Protein AF-0000000087678726 (afdb_homodimer)

Organism: Physeter macrocephalus (NCBI:txid9755)

Secondary structure (DSSP, 8-state):
-----PPP--THHHHGGGGS-----PPPPPSEEE-TT-TTS--EEE--TT-----EEEE-TTSSEEEEE-BSEEEEEETTTTTSTT--EEEEE-PPPHHHHHHHHHTT--TTTTSS-BEEEEEE-SSSEEEEEE-TTTS-EEEEEETTTTEE-B-TTS-B-EEE-BTTB-SSTTS--EEEEETTEEEEEEE-STTS--EEEEEESSSS-EE--GGGTS-SS-EEEEEEEE-TTTT-TT----EEEEEEEEE-TT--SSTT-EEEEEEEEETT---BSSTTBTB-SS-EEEEE--B-TTT--B--EEEEEEEE-S-STTGGG-EEEEEEE-TT--STT--EEEEEEEHHHHHHHHTSPEEEEETTTTEEEE--SPPPSSPTT----HHHHHTT--SGGGS-HHHHHHHHH--EEEEEE--EEEEEETT--EEEEEEEEEE-SSSEEEEEEEEETTSEEEEEEEETTEEEEEEEEE-S-TT----EEEEETTTTEEEEE-SS-EEEEES--GGG--SHHHHHHHT-TTEEE-SSSEEEGGG--TTT-SS--B--TTT--HHHHHHHHHHHTTTT-------PEEEEE-TT-EEEE----S-TT-EEEEEETTEE--S-SSEEE-TTSPEEEE--SS----EEEEEEETTEEEEEEEEEEEE-----S--------------------/----------THHHHHGGGS-----PPPPPSEEE-TT-TTS--EEE--TT-----EEEE-TTSSEEEEE-BSEEEEEETTTTTSTT--EEEEE-PPPHHHHHHHHHTT--TTTTSS-BEEEEEE-SSSEEEEEE-TTTS-EEEEEETTTTEE-B-TTS-B-EEE-BTTB-SSTTS--EEEEETTEEEEEEE-SSSS--EEEEEESSSS-EE--GGGTS-SS-EEEEEEEE-TTTT-TT-PPPEEEEEEEEE-TT--SSTT-EEEEEEEEETT---BSSTTBTB-SS-EEEEE--B-TTT--B--EEEEEEEE-S-STTGGG-EEEEEEE-TT--STT--EEEEEEEHHHHHHHHTSPEEEEETTTTEEEE--SPPPSSPTT----HHHHHTT--SGGGS-HHHHHHHHH--EEEEEE--EEEEEETT--EEEEEEEEEE-SSSEEEEEEEEETTSEEEEEEEETTEEEEEEEEE-S-TT----EEEEETTTTEEEEE-SS-EEEEES--GGG--SHHHHHHHT-TTEEE-SSSEEEGGG--TTT-SS--B--TTT--HHHHHHHHHHHTTTT-------PEEEEE-TT-EEEE----S-TT-EEEEEETTEE--S-SSEEE-TTSPEEEE--SS----EEEEEEETTEEEEEEEEEEEE-----S--------------------

Solvent-accessible surface area (backbone atoms only — not comparable to full-atom values): 73856 Å² total; per-residue (Å²): 137,82,79,74,78,73,74,78,76,78,74,64,69,66,62,63,66,68,71,54,72,74,72,66,86,70,64,76,67,43,29,28,77,40,59,68,83,40,88,81,50,77,70,37,57,37,68,54,89,95,44,43,42,36,64,24,74,37,69,40,94,83,56,51,37,38,36,36,22,17,43,29,31,35,36,45,28,36,68,74,47,25,41,40,92,87,35,65,65,46,73,36,82,51,63,42,53,68,67,41,26,50,51,27,36,69,74,68,44,48,55,85,80,51,26,39,13,38,30,67,43,60,43,73,62,55,96,52,34,32,37,36,27,22,11,25,10,53,50,21,33,23,37,39,32,31,61,86,81,50,40,73,34,54,47,95,91,65,47,71,48,72,40,83,11,72,53,59,30,38,24,49,86,85,60,45,46,26,73,51,66,58,96,70,22,38,37,22,34,24,28,52,31,84,87,62,44,64,56,37,47,33,38,37,79,50,96,49,49,27,26,53,57,57,91,64,57,79,62,45,80,61,37,28,47,30,66,47,81,45,57,51,33,61,89,39,89,53,46,40,49,31,36,39,37,38,33,28,18,24,51,35,72,76,50,77,87,43,81,81,33,57,32,19,34,42,32,37,32,38,69,76,54,53,8,22,65,79,58,50,57,44,12,58,61,22,51,36,34,30,41,50,47,40,51,44,88,90,62,51,45,62,33,31,34,52,50,21,59,31,80,48,57,86,39,72,88,42,47,74,66,21,34,39,41,31,34,22,30,34,81,62,52,74,56,91,69,22,35,21,34,34,26,38,32,45,42,60,42,48,51,50,19,75,70,48,45,35,24,35,58,37,82,87,76,61,46,64,43,75,53,82,69,90,72,57,81,68,58,62,37,55,61,63,25,46,73,39,37,74,70,70,25,79,46,44,51,56,55,56,62,71,29,51,60,50,37,66,46,40,36,39,34,58,32,59,26,64,46,47,67,45,43,65,31,44,84,42,44,58,39,31,58,44,76,44,81,41,72,35,95,86,53,74,39,49,34,36,39,34,20,16,53,50,8,35,35,35,35,28,31,61,43,87,81,38,65,46,41,42,32,33,35,32,78,41,59,84,72,34,30,30,73,37,71,47,78,40,77,89,79,40,34,32,36,37,21,18,46,69,30,40,35,45,31,58,73,65,66,36,74,68,24,80,42,60,48,49,36,23,62,44,40,45,64,55,34,26,27,52,84,82,49,30,34,55,47,89,73,65,44,79,92,73,43,92,46,81,62,46,73,34,62,81,72,33,57,28,53,66,58,39,52,61,57,47,60,71,58,50,72,77,67,75,74,66,72,79,70,49,43,74,38,82,35,52,67,75,33,83,41,74,45,81,58,81,68,73,46,66,71,40,43,83,44,48,23,48,74,84,35,74,67,59,90,46,98,55,36,40,70,43,95,86,57,29,36,36,33,55,34,55,97,60,88,71,50,41,39,33,29,27,38,39,43,84,87,27,75,44,83,65,45,42,31,28,49,42,69,52,75,82,70,87,86,64,87,82,69,84,78,71,85,67,79,78,74,76,75,78,67,78,70,81,130,135,83,81,74,76,73,74,77,76,76,75,62,69,66,60,63,66,68,70,54,72,73,73,66,86,71,63,76,67,45,29,27,78,39,58,68,82,39,88,80,52,80,70,36,58,37,68,55,89,97,44,43,43,35,62,24,75,37,69,41,92,86,56,52,37,37,36,36,22,17,43,28,31,35,35,44,29,36,68,74,47,25,42,39,93,86,36,64,63,46,73,34,80,51,64,42,53,68,67,41,26,51,51,26,35,70,73,68,43,49,56,83,81,50,25,39,11,37,30,68,42,60,44,74,62,56,98,53,35,32,37,35,27,21,10,25,9,53,50,21,34,24,39,39,32,32,61,86,80,50,40,72,35,54,48,95,91,64,46,72,49,72,41,84,10,73,54,60,32,36,23,49,85,85,58,46,47,27,73,50,69,57,96,69,23,39,39,21,34,25,29,51,32,84,87,62,43,62,56,37,48,34,38,38,78,50,98,49,48,28,26,53,58,59,93,62,57,78,62,46,79,60,37,27,45,28,64,46,81,45,58,52,34,61,88,37,88,53,44,41,49,31,36,40,36,38,34,29,18,25,51,36,72,76,50,76,86,43,83,82,34,57,32,18,36,42,30,37,35,38,68,75,55,53,10,23,65,79,57,52,57,45,12,58,59,22,50,36,33,30,40,49,46,40,51,41,88,90,64,52,45,62,33,32,34,53,50,23,58,31,80,47,56,86,38,70,87,42,47,72,65,21,33,39,41,30,34,22,30,34,83,64,51,74,57,90,69,23,34,20,35,34,28,39,31,44,43,60,44,48,50,50,19,76,71,48,45,32,25,34,58,37,83,87,76,61,45,64,42,74,53,81,68,89,74,57,81,68,59,61,39,54,61,63,26,47,72,39,38,74,72,70,24,80,46,46,51,55,55,57,61,70,29,52,60,51,35,66,46,40,35,40,33,58,32,60,26,63,47,47,66,47,42,65,30,45,83,42,44,60,41,32,58,42,76,44,81,40,73,35,97,86,51,73,40,50,37,37,40,34,20,16,52,50,8,36,35,36,34,30,32,62,42,88,83,38,63,45,40,42,32,32,36,32,79,41,59,84,72,34,29,30,72,37,69,48,76,39,78,88,78,40,34,31,37,39,21,19,45,68,30,38,33,45,30,58,76,66,67,36,75,67,24,80,41,60,47,48,36,24,62,44,40,44,62,55,34,27,28,53,84,82,48,29,33,55,48,88,72,66,44,81,90,74,43,91,47,81,64,46,71,36,62,81,72,32,56,27,52,65,57,41,53,60,58,46,61,71,59,50,72,76,67,75,74,68,73,78,70,49,42,75,37,81,35,51,66,75,33,82,41,72,46,80,59,79,67,72,45,67,72,40,44,84,43,48,23,48,73,84,37,73,68,59,91,45,98,55,36,40,72,42,96,85,57,28,36,35,35,55,34,56,96,61,88,72,50,40,38,33,29,29,36,39,43,82,86,27,75,43,82,66,45,42,33,28,49,42,70,53,77,84,70,90,84,68,89,82,69,86,77,72,85,70,80,80,74,76,74,79,67,78,69,83,130

Sequence (1370 aa):
MGRGSRPPPPLLLLMLLLLLPPSPIRALAPRISLPLGSEKRSLLRFEVDHISNYTALLLSRDGRTLYVGAREALFALNSSVSFLPGGGYQELLWSADAERKQQCSFKGKDPQRDCQNYIKILLPLNSSHLFTCGTAAFSPVCTYVNMENFTLAQDVVGNILLEDGKGRCPFDPNFKSTALVVDGELYTGTVSSFQGNDPAISRSQSLHPTKTESSLNWLQDPAFVASAYIPESLGSLQGDDDKIYFFFSETGQEFEFFENTIVSRIARVCKGDEGGERVLQQRWTSFLKAQLLCLRPDDGFPFNVLQDVFTLSPSPQEWRDTLFYGVFTSQWHRGTTEGSAICVFTMRDVQRAFNGLYKEVNRETQQWYTVTHPVPSPRPGACITNSARERKISSSLQLPDRVLNFLKDHFLMDGQVRSRLLLLQPRARYQRVAVHRVPGLQRTYDVLFLGTSDGWLHKAVSVGPGVHIIEELQIFSSGQPVQNLLLDADRGVLYGASHSGVVQVPVANCSLYQSCGDCLLARDPYCAWSGSSCKHVSLYRPAVASRPWIQDIEGANARELCNTSSSKARTSVSRGKKHCEPVQFQPLTVNTLACPLLSNLATRLWLHNGVPINASASCRVLSTGDLLLVGSQQELGEFQCWSLEEGFRQLEASYCPKVVEDAVANRADRSGSMPVIINTSRLKMMGRGSRPPPPLLLLMLLLLLPPSPIRALAPRISLPLGSEKRSLLRFEVDHISNYTALLLSRDGRTLYVGAREALFALNSSVSFLPGGGYQELLWSADAERKQQCSFKGKDPQRDCQNYIKILLPLNSSHLFTCGTAAFSPVCTYVNMENFTLAQDVVGNILLEDGKGRCPFDPNFKSTALVVDGELYTGTVSSFQGNDPAISRSQSLHPTKTESSLNWLQDPAFVASAYIPESLGSLQGDDDKIYFFFSETGQEFEFFENTIVSRIARVCKGDEGGERVLQQRWTSFLKAQLLCLRPDDGFPFNVLQDVFTLSPSPQEWRDTLFYGVFTSQWHRGTTEGSAICVFTMRDVQRAFNGLYKEVNRETQQWYTVTHPVPSPRPGACITNSARERKISSSLQLPDRVLNFLKDHFLMDGQVRSRLLLLQPRARYQRVAVHRVPGLQRTYDVLFLGTSDGWLHKAVSVGPGVHIIEELQIFSSGQPVQNLLLDADRGVLYGASHSGVVQVPVANCSLYQSCGDCLLARDPYCAWSGSSCKHVSLYRPAVASRPWIQDIEGANARELCNTSSSKARTSVSRGKKHCEPVQFQPLTVNTLACPLLSNLATRLWLHNGVPINASASCRVLSTGDLLLVGSQQELGEFQCWSLEEGFRQLEASYCPKVVEDAVANRADRSGSMPVIINTSRLKM

pLDDT: mean 86.11, std 18.48, range [19.88, 98.81]

InterPro domains:
  IPR001627 Sema domain [PF01403] (306-488)
  IPR001627 Sema domain [PS51004] (31-507)
  IPR001627 Sema domain [SM00630] (54-491)
  IPR002165 Plexin repeat [PF01437] (509-554)
  IPR015943 WD40/YVTN repeat-like-containing domain superfamily [G3DSA:2.130.10.10] (27-509)
  IPR016201 PSI domain [SM00423] (509-563)
  IPR027231 Semaphorin [PTHR11036] (12-662)
  IPR036352 Sema domain superfamily [SSF101912] (32-508)
  IPR060660 Semaphorin-3/4/7A-like, immunoglobulin-like domain [PF28354] (578-669)

Radius of gyration: 38.11 Å; Cα contacts (8 Å, |Δi|>4): 3238; chains: 2; bounding box: 107×118×108 Å

Foldseek 3Di:
DDPPPPDPPDPVVVVVVVPDPPDPPDFFDAFFEAEPPRPLFDKFFAFDPPWFAFFDWDADPVRQWIWTWTWQKIKIAGPPFRRDVVGDIDIEGHWADPVLLVVLVVVPDDSVPWQIWGKHDWADQDDFKIKTWTLRGLFIKIFIAGPVNRYADADPVGHGDIDGCQLPDGNTPPAAKEWDDDPNKIWIWAARDSVRDDTWTWIPPDPATEIADRVLCLAASKRWAYKDKAQPCAPDPFNFATKMKTKIKHFDLQDDPDDRAIFIKIWMAGPQARAAQPFGRSYTFQIAMATAFDADPPPRHTQGGWQHKDWDDPDSNRSQAIKIWTKTWHPPPPDQQTKIWIWIFGSVLVVVQSPAWFWFADPVVRHIDTDDDDADPPATSGGCTPVNVVVVPPHNHPDDPSSSVVCSGGRYTPDHTYTQTADIHRRFAWRYKDWDFDQFPPGTWIWIWTWTQQQKIWIWTGAVSYIHTLYIYRNDHGRWTFNDWDDDRVVQWIWTDTGRTIMIGGNDSFQSQQALLSNAQSLDRQWWALLGGIDGRVPDDPVPRPDDIDYDNHQSPSVPPRVVSVVVVPPDPPPPPPDAAEDEDEAQDKDKADQDDRTPQWDKFKDFVRHTDDPDPAWDQDPVRIIIGGHDPDFSGKIWIWIADSNDIDTRHIHGYDYDDDDDDPDPDDPDDPPPPPPVPPPDD/DDPPPPPPPDPVVVVVVVPDPPPPPDFFDAFFEAEPPRPLFDKFFAFDPPWFAFFDWDADPVRQWIWTWTWQKIKIAGPPFRRDVVGDIDIEGHWADPVLLVVLVVVPDDSVPQQIWGKHDWADQDDFKIKTWTLSGLFIKIFIAGPVNRYADADPVGHGDIDGCQLPDGNTPPAAKEWDADPNKIWIWAARDSVRDDTWTWIPPDPATEIADRVLCLAASKRWAYKDKAQPCAPDPFNFATKMKTKIKHFDLQDDPDDRAIFIKIWMAGPQARAAQPFRRSYTFQIAMATAFDADPPPRHTQGGWQHKDWDDPDSNRSQAIKIWTKTWHPPPPDQQTKIWIWIFGSVLVVDQSPAWFWFADPVVRHIDTDDDDADPPATSGGQTPVNVVVVPPHNHPDDPSSSVVCSGGRYTPDHTYTQTADIHRRFAWRYKDWDFDQFPPGTWIWIWTWTQQQKIWIWTGAVSYIHTLYIYRNDHGRWTFNDWDDDRVVQWIWTDTGRTIMIGHNDSQQSQQALLSNQQSLDRQWWALLGGIDGRVPDDPVPRPDDIDYDNHQSPSVPPRVVSVVVVPPPPPPDPPDAAEDEDEAQDKDKADQDDRTPQWDKFKDFVNHTDDPDPAWDQDPVRIIIGGHDPDFSGKIWIWIADSNDIDTRHIHGYDYDDDDDPDDPDDPDDPPPPPPVPPPDD

Structure (mmCIF, N/CA/C/O backbone):
data_AF-0000000087678726-model_v1
#
loop_
_entity.id
_entity.type
_entity.pdbx_description
1 polymer Semaphorin-4B
#
loop_
_atom_site.group_PDB
_atom_site.id
_atom_site.type_symbol
_atom_site.label_atom_id
_atom_site.label_alt_id
_atom_site.label_comp_id
_atom_site.label_asym_id
_atom_site.label_entity_id
_atom_site.label_seq_id
_atom_site.pdbx_PDB_ins_code
_atom_site.Cartn_x
_atom_site.Cartn_y
_atom_site.Cartn_z
_atom_site.occupancy
_atom_site.B_iso_or_equiv
_atom_site.auth_seq_id
_atom_site.auth_comp_id
_atom_site.auth_asym_id
_atom_site.auth_atom_id
_atom_site.pdbx_PDB_model_num
ATOM 1 N N . MET A 1 1 ? -1.783 23.906 -57.344 1 27.56 1 MET A N 1
ATOM 2 C CA . MET A 1 1 ? -2.867 23.125 -56.75 1 27.56 1 MET A CA 1
ATOM 3 C C . MET A 1 1 ? -2.633 22.906 -55.25 1 27.56 1 MET A C 1
ATOM 5 O O . MET A 1 1 ? -1.606 22.344 -54.875 1 27.56 1 MET A O 1
ATOM 9 N N . GLY A 1 2 ? -3.172 23.797 -54.375 1 27.12 2 GLY A N 1
ATOM 10 C CA . GLY A 1 2 ? -2.811 24.391 -53.094 1 27.12 2 GLY A CA 1
ATOM 11 C C . GLY A 1 2 ? -3.191 23.516 -51.938 1 27.12 2 GLY A C 1
ATOM 12 O O . GLY A 1 2 ? -4.375 23.266 -51.688 1 27.12 2 GLY A O 1
ATOM 13 N N . ARG A 1 3 ? -2.322 22.438 -51.625 1 27.98 3 ARG A N 1
ATOM 14 C CA . ARG A 1 3 ? -2.523 21.344 -50.688 1 27.98 3 ARG A CA 1
ATOM 15 C C . ARG A 1 3 ? -2.844 21.859 -49.281 1 27.98 3 ARG A C 1
ATOM 17 O O . ARG A 1 3 ? -2.076 22.641 -48.719 1 27.98 3 ARG A O 1
ATOM 24 N N . GLY A 1 4 ? -4.125 22.078 -49 1 30.91 4 GLY A N 1
ATOM 25 C CA . GLY A 1 4 ? -4.773 22.625 -47.812 1 30.91 4 GLY A CA 1
ATOM 26 C C . GLY A 1 4 ? -4.395 21.906 -46.531 1 30.91 4 GLY A C 1
ATOM 27 O O . GLY A 1 4 ? -4.629 20.703 -46.406 1 30.91 4 GLY A O 1
ATOM 28 N N . SER A 1 5 ? -3.236 22.266 -45.969 1 31.22 5 SER A N 1
ATOM 29 C CA . SER A 1 5 ? -2.65 21.641 -44.781 1 31.22 5 SER A CA 1
ATOM 30 C C . SER A 1 5 ? -3.59 21.734 -43.594 1 31.22 5 SER A C 1
ATOM 32 O O . SER A 1 5 ? -3.951 22.828 -43.156 1 31.22 5 SER A O 1
ATOM 34 N N . ARG A 1 6 ? -4.652 20.781 -43.562 1 35.97 6 ARG A N 1
ATOM 35 C CA . ARG A 1 6 ? -5.625 20.812 -42.469 1 35.97 6 ARG A CA 1
ATOM 36 C C . ARG A 1 6 ? -4.93 20.844 -41.094 1 35.97 6 ARG A C 1
ATOM 38 O O . ARG A 1 6 ? -3.906 20.172 -40.906 1 35.97 6 ARG A O 1
ATOM 45 N N . PRO A 1 7 ? -5.227 21.938 -40.344 1 41.25 7 PRO A N 1
ATOM 46 C CA . PRO A 1 7 ? -4.594 22.203 -39.031 1 41.25 7 PRO A CA 1
ATOM 47 C C . PRO A 1 7 ? -4.754 21.047 -38.062 1 41.25 7 PRO A C 1
ATOM 49 O O . PRO A 1 7 ? -5.711 20.266 -38.156 1 41.25 7 PRO A O 1
ATOM 52 N N . PRO A 1 8 ? -3.631 20.516 -37.5 1 42.91 8 PRO A N 1
ATOM 53 C CA . PRO A 1 8 ? -3.648 19.344 -36.625 1 42.91 8 PRO A CA 1
ATOM 54 C C . PRO A 1 8 ? -4.688 19.469 -35.531 1 42.91 8 PRO A C 1
ATOM 56 O O . PRO A 1 8 ? -5.027 20.578 -35.094 1 42.91 8 PRO A O 1
ATOM 59 N N . PRO A 1 9 ? -5.664 18.531 -35.5 1 43.84 9 PRO A N 1
ATOM 60 C CA . PRO A 1 9 ? -6.742 18.547 -34.5 1 43.84 9 PRO A CA 1
ATOM 61 C C . PRO A 1 9 ? -6.25 18.875 -33.094 1 43.84 9 PRO A C 1
ATOM 63 O O . PRO A 1 9 ? -5.086 18.641 -32.781 1 43.84 9 PRO A O 1
ATOM 66 N N . PRO A 1 10 ? -6.953 19.844 -32.406 1 39.34 10 PRO A N 1
ATOM 67 C CA . PRO A 1 10 ? -6.562 20.406 -31.109 1 39.34 10 PRO A CA 1
ATOM 68 C C . PRO A 1 10 ? -6.301 19.344 -30.047 1 39.34 10 PRO A C 1
ATOM 70 O O . PRO A 1 10 ? -7.07 18.391 -29.922 1 39.34 10 PRO A O 1
ATOM 73 N N . LEU A 1 11 ? -4.992 19.188 -29.594 1 38.5 11 LEU A N 1
ATOM 74 C CA . LEU A 1 11 ? -4.391 18.438 -28.484 1 38.5 11 LEU A CA 1
ATOM 75 C C . LEU A 1 11 ? -5.152 18.672 -27.188 1 38.5 11 LEU A C 1
ATOM 77 O O . LEU A 1 11 ? -4.773 18.141 -26.141 1 38.5 11 LEU A O 1
ATOM 81 N N . LEU A 1 12 ? -6.23 19.547 -27.234 1 37.81 12 LEU A N 1
ATOM 82 C CA . LEU A 1 12 ? -6.859 19.969 -25.984 1 37.81 12 LEU A CA 1
ATOM 83 C C . LEU A 1 12 ? -7.605 18.812 -25.328 1 37.81 12 LEU A C 1
ATOM 85 O O . LEU A 1 12 ? -7.789 18.797 -24.109 1 37.81 12 LEU A O 1
ATOM 89 N N . LEU A 1 13 ? -8.156 17.906 -26.203 1 37.09 13 LEU A N 1
ATOM 90 C CA . LEU A 1 13 ? -9.039 16.922 -25.578 1 37.09 13 LEU A CA 1
ATOM 91 C C . LEU A 1 13 ? -8.242 15.953 -24.719 1 37.09 13 LEU A C 1
ATOM 93 O O . LEU A 1 13 ? -8.805 15.297 -23.828 1 37.09 13 LEU A O 1
ATOM 97 N N . LEU A 1 14 ? -6.953 15.789 -25.031 1 35.5 14 LEU A N 1
ATOM 98 C CA . LEU A 1 14 ? -6.219 14.758 -24.312 1 35.5 14 LEU A CA 1
ATOM 99 C C . LEU A 1 14 ? -5.938 15.203 -22.875 1 35.5 14 LEU A C 1
ATOM 101 O O . LEU A 1 14 ? -5.688 14.375 -22 1 35.5 14 LEU A O 1
ATOM 105 N N . MET A 1 15 ? -5.879 16.547 -22.625 1 34.34 15 MET A N 1
ATOM 106 C CA . MET A 1 15 ? -5.461 16.969 -21.297 1 34.34 15 MET A CA 1
ATOM 107 C C . MET A 1 15 ? -6.602 16.828 -20.281 1 34.34 15 MET A C 1
ATOM 109 O O . MET A 1 15 ? -6.387 16.938 -19.078 1 34.34 15 MET A O 1
ATOM 113 N N . LEU A 1 16 ? -7.883 16.922 -20.719 1 35.22 16 LEU A N 1
ATOM 114 C CA . LEU A 1 16 ? -8.969 16.859 -19.75 1 35.22 16 LEU A CA 1
ATOM 115 C C . LEU A 1 16 ? -9.062 15.461 -19.141 1 35.22 16 LEU A C 1
ATOM 117 O O . LEU A 1 16 ? -9.75 15.258 -18.141 1 35.22 16 LEU A O 1
ATOM 121 N N . LEU A 1 17 ? -8.609 14.453 -19.906 1 34.62 17 LEU A N 1
ATOM 122 C CA . LEU A 1 17 ? -8.766 13.102 -19.375 1 34.62 17 LEU A CA 1
ATOM 123 C C . LEU A 1 17 ? -7.852 12.883 -18.172 1 34.62 17 LEU A C 1
ATOM 125 O O . LEU A 1 17 ? -7.918 11.844 -17.531 1 34.62 17 LEU A O 1
ATOM 129 N N . LEU A 1 18 ? -6.875 13.773 -18 1 35.22 18 LEU A N 1
ATOM 130 C CA . LEU A 1 18 ? -5.922 13.516 -16.922 1 35.22 18 LEU A CA 1
ATOM 131 C C . LEU A 1 18 ? -6.535 13.844 -15.562 1 35.22 18 LEU A C 1
ATOM 133 O O . LEU A 1 18 ? -5.91 13.609 -14.523 1 35.22 18 LEU A O 1
ATOM 137 N N . LEU A 1 19 ? -7.535 14.695 -15.516 1 37.69 19 LEU A N 1
ATOM 138 C CA . LEU A 1 19 ? -8.008 15.102 -14.195 1 37.69 19 LEU A CA 1
ATOM 139 C C . LEU A 1 19 ? -9.047 14.125 -13.664 1 37.69 19 LEU A C 1
ATOM 141 O O . LEU A 1 19 ? -9.805 14.453 -12.742 1 37.69 19 LEU A O 1
ATOM 145 N N . LEU A 1 20 ? -9.43 13.133 -14.43 1 38.09 20 LEU A N 1
ATOM 146 C CA . LEU A 1 20 ? -10.414 12.281 -13.781 1 38.09 20 LEU A CA 1
ATOM 147 C C . LEU A 1 20 ? -9.789 11.516 -12.617 1 38.09 20 LEU A C 1
ATOM 149 O O . LEU A 1 20 ? -8.672 11.016 -12.727 1 38.09 20 LEU A O 1
ATOM 153 N N . PRO A 1 21 ? -10.219 11.719 -11.375 1 43.47 21 PRO A N 1
ATOM 154 C CA . PRO A 1 21 ? -9.703 10.898 -10.266 1 43.47 21 PRO A CA 1
ATOM 155 C C . PRO A 1 21 ? -9.594 9.422 -10.633 1 43.47 21 PRO A C 1
ATOM 157 O O . PRO A 1 21 ? -10.391 8.914 -11.43 1 43.47 21 PRO A O 1
ATOM 160 N N . PRO A 1 22 ? -8.391 8.961 -10.633 1 44.62 22 PRO A N 1
ATOM 161 C CA . PRO A 1 22 ? -8.32 7.543 -10.992 1 44.62 22 PRO A CA 1
ATOM 162 C C . PRO A 1 22 ? -9.406 6.703 -10.328 1 44.62 22 PRO A C 1
ATOM 164 O O . PRO A 1 22 ? -9.828 7.004 -9.211 1 44.62 22 PRO A O 1
ATOM 167 N N . SER A 1 23 ? -10.273 6.09 -10.992 1 50.22 23 SER A N 1
ATOM 168 C CA . SER A 1 23 ? -11.359 5.207 -10.594 1 50.22 23 SER A CA 1
ATOM 169 C C . SER A 1 23 ? -10.898 4.191 -9.547 1 50.22 23 SER A C 1
ATOM 171 O O . SER A 1 23 ? -9.812 3.623 -9.672 1 50.22 23 SER A O 1
ATOM 173 N N . PRO A 1 24 ? -11.492 4.223 -8.328 1 52.44 24 PRO A N 1
ATOM 174 C CA . PRO A 1 24 ? -11.18 3.18 -7.348 1 52.44 24 PRO A CA 1
ATOM 175 C C . PRO A 1 24 ? -11.023 1.8 -7.984 1 52.44 24 PRO A C 1
ATOM 177 O O . PRO A 1 24 ? -11.664 1.508 -9 1 52.44 24 PRO A O 1
ATOM 180 N N . ILE A 1 25 ? -9.945 1.211 -7.672 1 57.34 25 ILE A N 1
ATOM 181 C CA . ILE A 1 25 ? -9.734 -0.146 -8.164 1 57.34 25 ILE A CA 1
ATOM 182 C C . ILE A 1 25 ? -10.969 -0.999 -7.867 1 57.34 25 ILE A C 1
ATOM 184 O O . ILE A 1 25 ? -11.312 -1.221 -6.703 1 57.34 25 ILE A O 1
ATOM 188 N N . ARG A 1 26 ? -11.867 -1.207 -8.805 1 64.88 26 ARG A N 1
ATOM 189 C CA . ARG A 1 26 ? -13.07 -2.018 -8.641 1 64.88 26 ARG A CA 1
ATOM 190 C C . ARG A 1 26 ? -12.742 -3.506 -8.711 1 64.88 26 ARG A C 1
ATOM 192 O O . ARG A 1 26 ? -12.07 -3.957 -9.641 1 64.88 26 ARG A O 1
ATOM 199 N N . ALA A 1 27 ? -12.984 -4.219 -7.566 1 71.94 27 ALA A N 1
ATOM 200 C CA . ALA A 1 27 ? -12.844 -5.672 -7.531 1 71.94 27 ALA A CA 1
ATOM 201 C C . ALA A 1 27 ? -13.742 -6.34 -8.57 1 71.94 27 ALA A C 1
ATOM 203 O O . ALA A 1 27 ? -14.883 -5.914 -8.773 1 71.94 27 ALA A O 1
ATOM 204 N N . LEU A 1 28 ? -13.102 -7.258 -9.367 1 86.06 28 LEU A N 1
ATOM 205 C CA . LEU A 1 28 ? -13.914 -8.047 -10.289 1 86.06 28 LEU A CA 1
ATOM 206 C C . LEU A 1 28 ? -14.734 -9.086 -9.539 1 86.06 28 LEU A C 1
ATOM 208 O O . LEU A 1 28 ? -14.195 -9.844 -8.734 1 86.06 28 LEU A O 1
ATOM 212 N N . ALA A 1 29 ? -15.984 -9.047 -9.742 1 92.25 29 ALA A N 1
ATOM 213 C CA . ALA A 1 29 ? -16.875 -10 -9.078 1 92.25 29 ALA A CA 1
ATOM 214 C C . ALA A 1 29 ? -17.109 -11.227 -9.953 1 92.25 29 ALA A C 1
ATOM 216 O O . ALA A 1 29 ? -17.281 -11.109 -11.172 1 92.25 29 ALA A O 1
ATOM 217 N N . PRO A 1 30 ? -17.031 -12.414 -9.336 1 96.38 30 PRO A N 1
ATOM 218 C CA . PRO A 1 30 ? -17.406 -13.609 -10.102 1 96.38 30 PRO A CA 1
ATOM 219 C C . PRO A 1 30 ? -18.875 -13.594 -10.523 1 96.38 30 PRO A C 1
ATOM 221 O O . PRO A 1 30 ? -19.734 -13.133 -9.773 1 96.38 30 PRO A O 1
ATOM 224 N N . ARG A 1 31 ? -19.141 -14.086 -11.664 1 96.88 31 ARG A N 1
ATOM 225 C CA . ARG A 1 31 ? -20.531 -14.078 -12.133 1 96.88 31 ARG A CA 1
ATOM 226 C C . ARG A 1 31 ? -21.391 -15.023 -11.312 1 96.88 31 ARG A C 1
ATOM 228 O O . ARG A 1 31 ? -22.531 -14.688 -10.961 1 96.88 31 ARG A O 1
ATOM 235 N N . ILE A 1 32 ? -20.828 -16.234 -11.062 1 96.75 32 ILE A N 1
ATOM 236 C CA . ILE A 1 32 ? -21.547 -17.234 -10.305 1 96.75 32 ILE A CA 1
ATOM 237 C C . ILE A 1 32 ? -20.766 -17.609 -9.047 1 96.75 32 ILE A C 1
ATOM 239 O O . ILE A 1 32 ? -19.547 -17.734 -9.086 1 96.75 32 ILE A O 1
ATOM 243 N N . SER A 1 33 ? -21.453 -17.719 -7.93 1 96.25 33 SER A N 1
ATOM 244 C CA . SER A 1 33 ? -20.844 -18.156 -6.68 1 96.25 33 SER A CA 1
ATOM 245 C C . SER A 1 33 ? -21.516 -19.422 -6.152 1 96.25 33 SER A C 1
ATOM 247 O O . SER A 1 33 ? -22.734 -19.438 -5.957 1 96.25 33 SER A O 1
ATOM 249 N N . LEU A 1 34 ? -20.75 -20.422 -5.949 1 96.81 34 LEU A N 1
ATOM 250 C CA . LEU A 1 34 ? -21.281 -21.703 -5.469 1 96.81 34 LEU A CA 1
ATOM 251 C C . LEU A 1 34 ? -20.609 -22.094 -4.152 1 96.81 34 LEU A C 1
ATOM 253 O O . LEU A 1 34 ? -19.422 -22.406 -4.121 1 96.81 34 LEU A O 1
ATOM 257 N N . PRO A 1 35 ? -21.344 -22.141 -3.102 1 95.25 35 PRO A N 1
ATOM 258 C CA . PRO A 1 35 ? -20.75 -22.516 -1.812 1 95.25 35 PRO A CA 1
ATOM 259 C C . PRO A 1 35 ? -20.422 -24.016 -1.729 1 95.25 35 PRO A C 1
ATOM 261 O O . PRO A 1 35 ? -20.781 -24.781 -2.625 1 95.25 35 PRO A O 1
ATOM 264 N N . LEU A 1 36 ? -19.812 -24.312 -0.693 1 95.25 36 LEU A N 1
ATOM 265 C CA . LEU A 1 36 ? -19.391 -25.688 -0.488 1 95.25 36 LEU A CA 1
ATOM 266 C C . LEU A 1 36 ? -20.609 -26.609 -0.429 1 95.25 36 LEU A C 1
ATOM 268 O O . LEU A 1 36 ? -21.578 -26.328 0.267 1 95.25 36 LEU A O 1
ATOM 272 N N . GLY A 1 37 ? -20.609 -27.594 -1.162 1 92.06 37 GLY A N 1
ATOM 273 C CA . GLY A 1 37 ? -21.672 -28.578 -1.144 1 92.06 37 GLY A CA 1
ATOM 274 C C . GLY A 1 37 ? -22.844 -28.219 -2.047 1 92.06 37 GLY A C 1
ATOM 275 O O . GLY A 1 37 ? -23.891 -28.859 -2.02 1 92.06 37 GLY A O 1
ATOM 276 N N . SER A 1 38 ? -22.656 -27.266 -2.811 1 93 38 SER A N 1
ATOM 277 C CA . SER A 1 38 ? -23.719 -26.891 -3.723 1 93 38 SER A CA 1
ATOM 278 C C . SER A 1 38 ? -24.109 -28.047 -4.641 1 93 38 SER A C 1
ATOM 280 O O . SER A 1 38 ? -23.234 -28.75 -5.16 1 93 38 SER A O 1
ATOM 282 N N . GLU A 1 39 ? -25.406 -28.172 -4.941 1 92.12 39 GLU A N 1
ATOM 283 C CA . GLU A 1 39 ? -25.891 -29.25 -5.809 1 92.12 39 GLU A CA 1
ATOM 284 C C . GLU A 1 39 ? -25.734 -28.875 -7.281 1 92.12 39 GLU A C 1
ATOM 286 O O . GLU A 1 39 ? -25.797 -29.75 -8.156 1 92.12 39 GLU A O 1
ATOM 291 N N . LYS A 1 40 ? -25.453 -27.703 -7.449 1 91.62 40 LYS A N 1
ATOM 292 C CA . LYS A 1 40 ? -25.375 -27.203 -8.82 1 91.62 40 LYS A CA 1
ATOM 293 C C . LYS A 1 40 ? -24 -27.453 -9.422 1 91.62 40 LYS A C 1
ATOM 295 O O . LYS A 1 40 ? -23.766 -27.188 -10.602 1 91.62 40 LYS A O 1
ATOM 300 N N . ARG A 1 41 ? -23.109 -28 -8.625 1 92.62 41 ARG A N 1
ATOM 301 C CA . ARG A 1 41 ? -21.734 -28.203 -9.109 1 92.62 41 ARG A CA 1
ATOM 302 C C . ARG A 1 41 ? -21.156 -29.5 -8.57 1 92.62 41 ARG A C 1
ATOM 304 O O . ARG A 1 41 ? -21.078 -29.703 -7.359 1 92.62 41 ARG A O 1
ATOM 311 N N . SER A 1 42 ? -20.812 -30.312 -9.508 1 89.94 42 SER A N 1
ATOM 312 C CA . SER A 1 42 ? -20.266 -31.594 -9.117 1 89.94 42 SER A CA 1
ATOM 313 C C . SER A 1 42 ? -18.844 -31.453 -8.578 1 89.94 42 SER A C 1
ATOM 315 O O . SER A 1 42 ? -18.031 -30.734 -9.164 1 89.94 42 SER A O 1
ATOM 317 N N . LEU A 1 43 ? -18.578 -32.031 -7.449 1 93.31 43 LEU A N 1
ATOM 318 C CA . LEU A 1 43 ? -17.281 -32.031 -6.781 1 93.31 43 LEU A CA 1
ATOM 319 C C . LEU A 1 43 ? -17.078 -33.344 -6.016 1 93.31 43 LEU A C 1
ATOM 321 O O . LEU A 1 43 ? -17.953 -33.75 -5.242 1 93.31 43 LEU A O 1
ATOM 325 N N . LEU A 1 44 ? -16.047 -34.031 -6.34 1 95.31 44 LEU A N 1
ATOM 326 C CA . LEU A 1 44 ? -15.719 -35.25 -5.617 1 95.31 44 LEU A CA 1
ATOM 327 C C . LEU A 1 44 ? -14.539 -35.031 -4.676 1 95.31 44 LEU A C 1
ATOM 329 O O . LEU A 1 44 ? -13.641 -34.219 -4.977 1 95.31 44 LEU A O 1
ATOM 333 N N . ARG A 1 45 ? -14.547 -35.688 -3.561 1 94.69 45 ARG A N 1
ATOM 334 C CA . ARG A 1 45 ? -13.523 -35.469 -2.541 1 94.69 45 ARG A CA 1
ATOM 335 C C . ARG A 1 45 ? -12.914 -36.781 -2.059 1 94.69 45 ARG A C 1
ATOM 337 O O . ARG A 1 45 ? -13.609 -37.781 -1.947 1 94.69 45 ARG A O 1
ATOM 344 N N . PHE A 1 46 ? -11.688 -36.781 -1.838 1 96.56 46 PHE A N 1
ATOM 345 C CA . PHE A 1 46 ? -10.953 -37.875 -1.21 1 96.56 46 PHE A CA 1
ATOM 346 C C . PHE A 1 46 ? -10.32 -37.438 0.099 1 96.56 46 PHE A C 1
ATOM 348 O O . PHE A 1 46 ? -9.641 -36.406 0.142 1 96.56 46 PHE A O 1
ATOM 355 N N . GLU A 1 47 ? -10.555 -38.094 1.083 1 94.88 47 GLU A N 1
ATOM 356 C CA . GLU A 1 47 ? -9.961 -37.844 2.393 1 94.88 47 GLU A CA 1
ATOM 357 C C . GLU A 1 47 ? -9.852 -39.125 3.211 1 94.88 47 GLU A C 1
ATOM 359 O O . GLU A 1 47 ? -10.664 -40.031 3.062 1 94.88 47 GLU A O 1
ATOM 364 N N . VAL A 1 48 ? -8.867 -39.25 3.895 1 94.88 48 VAL A N 1
ATOM 365 C CA . VAL A 1 48 ? -8.664 -40.375 4.797 1 94.88 48 VAL A CA 1
ATOM 366 C C . VAL A 1 48 ? -8.609 -39.875 6.242 1 94.88 48 VAL A C 1
ATOM 368 O O . VAL A 1 48 ? -8.016 -38.844 6.523 1 94.88 48 VAL A O 1
ATOM 371 N N . ASP A 1 49 ? -9.156 -40.688 7.125 1 91.75 49 ASP A N 1
ATOM 372 C CA . ASP A 1 49 ? -9.203 -40.312 8.531 1 91.75 49 ASP A CA 1
ATOM 373 C C . ASP A 1 49 ? -7.797 -40.219 9.125 1 91.75 49 ASP A C 1
ATOM 375 O O . ASP A 1 49 ? -6.93 -41.031 8.82 1 91.75 49 ASP A O 1
ATOM 379 N N . HIS A 1 50 ? -7.551 -39.25 9.789 1 91.12 50 HIS A N 1
ATOM 380 C CA . HIS A 1 50 ? -6.348 -39.031 10.586 1 91.12 50 HIS A CA 1
ATOM 381 C C . HIS A 1 50 ? -5.164 -38.656 9.695 1 91.12 50 HIS A C 1
ATOM 383 O O . HIS A 1 50 ? -4.016 -38.688 10.133 1 91.12 50 HIS A O 1
ATOM 389 N N . ILE A 1 51 ? -5.398 -38.5 8.438 1 95.25 51 ILE A N 1
ATOM 390 C CA . ILE A 1 51 ? -4.348 -38.031 7.535 1 95.25 51 ILE A CA 1
ATOM 391 C C . ILE A 1 51 ? -4.633 -36.594 7.109 1 95.25 51 ILE A C 1
ATOM 393 O O . ILE A 1 51 ? -5.777 -36.25 6.809 1 95.25 51 ILE A O 1
ATOM 397 N N . SER A 1 52 ? -3.576 -35.781 7.242 1 95.06 52 SER A N 1
ATOM 398 C CA . SER A 1 52 ? -3.725 -34.375 6.867 1 95.06 52 SER A CA 1
ATOM 399 C C . SER A 1 52 ? -2.551 -33.906 6.016 1 95.06 52 SER A C 1
ATOM 401 O O . SER A 1 52 ? -1.612 -34.688 5.77 1 95.06 52 SER A O 1
ATOM 403 N N . ASN A 1 53 ? -2.654 -32.781 5.453 1 95.31 53 ASN A N 1
ATOM 404 C CA . ASN A 1 53 ? -1.597 -32.094 4.715 1 95.31 53 ASN A CA 1
ATOM 405 C C . ASN A 1 53 ? -1.265 -32.812 3.416 1 95.31 53 ASN A C 1
ATOM 407 O O . ASN A 1 53 ? -0.151 -33.312 3.244 1 95.31 53 ASN A O 1
ATOM 411 N N . TYR A 1 54 ? -2.242 -32.844 2.564 1 96.38 54 TYR A N 1
ATOM 412 C CA . TYR A 1 54 ? -2.029 -33.344 1.214 1 96.38 54 TYR A CA 1
ATOM 413 C C . TYR A 1 54 ? -1.266 -32.344 0.364 1 96.38 54 TYR A C 1
ATOM 415 O O . TYR A 1 54 ? -1.849 -31.375 -0.147 1 96.38 54 TYR A O 1
ATOM 423 N N . THR A 1 55 ? -0.011 -32.531 0.17 1 89.88 55 THR A N 1
ATOM 424 C CA . THR A 1 55 ? 0.85 -31.422 -0.277 1 89.88 55 THR A CA 1
ATOM 425 C C . THR A 1 55 ? 1.38 -31.703 -1.682 1 89.88 55 THR A C 1
ATOM 427 O O . THR A 1 55 ? 1.783 -30.766 -2.389 1 89.88 55 THR A O 1
ATOM 430 N N . ALA A 1 56 ? 1.481 -32.906 -2.076 1 95.56 56 ALA A N 1
ATOM 431 C CA . ALA A 1 56 ? 2.1 -33.219 -3.361 1 95.56 56 ALA A CA 1
ATOM 432 C C . ALA A 1 56 ? 1.13 -33.969 -4.266 1 95.56 56 ALA A C 1
ATOM 434 O O . ALA A 1 56 ? 0.452 -34.906 -3.818 1 95.56 56 ALA A O 1
ATOM 435 N N . LEU A 1 57 ? 1.072 -33.531 -5.473 1 97.31 57 LEU A N 1
ATOM 436 C CA . LEU A 1 57 ? 0.239 -34.188 -6.48 1 97.31 57 LEU A CA 1
ATOM 437 C C . LEU A 1 57 ? 1.059 -34.562 -7.719 1 97.31 57 LEU A C 1
ATOM 439 O O . LEU A 1 57 ? 1.911 -33.781 -8.148 1 97.31 57 LEU A O 1
ATOM 443 N N . LEU A 1 58 ? 0.833 -35.75 -8.188 1 97.12 58 LEU A N 1
ATOM 444 C CA . LEU A 1 58 ? 1.45 -36.188 -9.43 1 97.12 58 LEU A CA 1
ATOM 445 C C . LEU A 1 58 ? 0.49 -37.062 -10.234 1 97.12 58 LEU A C 1
ATOM 447 O O . LEU A 1 58 ? -0.053 -38.031 -9.711 1 97.12 58 LEU A O 1
ATOM 451 N N . LEU A 1 59 ? 0.271 -36.656 -11.406 1 96.12 59 LEU A N 1
ATOM 452 C CA . LEU A 1 59 ? -0.606 -37.406 -12.289 1 96.12 59 LEU A CA 1
ATOM 453 C C . LEU A 1 59 ? 0.203 -38.312 -13.227 1 96.12 59 LEU A C 1
ATOM 455 O O . LEU A 1 59 ? 1.223 -37.875 -13.773 1 96.12 59 LEU A O 1
ATOM 459 N N . SER A 1 60 ? -0.287 -39.5 -13.352 1 93.94 60 SER A N 1
ATOM 460 C CA . SER A 1 60 ? 0.369 -40.406 -14.289 1 93.94 60 SER A CA 1
ATOM 461 C C . SER A 1 60 ? 0.202 -39.938 -15.727 1 93.94 60 SER A C 1
ATOM 463 O O . SER A 1 60 ? -0.722 -39.188 -16.031 1 93.94 60 SER A O 1
ATOM 465 N N . ARG A 1 61 ? 0.988 -40.438 -16.594 1 88.25 61 ARG A N 1
ATOM 466 C CA . ARG A 1 61 ? 0.975 -40 -18 1 88.25 61 ARG A CA 1
ATOM 467 C C . ARG A 1 61 ? -0.358 -40.344 -18.656 1 88.25 61 ARG A C 1
ATOM 469 O O . ARG A 1 61 ? -0.878 -39.531 -19.453 1 88.25 61 ARG A O 1
ATOM 476 N N . ASP A 1 62 ? -0.882 -41.438 -18.281 1 89.31 62 ASP A N 1
ATOM 477 C CA . ASP A 1 62 ? -2.137 -41.844 -18.891 1 89.31 62 ASP A CA 1
ATOM 478 C C . ASP A 1 62 ? -3.334 -41.219 -18.188 1 89.31 62 ASP A C 1
ATOM 480 O O . ASP A 1 62 ? -4.48 -41.406 -18.609 1 89.31 62 ASP A O 1
ATOM 484 N N . GLY A 1 63 ? -3.074 -40.531 -17.141 1 91.69 63 GLY A N 1
ATOM 485 C CA . GLY A 1 63 ? -4.129 -39.844 -16.438 1 91.69 63 GLY A CA 1
ATOM 486 C C . GLY A 1 63 ? -4.988 -40.75 -15.578 1 91.69 63 GLY A C 1
ATOM 487 O O . GLY A 1 63 ? -5.957 -40.312 -14.961 1 91.69 63 GLY A O 1
ATOM 488 N N . ARG A 1 64 ? -4.652 -41.938 -15.414 1 93.38 64 ARG A N 1
ATOM 489 C CA . ARG A 1 64 ? -5.504 -42.906 -14.734 1 93.38 64 ARG A CA 1
ATOM 490 C C . ARG A 1 64 ? -5.238 -42.906 -13.234 1 93.38 64 ARG A C 1
ATOM 492 O O . ARG A 1 64 ? -6.121 -43.281 -12.445 1 93.38 64 ARG A O 1
ATOM 499 N N . THR A 1 65 ? -4.023 -42.594 -12.906 1 96 65 THR A N 1
ATOM 500 C CA . THR A 1 65 ? -3.66 -42.656 -11.5 1 96 65 THR A CA 1
ATOM 501 C C . THR A 1 65 ? -3.143 -41.312 -11.008 1 96 65 THR A C 1
ATOM 503 O O . THR A 1 65 ? -2.268 -40.719 -11.641 1 96 65 THR A O 1
ATOM 506 N N . LEU A 1 66 ? -3.691 -40.844 -9.938 1 97.12 66 LEU A N 1
ATOM 507 C CA . LEU A 1 66 ? -3.193 -39.656 -9.25 1 97.12 66 LEU A CA 1
ATOM 508 C C . LEU A 1 66 ? -2.424 -40.062 -7.992 1 97.12 66 LEU A C 1
ATOM 510 O O . LEU A 1 66 ? -2.988 -40.656 -7.074 1 97.12 66 LEU A O 1
ATOM 514 N N . TYR A 1 67 ? -1.18 -39.812 -7.973 1 97.75 67 TYR A N 1
ATOM 515 C CA . TYR A 1 67 ? -0.38 -40.031 -6.773 1 97.75 67 TYR A CA 1
ATOM 516 C C . TYR A 1 67 ? -0.437 -38.812 -5.852 1 97.75 67 TYR A C 1
ATOM 518 O O . TYR A 1 67 ? -0.374 -37.688 -6.316 1 97.75 67 TYR A O 1
ATOM 526 N N . VAL A 1 68 ? -0.615 -39.062 -4.555 1 98 68 VAL A N 1
ATOM 527 C CA . VAL A 1 68 ? -0.767 -38 -3.578 1 98 68 VAL A CA 1
ATOM 528 C C . VAL A 1 68 ? 0.208 -38.219 -2.422 1 98 68 VAL A C 1
ATOM 530 O O . VAL A 1 68 ? 0.323 -39.312 -1.894 1 98 68 VAL A O 1
ATOM 533 N N . GLY A 1 69 ? 0.971 -37.188 -2.158 1 98 69 GLY A N 1
ATOM 534 C CA . GLY A 1 69 ? 1.77 -37.156 -0.943 1 98 69 GLY A CA 1
ATOM 535 C C . GLY A 1 69 ? 1.126 -36.375 0.186 1 98 69 GLY A C 1
ATOM 536 O O . GLY A 1 69 ? 0.643 -35.281 -0.022 1 98 69 GLY A O 1
ATOM 537 N N . ALA A 1 70 ? 1.045 -36.969 1.369 1 97.88 70 ALA A N 1
ATOM 538 C CA . ALA A 1 70 ? 0.471 -36.344 2.557 1 97.88 70 ALA A CA 1
ATOM 539 C C . ALA A 1 70 ? 1.406 -36.469 3.754 1 97.88 70 ALA A C 1
ATOM 541 O O . ALA A 1 70 ? 2.602 -36.75 3.592 1 97.88 70 ALA A O 1
ATOM 542 N N . ARG A 1 71 ? 0.898 -36.125 4.867 1 97.19 71 ARG A N 1
ATOM 543 C CA . ARG A 1 71 ? 1.658 -36.312 6.102 1 97.19 71 ARG A CA 1
ATOM 544 C C . ARG A 1 71 ? 1.744 -37.812 6.473 1 97.19 71 ARG A C 1
ATOM 546 O O . ARG A 1 71 ? 0.722 -38.438 6.711 1 97.19 71 ARG A O 1
ATOM 553 N N . GLU A 1 72 ? 2.896 -38.406 6.469 1 96.81 72 GLU A N 1
ATOM 554 C CA . GLU A 1 72 ? 3.23 -39.75 6.926 1 96.81 72 GLU A CA 1
ATOM 555 C C . GLU A 1 72 ? 2.688 -40.812 5.969 1 96.81 72 GLU A C 1
ATOM 557 O O . GLU A 1 72 ? 2.676 -42 6.293 1 96.81 72 GLU A O 1
ATOM 562 N N . ALA A 1 73 ? 2.221 -40.312 4.766 1 97.44 73 ALA A N 1
ATOM 563 C CA . ALA A 1 73 ? 1.595 -41.312 3.898 1 97.44 73 ALA A CA 1
ATOM 564 C C . ALA A 1 73 ? 1.614 -40.844 2.441 1 97.44 73 ALA A C 1
ATOM 566 O O . ALA A 1 73 ? 1.72 -39.656 2.158 1 97.44 73 ALA A O 1
ATOM 567 N N . LEU A 1 74 ? 1.539 -41.844 1.569 1 97.94 74 LEU A N 1
ATOM 568 C CA . LEU A 1 74 ? 1.35 -41.656 0.133 1 97.94 74 LEU A CA 1
ATOM 569 C C . LEU A 1 74 ? 0.142 -42.438 -0.358 1 97.94 74 LEU A C 1
ATOM 571 O O . LEU A 1 74 ? -0.211 -43.469 0.227 1 97.94 74 LEU A O 1
ATOM 575 N N . PHE A 1 75 ? -0.474 -42 -1.399 1 98 75 PHE A N 1
ATOM 576 C CA . PHE A 1 75 ? -1.646 -42.656 -1.95 1 98 75 PHE A CA 1
ATOM 577 C C . PHE A 1 75 ? -1.55 -42.75 -3.469 1 98 75 PHE A C 1
ATOM 579 O O . PHE A 1 75 ? -0.951 -41.906 -4.113 1 98 75 PHE A O 1
ATOM 586 N N . ALA A 1 76 ? -2.039 -43.75 -3.998 1 97.75 76 ALA A N 1
ATOM 587 C CA . ALA A 1 76 ? -2.33 -43.906 -5.422 1 97.75 76 ALA A CA 1
ATOM 588 C C . ALA A 1 76 ? -3.834 -44 -5.668 1 97.75 76 ALA A C 1
ATOM 590 O O . ALA A 1 76 ? -4.461 -45 -5.34 1 97.75 76 ALA A O 1
ATOM 591 N N . LEU A 1 77 ? -4.348 -42.969 -6.262 1 97.5 77 LEU A N 1
ATOM 592 C CA . LEU A 1 77 ? -5.793 -42.875 -6.445 1 97.5 77 LEU A CA 1
ATOM 593 C C . LEU A 1 77 ? -6.172 -43.094 -7.906 1 97.5 77 LEU A C 1
ATOM 595 O O . LEU A 1 77 ? -5.57 -42.531 -8.812 1 97.5 77 LEU A O 1
ATOM 599 N N . ASN A 1 78 ? -7.09 -43.969 -8.023 1 95.94 78 ASN A N 1
ATOM 600 C CA . ASN A 1 78 ? -7.68 -44.062 -9.359 1 95.94 78 ASN A CA 1
ATOM 601 C C . ASN A 1 78 ? -8.562 -42.844 -9.672 1 95.94 78 ASN A C 1
ATOM 603 O O . ASN A 1 78 ? -9.453 -42.5 -8.891 1 95.94 78 ASN A O 1
ATOM 607 N N . SER A 1 79 ? -8.352 -42.312 -10.836 1 93.06 79 SER A N 1
ATOM 608 C CA . SER A 1 79 ? -9 -41.031 -11.18 1 93.06 79 SER A CA 1
ATOM 609 C C . SER A 1 79 ? -10.508 -41.188 -11.258 1 93.06 79 SER A C 1
ATOM 611 O O . SER A 1 79 ? -11.25 -40.219 -11.125 1 93.06 79 SER A O 1
ATOM 613 N N . SER A 1 80 ? -11.016 -42.344 -11.375 1 89.25 80 SER A N 1
ATOM 614 C CA . SER A 1 80 ? -12.453 -42.594 -11.531 1 89.25 80 SER A CA 1
ATOM 615 C C . SER A 1 80 ? -13.062 -43.156 -10.266 1 89.25 80 SER A C 1
ATOM 617 O O . SER A 1 80 ? -14.039 -42.656 -9.734 1 89.25 80 SER A O 1
ATOM 619 N N . VAL A 1 81 ? -12.414 -44.094 -9.633 1 92.19 81 VAL A N 1
ATOM 620 C CA . VAL A 1 81 ? -13.031 -44.906 -8.609 1 92.19 81 VAL A CA 1
ATOM 621 C C . VAL A 1 81 ? -12.711 -44.344 -7.223 1 92.19 81 VAL A C 1
ATOM 623 O O . VAL A 1 81 ? -13.57 -44.344 -6.336 1 92.19 81 VAL A O 1
ATOM 626 N N . SER A 1 82 ? -11.602 -43.875 -7.07 1 94.12 82 SER A N 1
ATOM 627 C CA . SER A 1 82 ? -11.109 -43.562 -5.73 1 94.12 82 SER A CA 1
ATOM 628 C C . SER A 1 82 ? -11.852 -42.344 -5.148 1 94.12 82 SER A C 1
ATOM 630 O O . SER A 1 82 ? -11.844 -42.156 -3.936 1 94.12 82 SER A O 1
ATOM 632 N N . PHE A 1 83 ? -12.414 -41.531 -5.938 1 94.44 83 PHE A N 1
ATOM 633 C CA . PHE A 1 83 ? -13.094 -40.344 -5.465 1 94.44 83 PHE A CA 1
ATOM 634 C C . PHE A 1 83 ? -14.555 -40.625 -5.168 1 94.44 83 PHE A C 1
ATOM 636 O O . PHE A 1 83 ? -15.258 -39.781 -4.598 1 94.44 83 PHE A O 1
ATOM 643 N N . LEU A 1 84 ? -15.016 -41.781 -5.477 1 92.25 84 LEU A N 1
ATOM 644 C CA . LEU A 1 84 ? -16.391 -42.188 -5.16 1 92.25 84 LEU A CA 1
ATOM 645 C C . LEU A 1 84 ? -16.469 -42.719 -3.729 1 92.25 84 LEU A C 1
ATOM 647 O O . LEU A 1 84 ? -15.484 -43.188 -3.172 1 92.25 84 LEU A O 1
ATOM 651 N N . PRO A 1 85 ? -17.656 -42.5 -3.191 1 88.31 85 PRO A N 1
ATOM 652 C CA . PRO A 1 85 ? -17.797 -43.062 -1.841 1 88.31 85 PRO A CA 1
ATOM 653 C C . PRO A 1 85 ? -17.453 -44.531 -1.761 1 88.31 85 PRO A C 1
ATOM 655 O O . PRO A 1 85 ? -18 -45.344 -2.508 1 88.31 85 PRO A O 1
ATOM 658 N N . GLY A 1 86 ? -16.531 -44.875 -0.982 1 87.44 86 GLY A N 1
ATOM 659 C CA . GLY A 1 86 ? -16.109 -46.25 -0.777 1 87.44 86 GLY A CA 1
ATOM 660 C C . GLY A 1 86 ? -15.164 -46.75 -1.85 1 87.44 86 GLY A C 1
ATOM 661 O O . GLY A 1 86 ? -14.875 -47.969 -1.915 1 87.44 86 GLY A O 1
ATOM 662 N N . GLY A 1 87 ? -14.789 -45.906 -2.682 1 91.06 87 GLY A N 1
ATOM 663 C CA . GLY A 1 87 ? -13.883 -46.312 -3.74 1 91.06 87 GLY A CA 1
ATOM 664 C C . GLY A 1 87 ? -12.531 -46.781 -3.223 1 91.06 87 GLY A C 1
ATOM 665 O O . GLY A 1 87 ? -12.023 -46.219 -2.246 1 91.06 87 GLY A O 1
ATOM 666 N N . GLY A 1 88 ? -11.938 -47.75 -3.891 1 93.44 88 GLY A N 1
ATOM 667 C CA . GLY A 1 88 ? -10.664 -48.312 -3.471 1 93.44 88 GLY A CA 1
ATOM 668 C C . GLY A 1 88 ? -9.477 -47.438 -3.844 1 93.44 88 GLY A C 1
ATOM 669 O O . GLY A 1 88 ? -9.547 -46.656 -4.801 1 93.44 88 GLY A O 1
ATOM 670 N N . TYR A 1 89 ? -8.469 -47.406 -3.102 1 95.44 89 TYR A N 1
ATOM 671 C CA . TYR A 1 89 ? -7.203 -46.719 -3.336 1 95.44 89 TYR A CA 1
ATOM 672 C C . TYR A 1 89 ? -6.043 -47.5 -2.713 1 95.44 89 TYR A C 1
ATOM 674 O O . TYR A 1 89 ? -6.254 -48.438 -1.945 1 95.44 89 TYR A O 1
ATOM 682 N N . GLN A 1 90 ? -4.867 -47.188 -3.143 1 96.81 90 GLN A N 1
ATOM 683 C CA . GLN A 1 90 ? -3.682 -47.781 -2.52 1 96.81 90 GLN A CA 1
ATOM 684 C C . GLN A 1 90 ? -3.043 -46.781 -1.541 1 96.81 90 GLN A C 1
ATOM 686 O O . GLN A 1 90 ? -3.033 -45.594 -1.785 1 96.81 90 GLN A O 1
ATOM 691 N N . GLU A 1 91 ? -2.611 -47.375 -0.459 1 96.25 91 GLU A N 1
ATOM 692 C CA . GLU A 1 91 ? -2 -46.562 0.589 1 96.25 91 GLU A CA 1
ATOM 693 C C . GLU A 1 91 ? -0.612 -47.062 0.951 1 96.25 91 GLU A C 1
ATOM 695 O O .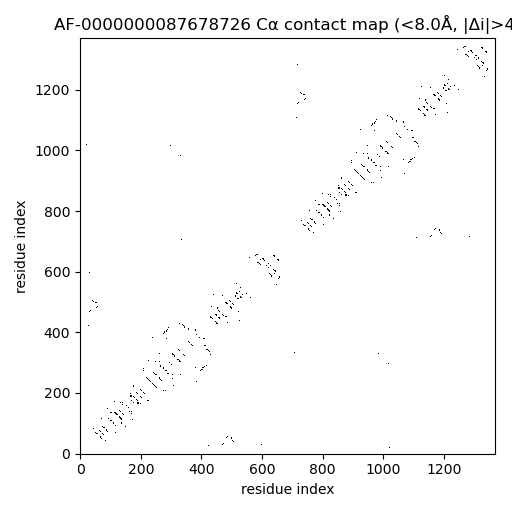 GLU A 1 91 ? -0.396 -48.281 1.017 1 96.25 91 GLU A O 1
ATOM 700 N N . LEU A 1 92 ? 0.303 -46.219 1.019 1 97.12 92 LEU A N 1
ATOM 701 C CA . LEU A 1 92 ? 1.657 -46.469 1.482 1 97.12 92 LEU A CA 1
ATOM 702 C C . LEU A 1 92 ? 2.014 -45.594 2.678 1 97.12 92 LEU A C 1
ATOM 704 O O . LEU A 1 92 ? 2.246 -44.406 2.525 1 97.12 92 LEU A O 1
ATOM 708 N N . LEU A 1 93 ? 2.096 -46.219 3.865 1 95.62 93 LEU A N 1
ATOM 709 C CA . LEU A 1 93 ? 2.467 -45.469 5.059 1 95.62 93 LEU A CA 1
ATOM 710 C C . LEU A 1 93 ? 3.977 -45.25 5.121 1 95.62 93 LEU A C 1
ATOM 712 O O . LEU A 1 93 ? 4.746 -46.219 4.93 1 95.62 93 LEU A O 1
ATOM 716 N N . TRP A 1 94 ? 4.391 -44.094 5.223 1 96.06 94 TRP A N 1
ATOM 717 C CA . TRP A 1 94 ? 5.797 -43.719 5.332 1 96.06 94 TRP A CA 1
ATOM 718 C C . TRP A 1 94 ? 6.016 -42.719 6.457 1 96.06 94 TRP A C 1
ATOM 720 O O . TRP A 1 94 ? 6.254 -41.531 6.203 1 96.06 94 TRP A O 1
ATOM 730 N N . SER A 1 95 ? 6.016 -43.188 7.695 1 94.94 95 SER A N 1
ATOM 731 C CA . SER A 1 95 ? 6.191 -42.375 8.891 1 94.94 95 SER A CA 1
ATOM 732 C C . SER A 1 95 ? 7.668 -42.125 9.188 1 94.94 95 SER A C 1
ATOM 734 O O . SER A 1 95 ? 8.516 -42.969 8.844 1 94.94 95 SER A O 1
ATOM 736 N N . ALA A 1 96 ? 7.914 -41.062 9.781 1 95.56 96 ALA A N 1
ATOM 737 C CA . ALA A 1 96 ? 9.281 -40.812 10.227 1 95.56 96 ALA A CA 1
ATOM 738 C C . ALA A 1 96 ? 9.688 -41.781 11.32 1 95.56 96 ALA A C 1
ATOM 740 O O . ALA A 1 96 ? 8.859 -42.188 12.141 1 95.56 96 ALA A O 1
ATOM 741 N N . ASP A 1 97 ? 10.945 -42.094 11.336 1 92.94 97 ASP A N 1
ATOM 742 C CA . ASP A 1 97 ? 11.484 -43 12.344 1 92.94 97 ASP A CA 1
ATOM 743 C C . ASP A 1 97 ? 11.344 -42.438 13.742 1 92.94 97 ASP A C 1
ATOM 745 O O . ASP A 1 97 ? 11.469 -41.219 13.938 1 92.94 97 ASP A O 1
ATOM 749 N N . ALA A 1 98 ? 11.188 -43.344 14.672 1 93.94 98 ALA A N 1
ATOM 750 C CA . ALA A 1 98 ? 10.977 -42.938 16.062 1 93.94 98 ALA A CA 1
ATOM 751 C C . ALA A 1 98 ? 12.188 -42.188 16.594 1 93.94 98 ALA A C 1
ATOM 753 O O . ALA A 1 98 ? 12.039 -41.219 17.344 1 93.94 98 ALA A O 1
ATOM 754 N N . GLU A 1 99 ? 13.266 -42.625 16.234 1 94.94 99 GLU A N 1
ATOM 755 C CA . GLU A 1 99 ? 14.484 -41.969 16.688 1 94.94 99 GLU A CA 1
ATOM 756 C C . GLU A 1 99 ? 14.578 -40.531 16.156 1 94.94 99 GLU A C 1
ATOM 758 O O . GLU A 1 99 ? 14.969 -39.625 16.875 1 94.94 99 GLU A O 1
ATOM 763 N N . ARG A 1 100 ? 14.234 -40.375 14.898 1 95.06 100 ARG A N 1
ATOM 764 C CA . ARG A 1 100 ? 14.266 -39.062 14.289 1 95.06 100 ARG A CA 1
ATOM 765 C C . ARG A 1 100 ? 13.242 -38.125 14.945 1 95.06 100 ARG A C 1
ATOM 767 O O . ARG A 1 100 ? 13.516 -36.938 15.156 1 95.06 100 ARG A O 1
ATOM 774 N N . LYS A 1 101 ? 12.109 -38.656 15.234 1 96.31 101 LYS A N 1
ATOM 775 C CA . LYS A 1 101 ? 11.07 -37.875 15.883 1 96.31 101 LYS A CA 1
ATOM 776 C C . LYS A 1 101 ? 11.508 -37.406 17.266 1 96.31 101 LYS A C 1
ATOM 778 O O . LYS A 1 101 ? 11.234 -36.281 17.672 1 96.31 101 LYS A O 1
ATOM 783 N N . GLN A 1 102 ? 12.195 -38.312 17.953 1 95.62 102 GLN A N 1
ATOM 784 C CA . GLN A 1 102 ? 12.688 -37.969 19.281 1 95.62 102 GLN A CA 1
ATOM 785 C C . GLN A 1 102 ? 13.75 -36.875 19.219 1 95.62 102 GLN A C 1
ATOM 787 O O . GLN A 1 102 ? 13.734 -35.938 20.016 1 95.62 102 GLN A O 1
ATOM 792 N N . GLN A 1 103 ? 14.609 -37.031 18.297 1 95.06 103 GLN A N 1
ATOM 793 C CA . GLN A 1 103 ? 15.648 -36 18.125 1 95.06 103 GLN A CA 1
ATOM 794 C C . GLN A 1 103 ? 15.039 -34.656 17.75 1 95.06 103 GLN A C 1
ATOM 796 O O . GLN A 1 103 ? 15.5 -33.625 18.219 1 95.06 103 GLN A O 1
ATOM 801 N N . CYS A 1 104 ? 14.062 -34.688 16.859 1 95.62 104 CYS A N 1
ATOM 802 C CA . CYS A 1 104 ? 13.352 -33.469 16.406 1 95.62 104 CYS A CA 1
ATOM 803 C C . CYS A 1 104 ? 12.703 -32.75 17.594 1 95.62 104 CYS A C 1
ATOM 805 O O . CYS A 1 104 ? 12.812 -31.547 17.719 1 95.62 104 CYS A O 1
ATOM 807 N N . SER A 1 105 ? 12.156 -33.531 18.484 1 94.75 105 SER A N 1
ATOM 808 C CA . SER A 1 105 ? 11.516 -32.969 19.672 1 94.75 105 SER A CA 1
ATOM 809 C C . SER A 1 105 ? 12.539 -32.406 20.641 1 94.75 105 SER A C 1
ATOM 811 O O . SER A 1 105 ? 12.289 -31.391 21.297 1 94.75 105 SER A O 1
ATOM 813 N N . PHE A 1 106 ? 13.586 -33.094 20.672 1 94.19 106 PHE A N 1
ATOM 814 C CA . PHE A 1 106 ? 14.656 -32.656 21.562 1 94.19 106 PHE A CA 1
ATOM 815 C C . PHE A 1 106 ? 15.242 -31.328 21.125 1 94.19 106 PHE A C 1
ATOM 817 O O . PHE A 1 106 ? 15.672 -30.516 21.953 1 94.19 106 PHE A O 1
ATOM 824 N N . LYS A 1 107 ? 15.258 -31.125 19.859 1 93.56 107 LYS A N 1
ATOM 825 C CA . LYS A 1 107 ? 15.789 -29.891 19.312 1 93.56 107 LYS A CA 1
ATOM 826 C C . LYS A 1 107 ? 14.781 -28.75 19.422 1 93.56 107 LYS A C 1
ATOM 828 O O . LYS A 1 107 ? 14.992 -27.672 18.875 1 93.56 107 LYS A O 1
ATOM 833 N N . GLY A 1 108 ? 13.594 -29 19.953 1 92.88 108 GLY A N 1
ATOM 834 C CA . GLY A 1 108 ? 12.664 -27.953 20.312 1 92.88 108 GLY A CA 1
ATOM 835 C C . GLY A 1 108 ? 11.508 -27.812 19.344 1 92.88 108 GLY A C 1
ATOM 836 O O . GLY A 1 108 ? 10.758 -26.828 19.391 1 92.88 108 GLY A O 1
ATOM 837 N N . LYS A 1 109 ? 11.383 -28.703 18.406 1 93.81 109 LYS A N 1
ATOM 838 C CA . LYS A 1 109 ? 10.281 -28.625 17.453 1 93.81 109 LYS A CA 1
ATOM 839 C C . LYS A 1 109 ? 9.039 -29.312 17.984 1 93.81 109 LYS A C 1
ATOM 841 O O . LYS A 1 109 ? 9.133 -30.203 18.844 1 93.81 109 LYS A O 1
ATOM 846 N N . ASP A 1 110 ? 7.883 -28.891 17.531 1 93.75 110 ASP A N 1
ATOM 847 C CA . ASP A 1 110 ? 6.625 -29.469 18 1 93.75 110 ASP A CA 1
ATOM 848 C C . ASP A 1 110 ? 6.488 -30.922 17.547 1 93.75 110 ASP A C 1
ATOM 850 O O . ASP A 1 110 ? 6.516 -31.203 16.344 1 93.75 110 ASP A O 1
ATOM 854 N N . PRO A 1 111 ? 6.32 -31.812 18.484 1 93 111 PRO A N 1
ATOM 855 C CA . PRO A 1 111 ? 6.293 -33.25 18.141 1 93 111 PRO A CA 1
ATOM 856 C C . PRO A 1 111 ? 5.121 -33.594 17.234 1 93 111 PRO A C 1
ATOM 858 O O . PRO A 1 111 ? 5.254 -34.469 16.375 1 93 111 PRO A O 1
ATOM 861 N N . GLN A 1 112 ? 4.02 -32.969 17.391 1 90.5 112 GLN A N 1
ATOM 862 C CA . GLN A 1 112 ? 2.83 -33.344 16.625 1 90.5 112 GLN A CA 1
ATOM 863 C C . GLN A 1 112 ? 2.775 -32.594 15.297 1 90.5 112 GLN A C 1
ATOM 865 O O . GLN A 1 112 ? 2.42 -33.156 14.266 1 90.5 112 GLN A O 1
ATOM 870 N N . ARG A 1 113 ? 3.246 -31.422 15.266 1 91.31 113 ARG A N 1
ATOM 871 C CA . ARG A 1 113 ? 3.082 -30.578 14.078 1 91.31 113 ARG A CA 1
ATOM 872 C C . ARG A 1 113 ? 4.32 -30.641 13.195 1 91.31 113 ARG A C 1
ATOM 874 O O . ARG A 1 113 ? 4.211 -30.719 11.969 1 91.31 113 ARG A O 1
ATOM 881 N N . ASP A 1 114 ? 5.441 -30.672 13.82 1 93.31 114 ASP A N 1
ATOM 882 C CA . ASP A 1 114 ? 6.672 -30.5 13.055 1 93.31 114 ASP A CA 1
ATOM 883 C C . ASP A 1 114 ? 7.398 -31.828 12.859 1 93.31 114 ASP A C 1
ATOM 885 O O . ASP A 1 114 ? 7.949 -32.094 11.789 1 93.31 114 ASP A O 1
ATOM 889 N N . CYS A 1 115 ? 7.359 -32.656 13.914 1 96.25 115 CYS A N 1
ATOM 890 C CA . CYS A 1 115 ? 8.211 -33.844 13.922 1 96.25 115 CYS A CA 1
ATOM 891 C C . CYS A 1 115 ? 7.512 -35.031 13.266 1 96.25 115 CYS A C 1
ATOM 893 O O . CYS A 1 115 ? 7.441 -36.125 13.852 1 96.25 115 CYS A O 1
ATOM 895 N N . GLN A 1 116 ? 6.984 -34.812 12.055 1 96.69 116 GLN A N 1
ATOM 896 C CA . GLN A 1 116 ? 6.344 -35.812 11.188 1 96.69 116 GLN A CA 1
ATOM 897 C C . GLN A 1 116 ? 6.988 -35.812 9.805 1 96.69 116 GLN A C 1
ATOM 899 O O . GLN A 1 116 ? 7.816 -34.969 9.484 1 96.69 116 GLN A O 1
ATOM 904 N N . ASN A 1 117 ? 6.676 -36.781 9.062 1 97.31 117 ASN A N 1
ATOM 905 C CA . ASN A 1 117 ? 7.16 -36.812 7.688 1 97.31 117 ASN A CA 1
ATOM 906 C C . ASN A 1 117 ? 6.148 -36.219 6.715 1 97.31 117 ASN A C 1
ATOM 908 O O . ASN A 1 117 ? 5.09 -36.812 6.477 1 97.31 117 ASN A O 1
ATOM 912 N N . TYR A 1 118 ? 6.461 -35.094 6.258 1 97.19 118 TYR A N 1
ATOM 913 C CA . TYR A 1 118 ? 5.641 -34.469 5.23 1 97.19 118 TYR A CA 1
ATOM 914 C C . TYR A 1 118 ? 6.215 -34.719 3.84 1 97.19 118 TYR A C 1
ATOM 916 O O . TYR A 1 118 ? 7.344 -34.312 3.547 1 97.19 118 TYR A O 1
ATOM 924 N N . ILE A 1 119 ? 5.469 -35.344 2.984 1 97 119 ILE A N 1
ATOM 925 C CA . ILE A 1 119 ? 5.934 -35.594 1.629 1 97 119 ILE A CA 1
ATOM 926 C C . ILE A 1 119 ? 5.957 -34.312 0.827 1 97 119 ILE A C 1
ATOM 928 O O . ILE A 1 119 ? 4.938 -33.625 0.702 1 97 119 ILE A O 1
ATOM 932 N N . LYS A 1 120 ? 7.102 -34 0.316 1 95.44 120 LYS A N 1
ATOM 933 C CA . LYS A 1 120 ? 7.25 -32.719 -0.386 1 95.44 120 LYS A CA 1
ATOM 934 C C . LYS A 1 120 ? 7.535 -32.969 -1.868 1 95.44 120 LYS A C 1
ATOM 936 O O . LYS A 1 120 ? 7.207 -32.094 -2.703 1 95.44 120 LYS A O 1
ATOM 941 N N . ILE A 1 121 ? 8.211 -34.031 -2.189 1 96.06 121 ILE A N 1
ATOM 942 C CA . ILE A 1 121 ? 8.602 -34.312 -3.568 1 96.06 121 ILE A CA 1
ATOM 943 C C . ILE A 1 121 ? 7.973 -35.625 -4.031 1 96.06 121 ILE A C 1
ATOM 945 O O . ILE A 1 121 ? 8.062 -36.625 -3.342 1 96.06 121 ILE A O 1
ATOM 949 N N . LEU A 1 122 ? 7.367 -35.562 -5.02 1 96.31 122 LEU A N 1
ATOM 950 C CA . LEU A 1 122 ? 6.781 -36.719 -5.723 1 96.31 122 LEU A CA 1
ATOM 951 C C . LEU A 1 122 ? 6.941 -36.562 -7.23 1 96.31 122 LEU A C 1
ATOM 953 O O . LEU A 1 122 ? 6.172 -35.844 -7.871 1 96.31 122 LEU A O 1
ATOM 957 N N . LEU A 1 123 ? 7.938 -37.312 -7.777 1 95.94 123 LEU A N 1
ATOM 958 C CA . LEU A 1 123 ? 8.289 -37.125 -9.18 1 95.94 123 LEU A CA 1
ATOM 959 C C . LEU A 1 123 ? 8.445 -38.469 -9.883 1 95.94 123 LEU A C 1
ATOM 961 O O . LEU A 1 123 ? 8.82 -39.469 -9.258 1 95.94 123 LEU A O 1
ATOM 965 N N . PRO A 1 124 ? 8.172 -38.438 -11.133 1 93.38 124 PRO A N 1
ATOM 966 C CA . PRO A 1 124 ? 8.422 -39.688 -11.898 1 93.38 124 PRO A CA 1
ATOM 967 C C . PRO A 1 124 ? 9.898 -39.906 -12.211 1 93.38 124 PRO A C 1
ATOM 969 O O . PRO A 1 124 ? 10.562 -39 -12.719 1 93.38 124 PRO A O 1
ATOM 972 N N . LEU A 1 125 ? 10.406 -40.969 -11.812 1 89.38 125 LEU A N 1
ATOM 973 C CA . LEU A 1 125 ? 11.789 -41.281 -12.133 1 89.38 125 LEU A CA 1
ATOM 974 C C . LEU A 1 125 ? 11.891 -42 -13.469 1 89.38 125 LEU A C 1
ATOM 976 O O . LEU A 1 125 ? 12.703 -41.625 -14.32 1 89.38 125 LEU A O 1
ATOM 980 N N . ASN A 1 126 ? 11.117 -42.969 -13.617 1 88.06 126 ASN A N 1
ATOM 981 C CA . ASN A 1 126 ? 10.984 -43.719 -14.844 1 88.06 126 ASN A CA 1
ATOM 982 C C . ASN A 1 126 ? 9.594 -44.344 -14.977 1 88.06 126 ASN A C 1
ATOM 984 O O . ASN A 1 126 ? 8.641 -43.875 -14.367 1 88.06 126 ASN A O 1
ATOM 988 N N . SER A 1 127 ? 9.453 -45.344 -15.797 1 87.62 127 SER A N 1
ATOM 989 C CA . SER A 1 127 ? 8.133 -45.875 -16.078 1 87.62 127 SER A CA 1
ATOM 990 C C . SER A 1 127 ? 7.621 -46.719 -14.914 1 87.62 127 SER A C 1
ATOM 992 O O . SER A 1 127 ? 6.414 -46.938 -14.773 1 87.62 127 SER A O 1
ATOM 994 N N . SER A 1 128 ? 8.469 -47.125 -14.008 1 90.62 128 SER A N 1
ATOM 995 C CA . SER A 1 128 ? 8.047 -48.094 -12.992 1 90.62 128 SER A CA 1
ATOM 996 C C . SER A 1 128 ? 8.188 -47.5 -11.586 1 90.62 128 SER A C 1
ATOM 998 O O . SER A 1 128 ? 7.59 -48 -10.633 1 90.62 128 SER A O 1
ATOM 1000 N N . HIS A 1 129 ? 9.031 -46.531 -11.492 1 93.12 129 HIS A N 1
ATOM 1001 C CA . HIS A 1 129 ? 9.305 -46.062 -10.148 1 93.12 129 HIS A CA 1
ATOM 1002 C C . HIS A 1 129 ? 9.07 -44.562 -10.039 1 93.12 129 HIS A C 1
ATOM 1004 O O . HIS A 1 129 ? 9.266 -43.812 -11.008 1 93.12 129 HIS A O 1
ATOM 1010 N N . LEU A 1 130 ? 8.641 -44.156 -8.828 1 95.81 130 LEU A N 1
ATOM 1011 C CA . LEU A 1 130 ? 8.562 -42.75 -8.453 1 95.81 130 LEU A CA 1
ATOM 1012 C C . LEU A 1 130 ? 9.695 -42.375 -7.504 1 95.81 130 LEU A C 1
ATOM 1014 O O . LEU A 1 130 ? 10.203 -43.219 -6.773 1 95.81 130 LEU A O 1
ATOM 1018 N N . PHE A 1 131 ? 10.219 -41.281 -7.633 1 95.25 131 PHE A N 1
ATOM 1019 C CA . PHE A 1 131 ? 11.156 -40.688 -6.688 1 95.25 131 PHE A CA 1
ATOM 1020 C C . PHE A 1 131 ? 10.445 -39.781 -5.695 1 95.25 131 PHE A C 1
ATOM 1022 O O . PHE A 1 131 ? 9.688 -38.906 -6.098 1 95.25 131 PHE A O 1
ATOM 1029 N N . THR A 1 132 ? 10.539 -40 -4.434 1 96.88 132 THR A N 1
ATOM 1030 C CA . THR A 1 132 ? 9.82 -39.188 -3.441 1 96.88 132 THR A CA 1
ATOM 1031 C C . THR A 1 132 ? 10.75 -38.844 -2.283 1 96.88 132 THR A C 1
ATOM 1033 O O . THR A 1 132 ? 11.695 -39.562 -1.985 1 96.88 132 THR A O 1
ATOM 1036 N N . CYS A 1 133 ? 10.562 -37.656 -1.747 1 96.88 133 CYS A N 1
ATOM 1037 C CA . CYS A 1 133 ? 11.297 -37.156 -0.579 1 96.88 133 CYS A CA 1
ATOM 1038 C C . CYS A 1 133 ? 10.352 -36.562 0.443 1 96.88 133 CYS A C 1
ATOM 1040 O O . CYS A 1 133 ? 9.336 -35.969 0.076 1 96.88 133 CYS A O 1
ATOM 1042 N N . GLY A 1 134 ? 10.648 -36.656 1.718 1 97.19 134 GLY A N 1
ATOM 1043 C CA . GLY A 1 134 ? 9.898 -36.062 2.811 1 97.19 134 GLY A CA 1
ATOM 1044 C C . GLY A 1 134 ? 10.789 -35.406 3.854 1 97.19 134 GLY A C 1
ATOM 1045 O O . GLY A 1 134 ? 12.008 -35.594 3.848 1 97.19 134 GLY A O 1
ATOM 1046 N N . THR A 1 135 ? 10.203 -34.625 4.695 1 96.5 135 THR A N 1
ATOM 1047 C CA . THR A 1 135 ? 10.945 -33.906 5.719 1 96.5 135 THR A CA 1
ATOM 1048 C C . THR A 1 135 ? 11.453 -34.844 6.801 1 96.5 135 THR A C 1
ATOM 1050 O O . THR A 1 135 ? 12.414 -34.531 7.504 1 96.5 135 THR A O 1
ATOM 1053 N N . ALA A 1 136 ? 10.766 -36 7.078 1 97 136 ALA A N 1
ATOM 1054 C CA . ALA A 1 136 ? 11.148 -37.031 8.016 1 97 136 ALA A CA 1
ATOM 1055 C C . ALA A 1 136 ? 11.539 -36.469 9.367 1 97 136 ALA A C 1
ATOM 1057 O O . ALA A 1 136 ? 12.617 -36.75 9.883 1 97 136 ALA A O 1
ATOM 1058 N N . ALA A 1 137 ? 10.688 -35.656 9.898 1 97 137 ALA A N 1
ATOM 1059 C CA . ALA A 1 137 ? 10.906 -35.062 11.211 1 97 137 ALA A CA 1
ATOM 1060 C C . ALA A 1 137 ? 12.164 -34.188 11.211 1 97 137 ALA A C 1
ATOM 1062 O O . ALA A 1 137 ? 13.031 -34.344 12.07 1 97 137 ALA A O 1
ATOM 1063 N N . PHE A 1 138 ? 12.289 -33.344 10.273 1 95.62 138 PHE A N 1
ATOM 1064 C CA . PHE A 1 138 ? 13.367 -32.375 10.148 1 95.62 138 PHE A CA 1
ATOM 1065 C C . PHE A 1 138 ? 14.695 -33.062 9.852 1 95.62 138 PHE A C 1
ATOM 1067 O O . PHE A 1 138 ? 15.75 -32.625 10.312 1 95.62 138 PHE A O 1
ATOM 1074 N N . SER A 1 139 ? 14.656 -34.156 9.289 1 95.25 139 SER A N 1
ATOM 1075 C CA . SER A 1 139 ? 15.773 -34.906 8.742 1 95.25 139 SER A CA 1
ATOM 1076 C C . SER A 1 139 ? 15.406 -35.531 7.398 1 95.25 139 SER A C 1
ATOM 1078 O O . SER A 1 139 ? 15.203 -36.75 7.309 1 95.25 139 SER A O 1
ATOM 1080 N N . PRO A 1 140 ? 15.461 -34.75 6.402 1 96.31 140 PRO A N 1
ATOM 1081 C CA . PRO A 1 140 ? 14.883 -35.125 5.113 1 96.31 140 PRO A CA 1
ATOM 1082 C C . PRO A 1 140 ? 15.477 -36.438 4.57 1 96.31 140 PRO A C 1
ATOM 1084 O O . PRO A 1 140 ? 16.688 -36.688 4.699 1 96.31 140 PRO A O 1
ATOM 1087 N N . VAL A 1 141 ? 14.617 -37.219 3.992 1 96.62 141 VAL A N 1
ATOM 1088 C CA . VAL A 1 141 ? 14.977 -38.5 3.424 1 96.62 141 VAL A CA 1
ATOM 1089 C C . VAL A 1 141 ? 14.266 -38.719 2.086 1 96.62 141 VAL A C 1
ATOM 1091 O O . VAL A 1 141 ? 13.148 -38.25 1.898 1 96.62 141 VAL A O 1
ATOM 1094 N N . CYS A 1 142 ? 14.945 -39.344 1.162 1 96.75 142 CYS A N 1
ATOM 1095 C CA . CYS A 1 142 ? 14.352 -39.688 -0.131 1 96.75 142 CYS A CA 1
ATOM 1096 C C . CYS A 1 142 ? 14.312 -41.188 -0.345 1 96.75 142 CYS A C 1
ATOM 1098 O O . CYS A 1 142 ? 15.047 -41.938 0.308 1 96.75 142 CYS A O 1
ATOM 1100 N N . THR A 1 143 ? 13.414 -41.562 -1.121 1 96.19 143 THR A N 1
ATOM 1101 C CA . THR A 1 143 ? 13.281 -43 -1.438 1 96.19 143 THR A CA 1
ATOM 1102 C C . THR A 1 143 ? 12.586 -43.188 -2.781 1 96.19 143 THR A C 1
ATOM 1104 O O . THR A 1 143 ? 12.367 -42.219 -3.518 1 96.19 143 THR A O 1
ATOM 1107 N N . TYR A 1 144 ? 12.422 -44.438 -3.15 1 95.94 144 TYR A N 1
ATOM 1108 C CA . TYR A 1 144 ? 11.789 -44.812 -4.406 1 95.94 144 TYR A CA 1
ATOM 1109 C C . TYR A 1 144 ? 10.539 -45.688 -4.156 1 95.94 144 TYR A C 1
ATOM 1111 O O . TYR A 1 144 ? 10.523 -46.5 -3.244 1 95.94 144 TYR A O 1
ATOM 1119 N N . VAL A 1 145 ? 9.523 -45.406 -4.906 1 97.06 145 VAL A N 1
ATOM 1120 C CA . VAL A 1 145 ? 8.266 -46.156 -4.789 1 97.06 145 VAL A CA 1
ATOM 1121 C C . VAL A 1 145 ? 8.023 -46.969 -6.059 1 97.06 145 VAL A C 1
ATOM 1123 O O . VAL A 1 145 ? 8.062 -46.406 -7.168 1 97.06 145 VAL A O 1
ATOM 1126 N N . ASN A 1 146 ? 7.801 -48.156 -5.883 1 95 146 ASN A N 1
ATOM 1127 C CA . ASN A 1 146 ? 7.398 -49 -6.992 1 95 146 ASN A CA 1
ATOM 1128 C C . ASN A 1 146 ? 5.934 -48.781 -7.363 1 95 146 ASN A C 1
ATOM 1130 O O . ASN A 1 146 ? 5.043 -49 -6.539 1 95 146 ASN A O 1
ATOM 1134 N N . MET A 1 147 ? 5.66 -48.5 -8.578 1 93.94 147 MET A N 1
ATOM 1135 C CA . MET A 1 147 ? 4.316 -48.125 -8.992 1 93.94 147 MET A CA 1
ATOM 1136 C C . MET A 1 147 ? 3.42 -49.344 -9.156 1 93.94 147 MET A C 1
ATOM 1138 O O . MET A 1 147 ? 2.197 -49.25 -9.039 1 93.94 147 MET A O 1
ATOM 1142 N N . GLU A 1 148 ? 3.979 -50.438 -9.438 1 90.25 148 GLU A N 1
ATOM 1143 C CA . GLU A 1 148 ? 3.195 -51.656 -9.68 1 90.25 148 GLU A CA 1
ATOM 1144 C C . GLU A 1 148 ? 2.494 -52.125 -8.406 1 90.25 148 GLU A C 1
ATOM 1146 O O . GLU A 1 148 ? 1.29 -52.375 -8.414 1 90.25 148 GLU A O 1
ATOM 1151 N N . ASN A 1 149 ? 3.229 -52.281 -7.316 1 91.69 149 ASN A N 1
ATOM 1152 C CA . ASN A 1 149 ? 2.648 -52.719 -6.062 1 91.69 149 ASN A CA 1
ATOM 1153 C C . ASN A 1 149 ? 2.518 -51.594 -5.055 1 91.69 149 ASN A C 1
ATOM 1155 O O . ASN A 1 149 ? 1.943 -51.781 -3.979 1 91.69 149 ASN A O 1
ATOM 1159 N N . PHE A 1 150 ? 2.934 -50.406 -5.43 1 95.88 150 PHE A N 1
ATOM 1160 C CA . PHE A 1 150 ? 2.871 -49.188 -4.621 1 95.88 150 PHE A CA 1
ATOM 1161 C C . PHE A 1 15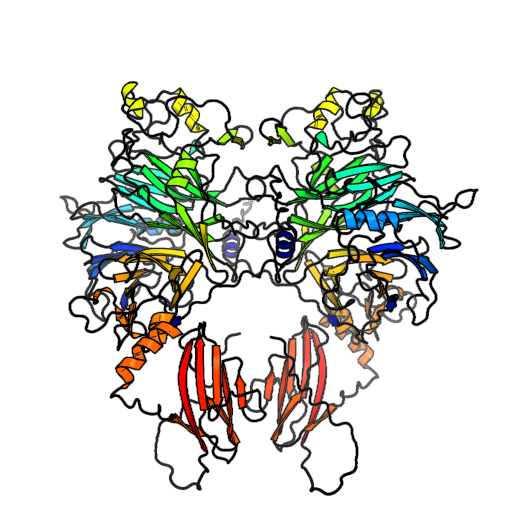0 ? 3.51 -49.406 -3.256 1 95.88 150 PHE A C 1
ATOM 1163 O O . PHE A 1 150 ? 2.875 -49.188 -2.225 1 95.88 150 PHE A O 1
ATOM 1170 N N . THR A 1 151 ? 4.703 -49.844 -3.227 1 95.12 151 THR A N 1
ATOM 1171 C CA . THR A 1 151 ? 5.512 -50.094 -2.035 1 95.12 151 THR A CA 1
ATOM 1172 C C . THR A 1 151 ? 6.867 -49.406 -2.152 1 95.12 151 THR A C 1
ATOM 1174 O O . THR A 1 151 ? 7.289 -49.031 -3.25 1 95.12 151 THR A O 1
ATOM 1177 N N . LEU A 1 152 ? 7.449 -49.281 -1.054 1 95 152 LEU A N 1
ATOM 1178 C CA . LEU A 1 152 ? 8.789 -48.719 -1.067 1 95 152 LEU A CA 1
ATOM 1179 C C . LEU A 1 152 ? 9.789 -49.656 -1.703 1 95 152 LEU A C 1
ATOM 1181 O O . LEU A 1 152 ? 9.711 -50.875 -1.483 1 95 152 LEU A O 1
ATOM 1185 N N . ALA A 1 153 ? 10.617 -49.094 -2.494 1 92.69 153 ALA A N 1
ATOM 1186 C CA . ALA A 1 153 ? 11.633 -49.906 -3.137 1 92.69 153 ALA A CA 1
ATOM 1187 C C . ALA A 1 153 ? 12.594 -50.5 -2.105 1 92.69 153 ALA A C 1
ATOM 1189 O O . ALA A 1 153 ? 12.953 -49.812 -1.136 1 92.69 153 ALA A O 1
ATOM 1190 N N . GLN A 1 154 ? 12.953 -51.75 -2.357 1 91.62 154 GLN A N 1
ATOM 1191 C CA . GLN A 1 154 ? 13.852 -52.469 -1.456 1 91.62 154 GLN A CA 1
ATOM 1192 C C . GLN A 1 154 ? 15.078 -52.969 -2.201 1 91.62 154 GLN A C 1
ATOM 1194 O O . GLN A 1 154 ? 15.023 -53.219 -3.412 1 91.62 154 GLN A O 1
ATOM 1199 N N . ASP A 1 155 ? 16.125 -53.062 -1.466 1 88.31 155 ASP A N 1
ATOM 1200 C CA . ASP A 1 155 ? 17.312 -53.656 -2.059 1 88.31 155 ASP A CA 1
ATOM 1201 C C . ASP A 1 155 ? 17.172 -55.188 -2.115 1 88.31 155 ASP A C 1
ATOM 1203 O O . ASP A 1 155 ? 16.094 -55.719 -1.831 1 88.31 155 ASP A O 1
ATOM 1207 N N . VAL A 1 156 ? 18.281 -55.844 -2.477 1 88.38 156 VAL A N 1
ATOM 1208 C CA . VAL A 1 156 ? 18.266 -57.281 -2.719 1 88.38 156 VAL A CA 1
ATOM 1209 C C . VAL A 1 156 ? 18.031 -58.031 -1.406 1 88.38 156 VAL A C 1
ATOM 1211 O O . VAL A 1 156 ? 17.422 -59.094 -1.393 1 88.38 156 VAL A O 1
ATOM 1214 N N . VAL A 1 157 ? 18.5 -57.438 -0.27 1 90.5 157 VAL A N 1
ATOM 1215 C CA . VAL A 1 157 ? 18.391 -58.125 1.021 1 90.5 157 VAL A CA 1
ATOM 1216 C C . VAL A 1 157 ? 17.078 -57.75 1.694 1 90.5 157 VAL A C 1
ATOM 1218 O O . VAL A 1 157 ? 16.75 -58.281 2.762 1 90.5 157 VAL A O 1
ATOM 1221 N N . GLY A 1 158 ? 16.25 -56.875 1.092 1 86.75 158 GLY A N 1
ATOM 1222 C CA . GLY A 1 158 ? 14.922 -56.562 1.586 1 86.75 158 GLY A CA 1
ATOM 1223 C C . GLY A 1 158 ? 14.859 -55.25 2.365 1 86.75 158 GLY A C 1
ATOM 1224 O O . GLY A 1 158 ? 13.828 -54.938 2.963 1 86.75 158 GLY A O 1
ATOM 1225 N N . ASN A 1 159 ? 15.906 -54.562 2.412 1 89.44 159 ASN A N 1
ATOM 1226 C CA . ASN A 1 159 ? 15.906 -53.281 3.111 1 89.44 159 ASN A CA 1
ATOM 1227 C C . ASN A 1 159 ? 15.383 -52.156 2.219 1 89.44 159 ASN A C 1
ATOM 1229 O O . ASN A 1 159 ? 15.664 -52.125 1.018 1 89.44 159 ASN A O 1
ATOM 1233 N N . ILE A 1 160 ? 14.672 -51.281 2.896 1 90.81 160 ILE A N 1
ATOM 1234 C CA . ILE A 1 160 ? 14.133 -50.156 2.166 1 90.81 160 ILE A CA 1
ATOM 1235 C C . ILE A 1 160 ? 15.273 -49.25 1.703 1 90.81 160 ILE A C 1
ATOM 1237 O O . ILE A 1 160 ? 16.188 -48.938 2.473 1 90.81 160 ILE A O 1
ATOM 1241 N N . LEU A 1 161 ? 15.242 -48.812 0.467 1 92.88 161 LEU A N 1
ATOM 1242 C CA . LEU A 1 161 ? 16.25 -47.938 -0.095 1 92.88 161 LEU A CA 1
ATOM 1243 C C . LEU A 1 161 ? 15.984 -46.5 0.341 1 92.88 161 LEU A C 1
ATOM 1245 O O . LEU A 1 161 ? 15.008 -45.875 -0.08 1 92.88 161 LEU A O 1
ATOM 1249 N N . LEU A 1 162 ? 16.812 -46 1.212 1 93.06 162 LEU A N 1
ATOM 1250 C CA . LEU A 1 162 ? 16.703 -44.625 1.681 1 93.06 162 LEU A CA 1
ATOM 1251 C C . LEU A 1 162 ? 17.938 -43.844 1.271 1 93.06 162 LEU A C 1
ATOM 1253 O O . LEU A 1 162 ? 19.047 -44.344 1.245 1 93.06 162 LEU A O 1
ATOM 1257 N N . GLU A 1 163 ? 17.703 -42.656 0.812 1 93.69 163 GLU A N 1
ATOM 1258 C CA . GLU A 1 163 ? 18.781 -41.719 0.482 1 93.69 163 GLU A CA 1
ATOM 1259 C C . GLU A 1 163 ? 18.688 -40.438 1.315 1 93.69 163 GLU A C 1
ATOM 1261 O O . GLU A 1 163 ? 17.594 -40.031 1.729 1 93.69 163 GLU A O 1
ATOM 1266 N N . ASP A 1 164 ? 19.859 -39.875 1.506 1 93.31 164 ASP A N 1
ATOM 1267 C CA . ASP A 1 164 ? 19.875 -38.594 2.207 1 93.31 164 ASP A CA 1
ATOM 1268 C C . ASP A 1 164 ? 19.141 -37.5 1.413 1 93.31 164 ASP A C 1
ATOM 1270 O O . ASP A 1 164 ? 19.391 -37.344 0.217 1 93.31 164 ASP A O 1
ATOM 1274 N N . GLY A 1 165 ? 18.219 -36.844 2.082 1 94.56 165 GLY A N 1
ATOM 1275 C CA . GLY A 1 165 ? 17.406 -35.812 1.411 1 94.56 165 GLY A CA 1
ATOM 1276 C C . GLY A 1 165 ? 17.922 -34.406 1.622 1 94.56 165 GLY A C 1
ATOM 1277 O O . GLY A 1 165 ? 17.312 -33.438 1.17 1 94.56 165 GLY A O 1
ATOM 1278 N N . LYS A 1 166 ? 19.094 -34.281 2.309 1 90.88 166 LYS A N 1
ATOM 1279 C CA . LYS A 1 166 ? 19.656 -32.969 2.545 1 90.88 166 LYS A CA 1
ATOM 1280 C C . LYS A 1 166 ? 19.984 -32.25 1.229 1 90.88 166 LYS A C 1
ATOM 1282 O O . LYS A 1 166 ? 20.641 -32.844 0.355 1 90.88 166 LYS A O 1
ATOM 1287 N N . GLY A 1 167 ? 19.469 -31.062 1.041 1 90.19 167 GLY A N 1
ATOM 1288 C CA . GLY A 1 167 ? 19.703 -30.297 -0.172 1 90.19 167 GLY A CA 1
ATOM 1289 C C . GLY A 1 167 ? 18.703 -30.609 -1.272 1 90.19 167 GLY A C 1
ATOM 1290 O O . GLY A 1 167 ? 18.703 -29.969 -2.32 1 90.19 167 GLY A O 1
ATOM 1291 N N . ARG A 1 168 ? 17.906 -31.594 -1.048 1 93.06 168 ARG A N 1
ATOM 1292 C CA . ARG A 1 168 ? 16.891 -31.969 -2.01 1 93.06 168 ARG A CA 1
ATOM 1293 C C . ARG A 1 168 ? 15.492 -31.609 -1.508 1 93.06 168 ARG A C 1
ATOM 1295 O O . ARG A 1 168 ? 14.688 -31.047 -2.254 1 93.06 168 ARG A O 1
ATOM 1302 N N . CYS A 1 169 ? 15.336 -31.906 -0.316 1 93.62 169 CYS A N 1
ATOM 1303 C CA . CYS A 1 169 ? 14.078 -31.641 0.361 1 93.62 169 CYS A CA 1
ATOM 1304 C C . CYS A 1 169 ? 14.297 -30.75 1.582 1 93.62 169 CYS A C 1
ATOM 1306 O O . CYS A 1 169 ? 15.32 -30.859 2.254 1 93.62 169 CYS A O 1
ATOM 1308 N N . PRO A 1 170 ? 13.375 -29.875 1.861 1 94.06 170 PRO A N 1
ATOM 1309 C CA . PRO A 1 170 ? 13.547 -29 3.018 1 94.06 170 PRO A CA 1
ATOM 1310 C C . PRO A 1 170 ? 13.383 -29.734 4.348 1 94.06 170 PRO A C 1
ATOM 1312 O O . PRO A 1 170 ? 12.695 -30.75 4.414 1 94.06 170 PRO A O 1
ATOM 1315 N N . PHE A 1 171 ? 13.977 -29.219 5.383 1 94.69 171 PHE A N 1
ATOM 1316 C CA . PHE A 1 171 ? 13.852 -29.75 6.734 1 94.69 171 PHE A CA 1
ATOM 1317 C C . PHE A 1 171 ? 12.492 -29.391 7.332 1 94.69 171 PHE A C 1
ATOM 1319 O O . PHE A 1 171 ? 11.836 -30.25 7.938 1 94.69 171 PHE A O 1
ATOM 1326 N N . ASP A 1 172 ? 12.156 -28.156 7.062 1 94 172 ASP A N 1
ATOM 1327 C CA . ASP A 1 172 ? 10.914 -27.609 7.578 1 94 172 ASP A CA 1
ATOM 1328 C C . ASP A 1 172 ? 9.789 -27.734 6.555 1 94 172 ASP A C 1
ATOM 1330 O O . ASP A 1 172 ? 9.914 -27.266 5.418 1 94 172 ASP A O 1
ATOM 1334 N N . PRO A 1 173 ? 8.664 -28.328 6.996 1 92.88 173 PRO A N 1
ATOM 1335 C CA . PRO A 1 173 ? 7.551 -28.484 6.059 1 92.88 173 PRO A CA 1
ATOM 1336 C C . PRO A 1 173 ? 6.973 -27.156 5.598 1 92.88 173 PRO A C 1
ATOM 1338 O O . PRO A 1 173 ? 6.277 -27.094 4.582 1 92.88 173 PRO A O 1
ATOM 1341 N N . ASN A 1 174 ? 7.227 -26.078 6.242 1 91 174 ASN A N 1
ATOM 1342 C CA . ASN A 1 174 ? 6.68 -24.766 5.887 1 91 174 ASN A CA 1
ATOM 1343 C C . ASN A 1 174 ? 7.57 -24.047 4.879 1 91 174 ASN A C 1
ATOM 1345 O O . ASN A 1 174 ? 7.172 -23.016 4.324 1 91 174 ASN A O 1
ATOM 1349 N N . PHE A 1 175 ? 8.695 -24.578 4.617 1 90.81 175 PHE A N 1
ATOM 1350 C CA . PHE A 1 175 ? 9.594 -23.922 3.672 1 90.81 175 PHE A CA 1
ATOM 1351 C C . PHE A 1 175 ? 9.164 -24.203 2.236 1 90.81 175 PHE A C 1
ATOM 1353 O O . PHE A 1 175 ? 8.766 -25.328 1.91 1 90.81 175 PHE A O 1
ATOM 1360 N N . LYS A 1 176 ? 9.266 -23.156 1.461 1 91.94 176 LYS A N 1
ATOM 1361 C CA . LYS A 1 176 ? 8.922 -23.266 0.047 1 91.94 176 LYS A CA 1
ATOM 1362 C C . LYS A 1 176 ? 10.094 -23.797 -0.766 1 91.94 176 LYS A C 1
ATOM 1364 O O . LYS A 1 176 ? 11.219 -23.328 -0.626 1 91.94 176 LYS A O 1
ATOM 1369 N N . SER A 1 177 ? 9.797 -24.797 -1.52 1 95.12 177 SER A N 1
ATOM 1370 C CA . SER A 1 177 ? 10.812 -25.438 -2.35 1 95.12 177 SER A CA 1
ATOM 1371 C C . SER A 1 177 ? 10.227 -25.906 -3.678 1 95.12 177 SER A C 1
ATOM 1373 O O . SER A 1 177 ? 9.008 -25.922 -3.852 1 95.12 177 SER A O 1
ATOM 1375 N N . THR A 1 178 ? 11.07 -26.172 -4.609 1 96.88 178 THR A N 1
ATOM 1376 C CA . THR A 1 178 ? 10.672 -26.672 -5.914 1 96.88 178 THR A CA 1
ATOM 1377 C C . THR A 1 178 ? 11.625 -27.766 -6.391 1 96.88 178 THR A C 1
ATOM 1379 O O . THR A 1 178 ? 12.781 -27.812 -5.953 1 96.88 178 THR A O 1
ATOM 1382 N N . ALA A 1 179 ? 11.094 -28.703 -7.129 1 96.5 179 ALA A N 1
ATOM 1383 C CA . ALA A 1 179 ? 11.891 -29.797 -7.668 1 96.5 179 ALA A CA 1
ATOM 1384 C C . ALA A 1 179 ? 11.367 -30.234 -9.031 1 96.5 179 ALA A C 1
ATOM 1386 O O . ALA A 1 179 ? 10.156 -30.203 -9.273 1 96.5 179 ALA A O 1
ATOM 1387 N N . LEU A 1 180 ? 12.273 -30.625 -9.906 1 95 180 LEU A N 1
ATOM 1388 C CA . LEU A 1 180 ? 11.906 -31.188 -11.203 1 95 180 LEU A CA 1
ATOM 1389 C C . LEU A 1 180 ? 12.961 -32.156 -11.703 1 95 180 LEU A C 1
ATOM 1391 O O . LEU A 1 180 ? 14.133 -32.031 -11.336 1 95 180 LEU A O 1
ATOM 1395 N N . VAL A 1 181 ? 12.578 -33.125 -12.391 1 94 181 VAL A N 1
ATOM 1396 C CA . VAL A 1 181 ? 13.492 -34.094 -12.977 1 94 181 VAL A CA 1
ATOM 1397 C C . VAL A 1 181 ? 13.539 -33.906 -14.492 1 94 181 VAL A C 1
ATOM 1399 O O . VAL A 1 181 ? 12.492 -33.844 -15.148 1 94 181 VAL A O 1
ATOM 1402 N N . VAL A 1 182 ? 14.672 -33.75 -15.023 1 93.94 182 VAL A N 1
ATOM 1403 C CA . VAL A 1 182 ? 14.891 -33.656 -16.453 1 93.94 182 VAL A CA 1
ATOM 1404 C C . VAL A 1 182 ? 15.953 -34.656 -16.891 1 93.94 182 VAL A C 1
ATOM 1406 O O . VAL A 1 182 ? 17.094 -34.594 -16.422 1 93.94 182 VAL A O 1
ATOM 1409 N N . ASP A 1 183 ? 15.625 -35.562 -17.781 1 90.81 183 ASP A N 1
ATOM 1410 C CA . ASP A 1 183 ? 16.531 -36.594 -18.281 1 90.81 183 ASP A CA 1
ATOM 1411 C C . ASP A 1 183 ? 17.156 -37.375 -17.141 1 90.81 183 ASP A C 1
ATOM 1413 O O . ASP A 1 183 ? 18.375 -37.594 -17.141 1 90.81 183 ASP A O 1
ATOM 1417 N N . GLY A 1 184 ? 16.438 -37.594 -16.109 1 88.81 184 GLY A N 1
ATOM 1418 C CA . GLY A 1 184 ? 16.875 -38.438 -15 1 88.81 184 GLY A CA 1
ATOM 1419 C C . GLY A 1 184 ? 17.641 -37.656 -13.945 1 88.81 184 GLY A C 1
ATOM 1420 O O . GLY A 1 184 ? 18.016 -38.219 -12.906 1 88.81 184 GLY A O 1
ATOM 1421 N N . GLU A 1 185 ? 17.906 -36.406 -14.18 1 93.75 185 GLU A N 1
ATOM 1422 C CA . GLU A 1 185 ? 18.625 -35.562 -13.211 1 93.75 185 GLU A CA 1
ATOM 1423 C C . GLU A 1 185 ? 17.656 -34.719 -12.391 1 93.75 185 GLU A C 1
ATOM 1425 O O . GLU A 1 185 ? 16.656 -34.219 -12.914 1 93.75 185 GLU A O 1
ATOM 1430 N N . LEU A 1 186 ? 17.953 -34.625 -11.117 1 95.31 186 LEU A N 1
ATOM 1431 C CA . LEU A 1 186 ? 17.062 -33.906 -10.211 1 95.31 186 LEU A CA 1
ATOM 1432 C C . LEU A 1 186 ? 17.531 -32.469 -9.992 1 95.31 186 LEU A C 1
ATOM 1434 O O . LEU A 1 186 ? 18.672 -32.25 -9.578 1 95.31 186 LEU A O 1
ATOM 1438 N N . TYR A 1 187 ? 16.734 -31.5 -10.398 1 97 187 TYR A N 1
ATOM 1439 C CA . TYR A 1 187 ? 16.969 -30.094 -10.117 1 97 187 TYR A CA 1
ATOM 1440 C C . TYR A 1 187 ? 16.109 -29.625 -8.945 1 97 187 TYR A C 1
ATOM 1442 O O . TYR A 1 187 ? 14.898 -29.828 -8.922 1 97 187 TYR A O 1
ATOM 1450 N N . THR A 1 188 ? 16.734 -28.953 -7.961 1 97 188 THR A N 1
ATOM 1451 C CA . THR A 1 188 ? 15.992 -28.531 -6.777 1 97 188 THR A CA 1
ATOM 1452 C C . THR A 1 188 ? 16.375 -27.125 -6.359 1 97 188 THR A C 1
ATOM 1454 O O . THR A 1 188 ? 17.5 -26.672 -6.629 1 97 188 THR A O 1
ATOM 1457 N N . GLY A 1 189 ? 15.461 -26.328 -5.934 1 97 189 GLY A N 1
ATOM 1458 C CA . GLY A 1 189 ? 15.648 -25.109 -5.16 1 97 189 GLY A CA 1
ATOM 1459 C C . GLY A 1 189 ? 15.109 -25.203 -3.746 1 97 189 GLY A C 1
ATOM 1460 O O . GLY A 1 189 ? 13.898 -25.297 -3.545 1 97 189 GLY A O 1
ATOM 1461 N N . THR A 1 190 ? 15.977 -25.281 -2.768 1 95.19 190 THR A N 1
ATOM 1462 C CA . THR A 1 190 ? 15.555 -25.484 -1.385 1 95.19 190 THR A CA 1
ATOM 1463 C C . THR A 1 190 ? 16.609 -24.938 -0.419 1 95.19 190 THR A C 1
ATOM 1465 O O . THR A 1 190 ? 17.625 -24.391 -0.844 1 95.19 190 THR A O 1
ATOM 1468 N N . VAL A 1 191 ? 16.25 -25.062 0.877 1 91.69 191 VAL A N 1
ATOM 1469 C CA . VAL A 1 191 ? 17.188 -24.719 1.938 1 91.69 191 VAL A CA 1
ATOM 1470 C C . VAL A 1 191 ? 17.781 -25.984 2.543 1 91.69 191 VAL A C 1
ATOM 1472 O O . VAL A 1 191 ? 17.062 -26.953 2.812 1 91.69 191 VAL A O 1
ATOM 1475 N N . SER A 1 192 ? 19.125 -26.031 2.801 1 87 192 SER A N 1
ATOM 1476 C CA . SER A 1 192 ? 19.797 -27.281 3.113 1 87 192 SER A CA 1
ATOM 1477 C C . SER A 1 192 ? 20.141 -27.375 4.598 1 87 192 SER A C 1
ATOM 1479 O O . SER A 1 192 ? 21.047 -28.109 4.988 1 87 192 SER A O 1
ATOM 1481 N N . SER A 1 193 ? 19.453 -26.609 5.383 1 86.19 193 SER A N 1
ATOM 1482 C CA . SER A 1 193 ? 19.812 -26.672 6.797 1 86.19 193 SER A CA 1
ATOM 1483 C C . SER A 1 193 ? 18.578 -26.703 7.684 1 86.19 193 SER A C 1
ATOM 1485 O O . SER A 1 193 ? 17.484 -26.359 7.242 1 86.19 193 SER A O 1
ATOM 1487 N N . PHE A 1 194 ? 18.844 -27.125 8.891 1 86.75 194 PHE A N 1
ATOM 1488 C CA . PHE A 1 194 ? 17.797 -27.234 9.914 1 86.75 194 PHE A CA 1
ATOM 1489 C C . PHE A 1 194 ? 17.25 -25.859 10.266 1 86.75 194 PHE A C 1
ATOM 1491 O O . PHE A 1 194 ? 16.047 -25.703 10.492 1 86.75 194 PHE A O 1
ATOM 1498 N N . GLN A 1 195 ? 18.094 -24.797 10.234 1 83.75 195 GLN A N 1
ATOM 1499 C CA . GLN A 1 195 ? 17.719 -23.453 10.633 1 83.75 195 GLN A CA 1
ATOM 1500 C C . GLN A 1 195 ? 17.156 -22.656 9.453 1 83.75 195 GLN A C 1
ATOM 1502 O O . GLN A 1 195 ? 16.688 -21.531 9.625 1 83.75 195 GLN A O 1
ATOM 1507 N N . GLY A 1 196 ? 17.188 -23.344 8.43 1 82.38 196 GLY A N 1
ATOM 1508 C CA . GLY A 1 196 ? 16.672 -22.641 7.262 1 82.38 196 GLY A CA 1
ATOM 1509 C C . GLY A 1 196 ? 17.703 -21.75 6.59 1 82.38 196 GLY A C 1
ATOM 1510 O O . GLY A 1 196 ? 17.344 -20.797 5.902 1 82.38 196 GLY A O 1
ATOM 1511 N N . ASN A 1 197 ? 18.875 -22.062 6.828 1 84.38 197 ASN A N 1
ATOM 1512 C CA . ASN A 1 197 ? 19.969 -21.312 6.207 1 84.38 197 ASN A CA 1
ATOM 1513 C C . ASN A 1 197 ? 20.562 -22.078 5.02 1 84.38 197 ASN A C 1
ATOM 1515 O O . ASN A 1 197 ? 20.156 -23.188 4.723 1 84.38 197 ASN A O 1
ATOM 1519 N N . ASP A 1 198 ? 21.234 -21.484 4.176 1 87.81 198 ASP A N 1
ATOM 1520 C CA . ASP A 1 198 ? 22.016 -22.031 3.07 1 87.81 198 ASP A CA 1
ATOM 1521 C C . ASP A 1 198 ? 21.109 -22.422 1.902 1 87.81 198 ASP A C 1
ATOM 1523 O O . ASP A 1 198 ? 21.078 -23.578 1.488 1 87.81 198 ASP A O 1
ATOM 1527 N N . PRO A 1 199 ? 20.469 -21.516 1.445 1 94.38 199 PRO A N 1
ATOM 1528 C CA . PRO A 1 199 ? 19.672 -21.797 0.251 1 94.38 199 PRO A CA 1
ATOM 1529 C C . PRO A 1 199 ? 20.531 -22.172 -0.953 1 94.38 199 PRO A C 1
ATOM 1531 O O . PRO A 1 199 ? 21.656 -21.703 -1.091 1 94.38 199 PRO A O 1
ATOM 1534 N N . ALA A 1 200 ? 20 -23.109 -1.819 1 95.38 200 ALA A N 1
ATOM 1535 C CA . ALA A 1 200 ? 20.766 -23.516 -2.992 1 95.38 200 ALA A CA 1
ATOM 1536 C C . ALA A 1 200 ? 19.844 -23.984 -4.117 1 95.38 200 ALA A C 1
ATOM 1538 O O . ALA A 1 200 ? 18.766 -24.547 -3.861 1 95.38 200 ALA A O 1
ATOM 1539 N N . ILE A 1 201 ? 20.203 -23.703 -5.277 1 97.25 201 ILE A N 1
ATOM 1540 C CA . ILE A 1 201 ? 19.719 -24.375 -6.484 1 97.25 201 ILE A CA 1
ATOM 1541 C C . ILE A 1 201 ? 20.734 -25.438 -6.914 1 97.25 201 ILE A C 1
ATOM 1543 O O . ILE A 1 201 ? 21.906 -25.141 -7.133 1 97.25 201 ILE A O 1
ATOM 1547 N N . SER A 1 202 ? 20.234 -26.688 -7.043 1 96.25 202 SER A N 1
ATOM 1548 C CA . SER A 1 202 ? 21.203 -27.766 -7.234 1 96.25 202 SER A CA 1
ATOM 1549 C C . SER A 1 202 ? 20.703 -28.766 -8.258 1 96.25 202 SER A C 1
ATOM 1551 O O . SER A 1 202 ? 19.5 -28.844 -8.531 1 96.25 202 SER A O 1
ATOM 1553 N N . ARG A 1 203 ? 21.609 -29.391 -8.836 1 96.69 203 ARG A N 1
ATOM 1554 C CA . ARG A 1 203 ? 21.406 -30.578 -9.664 1 96.69 203 ARG A CA 1
ATOM 1555 C C . ARG A 1 203 ? 22.078 -31.797 -9.039 1 96.69 203 ARG A C 1
ATOM 1557 O O . ARG A 1 203 ? 23.281 -31.766 -8.734 1 96.69 203 ARG A O 1
ATOM 1564 N N . SER A 1 204 ? 21.25 -32.781 -8.812 1 92.88 204 SER A N 1
ATOM 1565 C CA . SER A 1 204 ? 21.766 -34 -8.25 1 92.88 204 SER A CA 1
ATOM 1566 C C . SER A 1 204 ? 21.438 -35.188 -9.141 1 92.88 204 SER A C 1
ATOM 1568 O O . SER A 1 204 ? 20.797 -35.031 -10.18 1 92.88 204 SER A O 1
ATOM 1570 N N . GLN A 1 205 ? 21.922 -36.375 -8.75 1 85.94 205 GLN A N 1
ATOM 1571 C CA . GLN A 1 205 ? 21.734 -37.594 -9.539 1 85.94 205 GLN A CA 1
ATOM 1572 C C . GLN A 1 205 ? 22.344 -37.438 -10.93 1 85.94 205 GLN A C 1
ATOM 1574 O O . GLN A 1 205 ? 21.688 -37.75 -11.938 1 85.94 205 GLN A O 1
ATOM 1579 N N . SER A 1 206 ? 23.406 -36.75 -10.945 1 86.06 206 SER A N 1
ATOM 1580 C CA . SER A 1 206 ? 24.141 -36.469 -12.172 1 86.06 206 SER A CA 1
ATOM 1581 C C . SER A 1 206 ? 25.609 -36.844 -12.039 1 86.06 206 SER A C 1
ATOM 1583 O O . SER A 1 206 ? 26.109 -37.031 -10.93 1 86.06 206 SER A O 1
ATOM 1585 N N . LEU A 1 207 ? 26.188 -37 -13.156 1 87 207 LEU A N 1
ATOM 1586 C CA . LEU A 1 207 ? 27.625 -37.219 -13.18 1 87 207 LEU A CA 1
ATOM 1587 C C . LEU A 1 207 ? 28.391 -35.969 -12.727 1 87 207 LEU A C 1
ATOM 1589 O O . LEU A 1 207 ? 29.531 -36.062 -12.266 1 87 207 LEU A O 1
ATOM 1593 N N . HIS A 1 208 ? 27.688 -34.906 -12.836 1 89.44 208 HIS A N 1
ATOM 1594 C CA . HIS A 1 208 ? 28.281 -33.625 -12.469 1 89.44 208 HIS A CA 1
ATOM 1595 C C . HIS A 1 208 ? 27.375 -32.844 -11.523 1 89.44 208 HIS A C 1
ATOM 1597 O O . HIS A 1 208 ? 26.781 -31.844 -11.914 1 89.44 208 HIS A O 1
ATOM 1603 N N . PRO A 1 209 ? 27.375 -33.281 -10.297 1 93.31 209 PRO A N 1
ATOM 1604 C CA . PRO A 1 209 ? 26.562 -32.531 -9.352 1 93.31 209 PRO A CA 1
ATOM 1605 C C . PRO A 1 209 ? 26.984 -31.062 -9.258 1 93.31 209 PRO A C 1
ATOM 1607 O O . PRO A 1 209 ? 28.188 -30.766 -9.219 1 93.31 209 PRO A O 1
ATOM 1610 N N . THR A 1 210 ? 26.031 -30.156 -9.414 1 95.88 210 THR A N 1
ATOM 1611 C CA . THR A 1 210 ? 26.281 -28.719 -9.445 1 95.88 210 THR A CA 1
ATOM 1612 C C . THR A 1 210 ? 25.312 -27.969 -8.539 1 95.88 210 THR A C 1
ATOM 1614 O O . THR A 1 210 ? 24.156 -28.344 -8.414 1 95.88 210 THR A O 1
ATOM 1617 N N . LYS A 1 211 ? 25.781 -26.953 -7.82 1 95.44 211 LYS A N 1
ATOM 1618 C CA . LYS A 1 211 ? 24.922 -26.156 -6.957 1 95.44 211 LYS A CA 1
ATOM 1619 C C . LYS A 1 211 ? 25.359 -24.688 -6.957 1 95.44 211 LYS A C 1
ATOM 1621 O O . LYS A 1 211 ? 26.438 -24.359 -7.457 1 95.44 211 LYS A O 1
ATOM 1626 N N . THR A 1 212 ? 24.562 -23.812 -6.441 1 94.94 212 THR A N 1
ATOM 1627 C CA . THR A 1 212 ? 24.922 -22.406 -6.332 1 94.94 212 THR A CA 1
ATOM 1628 C C . THR A 1 212 ? 26 -22.203 -5.27 1 94.94 212 THR A C 1
ATOM 1630 O O . THR A 1 212 ? 26.109 -22.984 -4.328 1 94.94 212 THR A O 1
ATOM 1633 N N . GLU A 1 213 ? 26.719 -21.172 -5.402 1 84.69 213 GLU A N 1
ATOM 1634 C CA . GLU A 1 213 ? 27.766 -20.828 -4.438 1 84.69 213 GLU A CA 1
ATOM 1635 C C . GLU A 1 213 ? 27.188 -20.047 -3.264 1 84.69 213 GLU A C 1
ATOM 1637 O O . GLU A 1 213 ? 26.891 -18.859 -3.396 1 84.69 213 GLU A O 1
ATOM 1642 N N . SER A 1 214 ? 27.141 -20.609 -2.115 1 82.12 214 SER A N 1
ATOM 1643 C CA . SER A 1 214 ? 26.516 -20 -0.952 1 82.12 214 SER A CA 1
ATOM 1644 C C . SER A 1 214 ? 27.359 -18.859 -0.407 1 82.12 214 SER A C 1
ATOM 1646 O O . SER A 1 214 ? 26.828 -17.859 0.077 1 82.12 214 SER A O 1
ATOM 1648 N N . SER A 1 215 ? 28.656 -19.031 -0.458 1 79.81 215 SER A N 1
ATOM 1649 C CA . SER A 1 215 ? 29.562 -18.047 0.126 1 79.81 215 SER A CA 1
ATOM 1650 C C . SER A 1 215 ? 29.469 -16.719 -0.609 1 79.81 215 SER A C 1
ATOM 1652 O O . SER A 1 215 ? 29.844 -15.672 -0.061 1 79.81 215 SER A O 1
ATOM 1654 N N . LEU A 1 216 ? 28.922 -16.781 -1.763 1 81.62 216 LEU A N 1
ATOM 1655 C CA . LEU A 1 216 ? 28.859 -15.578 -2.586 1 81.62 216 LEU A CA 1
ATOM 1656 C C . LEU A 1 216 ? 27.484 -14.906 -2.447 1 81.62 216 LEU A C 1
ATOM 1658 O O . LEU A 1 216 ? 27.234 -13.867 -3.066 1 81.62 216 LEU A O 1
ATOM 1662 N N . ASN A 1 217 ? 26.547 -15.391 -1.694 1 86.75 217 ASN A N 1
ATOM 1663 C CA . ASN A 1 217 ? 25.234 -14.828 -1.436 1 86.75 217 ASN A CA 1
ATOM 1664 C C . ASN A 1 217 ? 24.453 -14.602 -2.73 1 86.75 217 ASN A C 1
ATOM 1666 O O . ASN A 1 217 ? 23.906 -13.523 -2.949 1 86.75 217 ASN A O 1
ATOM 1670 N N . TRP A 1 218 ? 24.578 -15.641 -3.566 1 93.38 218 TRP A N 1
ATOM 1671 C CA . TRP A 1 218 ? 23.812 -15.578 -4.805 1 93.38 218 TRP A CA 1
ATOM 1672 C C . TRP A 1 218 ? 22.312 -15.586 -4.52 1 93.38 218 TRP A C 1
ATOM 1674 O O . TRP A 1 218 ? 21.516 -15.078 -5.312 1 93.38 218 TRP A O 1
ATOM 1684 N N . LEU A 1 219 ? 21.984 -16.188 -3.422 1 95.06 219 LEU A N 1
ATOM 1685 C CA . LEU A 1 219 ? 20.609 -16.266 -2.945 1 95.06 219 LEU A CA 1
ATOM 1686 C C . LEU A 1 219 ? 20.484 -15.695 -1.537 1 95.06 219 LEU A C 1
ATOM 1688 O O . LEU A 1 219 ? 21.359 -15.922 -0.693 1 95.06 219 LEU A O 1
ATOM 1692 N N . GLN A 1 220 ? 19.422 -14.906 -1.361 1 92.44 220 GLN A N 1
ATOM 1693 C CA . GLN A 1 220 ? 19.219 -14.305 -0.047 1 92.44 220 GLN A CA 1
ATOM 1694 C C . GLN A 1 220 ? 17.844 -14.656 0.518 1 92.44 220 GLN A C 1
ATOM 1696 O O . GLN A 1 220 ? 16.875 -13.93 0.289 1 92.44 220 GLN A O 1
ATOM 1701 N N . ASP A 1 221 ? 17.75 -15.664 1.348 1 91.06 221 ASP A N 1
ATOM 1702 C CA . ASP A 1 221 ? 16.531 -16.156 1.985 1 91.06 221 ASP A CA 1
ATOM 1703 C C . ASP A 1 221 ? 15.422 -16.359 0.958 1 91.06 221 ASP A C 1
ATOM 1705 O O . ASP A 1 221 ? 14.328 -15.812 1.098 1 91.06 221 ASP A O 1
ATOM 1709 N N . PRO A 1 222 ? 15.664 -17.188 0.025 1 95.31 222 PRO A N 1
ATOM 1710 C CA . PRO A 1 222 ? 14.703 -17.375 -1.066 1 95.31 222 PRO A CA 1
ATOM 1711 C C . PRO A 1 222 ? 13.516 -18.234 -0.656 1 95.31 222 PRO A C 1
ATOM 1713 O O . PRO A 1 222 ? 13.648 -19.125 0.19 1 95.31 222 PRO A O 1
ATOM 1716 N N . ALA A 1 223 ? 12.383 -17.922 -1.121 1 96.38 223 ALA A N 1
ATOM 1717 C CA . ALA A 1 223 ? 11.188 -18.766 -1.098 1 96.38 223 ALA A CA 1
ATOM 1718 C C . ALA A 1 223 ? 10.844 -19.266 -2.498 1 96.38 223 ALA A C 1
ATOM 1720 O O . ALA A 1 223 ? 10.188 -18.547 -3.27 1 96.38 223 ALA A O 1
ATOM 1721 N N . PHE A 1 224 ? 11.242 -20.5 -2.773 1 97.56 224 PHE A N 1
ATOM 1722 C CA . PHE A 1 224 ? 11.062 -21.047 -4.113 1 97.56 224 PHE A CA 1
ATOM 1723 C C . PHE A 1 224 ? 9.609 -21.438 -4.355 1 97.56 224 PHE A C 1
ATOM 1725 O O . PHE A 1 224 ? 8.953 -22 -3.475 1 97.56 224 PHE A O 1
ATOM 1732 N N . VAL A 1 225 ? 9.133 -21.156 -5.562 1 96.81 225 VAL A N 1
ATOM 1733 C CA . VAL A 1 225 ? 7.707 -21.391 -5.781 1 96.81 225 VAL A CA 1
ATOM 1734 C C . VAL A 1 225 ? 7.516 -22.344 -6.953 1 96.81 225 VAL A C 1
ATOM 1736 O O . VAL A 1 225 ? 6.547 -23.109 -6.992 1 96.81 225 VAL A O 1
ATOM 1739 N N . ALA A 1 226 ? 8.43 -22.25 -7.969 1 97.56 226 ALA A N 1
ATOM 1740 C CA . ALA A 1 226 ? 8.242 -23.094 -9.148 1 97.56 226 ALA A CA 1
ATOM 1741 C C . ALA A 1 226 ? 9.547 -23.234 -9.922 1 97.56 226 ALA A C 1
ATOM 1743 O O . ALA A 1 226 ? 10.484 -22.438 -9.734 1 97.56 226 ALA A O 1
ATOM 1744 N N . SER A 1 227 ? 9.602 -24.266 -10.672 1 98.12 227 SER A N 1
ATOM 1745 C CA . SER A 1 227 ? 10.68 -24.484 -11.641 1 98.12 227 SER A CA 1
ATOM 1746 C C . SER A 1 227 ? 10.125 -24.969 -12.977 1 98.12 227 SER A C 1
ATOM 1748 O O . SER A 1 227 ? 9.023 -25.516 -13.039 1 98.12 227 SER A O 1
ATOM 1750 N N . ALA A 1 228 ? 10.859 -24.688 -14.047 1 98 228 ALA A N 1
ATOM 1751 C CA . ALA A 1 228 ? 10.391 -25.047 -15.383 1 98 228 ALA A CA 1
ATOM 1752 C C . ALA A 1 228 ? 11.547 -25.422 -16.297 1 98 228 ALA A C 1
ATOM 1754 O O . ALA A 1 228 ? 12.617 -24.812 -16.234 1 98 228 ALA A O 1
ATOM 1755 N N . TYR A 1 229 ? 11.328 -26.5 -17.078 1 97.56 229 TYR A N 1
ATOM 1756 C CA . TYR A 1 229 ? 12.25 -26.891 -18.141 1 97.56 229 TYR A CA 1
ATOM 1757 C C . TYR A 1 229 ? 11.797 -26.344 -19.484 1 97.56 229 TYR A C 1
ATOM 1759 O O . TYR A 1 229 ? 10.656 -26.547 -19.906 1 97.56 229 TYR A O 1
ATOM 1767 N N . ILE A 1 230 ? 12.656 -25.625 -20.156 1 98.12 230 ILE A N 1
ATOM 1768 C CA . ILE A 1 230 ? 12.367 -25.094 -21.5 1 98.12 230 ILE A CA 1
ATOM 1769 C C . ILE A 1 230 ? 13.391 -25.641 -22.484 1 98.12 230 ILE A C 1
ATOM 1771 O O . ILE A 1 230 ? 14.586 -25.406 -22.344 1 98.12 230 ILE A O 1
ATOM 1775 N N . PRO A 1 231 ? 12.953 -26.359 -23.531 1 97.38 231 PRO A N 1
ATOM 1776 C CA . PRO A 1 231 ? 13.867 -26.953 -24.516 1 97.38 231 PRO A CA 1
ATOM 1777 C C . PRO A 1 231 ? 14.32 -25.938 -25.562 1 97.38 231 PRO A C 1
ATOM 1779 O O . PRO A 1 231 ? 14.031 -26.109 -26.75 1 97.38 231 PRO A O 1
ATOM 1782 N N . GLU A 1 232 ? 15.18 -25.062 -25.172 1 96.88 232 GLU A N 1
ATOM 1783 C CA . GLU A 1 232 ? 15.602 -23.969 -26.047 1 96.88 232 GLU A CA 1
ATOM 1784 C C . GLU A 1 232 ? 16.578 -24.438 -27.109 1 96.88 232 GLU A C 1
ATOM 1786 O O . GLU A 1 232 ? 16.875 -23.719 -28.062 1 96.88 232 GLU A O 1
ATOM 1791 N N . SER A 1 233 ? 17.094 -25.641 -26.984 1 96.06 233 SER A N 1
ATOM 1792 C CA . SER A 1 233 ? 18.016 -26.203 -27.969 1 96.06 233 SER A CA 1
ATOM 1793 C C . SER A 1 233 ? 17.281 -26.562 -29.266 1 96.06 233 SER A C 1
ATOM 1795 O O . SER A 1 233 ? 17.891 -26.594 -30.344 1 96.06 233 SER A O 1
ATOM 1797 N N . LEU A 1 234 ? 16.062 -26.844 -29.078 1 95.19 234 LEU A N 1
ATOM 1798 C CA . LEU A 1 234 ? 15.273 -27.25 -30.234 1 95.19 234 LEU A CA 1
ATOM 1799 C C . LEU A 1 234 ? 15.125 -26.109 -31.234 1 95.19 234 LEU A C 1
ATOM 1801 O O . LEU A 1 234 ? 14.633 -25.031 -30.875 1 95.19 234 LEU A O 1
ATOM 1805 N N . GLY A 1 235 ? 15.594 -26.297 -32.406 1 90.81 235 GLY A N 1
ATOM 1806 C CA . GLY A 1 235 ? 15.477 -25.312 -33.469 1 90.81 235 GLY A CA 1
ATOM 1807 C C . GLY A 1 235 ? 16.469 -24.188 -33.344 1 90.81 235 GLY A C 1
ATOM 1808 O O . GLY A 1 235 ? 16.359 -23.172 -34.031 1 90.81 235 GLY A O 1
ATOM 1809 N N . SER A 1 236 ? 17.422 -24.312 -32.438 1 92.12 236 SER A N 1
ATOM 1810 C CA . SER A 1 236 ? 18.375 -23.234 -32.219 1 92.12 236 SER A CA 1
ATOM 1811 C C . SER A 1 236 ? 19.438 -23.234 -33.312 1 92.12 236 SER A C 1
ATOM 1813 O O . SER A 1 236 ? 20.156 -24.219 -33.5 1 92.12 236 SER A O 1
ATOM 1815 N N . LEU A 1 237 ? 19.609 -22.141 -34 1 91.81 237 LEU A N 1
ATOM 1816 C CA . LEU A 1 237 ? 20.609 -21.984 -35.062 1 91.81 237 LEU A CA 1
ATOM 1817 C C . LEU A 1 237 ? 22 -21.766 -34.469 1 91.81 237 LEU A C 1
ATOM 1819 O O . LEU A 1 237 ? 23.016 -22.047 -35.094 1 91.81 237 LEU A O 1
ATOM 1823 N N . GLN A 1 238 ? 22.016 -21.359 -33.25 1 93.31 238 GLN A N 1
ATOM 1824 C CA . GLN A 1 238 ? 23.281 -21.047 -32.594 1 93.31 238 GLN A CA 1
ATOM 1825 C C . GLN A 1 238 ? 23.781 -22.203 -31.75 1 93.31 238 GLN A C 1
ATOM 1827 O O . GLN A 1 238 ? 24.844 -22.109 -31.109 1 93.31 238 GLN A O 1
ATOM 1832 N N . GLY A 1 239 ? 23.031 -23.312 -31.75 1 93.5 239 GLY A N 1
ATOM 1833 C CA . GLY A 1 239 ? 23.422 -24.469 -30.969 1 93.5 239 GLY A CA 1
ATOM 1834 C C . GLY A 1 239 ? 23.328 -24.234 -29.469 1 93.5 239 GLY A C 1
ATOM 1835 O O . GLY A 1 239 ? 24.219 -24.609 -28.703 1 93.5 239 GLY A O 1
ATOM 1836 N N . ASP A 1 240 ? 22.359 -23.516 -29.156 1 93.31 240 ASP A N 1
ATOM 1837 C CA . ASP A 1 240 ? 22.156 -23.188 -27.75 1 93.31 240 ASP A CA 1
ATOM 1838 C C . ASP A 1 240 ? 21.703 -24.422 -26.953 1 93.31 240 ASP A C 1
ATOM 1840 O O . ASP A 1 240 ? 21.438 -25.469 -27.531 1 93.31 240 ASP A O 1
ATOM 1844 N N . ASP A 1 241 ? 21.672 -24.344 -25.625 1 96.19 241 ASP A N 1
ATOM 1845 C CA . ASP A 1 241 ? 21.328 -25.422 -24.703 1 96.19 241 ASP A CA 1
ATOM 1846 C C . ASP A 1 241 ? 19.938 -25.234 -24.125 1 96.19 241 ASP A C 1
ATOM 1848 O O . ASP A 1 241 ? 19.359 -24.156 -24.234 1 96.19 241 ASP A O 1
ATOM 1852 N N . ASP A 1 242 ? 19.375 -26.375 -23.609 1 97.62 242 ASP A N 1
ATOM 1853 C CA . ASP A 1 242 ? 18.141 -26.281 -22.844 1 97.62 242 ASP A CA 1
ATOM 1854 C C . ASP A 1 242 ? 18.375 -25.547 -21.516 1 97.62 242 ASP A C 1
ATOM 1856 O O . ASP A 1 242 ? 19.5 -25.469 -21.047 1 97.62 242 ASP A O 1
ATOM 1860 N N . LYS A 1 243 ? 17.359 -25.016 -21.016 1 98 243 LYS A N 1
ATOM 1861 C CA . LYS A 1 243 ? 17.5 -24.219 -19.797 1 98 243 LYS A CA 1
ATOM 1862 C C . LYS A 1 243 ? 16.5 -24.688 -18.734 1 98 243 LYS A C 1
ATOM 1864 O O . LYS A 1 243 ? 15.422 -25.188 -19.047 1 98 243 LYS A O 1
ATOM 1869 N N . ILE A 1 244 ? 16.859 -24.562 -17.469 1 98.44 244 ILE A N 1
ATOM 1870 C CA . ILE A 1 244 ? 16 -24.75 -16.312 1 98.44 244 ILE A CA 1
ATOM 1871 C C . ILE A 1 244 ? 15.797 -23.422 -15.602 1 98.44 244 ILE A C 1
ATOM 1873 O O . ILE A 1 244 ? 16.766 -22.734 -15.258 1 98.44 244 ILE A O 1
ATOM 1877 N N . TYR A 1 245 ? 14.594 -23.062 -15.461 1 98.75 245 TYR A N 1
ATOM 1878 C CA . TYR A 1 245 ? 14.242 -21.812 -14.805 1 98.75 245 TYR A CA 1
ATOM 1879 C C . TYR A 1 245 ? 13.727 -22.047 -13.391 1 98.75 245 TYR A C 1
ATOM 1881 O O . TYR A 1 245 ? 13.094 -23.078 -13.125 1 98.75 245 TYR A O 1
ATOM 1889 N N . PHE A 1 246 ? 14.039 -21.156 -12.484 1 98.69 246 PHE A N 1
ATOM 1890 C CA . PHE A 1 246 ? 13.555 -21.156 -11.109 1 98.69 246 PHE A CA 1
ATOM 1891 C C . PHE A 1 246 ? 12.867 -19.844 -10.773 1 98.69 246 PHE A C 1
ATOM 1893 O O . PHE A 1 246 ? 13.336 -18.781 -11.156 1 98.69 246 PHE A O 1
ATOM 1900 N N . PHE A 1 247 ? 11.758 -19.906 -10.148 1 98.81 247 PHE A N 1
ATOM 1901 C CA . PHE A 1 247 ? 10.992 -18.75 -9.719 1 98.81 247 PHE A CA 1
ATOM 1902 C C . PHE A 1 247 ? 10.93 -18.672 -8.195 1 98.81 247 PHE A C 1
ATOM 1904 O O . PHE A 1 247 ? 10.625 -19.672 -7.531 1 98.81 247 PHE A O 1
ATOM 1911 N N . PHE A 1 248 ? 11.25 -17.5 -7.637 1 98.56 248 PHE A N 1
ATOM 1912 C CA . PHE A 1 248 ? 11.273 -17.375 -6.184 1 98.56 248 PHE A CA 1
ATOM 1913 C C . PHE A 1 248 ? 11.219 -15.906 -5.77 1 98.56 248 PHE A C 1
ATOM 1915 O O . PHE A 1 248 ? 11.328 -15.008 -6.613 1 98.56 248 PHE A O 1
ATOM 1922 N N . SER A 1 249 ? 10.875 -15.727 -4.582 1 97.44 249 SER A N 1
ATOM 1923 C CA . SER A 1 249 ? 11.023 -14.422 -3.947 1 97.44 249 SER A CA 1
ATOM 1924 C C . SER A 1 249 ? 12.211 -14.414 -2.982 1 97.44 249 SER A C 1
ATOM 1926 O O . SER A 1 249 ? 12.531 -15.438 -2.377 1 97.44 249 SER A O 1
ATOM 1928 N N . GLU A 1 250 ? 12.883 -13.281 -2.904 1 96.06 250 GLU A N 1
ATOM 1929 C CA . GLU A 1 250 ? 14.008 -13.156 -1.983 1 96.06 250 GLU A CA 1
ATOM 1930 C C . GLU A 1 250 ? 14.156 -11.727 -1.481 1 96.06 250 GLU A C 1
ATOM 1932 O O . GLU A 1 250 ? 13.414 -10.836 -1.9 1 96.06 250 GLU A O 1
ATOM 1937 N N . THR A 1 251 ? 15.031 -11.555 -0.569 1 91.75 251 THR A N 1
ATOM 1938 C CA . THR A 1 251 ? 15.32 -10.203 -0.094 1 91.75 251 THR A CA 1
ATOM 1939 C C . THR A 1 251 ? 16.156 -9.438 -1.111 1 91.75 251 THR A C 1
ATOM 1941 O O . THR A 1 251 ? 17.219 -9.914 -1.535 1 91.75 251 THR A O 1
ATOM 1944 N N . GLY A 1 252 ? 15.648 -8.297 -1.503 1 89.56 252 GLY A N 1
ATOM 1945 C CA . GLY A 1 252 ? 16.375 -7.469 -2.451 1 89.56 252 GLY A CA 1
ATOM 1946 C C . GLY A 1 252 ? 17.438 -6.609 -1.799 1 89.56 252 GLY A C 1
ATOM 1947 O O . GLY A 1 252 ? 17.172 -5.469 -1.412 1 89.56 252 GLY A O 1
ATOM 1948 N N . GLN A 1 253 ? 18.609 -7.012 -1.832 1 83.19 253 GLN A N 1
ATOM 1949 C CA . GLN A 1 253 ? 19.703 -6.297 -1.182 1 83.19 253 GLN A CA 1
ATOM 1950 C C . GLN A 1 253 ? 20.109 -5.062 -1.984 1 83.19 253 GLN A C 1
ATOM 1952 O O . GLN A 1 253 ? 20.75 -4.152 -1.454 1 83.19 253 GLN A O 1
ATOM 1957 N N . GLU A 1 254 ? 19.766 -5.074 -3.188 1 83.19 254 GLU A N 1
ATOM 1958 C CA . GLU A 1 254 ? 20.125 -3.953 -4.051 1 83.19 254 GLU A CA 1
ATOM 1959 C C . GLU A 1 254 ? 19.234 -2.742 -3.791 1 83.19 254 GLU A C 1
ATOM 1961 O O . GLU A 1 254 ? 19.531 -1.637 -4.246 1 83.19 254 GLU A O 1
ATOM 1966 N N . PHE A 1 255 ? 18.188 -3 -3.035 1 74.19 255 PHE A N 1
ATOM 1967 C CA . PHE A 1 255 ? 17.25 -1.91 -2.775 1 74.19 255 PHE A CA 1
ATOM 1968 C C . PHE A 1 255 ? 17.406 -1.398 -1.348 1 74.19 255 PHE A C 1
ATOM 1970 O O . PHE A 1 255 ? 17.469 -2.189 -0.404 1 74.19 255 PHE A O 1
ATOM 1977 N N . GLU A 1 256 ? 17.453 -0.041 -1.262 1 70.38 256 GLU A N 1
ATOM 1978 C CA . GLU A 1 256 ? 17.719 0.566 0.042 1 70.38 256 GLU A CA 1
ATOM 1979 C C . GLU A 1 256 ? 16.484 1.325 0.543 1 70.38 256 GLU A C 1
ATOM 1981 O O . GLU A 1 256 ? 16.422 1.72 1.709 1 70.38 256 GLU A O 1
ATOM 1986 N N . PHE A 1 257 ? 15.539 1.512 -0.201 1 64.75 257 PHE A N 1
ATOM 1987 C CA . PHE A 1 257 ? 14.438 2.375 0.223 1 64.75 257 PHE A CA 1
ATOM 1988 C C . PHE A 1 257 ? 13.633 1.715 1.333 1 64.75 257 PHE A C 1
ATOM 1990 O O . PHE A 1 257 ? 13.297 2.357 2.33 1 64.75 257 PHE A O 1
ATOM 1997 N N . PHE A 1 258 ? 13.305 0.436 1.137 1 67.81 258 PHE A N 1
ATOM 1998 C CA . PHE A 1 258 ? 12.539 -0.281 2.152 1 67.81 258 PHE A CA 1
ATOM 1999 C C . PHE A 1 258 ? 13.43 -1.279 2.891 1 67.81 258 PHE A C 1
ATOM 2001 O O . PHE A 1 258 ? 14.336 -1.866 2.299 1 67.81 258 PHE A O 1
ATOM 2008 N N . GLU A 1 259 ? 13.156 -1.25 4.152 1 68.81 259 GLU A N 1
ATOM 2009 C CA . GLU A 1 259 ? 13.859 -2.289 4.902 1 68.81 259 GLU A CA 1
ATOM 2010 C C . GLU A 1 259 ? 13.359 -3.678 4.52 1 68.81 259 GLU A C 1
ATOM 2012 O O . GLU A 1 259 ? 12.148 -3.904 4.43 1 68.81 259 GLU A O 1
ATOM 2017 N N . ASN A 1 260 ? 14.25 -4.539 4.191 1 78.75 260 ASN A N 1
ATOM 2018 C CA . ASN A 1 260 ? 13.953 -5.938 3.896 1 78.75 260 ASN A CA 1
ATOM 2019 C C . ASN A 1 260 ? 12.938 -6.07 2.768 1 78.75 260 ASN A C 1
ATOM 2021 O O . ASN A 1 260 ? 11.938 -6.77 2.91 1 78.75 260 ASN A O 1
ATOM 2025 N N . THR A 1 261 ? 13.211 -5.344 1.765 1 85.19 261 THR A N 1
ATOM 2026 C CA . THR A 1 261 ? 12.328 -5.391 0.605 1 85.19 261 THR A CA 1
ATOM 2027 C C . THR A 1 261 ? 12.383 -6.762 -0.064 1 85.19 261 THR A C 1
ATOM 2029 O O . THR A 1 261 ? 13.469 -7.27 -0.35 1 85.19 261 THR A O 1
ATOM 2032 N N . ILE A 1 262 ? 11.273 -7.379 -0.208 1 92.12 262 ILE A N 1
ATOM 2033 C CA . ILE A 1 262 ? 11.18 -8.648 -0.919 1 92.12 262 ILE A CA 1
ATOM 2034 C C . ILE A 1 262 ? 11.062 -8.398 -2.42 1 92.12 262 ILE A C 1
ATOM 2036 O O . ILE A 1 262 ? 10.383 -7.461 -2.846 1 92.12 262 ILE A O 1
ATOM 2040 N N . VAL A 1 263 ? 11.766 -9.211 -3.174 1 94.38 263 VAL A N 1
ATOM 2041 C CA . VAL A 1 263 ? 11.719 -9.078 -4.625 1 94.38 263 VAL A CA 1
ATOM 2042 C C . VAL A 1 263 ? 11.461 -10.445 -5.258 1 94.38 263 VAL A C 1
ATOM 2044 O O . VAL A 1 263 ? 11.898 -11.477 -4.738 1 94.38 263 VAL A O 1
ATOM 2047 N N . SER A 1 264 ? 10.711 -10.461 -6.328 1 97.44 264 SER A N 1
ATOM 2048 C CA . SER A 1 264 ? 10.484 -11.68 -7.094 1 97.44 264 SER A CA 1
ATOM 2049 C C . SER A 1 264 ? 11.555 -11.867 -8.164 1 97.44 264 SER A C 1
ATOM 2051 O O . SER A 1 264 ? 11.953 -10.914 -8.828 1 97.44 264 SER A O 1
ATOM 2053 N N . ARG A 1 265 ? 11.945 -13.172 -8.297 1 98.44 265 ARG A N 1
ATOM 2054 C CA . ARG A 1 265 ? 13.07 -13.453 -9.18 1 98.44 265 ARG A CA 1
ATOM 2055 C C . ARG A 1 265 ? 12.758 -14.602 -10.133 1 98.44 265 ARG A C 1
ATOM 2057 O O . ARG A 1 265 ? 11.938 -15.469 -9.812 1 98.44 265 ARG A O 1
ATOM 2064 N N . ILE A 1 266 ? 13.383 -14.531 -11.273 1 98.81 266 ILE A N 1
ATOM 2065 C CA . ILE A 1 266 ? 13.539 -15.672 -12.172 1 98.81 266 ILE A CA 1
ATOM 2066 C C . ILE A 1 266 ? 15.023 -15.969 -12.367 1 98.81 266 ILE A C 1
ATOM 2068 O O . ILE A 1 266 ? 15.812 -15.07 -12.664 1 98.81 266 ILE A O 1
ATOM 2072 N N . ALA A 1 267 ? 15.406 -17.188 -12.086 1 98.62 267 ALA A N 1
ATOM 2073 C CA . ALA A 1 267 ? 16.781 -17.625 -12.312 1 98.62 267 ALA A CA 1
ATOM 2074 C C . ALA A 1 267 ? 16.859 -18.672 -13.414 1 98.62 267 ALA A C 1
ATOM 2076 O O . ALA A 1 267 ? 15.859 -19.312 -13.734 1 98.62 267 ALA A O 1
ATOM 2077 N N . ARG A 1 268 ? 18.031 -18.797 -13.977 1 98.19 268 ARG A N 1
ATOM 2078 C CA . ARG A 1 268 ? 18.172 -19.766 -15.055 1 98.19 268 ARG A CA 1
ATOM 2079 C C . ARG A 1 268 ? 19.547 -20.453 -14.992 1 98.19 268 ARG A C 1
ATOM 2081 O O . ARG A 1 268 ? 20.531 -19.828 -14.609 1 98.19 268 ARG A O 1
ATOM 2088 N N . VAL A 1 269 ? 19.625 -21.688 -15.352 1 98.25 269 VAL A N 1
ATOM 2089 C CA . VAL A 1 269 ? 20.859 -22.453 -15.539 1 98.25 269 VAL A CA 1
ATOM 2090 C C . VAL A 1 269 ? 20.766 -23.281 -16.828 1 98.25 269 VAL A C 1
ATOM 2092 O O . VAL A 1 269 ? 19.656 -23.625 -17.266 1 98.25 269 VAL A O 1
ATOM 2095 N N . CYS A 1 270 ? 21.875 -23.5 -17.422 1 98.25 270 CYS A N 1
ATOM 2096 C CA . CYS A 1 270 ? 21.922 -24.344 -18.609 1 98.25 270 CYS A CA 1
ATOM 2097 C C . CYS A 1 270 ? 21.906 -25.828 -18.234 1 98.25 270 CYS A C 1
ATOM 2099 O O . CYS A 1 270 ? 22.594 -26.234 -17.297 1 98.25 270 CYS A O 1
ATOM 2101 N N . LYS A 1 271 ? 21.156 -26.594 -18.922 1 97.25 271 LYS A N 1
ATOM 2102 C CA . LYS A 1 271 ? 21.062 -28.016 -18.656 1 97.25 271 LYS A CA 1
ATOM 2103 C C . LYS A 1 271 ? 22.438 -28.688 -18.781 1 97.25 271 LYS A C 1
ATOM 2105 O O . LYS A 1 271 ? 22.766 -29.562 -17.984 1 97.25 271 LYS A O 1
ATOM 2110 N N . GLY A 1 272 ? 23.266 -28.203 -19.688 1 95.56 272 GLY A N 1
ATOM 2111 C CA . GLY A 1 272 ? 24.547 -28.828 -19.969 1 95.56 272 GLY A CA 1
ATOM 2112 C C . GLY A 1 272 ? 25.688 -28.25 -19.141 1 95.56 272 GLY A C 1
ATOM 2113 O O . GLY A 1 272 ? 26.859 -28.547 -19.391 1 95.56 272 GLY A O 1
ATOM 2114 N N . ASP A 1 273 ? 25.406 -27.422 -18.188 1 97.38 273 ASP A N 1
ATOM 2115 C CA . ASP A 1 273 ? 26.438 -26.812 -17.344 1 97.38 273 ASP A CA 1
ATOM 2116 C C . ASP A 1 273 ? 27.125 -27.875 -16.469 1 97.38 273 ASP A C 1
ATOM 2118 O O . ASP A 1 273 ? 26.484 -28.516 -15.648 1 97.38 273 ASP A O 1
ATOM 2122 N N . GLU A 1 274 ? 28.406 -28 -16.562 1 96.31 274 GLU A N 1
ATOM 2123 C CA . GLU A 1 274 ? 29.141 -29.031 -15.836 1 96.31 274 GLU A CA 1
ATOM 2124 C C . GLU A 1 274 ? 30 -28.391 -14.734 1 96.31 274 GLU A C 1
ATOM 2126 O O . GLU A 1 274 ? 30.828 -29.078 -14.125 1 96.31 274 GLU A O 1
ATOM 2131 N N . GLY A 1 275 ? 29.719 -27.156 -14.461 1 96 275 GLY A N 1
ATOM 2132 C CA . GLY A 1 275 ? 30.562 -26.469 -13.5 1 96 275 GLY A CA 1
ATOM 2133 C C . GLY A 1 275 ? 31.891 -26.016 -14.078 1 96 275 GLY A C 1
ATOM 2134 O O . GLY A 1 275 ? 32.156 -26.188 -15.273 1 96 275 GLY A O 1
ATOM 2135 N N . GLY A 1 276 ? 32.688 -25.422 -13.227 1 95.44 276 GLY A N 1
ATOM 2136 C CA . GLY A 1 276 ? 34 -25 -13.625 1 95.44 276 GLY A CA 1
ATOM 2137 C C . GLY A 1 276 ? 35.094 -26.016 -13.273 1 95.44 276 GLY A C 1
ATOM 2138 O O . GLY A 1 276 ? 34.875 -26.891 -12.445 1 95.44 276 GLY A O 1
ATOM 2139 N N . GLU A 1 277 ? 36.188 -25.875 -13.93 1 94.38 277 GLU A N 1
ATOM 2140 C CA . GLU A 1 277 ? 37.281 -26.781 -13.664 1 94.38 277 GLU A CA 1
ATOM 2141 C C . GLU A 1 277 ? 38.094 -26.344 -12.438 1 94.38 277 GLU A C 1
ATOM 2143 O O . GLU A 1 277 ? 38.312 -27.125 -11.516 1 94.38 277 GLU A O 1
ATOM 2148 N N . ARG A 1 278 ? 38.531 -25.094 -12.398 1 94.44 278 ARG A N 1
ATOM 2149 C CA . ARG A 1 278 ? 39.312 -24.547 -11.297 1 94.44 278 ARG A CA 1
ATOM 2150 C C . ARG A 1 278 ? 38.469 -23.547 -10.492 1 94.44 278 ARG A C 1
ATOM 2152 O O . ARG A 1 278 ? 38.406 -23.656 -9.266 1 94.44 278 ARG A O 1
ATOM 2159 N N . VAL A 1 279 ? 37.938 -22.578 -11.227 1 95.06 279 VAL A N 1
ATOM 2160 C CA . VAL A 1 279 ? 37.031 -21.594 -10.641 1 95.06 279 VAL A CA 1
ATOM 2161 C C . VAL A 1 279 ? 35.594 -22.094 -10.719 1 95.06 279 VAL A C 1
ATOM 2163 O O . VAL A 1 279 ? 35.156 -22.609 -11.75 1 95.06 279 VAL A O 1
ATOM 2166 N N . LEU A 1 280 ? 34.844 -22 -9.578 1 95.81 280 LEU A N 1
ATOM 2167 C CA . LEU A 1 280 ? 33.469 -22.438 -9.5 1 95.81 280 LEU A CA 1
ATOM 2168 C C . LEU A 1 280 ? 33.375 -23.953 -9.734 1 95.81 280 LEU A C 1
ATOM 2170 O O . LEU A 1 280 ? 32.594 -24.391 -10.57 1 95.81 280 LEU A O 1
ATOM 2174 N N . GLN A 1 281 ? 34.188 -24.688 -9.023 1 95.06 281 GLN A N 1
ATOM 2175 C CA . GLN A 1 281 ? 34.156 -26.141 -9.094 1 95.06 281 GLN A CA 1
ATOM 2176 C C . GLN A 1 281 ? 32.875 -26.688 -8.508 1 95.06 281 GLN A C 1
ATOM 2178 O O . GLN A 1 281 ? 32.531 -26.375 -7.371 1 95.06 281 GLN A O 1
ATOM 2183 N N . GLN A 1 282 ? 32.156 -27.469 -9.328 1 94.88 282 GLN A N 1
ATOM 2184 C CA . GLN A 1 282 ? 30.875 -28.062 -8.961 1 94.88 282 GLN A CA 1
ATOM 2185 C C . GLN A 1 282 ? 29.859 -26.984 -8.602 1 94.88 282 GLN A C 1
ATOM 2187 O O . GLN A 1 282 ? 29 -27.188 -7.746 1 94.88 282 GLN A O 1
ATOM 2192 N N . ARG A 1 283 ? 30.141 -25.828 -9.133 1 96.88 283 ARG A N 1
ATOM 2193 C CA . ARG A 1 283 ? 29.219 -24.703 -9.008 1 96.88 283 ARG A CA 1
ATOM 2194 C C . ARG A 1 283 ? 28.703 -24.25 -10.367 1 96.88 283 ARG A C 1
ATOM 2196 O O . ARG A 1 283 ? 29.391 -24.422 -11.383 1 96.88 283 ARG A O 1
ATOM 2203 N N . TRP A 1 284 ? 27.516 -23.719 -10.344 1 97.75 284 TRP A N 1
ATOM 2204 C CA . TRP A 1 284 ? 26.938 -23.281 -11.609 1 97.75 284 TRP A CA 1
ATOM 2205 C C . TRP A 1 284 ? 27.812 -22.219 -12.266 1 97.75 284 TRP A C 1
ATOM 2207 O O . TRP A 1 284 ? 28.234 -21.25 -11.617 1 97.75 284 TRP A O 1
ATOM 2217 N N . THR A 1 285 ? 28.078 -22.328 -13.523 1 97.62 285 THR A N 1
ATOM 2218 C CA . THR A 1 285 ? 28.766 -21.312 -14.305 1 97.62 285 THR A CA 1
ATOM 2219 C C . THR A 1 285 ? 27.781 -20.516 -15.164 1 97.62 285 THR A C 1
ATOM 2221 O O . THR A 1 285 ? 28.141 -19.516 -15.773 1 97.62 285 THR A O 1
ATOM 2224 N N . SER A 1 286 ? 26.562 -20.953 -15.211 1 97.94 286 SER A N 1
ATOM 2225 C CA . SER A 1 286 ? 25.562 -20.328 -16.078 1 97.94 286 SER A CA 1
ATOM 2226 C C . SER A 1 286 ? 24.438 -19.703 -15.258 1 97.94 286 SER A C 1
ATOM 2228 O O . SER A 1 286 ? 23.438 -19.25 -15.812 1 97.94 286 SER A O 1
ATOM 2230 N N . PHE A 1 287 ? 24.609 -19.656 -13.945 1 98 287 PHE A N 1
ATOM 2231 C CA . PHE A 1 287 ? 23.562 -19.125 -13.094 1 98 287 PHE A CA 1
ATOM 2232 C C . PHE A 1 287 ? 23.422 -17.625 -13.273 1 98 287 PHE A C 1
ATOM 2234 O O . PHE A 1 287 ? 24.391 -16.875 -13.102 1 98 287 PHE A O 1
ATOM 2241 N N . LEU A 1 288 ? 22.219 -17.188 -13.57 1 98.12 288 LEU A N 1
ATOM 2242 C CA . LEU A 1 288 ? 21.828 -15.781 -13.617 1 98.12 288 LEU A CA 1
ATOM 2243 C C . LEU A 1 288 ? 20.422 -15.594 -13.062 1 98.12 288 LEU A C 1
ATOM 2245 O O . LEU A 1 288 ? 19.594 -16.5 -13.148 1 98.12 288 LEU A O 1
ATOM 2249 N N . LYS A 1 289 ? 20.188 -14.5 -12.469 1 97.88 289 LYS A N 1
ATOM 2250 C CA . LYS A 1 289 ? 18.828 -14.203 -12.016 1 97.88 289 LYS A CA 1
ATOM 2251 C C . LYS A 1 289 ? 18.422 -12.773 -12.383 1 97.88 289 LYS A C 1
ATOM 2253 O O . LYS A 1 289 ? 19.297 -11.914 -12.562 1 97.88 289 LYS A O 1
ATOM 2258 N N . ALA A 1 290 ? 17.188 -12.562 -12.547 1 98.12 290 ALA A N 1
ATOM 2259 C CA . ALA A 1 290 ? 16.594 -11.273 -12.898 1 98.12 290 ALA A CA 1
ATOM 2260 C C . ALA A 1 290 ? 15.32 -11.023 -12.102 1 98.12 290 ALA A C 1
ATOM 2262 O O . ALA A 1 290 ? 14.695 -11.961 -11.602 1 98.12 290 ALA A O 1
ATOM 2263 N N . GLN A 1 291 ? 15.008 -9.773 -11.969 1 96.31 291 GLN A N 1
ATOM 2264 C CA . GLN A 1 291 ? 13.828 -9.383 -11.195 1 96.31 291 GLN A CA 1
ATOM 2265 C C . GLN A 1 291 ? 12.562 -9.484 -12.047 1 96.31 291 GLN A C 1
ATOM 2267 O O . GLN A 1 291 ? 12.57 -9.125 -13.227 1 96.31 291 GLN A O 1
ATOM 2272 N N . LEU A 1 292 ? 11.523 -10.047 -11.445 1 98 292 LEU A N 1
ATOM 2273 C CA . LEU A 1 292 ? 10.188 -10.039 -12.031 1 98 292 LEU A CA 1
ATOM 2274 C C . LEU A 1 292 ? 9.375 -8.859 -11.508 1 98 292 LEU A C 1
ATOM 2276 O O . LEU A 1 292 ? 9.289 -8.648 -10.297 1 98 292 LEU A O 1
ATOM 2280 N N . LEU A 1 293 ? 8.781 -8.133 -12.461 1 95.38 293 LEU A N 1
ATOM 2281 C CA . LEU A 1 293 ? 8.023 -6.957 -12.031 1 95.38 293 LEU A CA 1
ATOM 2282 C C . LEU A 1 293 ? 6.535 -7.152 -12.289 1 95.38 293 LEU A C 1
ATOM 2284 O O . LEU A 1 293 ? 6.129 -7.477 -13.406 1 95.38 293 LEU A O 1
ATOM 2288 N N . CYS A 1 294 ? 5.754 -7.074 -11.281 1 95.69 294 CYS A N 1
ATOM 2289 C CA . CYS A 1 294 ? 4.301 -6.984 -11.344 1 95.69 294 CYS A CA 1
ATOM 2290 C C . CYS A 1 294 ? 3.807 -5.711 -10.664 1 95.69 294 CYS A C 1
ATOM 2292 O O . CYS A 1 294 ? 3.795 -5.621 -9.438 1 95.69 294 CYS A O 1
ATOM 2294 N N . LEU A 1 295 ? 3.43 -4.727 -11.508 1 91.25 295 LEU A N 1
ATOM 2295 C CA . LEU A 1 295 ? 3.086 -3.398 -11.008 1 91.25 295 LEU A CA 1
ATOM 2296 C C . LEU A 1 295 ? 1.644 -3.045 -11.344 1 91.25 295 LEU A C 1
ATOM 2298 O O . LEU A 1 295 ? 1.148 -3.402 -12.414 1 91.25 295 LEU A O 1
ATOM 2302 N N . ARG A 1 296 ? 1.053 -2.352 -10.5 1 86.69 296 ARG A N 1
ATOM 2303 C CA . ARG A 1 296 ? -0.263 -1.796 -10.805 1 86.69 296 ARG A CA 1
ATOM 2304 C C . ARG A 1 296 ? -0.158 -0.667 -11.82 1 86.69 296 ARG A C 1
ATOM 2306 O O . ARG A 1 296 ? 0.661 0.241 -11.664 1 86.69 296 ARG A O 1
ATOM 2313 N N . PRO A 1 297 ? -0.865 -0.622 -12.875 1 79.31 297 PRO A N 1
ATOM 2314 C CA . PRO A 1 297 ? -0.688 0.324 -13.977 1 79.31 297 PRO A CA 1
ATOM 2315 C C . PRO A 1 297 ? -0.893 1.775 -13.547 1 79.31 297 PRO A C 1
ATOM 2317 O O . PRO A 1 297 ? -0.224 2.676 -14.062 1 79.31 297 PRO A O 1
ATOM 2320 N N . ASP A 1 298 ? -1.733 2.197 -12.602 1 73.81 298 ASP A N 1
ATOM 2321 C CA . ASP A 1 298 ? -2.09 3.58 -12.297 1 73.81 298 ASP A CA 1
ATOM 2322 C C . ASP A 1 298 ? -1.027 4.242 -11.43 1 73.81 298 ASP A C 1
ATOM 2324 O O . ASP A 1 298 ? -0.607 5.371 -11.695 1 73.81 298 ASP A O 1
ATOM 2328 N N . ASP A 1 299 ? -0.471 3.51 -10.508 1 76.75 299 ASP A N 1
ATOM 2329 C CA . ASP A 1 299 ? 0.407 4.168 -9.547 1 76.75 299 ASP A CA 1
ATOM 2330 C C . ASP A 1 299 ? 1.716 3.398 -9.383 1 76.75 299 ASP A C 1
ATOM 2332 O O . ASP A 1 299 ? 2.604 3.822 -8.641 1 76.75 299 ASP A O 1
ATOM 2336 N N . GLY A 1 300 ? 1.829 2.309 -10.078 1 80.75 300 GLY A N 1
ATOM 2337 C CA . GLY A 1 300 ? 3.074 1.56 -10.023 1 80.75 300 GLY A CA 1
ATOM 2338 C C . GLY A 1 300 ? 3.26 0.804 -8.727 1 80.75 300 GLY A C 1
ATOM 2339 O O . GLY A 1 300 ? 4.383 0.441 -8.367 1 80.75 300 GLY A O 1
ATOM 2340 N N . PHE A 1 301 ? 2.234 0.634 -7.996 1 83.81 301 PHE A N 1
ATOM 2341 C CA . PHE A 1 301 ? 2.338 -0.133 -6.762 1 83.81 301 PHE A CA 1
ATOM 2342 C C . PHE A 1 301 ? 2.846 -1.543 -7.039 1 83.81 301 PHE A C 1
ATOM 2344 O O . PHE A 1 301 ? 2.32 -2.236 -7.914 1 83.81 301 PHE A O 1
ATOM 2351 N N . PRO A 1 302 ? 3.744 -1.967 -6.27 1 87.5 302 PRO A N 1
ATOM 2352 C CA . PRO A 1 302 ? 4.363 -3.258 -6.582 1 87.5 302 PRO A CA 1
ATOM 2353 C C . PRO A 1 302 ? 3.672 -4.426 -5.883 1 87.5 302 PRO A C 1
ATOM 2355 O O . PRO A 1 302 ? 3.348 -4.34 -4.699 1 87.5 302 PRO A O 1
ATOM 2358 N N . PHE A 1 303 ? 3.375 -5.445 -6.605 1 92.75 303 PHE A N 1
ATOM 2359 C CA . PHE A 1 303 ? 3.115 -6.785 -6.086 1 92.75 303 PHE A CA 1
ATOM 2360 C C . PHE A 1 303 ? 4.379 -7.637 -6.129 1 92.75 303 PHE A C 1
ATOM 2362 O O . PHE A 1 303 ? 4.652 -8.297 -7.129 1 92.75 303 PHE A O 1
ATOM 2369 N N . ASN A 1 304 ? 5.09 -7.648 -5.004 1 92.56 304 ASN A N 1
ATOM 2370 C CA . ASN A 1 304 ? 6.492 -8.055 -5.039 1 92.56 304 ASN A CA 1
ATOM 2371 C C . ASN A 1 304 ? 6.695 -9.438 -4.426 1 92.56 304 ASN A C 1
ATOM 2373 O O . ASN A 1 304 ? 7.828 -9.906 -4.316 1 92.56 304 ASN A O 1
ATOM 2377 N N . VAL A 1 305 ? 5.742 -10.086 -4.008 1 95.12 305 VAL A N 1
ATOM 2378 C CA . VAL A 1 305 ? 5.883 -11.422 -3.441 1 95.12 305 VAL A CA 1
ATOM 2379 C C . VAL A 1 305 ? 5.266 -12.453 -4.391 1 95.12 305 VAL A C 1
ATOM 2381 O O . VAL A 1 305 ? 4.059 -12.422 -4.645 1 95.12 305 VAL A O 1
ATOM 2384 N N . LEU A 1 306 ? 6.051 -13.312 -4.859 1 97.62 306 LEU A N 1
ATOM 2385 C CA . LEU A 1 306 ? 5.617 -14.352 -5.789 1 97.62 306 LEU A CA 1
ATOM 2386 C C . LEU A 1 306 ? 5.047 -15.555 -5.039 1 97.62 306 LEU A C 1
ATOM 2388 O O . LEU A 1 306 ? 5.715 -16.125 -4.18 1 97.62 306 LEU A O 1
ATOM 2392 N N . GLN A 1 307 ? 3.812 -15.922 -5.391 1 96.56 307 GLN A N 1
ATOM 2393 C CA . GLN A 1 307 ? 3.158 -17.016 -4.676 1 96.56 307 GLN A CA 1
ATOM 2394 C C . GLN A 1 307 ? 3.166 -18.297 -5.5 1 96.56 307 GLN A C 1
ATOM 2396 O O . GLN A 1 307 ? 3.172 -19.406 -4.949 1 96.56 307 GLN A O 1
ATOM 2401 N N . ASP A 1 308 ? 3.041 -18.141 -6.746 1 97.94 308 ASP A N 1
ATOM 2402 C CA . ASP A 1 308 ? 2.994 -19.281 -7.637 1 97.94 308 ASP A CA 1
ATOM 2403 C C . ASP A 1 308 ? 3.244 -18.875 -9.086 1 97.94 308 ASP A C 1
ATOM 2405 O O . ASP A 1 308 ? 3.072 -17.703 -9.438 1 97.94 308 ASP A O 1
ATOM 2409 N N . VAL A 1 309 ? 3.711 -19.844 -9.859 1 98.5 309 VAL A N 1
ATOM 2410 C CA . VAL A 1 309 ? 3.912 -19.594 -11.281 1 98.5 309 VAL A CA 1
ATOM 2411 C C . VAL A 1 309 ? 3.443 -20.797 -12.086 1 98.5 309 VAL A C 1
ATOM 2413 O O . VAL A 1 309 ? 3.695 -21.938 -11.703 1 98.5 309 VAL A O 1
ATOM 2416 N N . PHE A 1 310 ? 2.709 -20.578 -13.148 1 98.25 310 PHE A N 1
ATOM 2417 C CA . PHE A 1 310 ? 2.326 -21.609 -14.109 1 98.25 310 PHE A CA 1
ATOM 2418 C C . PHE A 1 310 ? 2.98 -21.359 -15.461 1 98.25 310 PHE A C 1
ATOM 2420 O O . PHE A 1 310 ? 2.889 -20.25 -16 1 98.25 310 PHE A O 1
ATOM 2427 N N . THR A 1 311 ? 3.623 -22.359 -15.938 1 98 311 THR A N 1
ATOM 2428 C CA . THR A 1 311 ? 4.277 -22.281 -17.234 1 98 311 THR A CA 1
ATOM 2429 C C . THR A 1 311 ? 3.379 -22.844 -18.344 1 98 311 THR A C 1
ATOM 2431 O O . THR A 1 311 ? 3.049 -24.031 -18.328 1 98 311 THR A O 1
ATOM 2434 N N . LEU A 1 312 ? 2.949 -21.969 -19.234 1 97 312 LEU A N 1
ATOM 2435 C CA . LEU A 1 312 ? 2.127 -22.391 -20.359 1 97 312 LEU A CA 1
ATOM 2436 C C . LEU A 1 312 ? 2.941 -22.391 -21.656 1 97 312 LEU A C 1
ATOM 2438 O O . LEU A 1 312 ? 3.27 -21.328 -22.188 1 97 312 LEU A O 1
ATOM 2442 N N . SER A 1 313 ? 3.273 -23.562 -22.062 1 93.56 313 SER A N 1
ATOM 2443 C CA . SER A 1 313 ? 3.988 -23.719 -23.328 1 93.56 313 SER A CA 1
ATOM 2444 C C . SER A 1 313 ? 3.148 -24.484 -24.344 1 93.56 313 SER A C 1
ATOM 2446 O O . SER A 1 313 ? 2.734 -25.625 -24.078 1 93.56 313 SER A O 1
ATOM 2448 N N . PRO A 1 314 ? 2.875 -23.922 -25.531 1 88.81 314 PRO A N 1
ATOM 2449 C CA . PRO A 1 314 ? 2.039 -24.609 -26.531 1 88.81 314 PRO A CA 1
ATOM 2450 C C . PRO A 1 314 ? 2.627 -25.938 -26.969 1 88.81 314 PRO A C 1
ATOM 2452 O O . PRO A 1 314 ? 1.899 -26.922 -27.094 1 88.81 314 PRO A O 1
ATOM 2455 N N . SER A 1 315 ? 3.889 -25.984 -27.359 1 90.62 315 SER A N 1
ATOM 2456 C CA . SER A 1 315 ? 4.625 -27.188 -27.734 1 90.62 315 SER A CA 1
ATOM 2457 C C . SER A 1 315 ? 6.125 -27 -27.531 1 90.62 315 SER A C 1
ATOM 2459 O O . SER A 1 315 ? 6.605 -25.875 -27.391 1 90.62 315 SER A O 1
ATOM 2461 N N . PRO A 1 316 ? 6.793 -28.172 -27.438 1 91.19 316 PRO A N 1
ATOM 2462 C CA . PRO A 1 316 ? 8.242 -28.047 -27.297 1 91.19 316 PRO A CA 1
ATOM 2463 C C . PRO A 1 316 ? 8.883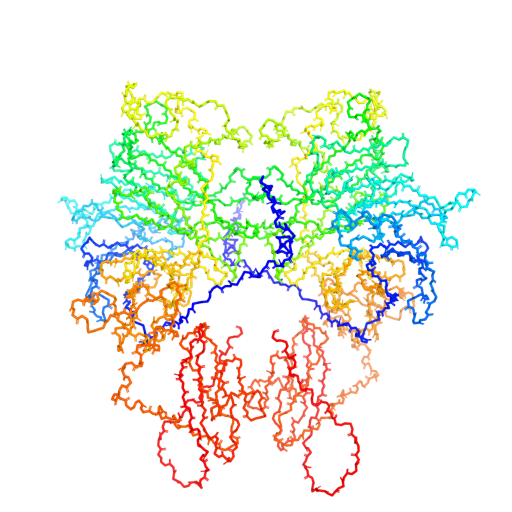 -27.266 -28.438 1 91.19 316 PRO A C 1
ATOM 2465 O O . PRO A 1 316 ? 9.844 -26.516 -28.234 1 91.19 316 PRO A O 1
ATOM 2468 N N . GLN A 1 317 ? 8.281 -27.359 -29.641 1 92.62 317 GLN A N 1
ATOM 2469 C CA . GLN A 1 317 ? 8.82 -26.688 -30.812 1 92.62 317 GLN A CA 1
ATOM 2470 C C . GLN A 1 317 ? 8.547 -25.188 -30.766 1 92.62 317 GLN A C 1
ATOM 2472 O O . GLN A 1 317 ? 9.289 -24.391 -31.344 1 92.62 317 GLN A O 1
ATOM 2477 N N . GLU A 1 318 ? 7.523 -24.844 -30.031 1 95.25 318 GLU A N 1
ATOM 2478 C CA . GLU A 1 318 ? 7.125 -23.438 -29.953 1 95.25 318 GLU A CA 1
ATOM 2479 C C . GLU A 1 318 ? 7.441 -22.844 -28.594 1 95.25 318 GLU A C 1
ATOM 2481 O O . GLU A 1 318 ? 6.652 -22.078 -28.047 1 95.25 318 GLU A O 1
ATOM 2486 N N . TRP A 1 319 ? 8.578 -23.25 -28.078 1 96.06 319 TRP A N 1
ATOM 2487 C CA . TRP A 1 319 ? 8.938 -22.812 -26.734 1 96.06 319 TRP A CA 1
ATOM 2488 C C . TRP A 1 319 ? 9.062 -21.297 -26.672 1 96.06 319 TRP A C 1
ATOM 2490 O O . TRP A 1 319 ? 8.906 -20.688 -25.609 1 96.06 319 TRP A O 1
ATOM 2500 N N . ARG A 1 320 ? 9.297 -20.547 -27.734 1 96.06 320 ARG A N 1
ATOM 2501 C CA . ARG A 1 320 ? 9.445 -19.094 -27.766 1 96.06 320 ARG A CA 1
ATOM 2502 C C . ARG A 1 320 ? 8.133 -18.406 -27.391 1 96.06 320 ARG A C 1
ATOM 2504 O O . ARG A 1 320 ? 8.141 -17.25 -26.953 1 96.06 320 ARG A O 1
ATOM 2511 N N . ASP A 1 321 ? 7.066 -19.156 -27.5 1 96.19 321 ASP A N 1
ATOM 2512 C CA . ASP A 1 321 ? 5.754 -18.594 -27.188 1 96.19 321 ASP A CA 1
ATOM 2513 C C . ASP A 1 321 ? 5.32 -18.969 -25.781 1 96.19 321 ASP A C 1
ATOM 2515 O O . ASP A 1 321 ? 4.152 -18.812 -25.422 1 96.19 321 ASP A O 1
ATOM 2519 N N . THR A 1 322 ? 6.25 -19.438 -25 1 97.38 322 THR A N 1
ATOM 2520 C CA . THR A 1 322 ? 5.953 -19.812 -23.625 1 97.38 322 THR A CA 1
ATOM 2521 C C . THR A 1 322 ? 5.547 -18.578 -22.812 1 97.38 322 THR A C 1
ATOM 2523 O O . THR A 1 322 ? 6.141 -17.5 -22.969 1 97.38 322 THR A O 1
ATOM 2526 N N . LEU A 1 323 ? 4.508 -18.719 -22.047 1 97.69 323 LEU A N 1
ATOM 2527 C CA . LEU A 1 323 ? 4.039 -17.688 -21.109 1 97.69 323 LEU A CA 1
ATOM 2528 C C . LEU A 1 323 ? 4.168 -18.156 -19.672 1 97.69 323 LEU A C 1
ATOM 2530 O O . LEU A 1 323 ? 3.938 -19.328 -19.375 1 97.69 323 LEU A O 1
ATOM 2534 N N . PHE A 1 324 ? 4.582 -17.281 -18.812 1 98.62 324 PHE A N 1
ATOM 2535 C CA . PHE A 1 324 ? 4.625 -17.562 -17.375 1 98.62 324 PHE A CA 1
ATOM 2536 C C . PHE A 1 324 ? 3.568 -16.75 -16.641 1 98.62 324 PHE A C 1
ATOM 2538 O O . PHE A 1 324 ? 3.615 -15.516 -16.625 1 98.62 324 PHE A O 1
ATOM 2545 N N . TYR A 1 325 ? 2.57 -17.422 -16.094 1 98.38 325 TYR A N 1
ATOM 2546 C CA . TYR A 1 325 ? 1.543 -16.781 -15.266 1 98.38 325 TYR A CA 1
ATOM 2547 C C . TYR A 1 325 ? 1.947 -16.781 -13.797 1 98.38 325 TYR A C 1
ATOM 2549 O O . TYR A 1 325 ? 2.16 -17.828 -13.203 1 98.38 325 TYR A O 1
ATOM 2557 N N . GLY A 1 326 ? 2.09 -15.586 -13.234 1 98.56 326 GLY A N 1
ATOM 2558 C CA . GLY A 1 326 ? 2.496 -15.469 -11.844 1 98.56 326 GLY A CA 1
ATOM 2559 C C . GLY A 1 326 ? 1.399 -14.93 -10.945 1 98.56 326 GLY A C 1
ATOM 2560 O O . GLY A 1 326 ? 0.652 -14.031 -11.336 1 98.56 326 GLY A O 1
ATOM 2561 N N . VAL A 1 327 ? 1.269 -15.578 -9.781 1 98.19 327 VAL A N 1
ATOM 2562 C CA . VAL A 1 327 ? 0.42 -15.055 -8.719 1 98.19 327 VAL A CA 1
ATOM 2563 C C . VAL A 1 327 ? 1.254 -14.195 -7.77 1 98.19 327 VAL A C 1
ATOM 2565 O O . VAL A 1 327 ? 2.244 -14.664 -7.203 1 98.19 327 VAL A O 1
ATOM 2568 N N . PHE A 1 328 ? 0.811 -12.938 -7.574 1 97.12 328 PHE A N 1
ATOM 2569 C CA . PHE A 1 328 ? 1.6 -12.016 -6.766 1 97.12 328 PHE A CA 1
ATOM 2570 C C . PHE A 1 328 ? 0.754 -11.414 -5.652 1 97.12 328 PHE A C 1
ATOM 2572 O O . PHE A 1 328 ? -0.44 -11.172 -5.832 1 97.12 328 PHE A O 1
ATOM 2579 N N . THR A 1 329 ? 1.398 -11.211 -4.547 1 94.06 329 THR A N 1
ATOM 2580 C CA . THR A 1 329 ? 0.873 -10.398 -3.453 1 94.06 329 THR A CA 1
ATOM 2581 C C . THR A 1 329 ? 1.873 -9.32 -3.047 1 94.06 329 THR A C 1
ATOM 2583 O O . THR A 1 329 ? 2.984 -9.266 -3.576 1 94.06 329 THR A O 1
ATOM 2586 N N . SER A 1 330 ? 1.476 -8.398 -2.271 1 89.62 330 SER A N 1
ATOM 2587 C CA . SER A 1 330 ? 2.377 -7.355 -1.788 1 89.62 330 SER A CA 1
ATOM 2588 C C . SER A 1 330 ? 2.801 -7.617 -0.347 1 89.62 330 SER A C 1
ATOM 2590 O O . SER A 1 330 ? 1.993 -8.062 0.472 1 89.62 330 SER A O 1
ATOM 2592 N N . GLN A 1 331 ? 4.047 -7.309 -0.002 1 88.19 331 GLN A N 1
ATOM 2593 C CA . GLN A 1 331 ? 4.547 -7.512 1.353 1 88.19 331 GLN A CA 1
ATOM 2594 C C . GLN A 1 331 ? 3.879 -6.555 2.336 1 88.19 331 GLN A C 1
ATOM 2596 O O . GLN A 1 331 ? 3.924 -6.773 3.549 1 88.19 331 GLN A O 1
ATOM 2601 N N . TRP A 1 332 ? 3.26 -5.547 1.839 1 79.31 332 TRP A N 1
ATOM 2602 C CA . TRP A 1 332 ? 2.699 -4.508 2.697 1 79.31 332 TRP A CA 1
ATOM 2603 C C . TRP A 1 332 ? 1.204 -4.723 2.906 1 79.31 332 TRP A C 1
ATOM 2605 O O . TRP A 1 332 ? 0.571 -4.004 3.684 1 79.31 332 TRP A O 1
ATOM 2615 N N . HIS A 1 333 ? 0.595 -5.434 2.146 1 67.81 333 HIS A N 1
ATOM 2616 C CA . HIS A 1 333 ? -0.825 -5.703 2.338 1 67.81 333 HIS A CA 1
ATOM 2617 C C . HIS A 1 333 ? -1.04 -6.836 3.338 1 67.81 333 HIS A C 1
ATOM 2619 O O . HIS A 1 333 ? -1.031 -8.008 2.965 1 67.81 333 HIS A O 1
ATOM 2625 N N . ARG A 1 334 ? -0.73 -6.371 4.605 1 55.69 334 ARG A N 1
ATOM 2626 C CA . ARG A 1 334 ? -0.941 -7.43 5.586 1 55.69 334 ARG A CA 1
ATOM 2627 C C . ARG A 1 334 ? -2.354 -7.375 6.156 1 55.69 334 ARG A C 1
ATOM 2629 O O . ARG A 1 334 ? -2.965 -6.305 6.211 1 55.69 334 ARG A O 1
ATOM 2636 N N . GLY A 1 335 ? -3.232 -8.453 6.156 1 49.28 335 GLY A N 1
ATOM 2637 C CA . GLY A 1 335 ? -4.543 -8.586 6.777 1 49.28 335 GLY A CA 1
ATOM 2638 C C . GLY A 1 335 ? -5.633 -8.953 5.793 1 49.28 335 GLY A C 1
ATOM 2639 O O . GLY A 1 335 ? -5.359 -9.555 4.754 1 49.28 335 GLY A O 1
ATOM 2640 N N . THR A 1 336 ? -6.84 -8.523 6.121 1 45.41 336 THR A N 1
ATOM 2641 C CA . THR A 1 336 ? -8.07 -9.008 5.508 1 45.41 336 THR A CA 1
ATOM 2642 C C . THR A 1 336 ? -8.227 -8.453 4.094 1 45.41 336 THR A C 1
ATOM 2644 O O . THR A 1 336 ? -9.055 -8.945 3.32 1 45.41 336 THR A O 1
ATOM 2647 N N . THR A 1 337 ? -7.582 -7.273 3.824 1 52.19 337 THR A N 1
ATOM 2648 C CA . THR A 1 337 ? -7.852 -6.695 2.512 1 52.19 337 THR A CA 1
ATOM 2649 C C . THR A 1 337 ? -6.695 -6.969 1.554 1 52.19 337 THR A C 1
ATOM 2651 O O . THR A 1 337 ? -6.363 -6.125 0.716 1 52.19 337 THR A O 1
ATOM 2654 N N . GLU A 1 338 ? -6.129 -8.094 1.705 1 61.03 338 GLU A N 1
ATOM 2655 C CA . GLU A 1 338 ? -4.938 -8.43 0.93 1 61.03 338 GLU A CA 1
ATOM 2656 C C . GLU A 1 338 ? -5.305 -8.805 -0.503 1 61.03 338 GLU A C 1
ATOM 2658 O O . GLU A 1 338 ? -6.066 -9.75 -0.728 1 61.03 338 GLU A O 1
ATOM 2663 N N . GLY A 1 339 ? -5.113 -7.934 -1.409 1 82.31 339 GLY A N 1
ATOM 2664 C CA . GLY A 1 339 ? -5.398 -8.219 -2.807 1 82.31 339 GLY A CA 1
ATOM 2665 C C . GLY A 1 339 ? -4.25 -8.906 -3.518 1 82.31 339 GLY A C 1
ATOM 2666 O O . GLY A 1 339 ? -3.188 -9.125 -2.932 1 82.31 339 GLY A O 1
ATOM 2667 N N . SER A 1 340 ? -4.535 -9.703 -4.5 1 93.31 340 SER A N 1
ATOM 2668 C CA . SER A 1 340 ? -3.59 -10.414 -5.352 1 93.31 340 SER A CA 1
ATOM 2669 C C . SER A 1 340 ? -3.629 -9.875 -6.781 1 93.31 340 SER A C 1
ATOM 2671 O O . SER A 1 340 ? -4.574 -9.188 -7.168 1 93.31 340 SER A O 1
ATOM 2673 N N . ALA A 1 341 ? -2.557 -10.133 -7.426 1 94.75 341 ALA A N 1
ATOM 2674 C CA . ALA A 1 341 ? -2.475 -9.789 -8.844 1 94.75 341 ALA A CA 1
ATOM 2675 C C . ALA A 1 341 ? -1.941 -10.961 -9.656 1 94.75 341 ALA A C 1
ATOM 2677 O O . ALA A 1 341 ? -1.095 -11.719 -9.188 1 94.75 341 ALA A O 1
ATOM 2678 N N . ILE A 1 342 ? -2.518 -11.156 -10.781 1 97.06 342 ILE A N 1
ATOM 2679 C CA . ILE A 1 342 ? -2.012 -12.125 -11.75 1 97.06 342 ILE A CA 1
ATOM 2680 C C . ILE A 1 342 ? -1.285 -11.391 -12.875 1 97.06 342 ILE A C 1
ATOM 2682 O O . ILE A 1 342 ? -1.877 -10.562 -13.562 1 97.06 342 ILE A O 1
ATOM 2686 N N . CYS A 1 343 ? 0.012 -11.742 -13.016 1 97.56 343 CYS A N 1
ATOM 2687 C CA . CYS A 1 343 ? 0.809 -11.109 -14.062 1 97.56 343 CYS A CA 1
ATOM 2688 C C . CYS A 1 343 ? 1.383 -12.156 -15.008 1 97.56 343 CYS A C 1
ATOM 2690 O O . CYS A 1 343 ? 1.689 -13.273 -14.594 1 97.56 343 CYS A O 1
ATOM 2692 N N . VAL A 1 344 ? 1.479 -11.773 -16.266 1 97.44 344 VAL A N 1
ATOM 2693 C CA . VAL A 1 344 ? 1.942 -12.703 -17.297 1 97.44 344 VAL A CA 1
ATOM 2694 C C . VAL A 1 344 ? 3.27 -12.219 -17.875 1 97.44 344 VAL A C 1
ATOM 2696 O O . VAL A 1 344 ? 3.41 -11.039 -18.219 1 97.44 344 VAL A O 1
ATOM 2699 N N . PHE A 1 345 ? 4.223 -13.07 -17.953 1 98.5 345 PHE A N 1
ATOM 2700 C CA . PHE A 1 345 ? 5.543 -12.797 -18.516 1 98.5 345 PHE A CA 1
ATOM 2701 C C . PHE A 1 345 ? 5.75 -13.578 -19.812 1 98.5 345 PHE A C 1
ATOM 2703 O O . PHE A 1 345 ? 5.301 -14.719 -19.938 1 98.5 345 PHE A O 1
ATOM 2710 N N . THR A 1 346 ? 6.457 -13.031 -20.734 1 98.19 346 THR A N 1
ATOM 2711 C CA . THR A 1 346 ? 6.75 -13.695 -22 1 98.19 346 THR A CA 1
ATOM 2712 C C . THR A 1 346 ? 8.195 -14.172 -22.031 1 98.19 346 THR A C 1
ATOM 2714 O O . THR A 1 346 ? 9.062 -13.602 -21.375 1 98.19 346 THR A O 1
ATOM 2717 N N . MET A 1 347 ? 8.398 -15.25 -22.812 1 97.81 347 MET A N 1
ATOM 2718 C CA . MET A 1 347 ? 9.75 -15.758 -23 1 97.81 347 MET A CA 1
ATOM 2719 C C . MET A 1 347 ? 10.656 -14.703 -23.625 1 97.81 347 MET A C 1
ATOM 2721 O O . MET A 1 347 ? 11.844 -14.625 -23.297 1 97.81 347 MET A O 1
ATOM 2725 N N . ARG A 1 348 ? 10.125 -13.875 -24.406 1 96.88 348 ARG A N 1
ATOM 2726 C CA . ARG A 1 348 ? 10.875 -12.812 -25.062 1 96.88 348 ARG A CA 1
ATOM 2727 C C . ARG A 1 348 ? 11.414 -11.812 -24.047 1 96.88 348 ARG A C 1
ATOM 2729 O O . ARG A 1 348 ? 12.586 -11.43 -24.094 1 96.88 348 ARG A O 1
ATOM 2736 N N . ASP A 1 349 ? 10.578 -11.422 -23.188 1 97.75 349 ASP A N 1
ATOM 2737 C CA . ASP A 1 349 ? 10.992 -10.477 -22.156 1 97.75 349 ASP A CA 1
ATOM 2738 C C . ASP A 1 349 ? 12.016 -11.109 -21.219 1 97.75 349 ASP A C 1
ATOM 2740 O O . ASP A 1 349 ? 12.93 -10.43 -20.75 1 97.75 349 ASP A O 1
ATOM 2744 N N . VAL A 1 350 ? 11.867 -12.352 -20.953 1 98.25 350 VAL A N 1
ATOM 2745 C CA . VAL A 1 350 ? 12.812 -13.062 -20.094 1 98.25 350 VAL A CA 1
ATOM 2746 C C . VAL A 1 350 ? 14.18 -13.109 -20.766 1 98.25 350 VAL A C 1
ATOM 2748 O O . VAL A 1 350 ? 15.195 -12.781 -20.141 1 98.25 350 VAL A O 1
ATOM 2751 N N . GLN A 1 351 ? 14.203 -13.453 -22 1 97 351 GLN A N 1
ATOM 2752 C CA . GLN A 1 351 ? 15.461 -13.531 -22.734 1 97 351 GLN A CA 1
ATOM 2753 C C . GLN A 1 351 ? 16.125 -12.164 -22.828 1 97 351 GLN A C 1
ATOM 2755 O O . GLN A 1 351 ? 17.344 -12.047 -22.719 1 97 351 GLN A O 1
ATOM 2760 N N . ARG A 1 352 ? 15.352 -11.172 -23.047 1 97.31 352 ARG A N 1
ATOM 2761 C CA . ARG A 1 352 ? 15.883 -9.812 -23.109 1 97.31 352 ARG A CA 1
ATOM 2762 C C . ARG A 1 352 ? 16.594 -9.43 -21.828 1 97.31 352 ARG A C 1
ATOM 2764 O O . ARG A 1 352 ? 17.672 -8.828 -21.859 1 97.31 352 ARG A O 1
ATOM 2771 N N . ALA A 1 353 ? 15.984 -9.734 -20.703 1 97.5 353 ALA A N 1
ATOM 2772 C CA . ALA A 1 353 ? 16.594 -9.414 -19.422 1 97.5 353 ALA A CA 1
ATOM 2773 C C . ALA A 1 353 ? 17.922 -10.141 -19.234 1 97.5 353 ALA A C 1
ATOM 2775 O O . ALA A 1 353 ? 18.906 -9.547 -18.797 1 97.5 353 ALA A O 1
ATOM 2776 N N . PHE A 1 354 ? 18 -11.422 -19.625 1 97.69 354 PHE A N 1
ATOM 2777 C CA . PHE A 1 354 ? 19.188 -12.227 -19.391 1 97.69 354 PHE A CA 1
ATOM 2778 C C . PHE A 1 354 ? 20.281 -11.883 -20.391 1 97.69 354 PHE A C 1
ATOM 2780 O O . PHE A 1 354 ? 21.453 -12.203 -20.188 1 97.69 354 PHE A O 1
ATOM 2787 N N . ASN A 1 355 ? 19.922 -11.242 -21.5 1 95.56 355 ASN A N 1
ATOM 2788 C CA . ASN A 1 355 ? 20.906 -10.82 -22.484 1 95.56 355 ASN A CA 1
ATOM 2789 C C . ASN A 1 355 ? 21.328 -9.367 -22.281 1 95.56 355 ASN A C 1
ATOM 2791 O O . ASN A 1 355 ? 22.078 -8.812 -23.078 1 95.56 355 ASN A O 1
ATOM 2795 N N . GLY A 1 356 ? 20.812 -8.797 -21.203 1 95.44 356 GLY A N 1
ATOM 2796 C CA . GLY A 1 356 ? 21.094 -7.395 -20.953 1 95.44 356 GLY A CA 1
ATOM 2797 C C . GLY A 1 356 ? 22.297 -7.168 -20.062 1 95.44 356 GLY A C 1
ATOM 2798 O O . GLY A 1 356 ? 23.203 -7.992 -20.031 1 95.44 356 GLY A O 1
ATOM 2799 N N . LEU A 1 357 ? 22.344 -6.008 -19.344 1 94.44 357 LEU A N 1
ATOM 2800 C CA . LEU A 1 357 ? 23.469 -5.598 -18.516 1 94.44 357 LEU A CA 1
ATOM 2801 C C . LEU A 1 357 ? 23.453 -6.328 -17.172 1 94.44 357 LEU A C 1
ATOM 2803 O O . LEU A 1 357 ? 22.406 -6.828 -16.75 1 94.44 357 LEU A O 1
ATOM 2807 N N . TYR A 1 358 ? 24.672 -6.387 -16.578 1 95.5 358 TYR A N 1
ATOM 2808 C CA . TYR A 1 358 ? 24.812 -7.016 -15.273 1 95.5 358 TYR A CA 1
ATOM 2809 C C . TYR A 1 358 ? 24.781 -5.977 -14.156 1 95.5 358 TYR A C 1
ATOM 2811 O O . TYR A 1 358 ? 25.031 -4.793 -14.398 1 95.5 358 TYR A O 1
ATOM 2819 N N . LYS A 1 359 ? 24.359 -6.414 -12.984 1 92 359 LYS A N 1
ATOM 2820 C CA . LYS A 1 359 ? 24.641 -5.672 -11.758 1 92 359 LYS A CA 1
ATOM 2821 C C . LYS A 1 359 ? 25.891 -6.199 -11.07 1 92 359 LYS A C 1
ATOM 2823 O O . LYS A 1 359 ? 26.219 -7.383 -11.188 1 92 359 LYS A O 1
ATOM 2828 N N . GLU A 1 360 ? 26.562 -5.309 -10.422 1 89.56 360 GLU A N 1
ATOM 2829 C CA . GLU A 1 360 ? 27.766 -5.684 -9.68 1 89.56 360 GLU A CA 1
ATOM 2830 C C . 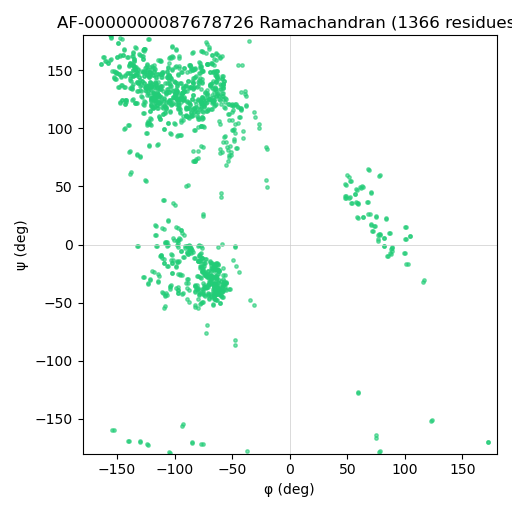GLU A 1 360 ? 27.641 -5.285 -8.211 1 89.56 360 GLU A C 1
ATOM 2832 O O . GLU A 1 360 ? 27.125 -4.215 -7.891 1 89.56 360 GLU A O 1
ATOM 2837 N N . VAL A 1 361 ? 28.062 -6.188 -7.43 1 85.69 361 VAL A N 1
ATOM 2838 C CA . VAL A 1 361 ? 28.062 -5.891 -6.004 1 85.69 361 VAL A CA 1
ATOM 2839 C C . VAL A 1 361 ? 29.484 -5.531 -5.551 1 85.69 361 VAL A C 1
ATOM 2841 O O . VAL A 1 361 ? 30.453 -6.223 -5.898 1 85.69 361 VAL A O 1
ATOM 2844 N N . ASN A 1 362 ? 29.531 -4.34 -4.902 1 79 362 ASN A N 1
ATOM 2845 C CA . ASN A 1 362 ? 30.766 -4.027 -4.199 1 79 362 ASN A CA 1
ATOM 2846 C C . ASN A 1 362 ? 30.844 -4.73 -2.846 1 79 362 ASN A C 1
ATOM 2848 O O . ASN A 1 362 ? 30.109 -4.371 -1.915 1 79 362 ASN A O 1
ATOM 2852 N N . ARG A 1 363 ? 31.688 -5.668 -2.756 1 80.38 363 ARG A N 1
ATOM 2853 C CA . ARG A 1 363 ? 31.734 -6.523 -1.573 1 80.38 363 ARG A CA 1
ATOM 2854 C C . ARG A 1 363 ? 32.156 -5.734 -0.342 1 80.38 363 ARG A C 1
ATOM 2856 O O . ARG A 1 363 ? 31.812 -6.09 0.785 1 80.38 363 ARG A O 1
ATOM 2863 N N . GLU A 1 364 ? 32.812 -4.68 -0.558 1 74.44 364 GLU A N 1
ATOM 2864 C CA . GLU A 1 364 ? 33.25 -3.854 0.561 1 74.44 364 GLU A CA 1
ATOM 2865 C C . GLU A 1 364 ? 32.125 -2.996 1.099 1 74.44 364 GLU A C 1
ATOM 2867 O O . GLU A 1 364 ? 31.906 -2.926 2.311 1 74.44 364 GLU A O 1
ATOM 2872 N N . THR A 1 365 ? 31.406 -2.441 0.178 1 71.94 365 THR A N 1
ATOM 2873 C CA . THR A 1 365 ? 30.359 -1.511 0.592 1 71.94 365 THR A CA 1
ATOM 2874 C C . THR A 1 365 ? 29 -2.178 0.541 1 71.94 365 THR A C 1
ATOM 2876 O O . THR A 1 365 ? 28.016 -1.653 1.089 1 71.94 365 THR A O 1
ATOM 2879 N N . GLN A 1 366 ? 28.891 -3.307 -0.084 1 76.75 366 GLN A N 1
ATOM 2880 C CA . GLN A 1 366 ? 27.641 -4.055 -0.268 1 76.75 366 GLN A CA 1
ATOM 2881 C C . GLN A 1 366 ? 26.641 -3.264 -1.114 1 76.75 366 GLN A C 1
ATOM 2883 O O . GLN A 1 366 ? 25.438 -3.463 -1.001 1 76.75 366 GLN A O 1
ATOM 2888 N N . GLN A 1 367 ? 27.172 -2.352 -1.908 1 77.69 367 GLN A N 1
ATOM 2889 C CA . GLN A 1 367 ? 26.328 -1.557 -2.793 1 77.69 367 GLN A CA 1
ATOM 2890 C C . GLN A 1 367 ? 26.297 -2.146 -4.199 1 77.69 367 GLN A C 1
ATOM 2892 O O . GLN A 1 367 ? 27.266 -2.758 -4.645 1 77.69 367 GLN A O 1
ATOM 2897 N N . TRP A 1 368 ? 25.219 -2.049 -4.848 1 83.5 368 TRP A N 1
ATOM 2898 C CA . TRP A 1 368 ? 25.016 -2.625 -6.176 1 83.5 368 TRP A CA 1
ATOM 2899 C C . TRP A 1 368 ? 25.062 -1.543 -7.25 1 83.5 368 TRP A C 1
ATOM 2901 O O . TRP A 1 368 ? 24.547 -0.438 -7.051 1 83.5 368 TRP A O 1
ATOM 2911 N N . TYR A 1 369 ? 25.766 -1.9 -8.422 1 80.5 369 TYR A N 1
ATOM 2912 C CA . TYR A 1 369 ? 25.906 -0.975 -9.547 1 80.5 369 TYR A CA 1
ATOM 2913 C C . TYR A 1 369 ? 25.641 -1.681 -10.867 1 80.5 369 TYR A C 1
ATOM 2915 O O . TYR A 1 369 ? 25.703 -2.91 -10.945 1 80.5 369 TYR A O 1
ATOM 2923 N N . THR A 1 370 ? 25.297 -0.879 -11.883 1 85.38 370 THR A N 1
ATOM 2924 C CA . THR A 1 370 ? 25.172 -1.425 -13.227 1 85.38 370 THR A CA 1
ATOM 2925 C C . THR A 1 370 ? 26.516 -1.481 -13.922 1 85.38 370 THR A C 1
ATOM 2927 O O . THR A 1 370 ? 27.281 -0.513 -13.891 1 85.38 370 THR A O 1
ATOM 2930 N N . VAL A 1 371 ? 26.766 -2.555 -14.523 1 88.19 371 VAL A N 1
ATOM 2931 C CA . VAL A 1 371 ? 28.016 -2.719 -15.25 1 88.19 371 VAL A CA 1
ATOM 2932 C C . VAL A 1 371 ? 27.891 -2.109 -16.641 1 88.19 371 VAL A C 1
ATOM 2934 O O . VAL A 1 371 ? 27.094 -2.572 -17.453 1 88.19 371 VAL A O 1
ATOM 2937 N N . THR A 1 372 ? 28.703 -1.14 -16.844 1 84.69 372 THR A N 1
ATOM 2938 C CA . THR A 1 372 ? 28.641 -0.477 -18.141 1 84.69 372 THR A CA 1
ATOM 2939 C C . THR A 1 372 ? 29.906 -0.746 -18.953 1 84.69 372 THR A C 1
ATOM 2941 O O . THR A 1 372 ? 29.953 -0.447 -20.141 1 84.69 372 THR A O 1
ATOM 2944 N N . HIS A 1 373 ? 30.938 -1.328 -18.391 1 86.19 373 HIS A N 1
ATOM 2945 C CA . HIS A 1 373 ? 32.156 -1.638 -19.109 1 86.19 373 HIS A CA 1
ATOM 2946 C C . HIS A 1 373 ? 32.062 -2.961 -19.859 1 86.19 373 HIS A C 1
ATOM 2948 O O . HIS A 1 373 ? 31.125 -3.746 -19.609 1 86.19 373 HIS A O 1
ATOM 2954 N N . PRO A 1 374 ? 32.938 -3.217 -20.75 1 91.62 374 PRO A N 1
ATOM 2955 C CA . PRO A 1 374 ? 32.875 -4.445 -21.531 1 91.62 374 PRO A CA 1
ATOM 2956 C C . PRO A 1 374 ? 33 -5.707 -20.688 1 91.62 374 PRO A C 1
ATOM 2958 O O . PRO A 1 374 ? 33.781 -5.734 -19.734 1 91.62 374 PRO A O 1
ATOM 2961 N N . VAL A 1 375 ? 32.25 -6.656 -21.094 1 94.75 375 VAL A N 1
ATOM 2962 C CA . VAL A 1 375 ? 32.25 -7.922 -20.375 1 94.75 375 VAL A CA 1
ATOM 2963 C C . VAL A 1 375 ? 33.125 -8.93 -21.078 1 94.75 375 VAL A C 1
ATOM 2965 O O . VAL A 1 375 ? 33.344 -8.852 -22.297 1 94.75 375 VAL A O 1
ATOM 2968 N N . PRO A 1 376 ? 33.656 -9.852 -20.406 1 95.56 376 PRO A N 1
ATOM 2969 C CA . PRO A 1 376 ? 34.531 -10.859 -21.031 1 95.56 376 PRO A CA 1
ATOM 2970 C C . PRO A 1 376 ? 33.781 -11.742 -22.016 1 95.56 376 PRO A C 1
ATOM 2972 O O . PRO A 1 376 ? 32.562 -11.82 -21.969 1 95.56 376 PRO A O 1
ATOM 2975 N N . SER A 1 377 ? 34.562 -12.367 -22.922 1 93.31 377 SER A N 1
ATOM 2976 C CA . SER A 1 377 ? 34.062 -13.336 -23.875 1 93.31 377 SER A CA 1
ATOM 2977 C C . SER A 1 377 ? 34.562 -14.742 -23.562 1 93.31 377 SER A C 1
ATOM 2979 O O . SER A 1 377 ? 35.719 -14.914 -23.219 1 93.31 377 SER A O 1
ATOM 2981 N N . PRO A 1 378 ? 33.75 -15.75 -23.781 1 94.81 378 PRO A N 1
ATOM 2982 C CA . PRO A 1 378 ? 32.344 -15.703 -24.078 1 94.81 378 PRO A CA 1
ATOM 2983 C C . PRO A 1 378 ? 31.516 -15.047 -22.969 1 94.81 378 PRO A C 1
ATOM 2985 O O . PRO A 1 378 ? 32 -14.891 -21.859 1 94.81 378 PRO A O 1
ATOM 2988 N N . ARG A 1 379 ? 30.344 -14.609 -23.266 1 95.75 379 ARG A N 1
ATOM 2989 C CA . ARG A 1 379 ? 29.516 -13.859 -22.312 1 95.75 379 ARG A CA 1
ATOM 2990 C C . ARG A 1 379 ? 29.297 -14.664 -21.031 1 95.75 379 ARG A C 1
ATOM 2992 O O . ARG A 1 379 ? 28.812 -15.797 -21.078 1 95.75 379 ARG A O 1
ATOM 2999 N N . PRO A 1 380 ? 29.594 -14.133 -19.906 1 96.88 380 PRO A N 1
ATOM 3000 C CA . PRO A 1 380 ? 29.406 -14.859 -18.656 1 96.88 380 PRO A CA 1
ATOM 3001 C C . PRO A 1 380 ? 27.953 -15.25 -18.406 1 96.88 380 PRO A C 1
ATOM 3003 O O . PRO A 1 380 ? 27.047 -14.438 -18.609 1 96.88 380 PRO A O 1
ATOM 3006 N N . GLY A 1 381 ? 27.719 -16.516 -17.906 1 97.25 381 GLY A N 1
ATOM 3007 C CA . GLY A 1 381 ? 26.375 -17 -17.609 1 97.25 381 GLY A CA 1
ATOM 3008 C C . GLY A 1 381 ? 25.672 -17.578 -18.828 1 97.25 381 GLY A C 1
ATOM 3009 O O . GLY A 1 381 ? 24.578 -18.141 -18.703 1 97.25 381 GLY A O 1
ATOM 3010 N N . ALA A 1 382 ? 26.234 -17.406 -20.031 1 96.38 382 ALA A N 1
ATOM 3011 C CA . ALA A 1 382 ? 25.641 -17.953 -21.25 1 96.38 382 ALA A CA 1
ATOM 3012 C C . ALA A 1 382 ? 25.922 -19.438 -21.375 1 96.38 382 ALA A C 1
ATOM 3014 O O . ALA A 1 382 ? 26.906 -19.938 -20.812 1 96.38 382 ALA A O 1
ATOM 3015 N N . CYS A 1 383 ? 25.047 -20.109 -22.078 1 97.38 383 CYS A N 1
ATOM 3016 C CA . CYS A 1 383 ? 25.297 -21.516 -22.375 1 97.38 383 CYS A CA 1
ATOM 3017 C C . CYS A 1 383 ? 26.328 -21.656 -23.484 1 97.38 383 CYS A C 1
ATOM 3019 O O . CYS A 1 383 ? 26.672 -20.688 -24.156 1 97.38 383 CYS A O 1
ATOM 3021 N N . ILE A 1 384 ? 26.812 -22.875 -23.609 1 96.81 384 ILE A N 1
ATOM 3022 C CA . ILE A 1 384 ? 27.828 -23.141 -24.625 1 96.81 384 ILE A CA 1
ATOM 3023 C C . ILE A 1 384 ? 27.172 -23.203 -26 1 96.81 384 ILE A C 1
ATOM 3025 O O . ILE A 1 384 ? 26.344 -24.062 -26.266 1 96.81 384 ILE A O 1
ATOM 3029 N N . THR A 1 385 ? 27.484 -22.312 -26.828 1 95.69 385 THR A N 1
ATOM 3030 C CA . THR A 1 385 ? 26.938 -22.234 -28.172 1 95.69 385 THR A CA 1
ATOM 3031 C C . THR A 1 385 ? 27.969 -22.688 -29.203 1 95.69 385 THR A C 1
ATOM 3033 O O . THR A 1 385 ? 29.094 -23.062 -28.844 1 95.69 385 THR A O 1
ATOM 3036 N N . ASN A 1 386 ? 27.516 -22.609 -30.5 1 95.25 386 ASN A N 1
ATOM 3037 C CA . ASN A 1 386 ? 28.422 -22.953 -31.578 1 95.25 386 ASN A CA 1
ATOM 3038 C C . ASN A 1 386 ? 29.641 -22.016 -31.625 1 95.25 386 ASN A C 1
ATOM 3040 O O . ASN A 1 386 ? 30.75 -22.469 -31.875 1 95.25 386 ASN A O 1
ATOM 3044 N N . SER A 1 387 ? 29.375 -20.812 -31.344 1 94.62 387 SER A N 1
ATOM 3045 C CA . SER A 1 387 ? 30.469 -19.844 -31.344 1 94.62 387 SER A CA 1
ATOM 3046 C C . SER A 1 387 ? 31.516 -20.203 -30.297 1 94.62 387 SER A C 1
ATOM 3048 O O . SER A 1 387 ? 32.719 -20.047 -30.547 1 94.62 387 SER A O 1
ATOM 3050 N N . ALA A 1 388 ? 31.078 -20.625 -29.188 1 95.19 388 ALA A N 1
ATOM 3051 C CA . ALA A 1 388 ? 32 -21.062 -28.156 1 95.19 388 ALA A CA 1
ATOM 3052 C C . ALA A 1 388 ? 32.75 -22.328 -28.578 1 95.19 388 ALA A C 1
ATOM 3054 O O . ALA A 1 388 ? 33.969 -22.453 -28.359 1 95.19 388 ALA A O 1
ATOM 3055 N N . ARG A 1 389 ? 32.094 -23.266 -29.188 1 95.69 389 ARG A N 1
ATOM 3056 C CA . ARG A 1 389 ? 32.688 -24.516 -29.641 1 95.69 389 ARG A CA 1
ATOM 3057 C C . ARG A 1 389 ? 33.75 -24.266 -30.703 1 95.69 389 ARG A C 1
ATOM 3059 O O . ARG A 1 389 ? 34.75 -24.984 -30.766 1 95.69 389 ARG A O 1
ATOM 3066 N N . GLU A 1 390 ? 33.469 -23.297 -31.516 1 95.44 390 GLU A N 1
ATOM 3067 C CA . GLU A 1 390 ? 34.469 -22.922 -32.531 1 95.44 390 GLU A CA 1
ATOM 3068 C C . GLU A 1 390 ? 35.75 -22.438 -31.906 1 95.44 390 GLU A C 1
ATOM 3070 O O . GLU A 1 390 ? 36.812 -22.547 -32.5 1 95.44 390 GLU A O 1
ATOM 3075 N N . ARG A 1 391 ? 35.656 -21.938 -30.719 1 94.81 391 ARG A N 1
ATOM 3076 C CA . ARG A 1 391 ? 36.844 -21.469 -29.984 1 94.81 391 ARG A CA 1
ATOM 3077 C C . ARG A 1 391 ? 37.375 -22.562 -29.062 1 94.81 391 ARG A C 1
ATOM 3079 O O . ARG A 1 391 ? 38.062 -22.266 -28.078 1 94.81 391 ARG A O 1
ATOM 3086 N N . LYS A 1 392 ? 36.906 -23.75 -29.234 1 94.62 392 LYS A N 1
ATOM 3087 C CA . LYS A 1 392 ? 37.344 -24.953 -28.547 1 94.62 392 LYS A CA 1
ATOM 3088 C C . LYS A 1 392 ? 36.844 -25 -27.109 1 94.62 392 LYS A C 1
ATOM 3090 O O . LYS A 1 392 ? 37.5 -25.5 -26.219 1 94.62 392 LYS A O 1
ATOM 3095 N N . ILE A 1 393 ? 35.781 -24.328 -26.859 1 96.69 393 ILE A N 1
ATOM 3096 C CA . ILE A 1 393 ? 35.062 -24.422 -25.594 1 96.69 393 ILE A CA 1
ATOM 3097 C C . ILE A 1 393 ? 33.812 -25.266 -25.797 1 96.69 393 ILE A C 1
ATOM 3099 O O . ILE A 1 393 ? 32.75 -24.75 -26.203 1 96.69 393 ILE A O 1
ATOM 3103 N N . SER A 1 394 ? 33.906 -26.469 -25.5 1 95.44 394 SER A N 1
ATOM 3104 C CA . SER A 1 394 ? 32.812 -27.375 -25.781 1 95.44 394 SER A CA 1
ATOM 3105 C C . SER A 1 394 ? 32 -27.703 -24.516 1 95.44 394 SER A C 1
ATOM 3107 O O . SER A 1 394 ? 30.906 -28.234 -24.594 1 95.44 394 SER A O 1
ATOM 3109 N N . SER A 1 395 ? 32.625 -27.391 -23.422 1 95.69 395 SER A N 1
ATOM 3110 C CA . SER A 1 395 ? 31.984 -27.594 -22.141 1 95.69 395 SER A CA 1
ATOM 3111 C C . SER A 1 395 ? 32.281 -26.453 -21.172 1 95.69 395 SER A C 1
ATOM 3113 O O . SER A 1 395 ? 33.219 -25.672 -21.391 1 95.69 395 SER A O 1
ATOM 3115 N N . SER A 1 396 ? 31.453 -26.328 -20.125 1 96.75 396 SER A N 1
ATOM 3116 C CA . SER A 1 396 ? 31.656 -25.266 -19.141 1 96.75 396 SER A CA 1
ATOM 3117 C C . SER A 1 396 ? 32.969 -25.438 -18.406 1 96.75 396 SER A C 1
ATOM 3119 O O . SER A 1 396 ? 33.531 -24.484 -17.859 1 96.75 396 SER A O 1
ATOM 3121 N N . LEU A 1 397 ? 33.531 -26.688 -18.406 1 96.38 397 LEU A N 1
ATOM 3122 C CA . LEU A 1 397 ? 34.812 -26.969 -17.766 1 96.38 397 LEU A CA 1
ATOM 3123 C C . LEU A 1 397 ? 35.938 -26.234 -18.453 1 96.38 397 LEU A C 1
ATOM 3125 O O . LEU A 1 397 ? 37 -26 -17.859 1 96.38 397 LEU A O 1
ATOM 3129 N N . GLN A 1 398 ? 35.719 -25.828 -19.719 1 96.88 398 GLN A N 1
ATOM 3130 C CA . GLN A 1 398 ? 36.75 -25.203 -20.516 1 96.88 398 GLN A CA 1
ATOM 3131 C C . GLN A 1 398 ? 36.594 -23.688 -20.547 1 96.88 398 GLN A C 1
ATOM 3133 O O . GLN A 1 398 ? 37.312 -23 -21.281 1 96.88 398 GLN A O 1
ATOM 3138 N N . LEU A 1 399 ? 35.656 -23.141 -19.828 1 97.19 399 LEU A N 1
ATOM 3139 C CA . LEU A 1 399 ? 35.469 -21.703 -19.781 1 97.19 399 LEU A CA 1
ATOM 3140 C C . LEU A 1 399 ? 36.688 -21.016 -19.156 1 97.19 399 LEU A C 1
ATOM 3142 O O . LEU A 1 399 ? 37.219 -21.516 -18.172 1 97.19 399 LEU A O 1
ATOM 3146 N N . PRO A 1 400 ? 37.062 -19.891 -19.719 1 96.5 400 PRO A N 1
ATOM 3147 C CA . PRO A 1 400 ? 38.219 -19.188 -19.172 1 96.5 400 PRO A CA 1
ATOM 3148 C C . PRO A 1 400 ? 37.969 -18.672 -17.75 1 96.5 400 PRO A C 1
ATOM 3150 O O . PRO A 1 400 ? 36.844 -18.266 -17.422 1 96.5 400 PRO A O 1
ATOM 3153 N N . ASP A 1 401 ? 39.031 -18.609 -16.938 1 96.56 401 ASP A N 1
ATOM 3154 C CA . ASP A 1 401 ? 38.938 -18.141 -15.562 1 96.56 401 ASP A CA 1
ATOM 3155 C C . ASP A 1 401 ? 38.406 -16.703 -15.5 1 96.56 401 ASP A C 1
ATOM 3157 O O . ASP A 1 401 ? 37.688 -16.344 -14.562 1 96.56 401 ASP A O 1
ATOM 3161 N N . ARG A 1 402 ? 38.812 -15.914 -16.438 1 96.38 402 ARG A N 1
ATOM 3162 C CA . ARG A 1 402 ? 38.375 -14.523 -16.453 1 96.38 402 ARG A CA 1
ATOM 3163 C C . ARG A 1 402 ? 36.844 -14.422 -16.516 1 96.38 402 ARG A C 1
ATOM 3165 O O . ARG A 1 402 ? 36.25 -13.547 -15.883 1 96.38 402 ARG A O 1
ATOM 3172 N N . VAL A 1 403 ? 36.281 -15.281 -17.266 1 96.75 403 VAL A N 1
ATOM 3173 C CA . VAL A 1 403 ? 34.812 -15.289 -17.422 1 96.75 403 VAL A CA 1
ATOM 3174 C C . VAL A 1 403 ? 34.156 -15.742 -16.109 1 96.75 403 VAL A C 1
ATOM 3176 O O . VAL A 1 403 ? 33.188 -15.133 -15.656 1 96.75 403 VAL A O 1
ATOM 3179 N N . LEU A 1 404 ? 34.719 -16.766 -15.469 1 96.81 404 LEU A N 1
ATOM 3180 C CA . LEU A 1 404 ? 34.125 -17.328 -14.258 1 96.81 404 LEU A CA 1
ATOM 3181 C C . LEU A 1 404 ? 34.344 -16.406 -13.07 1 96.81 404 LEU A C 1
ATOM 3183 O O . LEU A 1 404 ? 33.469 -16.312 -12.195 1 96.81 404 LEU A O 1
ATOM 3187 N N . ASN A 1 405 ? 35.469 -15.742 -13.039 1 95.44 405 ASN A N 1
ATOM 3188 C CA . ASN A 1 405 ? 35.719 -14.766 -11.977 1 95.44 405 ASN A CA 1
ATOM 3189 C C . ASN A 1 405 ? 34.75 -13.586 -12.07 1 95.44 405 ASN A C 1
ATOM 3191 O O . ASN A 1 405 ? 34.312 -13.039 -11.047 1 95.44 405 ASN A O 1
ATOM 3195 N N . PHE A 1 406 ? 34.5 -13.188 -13.266 1 95.62 406 PHE A N 1
ATOM 3196 C CA . PHE A 1 406 ? 33.531 -12.133 -13.477 1 95.62 406 PHE A CA 1
ATOM 3197 C C . PHE A 1 406 ? 32.156 -12.539 -12.938 1 95.62 406 PHE A C 1
ATOM 3199 O O . PHE A 1 406 ? 31.484 -11.75 -12.273 1 95.62 406 PHE A O 1
ATOM 3206 N N . LEU A 1 407 ? 31.766 -13.719 -13.195 1 95.12 407 LEU A N 1
ATOM 3207 C CA . LEU A 1 407 ? 30.438 -14.219 -12.867 1 95.12 407 LEU A CA 1
ATOM 3208 C C . LEU A 1 407 ? 30.219 -14.266 -11.359 1 95.12 407 LEU A C 1
ATOM 3210 O O . LEU A 1 407 ? 29.094 -14.18 -10.883 1 95.12 407 LEU A O 1
ATOM 3214 N N . LYS A 1 408 ? 31.25 -14.414 -10.57 1 93.56 408 LYS A N 1
ATOM 3215 C CA . LYS A 1 408 ? 31.156 -14.516 -9.117 1 93.56 408 LYS A CA 1
ATOM 3216 C C . LYS A 1 408 ? 30.422 -13.312 -8.523 1 93.56 408 LYS A C 1
ATOM 3218 O O . LYS A 1 408 ? 29.656 -13.453 -7.574 1 93.56 408 LYS A O 1
ATOM 3223 N N . ASP A 1 409 ? 30.609 -12.156 -9.18 1 92.56 409 ASP A N 1
ATOM 3224 C CA . ASP A 1 409 ? 30.031 -10.93 -8.633 1 92.56 409 ASP A CA 1
ATOM 3225 C C . ASP A 1 409 ? 28.953 -10.359 -9.562 1 92.56 409 ASP A C 1
ATOM 3227 O O . ASP A 1 409 ? 28.406 -9.297 -9.297 1 92.56 409 ASP A O 1
ATOM 3231 N N . HIS A 1 410 ? 28.734 -11.039 -10.695 1 94.94 410 HIS A N 1
ATOM 3232 C CA . HIS A 1 410 ? 27.828 -10.508 -11.711 1 94.94 410 HIS A CA 1
ATOM 3233 C C . HIS A 1 410 ? 26.75 -11.523 -12.062 1 94.94 410 HIS A C 1
ATOM 3235 O O . HIS A 1 410 ? 26.516 -11.797 -13.242 1 94.94 410 HIS A O 1
ATOM 3241 N N . PHE A 1 411 ? 26.047 -11.969 -11.047 1 95.81 411 PHE A N 1
ATOM 3242 C CA . PHE A 1 411 ? 25.031 -13 -11.195 1 95.81 411 PHE A CA 1
ATOM 3243 C C . PHE A 1 411 ? 23.641 -12.375 -11.305 1 95.81 411 PHE A C 1
ATOM 3245 O O . PHE A 1 411 ? 22.672 -13.062 -11.633 1 95.81 411 PHE A O 1
ATOM 3252 N N . LEU A 1 412 ? 23.469 -11.102 -10.984 1 96.31 412 LEU A N 1
ATOM 3253 C CA . LEU A 1 412 ? 22.219 -10.375 -11.016 1 96.31 412 LEU A CA 1
ATOM 3254 C C . LEU A 1 412 ? 22.141 -9.461 -12.234 1 96.31 412 LEU A C 1
ATOM 3256 O O . LEU A 1 412 ? 23.047 -8.664 -12.477 1 96.31 412 LEU A O 1
ATOM 3260 N N . MET A 1 413 ? 21.047 -9.656 -13.031 1 96.94 413 MET A N 1
ATOM 3261 C CA . MET A 1 413 ? 20.844 -8.797 -14.195 1 96.94 413 MET A CA 1
ATOM 3262 C C . MET A 1 413 ? 20.328 -7.422 -13.773 1 96.94 413 MET A C 1
ATOM 3264 O O . MET A 1 413 ? 19.609 -7.301 -12.789 1 96.94 413 MET A O 1
ATOM 3268 N N . ASP A 1 414 ? 20.688 -6.465 -14.555 1 92.75 414 ASP A N 1
ATOM 3269 C CA . ASP A 1 414 ? 20.172 -5.113 -14.336 1 92.75 414 ASP A CA 1
ATOM 3270 C C . ASP A 1 414 ? 18.766 -4.965 -14.883 1 92.75 414 ASP A C 1
ATOM 3272 O O . ASP A 1 414 ? 17.922 -4.293 -14.273 1 92.75 414 ASP A O 1
ATOM 3276 N N . GLY A 1 415 ? 18.609 -5.609 -15.984 1 91.94 415 GLY A N 1
ATOM 3277 C CA . GLY A 1 415 ? 17.297 -5.555 -16.594 1 91.94 415 GLY A CA 1
ATOM 3278 C C . GLY A 1 415 ? 16.234 -6.301 -15.812 1 91.94 415 GLY A C 1
ATOM 3279 O O . GLY A 1 415 ? 16.531 -7.309 -15.172 1 91.94 415 GLY A O 1
ATOM 3280 N N . GLN A 1 416 ? 15.039 -5.781 -15.906 1 93.94 416 GLN A N 1
ATOM 3281 C CA . GLN A 1 416 ? 13.891 -6.398 -15.25 1 93.94 416 GLN A CA 1
ATOM 3282 C C . GLN A 1 416 ? 12.922 -6.996 -16.266 1 93.94 416 GLN A C 1
ATOM 3284 O O . GLN A 1 416 ? 12.836 -6.523 -17.406 1 93.94 416 GLN A O 1
ATOM 3289 N N . VAL A 1 417 ? 12.297 -8.086 -15.82 1 97.81 417 VAL A N 1
ATOM 3290 C CA . VAL A 1 417 ? 11.281 -8.695 -16.672 1 97.81 417 VAL A CA 1
ATOM 3291 C C . VAL A 1 417 ? 9.922 -8.047 -16.422 1 97.81 417 VAL A C 1
ATOM 3293 O O . VAL A 1 417 ? 9.305 -8.305 -15.383 1 97.81 417 VAL A O 1
ATOM 3296 N N . ARG A 1 418 ? 9.477 -7.297 -17.344 1 94.31 418 ARG A N 1
ATOM 3297 C CA . ARG A 1 418 ? 8.188 -6.629 -17.188 1 94.31 418 ARG A CA 1
ATOM 3298 C C . ARG A 1 418 ? 7.039 -7.566 -17.547 1 94.31 418 ARG A C 1
ATOM 3300 O O . ARG A 1 418 ? 7.227 -8.523 -18.312 1 94.31 418 ARG A O 1
ATOM 3307 N N . SER A 1 419 ? 5.949 -7.328 -16.953 1 96.56 419 SER A N 1
ATOM 3308 C CA . SER A 1 419 ? 4.793 -8.195 -17.156 1 96.56 419 SER A CA 1
ATOM 3309 C C . SER A 1 419 ? 3.561 -7.395 -17.562 1 96.56 419 SER A C 1
ATOM 3311 O O . SER A 1 419 ? 3.588 -6.164 -17.562 1 96.56 419 SER A O 1
ATOM 3313 N N . ARG A 1 420 ? 2.633 -8.109 -17.984 1 94.56 420 ARG A N 1
ATOM 3314 C CA . ARG A 1 420 ? 1.29 -7.562 -18.156 1 94.56 420 ARG A CA 1
ATOM 3315 C C . ARG A 1 420 ? 0.381 -7.977 -17.016 1 94.56 420 ARG A C 1
ATOM 3317 O O . ARG A 1 420 ? 0.197 -9.164 -16.75 1 94.56 420 ARG A O 1
ATOM 3324 N N . LEU A 1 421 ? -0.145 -6.984 -16.328 1 94.31 421 LEU A N 1
ATOM 3325 C CA . LEU A 1 421 ? -1.104 -7.289 -15.266 1 94.31 421 LEU A CA 1
ATOM 3326 C C . LEU A 1 421 ? -2.422 -7.781 -15.852 1 94.31 421 LEU A C 1
ATOM 3328 O O . LEU A 1 421 ? -3.104 -7.043 -16.562 1 94.31 421 LEU A O 1
ATOM 3332 N N . LEU A 1 422 ? -2.76 -8.977 -15.578 1 94.75 422 LEU A N 1
ATOM 3333 C CA . LEU A 1 422 ? -3.947 -9.594 -16.156 1 94.75 422 LEU A CA 1
ATOM 3334 C C . LEU A 1 422 ? -5.156 -9.406 -15.25 1 94.75 422 LEU A C 1
ATOM 3336 O O . LEU A 1 422 ? -6.266 -9.172 -15.727 1 94.75 422 LEU A O 1
ATOM 3340 N N . LEU A 1 423 ? -4.965 -9.562 -14.023 1 94.81 423 LEU A N 1
ATOM 3341 C CA . LEU A 1 423 ? -6.055 -9.516 -13.055 1 94.81 423 LEU A CA 1
ATOM 3342 C C . LEU A 1 423 ? -5.586 -8.914 -11.734 1 94.81 423 LEU A C 1
ATOM 3344 O O . LEU A 1 423 ? -4.551 -9.312 -11.203 1 94.81 423 LEU A O 1
ATOM 3348 N N . LEU A 1 424 ? -6.246 -7.918 -11.344 1 91.81 424 LEU A N 1
ATOM 3349 C CA . LEU A 1 424 ? -6.074 -7.352 -10.008 1 91.81 424 LEU A CA 1
ATOM 3350 C C . LEU A 1 424 ? -7.27 -7.676 -9.125 1 91.81 424 LEU A C 1
ATOM 3352 O O . LEU A 1 424 ? -8.406 -7.348 -9.461 1 91.81 424 LEU A O 1
ATOM 3356 N N . GLN A 1 425 ? -7.078 -8.414 -8.047 1 91.56 425 GLN A N 1
ATOM 3357 C CA . GLN A 1 425 ? -8.156 -8.82 -7.148 1 91.56 425 GLN A CA 1
ATOM 3358 C C . GLN A 1 425 ? -7.867 -8.383 -5.719 1 91.56 425 GLN A C 1
ATOM 3360 O O . GLN A 1 425 ? -7.105 -9.039 -5.004 1 91.56 425 GLN A O 1
ATOM 3365 N N . PRO A 1 426 ? -8.555 -7.324 -5.254 1 84.19 426 PRO A N 1
ATOM 3366 C CA . PRO A 1 426 ? -8.297 -6.82 -3.902 1 84.19 426 PRO A CA 1
ATOM 3367 C C . PRO A 1 426 ? -9 -7.645 -2.824 1 84.19 426 PRO A C 1
ATOM 3369 O O . PRO A 1 426 ? -8.672 -7.531 -1.642 1 84.19 426 PRO A O 1
ATOM 3372 N N . ARG A 1 427 ? -9.984 -8.516 -3.156 1 84.12 427 ARG A N 1
ATOM 3373 C CA . ARG A 1 427 ? -10.812 -9.188 -2.16 1 84.12 427 ARG A CA 1
ATOM 3374 C C . ARG A 1 427 ? -10.461 -10.672 -2.061 1 84.12 427 ARG A C 1
ATOM 3376 O O . ARG A 1 427 ? -11.133 -11.43 -1.36 1 84.12 427 ARG A O 1
ATOM 3383 N N . ALA A 1 428 ? -9.508 -11.07 -2.818 1 90.62 428 ALA A N 1
ATOM 3384 C CA . ALA A 1 428 ? -9.133 -12.484 -2.797 1 90.62 428 ALA A CA 1
ATOM 3385 C C . ALA A 1 428 ? -7.621 -12.648 -2.783 1 90.62 428 ALA A C 1
ATOM 3387 O O . ALA A 1 428 ? -6.906 -11.977 -3.535 1 90.62 428 ALA A O 1
ATOM 3388 N N . ARG A 1 429 ? -7.234 -13.516 -1.937 1 92.81 429 ARG A N 1
ATOM 3389 C CA . ARG A 1 429 ? -5.816 -13.867 -1.891 1 92.81 429 ARG A CA 1
ATOM 3390 C C . ARG A 1 429 ? -5.555 -15.18 -2.627 1 92.81 429 ARG A C 1
ATOM 3392 O O . ARG A 1 429 ? -5.809 -16.266 -2.094 1 92.81 429 ARG A O 1
ATOM 3399 N N . TYR A 1 430 ? -5.023 -15.047 -3.742 1 95.88 430 TYR A N 1
ATOM 3400 C CA . TYR A 1 430 ? -4.727 -16.219 -4.551 1 95.88 430 TYR A CA 1
ATOM 3401 C C . TYR A 1 430 ? -3.414 -16.859 -4.113 1 95.88 430 TYR A C 1
ATOM 3403 O O . TYR A 1 430 ? -2.451 -16.172 -3.787 1 95.88 430 TYR A O 1
ATOM 3411 N N . GLN A 1 431 ? -3.424 -18.219 -4.203 1 94.88 431 GLN A N 1
ATOM 3412 C CA . GLN A 1 431 ? -2.236 -18.969 -3.814 1 94.88 431 GLN A CA 1
ATOM 3413 C C . GLN A 1 431 ? -1.71 -19.812 -4.98 1 94.88 431 GLN A C 1
ATOM 3415 O O . GLN A 1 431 ? -0.509 -20.078 -5.066 1 94.88 431 GLN A O 1
ATOM 3420 N N . ARG A 1 432 ? -2.58 -20.172 -5.754 1 97.56 432 ARG A N 1
ATOM 3421 C CA . ARG A 1 432 ? -2.211 -21.109 -6.82 1 97.56 432 ARG A CA 1
ATOM 3422 C C . ARG A 1 432 ? -2.881 -20.719 -8.133 1 97.56 432 ARG A C 1
ATOM 3424 O O . ARG A 1 432 ? -3.945 -20.094 -8.141 1 97.56 432 ARG A O 1
ATOM 3431 N N . VAL A 1 433 ? -2.25 -21.141 -9.203 1 98.19 433 VAL A N 1
ATOM 3432 C CA . VAL A 1 433 ? -2.805 -20.859 -10.523 1 98.19 433 VAL A CA 1
ATOM 3433 C C . VAL A 1 433 ? -2.549 -22.047 -11.453 1 98.19 433 VAL A C 1
ATOM 3435 O O . VAL A 1 433 ? -1.505 -22.688 -11.367 1 98.19 433 VAL A O 1
ATOM 3438 N N . ALA A 1 434 ? -3.484 -22.406 -12.156 1 98.12 434 ALA A N 1
ATOM 3439 C CA . ALA A 1 434 ? -3.395 -23.312 -13.297 1 98.12 434 ALA A CA 1
ATOM 3440 C C . ALA A 1 434 ? -4.062 -22.719 -14.531 1 98.12 434 ALA A C 1
ATOM 3442 O O . ALA A 1 434 ? -5.102 -22.062 -14.43 1 98.12 434 ALA A O 1
ATOM 3443 N N . VAL A 1 435 ? -3.475 -22.922 -15.68 1 97.69 435 VAL A N 1
ATOM 3444 C CA . VAL A 1 435 ? -4 -22.312 -16.891 1 97.69 435 VAL A CA 1
ATOM 3445 C C . VAL A 1 435 ? -4.25 -23.391 -17.953 1 97.69 435 VAL A C 1
ATOM 3447 O O . VAL A 1 435 ? -3.428 -24.297 -18.125 1 97.69 435 VAL A O 1
ATOM 3450 N N . HIS A 1 436 ? -5.371 -23.312 -18.594 1 96.81 436 HIS A N 1
ATOM 3451 C CA . HIS A 1 436 ? -5.742 -24.203 -19.688 1 96.81 436 HIS A CA 1
ATOM 3452 C C . HIS A 1 436 ? -6.004 -23.422 -20.969 1 96.81 436 HIS A C 1
ATOM 3454 O O . HIS A 1 436 ? -6.887 -22.562 -21 1 96.81 436 HIS A O 1
ATOM 3460 N N . ARG A 1 437 ? -5.242 -23.719 -22 1 95.12 437 ARG A N 1
ATOM 3461 C CA . ARG A 1 437 ? -5.547 -23.156 -23.312 1 95.12 437 ARG A CA 1
ATOM 3462 C C . ARG A 1 437 ? -6.578 -24.016 -24.047 1 95.12 437 ARG A C 1
ATOM 3464 O O . ARG A 1 437 ? -6.297 -25.156 -24.406 1 95.12 437 ARG A O 1
ATOM 3471 N N . VAL A 1 438 ? -7.785 -23.484 -24.234 1 93.94 438 VAL A N 1
ATOM 3472 C CA . VAL A 1 438 ? -8.93 -24.266 -24.688 1 93.94 438 VAL A CA 1
ATOM 3473 C C . VAL A 1 438 ? -9.414 -23.734 -26.031 1 93.94 438 VAL A C 1
ATOM 3475 O O . VAL A 1 438 ? -9.562 -22.516 -26.219 1 93.94 438 VAL A O 1
ATOM 3478 N N . PRO A 1 439 ? -9.578 -24.672 -26.922 1 92.69 439 PRO A N 1
ATOM 3479 C CA . PRO A 1 439 ? -10.195 -24.234 -28.172 1 92.69 439 PRO A CA 1
ATOM 3480 C C . PRO A 1 439 ? -11.695 -23.969 -28.031 1 92.69 439 PRO A C 1
ATOM 3482 O O . PRO A 1 439 ? -12.445 -24.859 -27.625 1 92.69 439 PRO A O 1
ATOM 3485 N N . GLY A 1 440 ? -12.125 -22.828 -28.25 1 92.25 440 GLY A N 1
ATOM 3486 C CA . GLY A 1 440 ? -13.547 -22.516 -28.391 1 92.25 440 GLY A CA 1
ATOM 3487 C C . GLY A 1 440 ? -14.078 -22.734 -29.781 1 92.25 440 GLY A C 1
ATOM 3488 O O . GLY A 1 440 ? -13.414 -23.375 -30.609 1 92.25 440 GLY A O 1
ATOM 3489 N N . LEU A 1 441 ? -15.297 -22.266 -29.953 1 92.38 441 LEU A N 1
ATOM 3490 C CA . LEU A 1 441 ? -15.883 -22.438 -31.281 1 92.38 441 LEU A CA 1
ATOM 3491 C C . LEU A 1 441 ? -15.172 -21.578 -32.312 1 92.38 441 LEU A C 1
ATOM 3493 O O . LEU A 1 441 ? -14.992 -21.984 -33.469 1 92.38 441 LEU A O 1
ATOM 3497 N N . GLN A 1 442 ? -14.734 -20.438 -31.875 1 88.38 442 GLN A N 1
ATOM 3498 C CA . GLN A 1 442 ? -14.18 -19.484 -32.844 1 88.38 442 GLN A CA 1
ATOM 3499 C C . GLN A 1 442 ? -12.672 -19.344 -32.656 1 88.38 442 GLN A C 1
ATOM 3501 O O . GLN A 1 442 ? -11.938 -19.203 -33.625 1 88.38 442 GLN A O 1
ATOM 3506 N N . ARG A 1 443 ? -12.227 -19.281 -31.516 1 92.19 443 ARG A N 1
ATOM 3507 C CA . ARG A 1 443 ? -10.805 -19.078 -31.234 1 92.19 443 ARG A CA 1
ATOM 3508 C C . ARG A 1 443 ? -10.383 -19.828 -29.969 1 92.19 443 ARG A C 1
ATOM 3510 O O . ARG A 1 443 ? -11.172 -20.562 -29.391 1 92.19 443 ARG A O 1
ATOM 3517 N N . THR A 1 444 ? -9.047 -19.734 -29.688 1 93.44 444 THR A N 1
ATOM 3518 C CA . THR A 1 444 ? -8.492 -20.359 -28.5 1 93.44 444 THR A CA 1
ATOM 3519 C C . THR A 1 444 ? -8.43 -19.375 -27.344 1 93.44 444 THR A C 1
ATOM 3521 O O . THR A 1 444 ? -8.156 -18.188 -27.547 1 93.44 444 THR A O 1
ATOM 3524 N N . TYR A 1 445 ? -8.766 -19.828 -26.188 1 95.38 445 TYR A N 1
ATOM 3525 C CA . TYR A 1 445 ? -8.797 -18.984 -25 1 95.38 445 TYR A CA 1
ATOM 3526 C C . TYR A 1 445 ? -7.977 -19.609 -23.875 1 95.38 445 TYR A C 1
ATOM 3528 O O . TYR A 1 445 ? -7.836 -20.828 -23.797 1 95.38 445 TYR A O 1
ATOM 3536 N N . ASP A 1 446 ? -7.398 -18.75 -23.047 1 95.5 446 ASP A N 1
ATOM 3537 C CA . ASP A 1 446 ? -6.754 -19.203 -21.812 1 95.5 446 ASP A CA 1
ATOM 3538 C C . ASP A 1 446 ? -7.695 -19.094 -20.625 1 95.5 446 ASP A C 1
ATOM 3540 O O . ASP A 1 446 ? -8.156 -18 -20.281 1 95.5 446 ASP A O 1
ATOM 3544 N N . VAL A 1 447 ? -7.992 -20.219 -20.078 1 97.56 447 VAL A N 1
ATOM 3545 C CA . VAL A 1 447 ? -8.828 -20.25 -18.875 1 97.56 447 VAL A CA 1
ATOM 3546 C C . VAL A 1 447 ? -7.945 -20.422 -17.641 1 97.56 447 VAL A C 1
ATOM 3548 O O . VAL A 1 447 ? -7.102 -21.328 -17.594 1 97.56 447 VAL A O 1
ATOM 3551 N N . LEU A 1 448 ? -8.117 -19.547 -16.688 1 98 448 LEU A N 1
ATOM 3552 C CA . LEU A 1 448 ? -7.324 -19.578 -15.469 1 98 448 LEU A CA 1
ATOM 3553 C C . LEU A 1 448 ? -8.117 -20.188 -14.312 1 98 448 LEU A C 1
ATOM 3555 O O . LEU A 1 448 ? -9.297 -19.875 -14.141 1 98 448 LEU A O 1
ATOM 3559 N N . PHE A 1 449 ? -7.551 -21.062 -13.609 1 98.62 449 PHE A N 1
ATOM 3560 C CA . PHE A 1 449 ? -8.055 -21.562 -12.344 1 98.62 449 PHE A CA 1
ATOM 3561 C C . PHE A 1 449 ? -7.211 -21.047 -11.18 1 98.62 449 PHE A C 1
ATOM 3563 O O . PHE A 1 449 ? -6.004 -21.312 -11.125 1 98.62 449 PHE A O 1
ATOM 3570 N N . LEU A 1 450 ? -7.863 -20.328 -10.312 1 98.25 450 LEU A N 1
ATOM 3571 C CA . LEU A 1 450 ? -7.16 -19.656 -9.227 1 98.25 450 LEU A CA 1
ATOM 3572 C C . LEU A 1 450 ? -7.637 -20.156 -7.867 1 98.25 450 LEU A C 1
ATOM 3574 O O . LEU A 1 450 ? -8.812 -20.016 -7.531 1 98.25 450 LEU A O 1
ATOM 3578 N N . GLY A 1 451 ? -6.699 -20.75 -7.129 1 98.25 451 GLY A N 1
ATOM 3579 C CA . GLY A 1 451 ? -7.023 -21.172 -5.773 1 98.25 451 GLY A CA 1
ATOM 3580 C C . GLY A 1 451 ? -6.738 -20.109 -4.734 1 98.25 451 GLY A C 1
ATOM 3581 O O . GLY A 1 451 ? -5.695 -19.453 -4.777 1 98.25 451 GLY A O 1
ATOM 3582 N N . THR A 1 452 ? -7.664 -19.938 -3.793 1 96.44 452 THR A N 1
ATOM 3583 C CA . THR A 1 452 ? -7.512 -18.891 -2.787 1 96.44 452 THR A CA 1
ATOM 3584 C C . THR A 1 452 ? -7.035 -19.484 -1.463 1 96.44 452 THR A C 1
ATOM 3586 O O . THR A 1 452 ? -7.031 -20.703 -1.287 1 96.44 452 THR A O 1
ATOM 3589 N N . SER A 1 453 ? -6.668 -18.656 -0.533 1 93.75 453 SER A N 1
ATOM 3590 C CA . SER A 1 453 ? -6.164 -19.047 0.777 1 93.75 453 SER A CA 1
ATOM 3591 C C . SER A 1 453 ? -7.301 -19.453 1.709 1 93.75 453 SER A C 1
ATOM 3593 O O . SER A 1 453 ? -7.062 -20.047 2.764 1 93.75 453 SER A O 1
ATOM 3595 N N . ASP A 1 454 ? -8.492 -19.188 1.271 1 93.81 454 ASP A N 1
ATOM 3596 C CA . ASP A 1 454 ? -9.617 -19.531 2.141 1 93.81 454 ASP A CA 1
ATOM 3597 C C . ASP A 1 454 ? -10.5 -20.609 1.505 1 93.81 454 ASP A C 1
ATOM 3599 O O . ASP A 1 454 ? -11.68 -20.719 1.835 1 93.81 454 ASP A O 1
ATOM 3603 N N . GLY A 1 455 ? -10.039 -21.297 0.518 1 97.06 455 GLY A N 1
ATOM 3604 C CA . GLY A 1 455 ? -10.656 -22.531 0.071 1 97.06 455 GLY A CA 1
ATOM 3605 C C . GLY A 1 455 ? -11.531 -22.344 -1.158 1 97.06 455 GLY A C 1
ATOM 3606 O O . GLY A 1 455 ? -12.344 -23.219 -1.479 1 97.06 455 GLY A O 1
ATOM 3607 N N . TRP A 1 456 ? -11.398 -21.234 -1.845 1 97.44 456 TRP A N 1
ATOM 3608 C CA . TRP A 1 456 ? -12.203 -20.984 -3.035 1 97.44 456 TRP A CA 1
ATOM 3609 C C . TRP A 1 456 ? -11.391 -21.219 -4.305 1 97.44 456 TRP A C 1
ATOM 3611 O O . TRP A 1 456 ? -10.156 -21.141 -4.281 1 97.44 456 TRP A O 1
ATOM 3621 N N . LEU A 1 457 ? -12.078 -21.609 -5.32 1 98 457 LEU A N 1
ATOM 3622 C CA . LEU A 1 457 ? -11.531 -21.734 -6.668 1 98 457 LEU A CA 1
ATOM 3623 C C . LEU A 1 457 ? -12.227 -20.766 -7.629 1 98 457 LEU A C 1
ATOM 3625 O O . LEU A 1 457 ? -13.445 -20.828 -7.793 1 98 457 LEU A O 1
ATOM 3629 N N . HIS A 1 458 ? -11.461 -19.891 -8.18 1 97.88 458 HIS A N 1
ATOM 3630 C CA . HIS A 1 458 ? -11.984 -19 -9.203 1 97.88 458 HIS A CA 1
ATOM 3631 C C . HIS A 1 458 ? -11.648 -19.5 -10.602 1 97.88 458 HIS A C 1
ATOM 3633 O O . HIS A 1 458 ? -10.523 -19.938 -10.859 1 97.88 458 HIS A O 1
ATOM 3639 N N . LYS A 1 459 ? -12.602 -19.531 -11.391 1 98.12 459 LYS A N 1
ATOM 3640 C CA . LYS A 1 459 ? -12.43 -19.781 -12.82 1 98.12 459 LYS A CA 1
ATOM 3641 C C . LYS A 1 459 ? -12.586 -18.5 -13.625 1 98.12 459 LYS A C 1
ATOM 3643 O O . LYS A 1 459 ? -13.633 -17.844 -13.555 1 98.12 459 LYS A O 1
ATOM 3648 N N . ALA A 1 460 ? -11.555 -18.203 -14.375 1 97.81 460 ALA A N 1
ATOM 3649 C CA . ALA A 1 460 ? -11.578 -16.938 -15.109 1 97.81 460 ALA A CA 1
ATOM 3650 C C . ALA A 1 460 ? -11.078 -17.125 -16.547 1 97.81 460 ALA A C 1
ATOM 3652 O O . ALA A 1 460 ? -10.375 -18.094 -16.828 1 97.81 460 ALA A O 1
ATOM 3653 N N . VAL A 1 461 ? -11.539 -16.25 -17.375 1 97.31 461 VAL A N 1
ATOM 3654 C CA . VAL A 1 461 ? -11.102 -16.312 -18.766 1 97.31 461 VAL A CA 1
ATOM 3655 C C . VAL A 1 461 ? -10.555 -14.945 -19.203 1 97.31 461 VAL A C 1
ATOM 3657 O O . VAL A 1 461 ? -11.062 -13.906 -18.781 1 97.31 461 VAL A O 1
ATOM 3660 N N . SER A 1 462 ? -9.477 -15.055 -19.938 1 92.25 462 SER A N 1
ATOM 3661 C CA . SER A 1 462 ? -8.891 -13.828 -20.469 1 92.25 462 SER A CA 1
ATOM 3662 C C . SER A 1 462 ? -9.695 -13.312 -21.656 1 92.25 462 SER A C 1
ATOM 3664 O O . SER A 1 462 ? -9.93 -14.047 -22.625 1 92.25 462 SER A O 1
ATOM 3666 N N . VAL A 1 463 ? -10.203 -12.078 -21.562 1 90.62 463 VAL A N 1
ATOM 3667 C CA . VAL A 1 463 ? -10.984 -11.438 -22.609 1 90.62 463 VAL A CA 1
ATOM 3668 C C . VAL A 1 463 ? -10.344 -10.109 -23 1 90.62 463 VAL A C 1
ATOM 3670 O O . VAL A 1 463 ? -10.523 -9.102 -22.312 1 90.62 463 VAL A O 1
ATOM 3673 N N . GLY A 1 464 ? -9.641 -10.039 -24.141 1 81.94 464 GLY A N 1
ATOM 3674 C CA . GLY A 1 464 ? -8.906 -8.828 -24.469 1 81.94 464 GLY A CA 1
ATOM 3675 C C . GLY A 1 464 ? -7.855 -8.461 -23.438 1 81.94 464 GLY A C 1
ATOM 3676 O O . GLY A 1 464 ? -7.016 -9.281 -23.078 1 81.94 464 GLY A O 1
ATOM 3677 N N . PRO A 1 465 ? -7.949 -7.262 -23.031 1 79.38 465 PRO A N 1
ATOM 3678 C CA . PRO A 1 465 ? -6.957 -6.84 -22.031 1 79.38 465 PRO A CA 1
ATOM 3679 C C . PRO A 1 465 ? -7.387 -7.156 -20.609 1 79.38 465 PRO A C 1
ATOM 3681 O O . PRO A 1 465 ? -6.602 -6.98 -19.672 1 79.38 465 PRO A O 1
ATOM 3684 N N . GLY A 1 466 ? -8.609 -7.742 -20.547 1 83.69 466 GLY A N 1
ATOM 3685 C CA . GLY A 1 466 ? -9.086 -7.977 -19.188 1 83.69 466 GLY A CA 1
ATOM 3686 C C . GLY A 1 466 ? -9.422 -9.43 -18.922 1 83.69 466 GLY A C 1
ATOM 3687 O O . GLY A 1 466 ? -8.945 -10.328 -19.625 1 83.69 466 GLY A O 1
ATOM 3688 N N . VAL A 1 467 ? -10.031 -9.609 -17.703 1 93.69 467 VAL A N 1
ATOM 3689 C CA . VAL A 1 467 ? -10.383 -10.953 -17.266 1 93.69 467 VAL A CA 1
ATOM 3690 C C . VAL A 1 467 ? -11.844 -10.984 -16.812 1 93.69 467 VAL A C 1
ATOM 3692 O O . VAL A 1 467 ? -12.375 -9.977 -16.344 1 93.69 467 VAL A O 1
ATOM 3695 N N . HIS A 1 468 ? -12.477 -12.016 -17.219 1 95.81 468 HIS A N 1
ATOM 3696 C CA . HIS A 1 468 ? -13.828 -12.297 -16.734 1 95.81 468 HIS A CA 1
ATOM 3697 C C . HIS A 1 468 ? -13.836 -13.5 -15.805 1 95.81 468 HIS A C 1
ATOM 3699 O O . HIS A 1 468 ? -13.406 -14.594 -16.188 1 95.81 468 HIS A O 1
ATOM 3705 N N . ILE A 1 469 ? -14.273 -13.258 -14.562 1 97.19 469 ILE A N 1
ATOM 3706 C CA . ILE A 1 469 ? -14.359 -14.383 -13.641 1 97.19 469 ILE A CA 1
ATOM 3707 C C . ILE A 1 469 ? -15.703 -15.086 -13.812 1 97.19 469 ILE A C 1
ATOM 3709 O O . ILE A 1 469 ? -16.75 -14.555 -13.43 1 97.19 469 ILE A O 1
ATOM 3713 N N . ILE A 1 470 ? -15.695 -16.25 -14.266 1 97.62 470 ILE A N 1
ATOM 3714 C CA . ILE A 1 470 ? -16.875 -17.016 -14.648 1 97.62 470 ILE A CA 1
ATOM 3715 C C . ILE A 1 470 ? -17.594 -17.531 -13.406 1 97.62 470 ILE A C 1
ATOM 3717 O O . ILE A 1 470 ? -18.812 -17.422 -13.297 1 97.62 470 ILE A O 1
ATOM 3721 N N . GLU A 1 471 ? -16.797 -18.125 -12.57 1 96.75 471 GLU A N 1
ATOM 3722 C CA . GLU A 1 471 ? -17.406 -18.766 -11.398 1 96.75 471 GLU A CA 1
ATOM 3723 C C . GLU A 1 471 ? -16.422 -18.797 -10.227 1 96.75 471 GLU A C 1
ATOM 3725 O O . GLU A 1 471 ? -15.211 -18.797 -10.43 1 96.75 471 GLU A O 1
ATOM 3730 N N . GLU A 1 472 ? -16.953 -18.719 -9.047 1 97.12 472 GLU A N 1
ATOM 3731 C CA . GLU A 1 472 ? -16.234 -19.016 -7.809 1 97.12 472 GLU A CA 1
ATOM 3732 C C . GLU A 1 472 ? -16.875 -20.203 -7.09 1 97.12 472 GLU A C 1
ATOM 3734 O O . GLU A 1 472 ? -18.078 -20.188 -6.789 1 97.12 472 GLU A O 1
ATOM 3739 N N . LEU A 1 473 ? -16.094 -21.188 -6.871 1 97.5 473 LEU A N 1
ATOM 3740 C CA . LEU A 1 473 ? -16.547 -22.406 -6.238 1 97.5 473 LEU A CA 1
ATOM 3741 C C . LEU A 1 473 ? -15.773 -22.672 -4.945 1 97.5 473 LEU A C 1
ATOM 3743 O O . LEU A 1 473 ? -14.547 -22.734 -4.949 1 97.5 473 LEU A O 1
ATOM 3747 N N . GLN A 1 474 ? -16.484 -22.844 -3.885 1 97.69 474 GLN A N 1
ATOM 3748 C CA . GLN A 1 474 ? -15.789 -23.234 -2.658 1 97.69 474 GLN A CA 1
ATOM 3749 C C . GLN A 1 474 ? -15.492 -24.719 -2.637 1 97.69 474 GLN A C 1
ATOM 3751 O O . GLN A 1 474 ? -16.406 -25.547 -2.639 1 97.69 474 GLN A O 1
ATOM 3756 N N . ILE A 1 475 ? -14.289 -25.031 -2.607 1 97.62 475 ILE A N 1
ATOM 3757 C CA . ILE A 1 475 ? -13.945 -26.438 -2.758 1 97.62 475 ILE A CA 1
ATOM 3758 C C . ILE A 1 475 ? -13.438 -26.984 -1.426 1 97.62 475 ILE A C 1
ATOM 3760 O O . ILE A 1 475 ? -13.375 -28.203 -1.235 1 97.62 475 ILE A O 1
ATOM 3764 N N . PHE A 1 476 ? -13.102 -26.156 -0.54 1 97.56 476 PHE A N 1
ATOM 3765 C CA . PHE A 1 476 ? -12.727 -26.547 0.814 1 97.56 476 PHE A CA 1
ATOM 3766 C C . PHE A 1 476 ? -13.391 -25.641 1.842 1 97.56 476 PHE A C 1
ATOM 3768 O O . PHE A 1 476 ? -13.844 -24.531 1.509 1 97.56 476 PHE A O 1
ATOM 3775 N N . SER A 1 477 ? -13.477 -26.109 3.08 1 95.31 477 SER A N 1
ATOM 3776 C CA . SER A 1 477 ? -14.078 -25.312 4.145 1 95.31 477 SER A CA 1
ATOM 3777 C C . SER A 1 477 ? -13.266 -24.047 4.402 1 95.31 477 SER A C 1
ATOM 3779 O O . SER A 1 477 ? -12.094 -23.969 4.043 1 95.31 477 SER A O 1
ATOM 3781 N N . SER A 1 478 ? -13.984 -23.156 5.129 1 89.38 478 SER A N 1
ATOM 3782 C CA . SER A 1 478 ? -13.344 -21.859 5.383 1 89.38 478 SER A CA 1
ATOM 3783 C C . SER A 1 478 ? -12.086 -22.031 6.223 1 89.38 478 SER A C 1
ATOM 3785 O O . SER A 1 478 ? -12.07 -22.797 7.188 1 89.38 478 SER A O 1
ATOM 3787 N N . GLY A 1 479 ? -11.062 -21.5 5.82 1 87.62 479 GLY A N 1
ATOM 3788 C CA . GLY A 1 479 ? -9.797 -21.578 6.531 1 87.62 479 GLY A CA 1
ATOM 3789 C C . GLY A 1 479 ? -8.836 -22.578 5.922 1 87.62 479 GLY A C 1
ATOM 3790 O O . GLY A 1 479 ? -7.664 -22.641 6.309 1 87.62 479 GLY A O 1
ATOM 3791 N N . GLN A 1 480 ? -9.375 -23.484 5.059 1 94.38 480 GLN A N 1
ATOM 3792 C CA . GLN A 1 480 ? -8.516 -24.453 4.363 1 94.38 480 GLN A CA 1
ATOM 3793 C C . GLN A 1 480 ? -8.031 -23.891 3.033 1 94.38 480 GLN A C 1
ATOM 3795 O O . GLN A 1 480 ? -8.781 -23.844 2.059 1 94.38 480 GLN A O 1
ATOM 3800 N N . PRO A 1 481 ? -6.805 -23.609 2.943 1 95.62 481 PRO A N 1
ATOM 3801 C CA . PRO A 1 481 ? -6.289 -23 1.711 1 95.62 481 PRO A CA 1
ATOM 3802 C C . PRO A 1 481 ? -6.145 -24.016 0.576 1 95.62 481 PRO A C 1
ATOM 3804 O O . PRO A 1 481 ? -5.941 -25.203 0.826 1 95.62 481 PRO A O 1
ATOM 3807 N N . VAL A 1 482 ? -6.305 -23.531 -0.625 1 97.19 482 VAL A N 1
ATOM 3808 C CA . VAL A 1 482 ? -5.941 -24.344 -1.783 1 97.19 482 VAL A CA 1
ATOM 3809 C C . VAL A 1 482 ? -4.422 -24.359 -1.94 1 97.19 482 VAL A C 1
ATOM 3811 O O . VAL A 1 482 ? -3.826 -23.406 -2.439 1 97.19 482 VAL A O 1
ATOM 3814 N N . GLN A 1 483 ? -3.824 -25.484 -1.672 1 95.5 483 GLN A N 1
ATOM 3815 C CA . GLN A 1 483 ? -2.371 -25.547 -1.564 1 95.5 483 GLN A CA 1
ATOM 3816 C C . GLN A 1 483 ? -1.742 -26.016 -2.875 1 95.5 483 GLN A C 1
ATOM 3818 O O . GLN A 1 483 ? -0.567 -25.75 -3.135 1 95.5 483 GLN A O 1
ATOM 3823 N N . ASN A 1 484 ? -2.508 -26.719 -3.611 1 96.38 484 ASN A N 1
ATOM 3824 C CA . ASN A 1 484 ? -2.012 -27.234 -4.883 1 96.38 484 ASN A CA 1
ATOM 3825 C C . ASN A 1 484 ? -3.131 -27.344 -5.914 1 96.38 484 ASN A C 1
ATOM 3827 O O . ASN A 1 484 ? -4.289 -27.578 -5.555 1 96.38 484 ASN A O 1
ATOM 3831 N N . LEU A 1 485 ? -2.793 -27.141 -7.098 1 97.81 485 LEU A N 1
ATOM 3832 C CA . LEU A 1 485 ? -3.688 -27.328 -8.234 1 97.81 485 LEU A CA 1
ATOM 3833 C C . LEU A 1 485 ? -3.002 -28.125 -9.344 1 97.81 485 LEU A C 1
ATOM 3835 O O . LEU A 1 485 ? -1.834 -27.875 -9.648 1 97.81 485 LEU A O 1
ATOM 3839 N N . LEU A 1 486 ? -3.688 -29.094 -9.82 1 97.75 486 LEU A N 1
ATOM 3840 C CA . LEU A 1 486 ? -3.188 -29.891 -10.93 1 97.75 486 LEU A CA 1
ATOM 3841 C C . LEU A 1 486 ? -4.27 -30.109 -11.984 1 97.75 486 LEU A C 1
ATOM 3843 O O . LEU A 1 486 ? -5.34 -30.641 -11.68 1 97.75 486 LEU A O 1
ATOM 3847 N N . LEU A 1 487 ? -3.975 -29.688 -13.172 1 96.94 487 LEU A N 1
ATOM 3848 C CA . LEU A 1 487 ? -4.949 -29.766 -14.258 1 96.94 487 LEU A CA 1
ATOM 3849 C C . LEU A 1 487 ? -4.703 -30.984 -15.133 1 96.94 487 LEU A C 1
ATOM 3851 O O . LEU A 1 487 ? -3.576 -31.219 -15.57 1 96.94 487 LEU A O 1
ATOM 3855 N N . ASP A 1 488 ? -5.68 -31.766 -15.297 1 96.19 488 ASP A N 1
ATOM 3856 C CA . ASP A 1 488 ? -5.723 -32.812 -16.328 1 96.19 488 ASP A CA 1
ATOM 3857 C C . ASP A 1 488 ? -6.492 -32.312 -17.547 1 96.19 488 ASP A C 1
ATOM 3859 O O . ASP A 1 488 ? -7.699 -32.562 -17.656 1 96.19 488 ASP A O 1
ATOM 3863 N N . ALA A 1 489 ? -5.852 -31.828 -18.453 1 92.06 489 ALA A N 1
ATOM 3864 C CA . ALA A 1 489 ? -6.461 -31.172 -19.609 1 92.06 489 ALA A CA 1
ATOM 3865 C C . ALA A 1 489 ? -7.184 -32.188 -20.5 1 92.06 489 ALA A C 1
ATOM 3867 O O . ALA A 1 489 ? -8.211 -31.875 -21.094 1 92.06 489 ALA A O 1
ATOM 3868 N N . ASP A 1 490 ? -6.719 -33.375 -20.547 1 90.88 490 ASP A N 1
ATOM 3869 C CA . ASP A 1 490 ? -7.285 -34.406 -21.422 1 90.88 490 ASP A CA 1
ATOM 3870 C C . ASP A 1 490 ? -8.648 -34.844 -20.922 1 90.88 490 ASP A C 1
ATOM 3872 O O . ASP A 1 490 ? -9.602 -34.969 -21.703 1 90.88 490 ASP A O 1
ATOM 3876 N N . ARG A 1 491 ? -8.727 -35.031 -19.656 1 91.69 491 ARG A N 1
ATOM 3877 C CA . ARG A 1 491 ? -9.977 -35.531 -19.094 1 91.69 491 ARG A CA 1
ATOM 3878 C C . ARG A 1 491 ? -10.883 -34.375 -18.672 1 91.69 491 ARG A C 1
ATOM 3880 O O . ARG A 1 491 ? -12.055 -34.594 -18.344 1 91.69 491 ARG A O 1
ATOM 3887 N N . GLY A 1 492 ? -10.328 -33.281 -18.688 1 93.81 492 GLY A N 1
ATOM 3888 C CA . GLY A 1 492 ? -11.117 -32.125 -18.312 1 93.81 492 GLY A CA 1
ATOM 3889 C C . GLY A 1 492 ? -11.461 -32.062 -16.844 1 93.81 492 GLY A C 1
ATOM 3890 O O . GLY A 1 492 ? -12.609 -31.812 -16.469 1 93.81 492 GLY A O 1
ATOM 3891 N N . VAL A 1 493 ? -10.477 -32.344 -16.047 1 96 493 VAL A N 1
ATOM 3892 C CA . VAL A 1 493 ? -10.688 -32.344 -14.602 1 96 493 VAL A CA 1
ATOM 3893 C C . VAL A 1 493 ? -9.547 -31.578 -13.922 1 96 493 VAL A C 1
ATOM 3895 O O . VAL A 1 493 ? -8.414 -31.578 -14.414 1 96 493 VAL A O 1
ATOM 3898 N N . LEU A 1 494 ? -9.867 -30.922 -12.859 1 97.62 494 LEU A N 1
ATOM 3899 C CA . LEU A 1 494 ? -8.898 -30.203 -12.039 1 97.62 494 LEU A CA 1
ATOM 3900 C C . LEU A 1 494 ? -8.82 -30.797 -10.641 1 97.62 494 LEU A C 1
ATOM 3902 O O . LEU A 1 494 ? -9.852 -31.062 -10.008 1 97.62 494 LEU A O 1
ATOM 3906 N N . TYR A 1 495 ? -7.641 -31.109 -10.227 1 98.19 495 TYR A N 1
ATOM 3907 C CA . TYR A 1 495 ? -7.441 -31.594 -8.867 1 98.19 495 TYR A CA 1
ATOM 3908 C C . TYR A 1 495 ? -6.969 -30.469 -7.949 1 98.19 495 TYR A C 1
ATOM 3910 O O . TYR A 1 495 ? -6.145 -29.656 -8.344 1 98.19 495 TYR A O 1
ATOM 3918 N N . GLY A 1 496 ? -7.559 -30.328 -6.82 1 97.75 496 GLY A N 1
ATOM 3919 C CA . GLY A 1 496 ? -7.129 -29.422 -5.773 1 97.75 496 GLY A CA 1
ATOM 3920 C C . GLY A 1 496 ? -6.82 -30.109 -4.461 1 97.75 496 GLY A C 1
ATOM 3921 O O . GLY A 1 496 ? -7.512 -31.062 -4.074 1 97.75 496 GLY A O 1
ATOM 3922 N N . ALA A 1 497 ? -5.758 -29.656 -3.803 1 97.94 497 ALA A N 1
ATOM 3923 C CA . ALA A 1 497 ? -5.379 -30.266 -2.533 1 97.94 497 ALA A CA 1
ATOM 3924 C C . ALA A 1 497 ? -5.309 -29.219 -1.42 1 97.94 497 ALA A C 1
ATOM 3926 O O . ALA A 1 497 ? -4.996 -28.047 -1.672 1 97.94 497 ALA A O 1
ATOM 3927 N N . SER A 1 498 ? -5.641 -29.609 -0.242 1 97.25 498 SER A N 1
ATOM 3928 C CA . SER A 1 498 ? -5.559 -28.812 0.982 1 97.25 498 SER A CA 1
ATOM 3929 C C . SER A 1 498 ? -5.082 -29.672 2.156 1 97.25 498 SER A C 1
ATOM 3931 O O . SER A 1 498 ? -4.555 -30.766 1.961 1 97.25 498 SER A O 1
ATOM 3933 N N . HIS A 1 499 ? -5.156 -29.188 3.357 1 95.81 499 HIS A N 1
ATOM 3934 C CA . HIS A 1 499 ? -4.805 -29.969 4.543 1 95.81 499 HIS A CA 1
ATOM 3935 C C . HIS A 1 499 ? -5.801 -31.094 4.781 1 95.81 499 HIS A C 1
ATOM 3937 O O . HIS A 1 499 ? -5.414 -32.188 5.215 1 95.81 499 HIS A O 1
ATOM 3943 N N . SER A 1 500 ? -6.965 -30.906 4.336 1 95.5 500 SER A N 1
ATOM 3944 C CA . SER A 1 500 ? -8.039 -31.797 4.73 1 95.5 500 SER A CA 1
ATOM 3945 C C . SER A 1 500 ? -8.227 -32.938 3.711 1 95.5 500 SER A C 1
ATOM 3947 O O . SER A 1 500 ? -8.781 -33.969 4.031 1 95.5 500 SER A O 1
ATOM 3949 N N . GLY A 1 501 ? -7.812 -32.594 2.482 1 96.81 501 GLY A N 1
ATOM 3950 C CA . GLY A 1 501 ? -8.039 -33.594 1.474 1 96.81 501 GLY A CA 1
ATOM 3951 C C . GLY A 1 501 ? -7.73 -33.125 0.065 1 96.81 501 GLY A C 1
ATOM 3952 O O . GLY A 1 501 ? -7.039 -32.125 -0.122 1 96.81 501 GLY A O 1
ATOM 3953 N N . VAL A 1 502 ? -8.164 -34.031 -0.893 1 97.81 502 VAL A N 1
ATOM 3954 C CA . VAL A 1 502 ? -7.996 -33.75 -2.316 1 97.81 502 VAL A CA 1
ATOM 3955 C C . VAL A 1 502 ? -9.359 -33.75 -3.006 1 97.81 502 VAL A C 1
ATOM 3957 O O . VAL A 1 502 ? -10.219 -34.594 -2.707 1 97.81 502 VAL A O 1
ATOM 3960 N N . VAL A 1 503 ? -9.539 -32.75 -3.871 1 97.38 503 VAL A N 1
ATOM 3961 C CA . VAL A 1 503 ? -10.82 -32.656 -4.566 1 97.38 503 VAL A CA 1
ATOM 3962 C C . VAL A 1 503 ? -10.602 -32.812 -6.07 1 97.38 503 VAL A C 1
ATOM 3964 O O . VAL A 1 503 ? -9.516 -32.531 -6.574 1 97.38 503 VAL A O 1
ATOM 3967 N N . GLN A 1 504 ? -11.539 -33.344 -6.723 1 97.19 504 GLN A N 1
ATOM 3968 C CA . GLN A 1 504 ? -11.617 -33.438 -8.172 1 97.19 504 GLN A CA 1
ATOM 3969 C C . GLN A 1 504 ? -12.812 -32.625 -8.711 1 97.19 504 GLN A C 1
ATOM 3971 O O . GLN A 1 504 ? -13.953 -32.906 -8.32 1 97.19 504 GLN A O 1
ATOM 3976 N N . VAL A 1 505 ? -12.508 -31.672 -9.539 1 97 505 VAL A N 1
ATOM 3977 C CA . VAL A 1 505 ? -13.555 -30.781 -10.047 1 97 505 VAL A CA 1
ATOM 3978 C C . VAL A 1 505 ? -13.516 -30.766 -11.578 1 97 505 VAL A C 1
ATOM 3980 O O . VAL A 1 505 ? -12.477 -30.453 -12.172 1 97 505 VAL A O 1
ATOM 3983 N N . PRO A 1 506 ? -14.664 -31.109 -12.219 1 96.56 506 PRO A N 1
ATOM 3984 C CA . PRO A 1 506 ? -14.688 -30.906 -13.664 1 96.56 506 PRO A CA 1
ATOM 3985 C C . PRO A 1 506 ? -14.445 -29.453 -14.07 1 96.56 506 PRO A C 1
ATOM 3987 O O . PRO A 1 506 ? -14.922 -28.547 -13.398 1 96.56 506 PRO A O 1
ATOM 3990 N N . VAL A 1 507 ? -13.766 -29.234 -15.18 1 97.06 507 VAL A N 1
ATOM 3991 C CA . VAL A 1 507 ? -13.383 -27.891 -15.578 1 97.06 507 VAL A CA 1
ATOM 3992 C C . VAL A 1 507 ? -14.609 -27.141 -16.109 1 97.06 507 VAL A C 1
ATOM 3994 O O . VAL A 1 507 ? -14.648 -25.906 -16.078 1 97.06 507 VAL A O 1
ATOM 3997 N N . ALA A 1 508 ? -15.625 -27.891 -16.562 1 95.88 508 ALA A N 1
ATOM 3998 C CA . ALA A 1 508 ? -16.812 -27.266 -17.156 1 95.88 508 ALA A CA 1
ATOM 3999 C C . ALA A 1 508 ? -18.078 -27.656 -16.391 1 95.88 508 ALA A C 1
ATOM 4001 O O . ALA A 1 508 ? -18.125 -28.719 -15.773 1 95.88 508 ALA A O 1
ATOM 4002 N N . ASN A 1 509 ? -19.031 -26.781 -16.344 1 95.31 509 ASN A N 1
ATOM 4003 C CA . ASN A 1 509 ? -20.344 -26.953 -15.75 1 95.31 509 ASN A CA 1
ATOM 4004 C C . ASN A 1 509 ? -21.438 -26.344 -16.609 1 95.31 509 ASN A C 1
ATOM 4006 O O . ASN A 1 509 ? -22.219 -25.516 -16.141 1 95.31 509 ASN A O 1
ATOM 4010 N N . CYS A 1 510 ? -21.562 -26.844 -17.812 1 97.06 510 CYS A N 1
ATOM 4011 C CA . CYS A 1 510 ? -22.406 -26.203 -18.812 1 97.06 510 CYS A CA 1
ATOM 4012 C C . CYS A 1 510 ? -23.891 -26.406 -18.5 1 97.06 510 CYS A C 1
ATOM 4014 O O . CYS A 1 510 ? -24.719 -25.562 -18.828 1 97.06 510 CYS A O 1
ATOM 4016 N N . SER A 1 511 ? -24.219 -27.469 -17.797 1 94.25 511 SER A N 1
ATOM 4017 C CA . SER A 1 511 ? -25.609 -27.797 -17.5 1 94.25 511 SER A CA 1
ATOM 4018 C C . SER A 1 511 ? -26.234 -26.781 -16.531 1 94.25 511 SER A C 1
ATOM 4020 O O . SER A 1 511 ? -27.453 -26.703 -16.391 1 94.25 511 SER A O 1
ATOM 4022 N N . LEU A 1 512 ? -25.359 -26.078 -15.891 1 95.12 512 LEU A N 1
ATOM 4023 C CA . LEU A 1 512 ? -25.828 -25.062 -14.969 1 95.12 512 LEU A CA 1
ATOM 4024 C C . LEU A 1 512 ? -26.594 -23.969 -15.719 1 95.12 512 LEU A C 1
ATOM 4026 O O . LEU A 1 512 ? -27.516 -23.359 -15.164 1 95.12 512 LEU A O 1
ATOM 4030 N N . TYR A 1 513 ? -26.25 -23.766 -16.938 1 95.62 513 TYR A N 1
ATOM 4031 C CA . TYR A 1 513 ? -26.859 -22.703 -17.734 1 95.62 513 TYR A CA 1
ATOM 4032 C C . TYR A 1 513 ? -28.109 -23.203 -18.469 1 95.62 513 TYR A C 1
ATOM 4034 O O . TYR A 1 513 ? -28 -23.875 -19.5 1 95.62 513 TYR A O 1
ATOM 4042 N N . GLN A 1 514 ? -29.234 -22.75 -18.062 1 91.56 514 GLN A N 1
ATOM 4043 C CA . GLN A 1 514 ? -30.5 -23.328 -18.516 1 91.56 514 GLN A CA 1
ATOM 4044 C C . GLN A 1 514 ? -31.094 -22.531 -19.672 1 91.56 514 GLN A C 1
ATOM 4046 O O . GLN A 1 514 ? -32.062 -22.969 -20.312 1 91.56 514 GLN A O 1
ATOM 4051 N N . SER A 1 515 ? -30.609 -21.359 -19.891 1 92 515 SER A N 1
ATOM 4052 C CA . SER A 1 515 ? -31.109 -20.516 -20.969 1 92 515 SER A CA 1
ATOM 4053 C C . SER A 1 515 ? -29.984 -20.094 -21.906 1 92 515 SER A C 1
ATOM 4055 O O . SER A 1 515 ? -28.797 -20.125 -21.531 1 92 515 SER A O 1
ATOM 4057 N N . CYS A 1 516 ? -30.406 -19.812 -23.156 1 93.12 516 CYS A N 1
ATOM 4058 C CA . CYS A 1 516 ? -29.438 -19.312 -24.125 1 93.12 516 CYS A CA 1
ATOM 4059 C C . CYS A 1 516 ? -28.688 -18.109 -23.562 1 93.12 516 CYS A C 1
ATOM 4061 O O . CYS A 1 516 ? -27.469 -18 -23.719 1 93.12 516 CYS A O 1
ATOM 4063 N N . GLY A 1 517 ? -29.406 -17.266 -22.844 1 93.88 517 GLY A N 1
ATOM 4064 C CA . GLY A 1 517 ? -28.797 -16.094 -22.234 1 93.88 517 GLY A CA 1
ATOM 4065 C C . GLY A 1 517 ? -27.734 -16.422 -21.203 1 93.88 517 GLY A C 1
ATOM 4066 O O . GLY A 1 517 ? -26.625 -15.891 -21.25 1 93.88 517 GLY A O 1
ATOM 4067 N N . ASP A 1 518 ? -28.078 -17.312 -20.344 1 94.81 518 ASP A N 1
ATOM 4068 C CA . ASP A 1 518 ? -27.125 -17.719 -19.297 1 94.81 518 ASP A CA 1
ATOM 4069 C C . ASP A 1 518 ? -25.891 -18.375 -19.906 1 94.81 518 ASP A C 1
ATOM 4071 O O . ASP A 1 518 ? -24.781 -18.188 -19.422 1 94.81 518 ASP A O 1
ATOM 4075 N N . CYS A 1 519 ? -26.156 -19.125 -20.938 1 96.5 519 CYS A N 1
ATOM 4076 C CA . CYS A 1 519 ? -25.062 -19.844 -21.594 1 96.5 519 CYS A CA 1
ATOM 4077 C C . CYS A 1 519 ? -24.078 -18.875 -22.234 1 96.5 519 CYS A C 1
ATOM 4079 O O . CYS A 1 519 ? -22.875 -19 -22.062 1 96.5 519 CYS A O 1
ATOM 4081 N N . LEU A 1 520 ? -24.594 -17.875 -22.891 1 95.94 520 LEU A N 1
ATOM 4082 C CA . LEU A 1 520 ? -23.75 -16.922 -23.578 1 95.94 520 LEU A CA 1
ATOM 4083 C C . LEU A 1 520 ? -23.094 -15.945 -22.594 1 95.94 520 LEU A C 1
ATOM 4085 O O . LEU A 1 520 ? -21.922 -15.602 -22.734 1 95.94 520 LEU A O 1
ATOM 4089 N N . LEU A 1 521 ? -23.844 -15.555 -21.594 1 96.44 521 LEU A N 1
ATOM 4090 C CA . LEU A 1 521 ? -23.359 -14.562 -20.641 1 96.44 521 LEU A CA 1
ATOM 4091 C C . LEU A 1 521 ? -22.328 -15.172 -19.703 1 96.44 521 LEU A C 1
ATOM 4093 O O . LEU A 1 521 ? -21.594 -14.453 -19.016 1 96.44 521 LEU A O 1
ATOM 4097 N N . ALA A 1 522 ? -22.266 -16.469 -19.656 1 96.88 522 ALA A N 1
ATOM 4098 C CA . ALA A 1 522 ? -21.25 -17.141 -18.859 1 96.88 522 ALA A CA 1
ATOM 4099 C C . ALA A 1 522 ? -19.844 -16.875 -19.406 1 96.88 522 ALA A C 1
ATOM 4101 O O . ALA A 1 522 ? -18.875 -16.844 -18.656 1 96.88 522 ALA A O 1
ATOM 4102 N N . ARG A 1 523 ? -19.812 -16.766 -20.703 1 96.69 523 ARG A N 1
ATOM 4103 C CA . ARG A 1 523 ? -18.547 -16.547 -21.391 1 96.69 523 ARG A CA 1
ATOM 4104 C C . ARG A 1 523 ? -17.547 -17.656 -21.078 1 96.69 523 ARG A C 1
ATOM 4106 O O . ARG A 1 523 ? -16.375 -17.375 -20.844 1 96.69 523 ARG A O 1
ATOM 4113 N N . ASP A 1 524 ? -18.016 -18.844 -20.953 1 97.5 524 ASP A N 1
ATOM 4114 C CA . ASP A 1 524 ? -17.203 -20.031 -20.688 1 97.5 524 ASP A CA 1
ATOM 4115 C C . ASP A 1 524 ? -16.734 -20.688 -21.984 1 97.5 524 ASP A C 1
ATOM 4117 O O . ASP A 1 524 ? -17.547 -21.203 -22.75 1 97.5 524 ASP A O 1
ATOM 4121 N N . PRO A 1 525 ? -15.492 -20.719 -22.188 1 97.31 525 PRO A N 1
ATOM 4122 C CA . PRO A 1 525 ? -15 -21.281 -23.453 1 97.31 525 PRO A CA 1
ATOM 4123 C C . PRO A 1 525 ? -15.312 -22.766 -23.609 1 97.31 525 PRO A C 1
ATOM 4125 O O . PRO A 1 525 ? -15.273 -23.297 -24.719 1 97.31 525 PRO A O 1
ATOM 4128 N N . TYR A 1 526 ? -15.625 -23.469 -22.562 1 97.56 526 TYR A N 1
ATOM 4129 C CA . TYR A 1 526 ? -15.938 -24.891 -22.609 1 97.56 526 TYR A CA 1
ATOM 4130 C C . TYR A 1 526 ? -17.375 -25.125 -23.078 1 97.56 526 TYR A C 1
ATOM 4132 O O . TYR A 1 526 ? -17.75 -26.25 -23.422 1 97.56 526 TYR A O 1
ATOM 4140 N N . CYS A 1 527 ? -18.203 -24.078 -23.094 1 97.44 527 CYS A N 1
ATOM 4141 C CA . CYS A 1 527 ? -19.641 -24.25 -23.281 1 97.44 527 CYS A CA 1
ATOM 4142 C C . CYS A 1 527 ? -20.141 -23.484 -24.516 1 97.44 527 CYS A C 1
ATOM 4144 O O . CYS A 1 527 ? -19.594 -22.438 -24.844 1 97.44 527 CYS A O 1
ATOM 4146 N N . ALA A 1 528 ? -21.125 -24.031 -25.109 1 96.62 528 ALA A N 1
ATOM 4147 C CA . ALA A 1 528 ? -21.828 -23.406 -26.234 1 96.62 528 ALA A CA 1
ATOM 4148 C C . ALA A 1 528 ? -23.297 -23.797 -26.25 1 96.62 528 ALA A C 1
ATOM 4150 O O . ALA A 1 528 ? -23.672 -24.844 -25.734 1 96.62 528 ALA A O 1
ATOM 4151 N N . TRP A 1 529 ? -24.094 -22.922 -26.812 1 95.12 529 TRP A N 1
ATOM 4152 C CA . TRP A 1 529 ? -25.516 -23.172 -26.922 1 95.12 529 TRP A CA 1
ATOM 4153 C C . TRP A 1 529 ? -25.844 -23.953 -28.188 1 95.12 529 TRP A C 1
ATOM 4155 O O . TRP A 1 529 ? -25.531 -23.516 -29.297 1 95.12 529 TRP A O 1
ATOM 4165 N N . SER A 1 530 ? -26.422 -25.094 -28.047 1 92.88 530 SER A N 1
ATOM 4166 C CA . SER A 1 530 ? -26.688 -26 -29.172 1 92.88 530 SER A CA 1
ATOM 4167 C C . SER A 1 530 ? -28 -25.672 -29.859 1 92.88 530 SER A C 1
ATOM 4169 O O . SER A 1 530 ? -28.312 -26.219 -30.906 1 92.88 530 SER A O 1
ATOM 4171 N N . GLY A 1 531 ? -28.781 -24.766 -29.312 1 88.56 531 GLY A N 1
ATOM 4172 C CA . GLY A 1 531 ? -30.125 -24.469 -29.781 1 88.56 531 GLY A CA 1
ATOM 4173 C C . GLY A 1 531 ? -31.188 -24.781 -28.75 1 88.56 531 GLY A C 1
ATOM 4174 O O . GLY A 1 531 ? -32.25 -24.125 -28.734 1 88.56 531 GLY A O 1
ATOM 4175 N N . SER A 1 532 ? -30.906 -25.797 -27.922 1 88.69 532 SER A N 1
ATOM 4176 C CA . SER A 1 532 ? -31.891 -26.203 -26.922 1 88.69 532 SER A CA 1
ATOM 4177 C C . SER A 1 532 ? -31.266 -26.234 -25.531 1 88.69 532 SER A C 1
ATOM 4179 O O . SER A 1 532 ? -31.984 -26.078 -24.531 1 88.69 532 SER A O 1
ATOM 4181 N N . SER A 1 533 ? -29.984 -26.469 -25.5 1 93.31 533 SER A N 1
ATOM 4182 C CA . SER A 1 533 ? -29.297 -26.547 -24.203 1 93.31 533 SER A CA 1
ATOM 4183 C C . SER A 1 533 ? -27.844 -26.094 -24.328 1 93.31 533 SER A C 1
ATOM 4185 O O . SER A 1 533 ? -27.312 -26 -25.438 1 93.31 533 SER A O 1
ATOM 4187 N N . CYS A 1 534 ? -27.344 -25.797 -23.188 1 96.25 534 CYS A N 1
ATOM 4188 C CA . CYS A 1 534 ? -25.938 -25.453 -23.141 1 96.25 534 CYS A CA 1
ATOM 4189 C C . CYS A 1 534 ? -25.078 -26.703 -22.969 1 96.25 534 CYS A C 1
ATOM 4191 O O . CYS A 1 534 ? -25.266 -27.484 -22.031 1 96.25 534 CYS A O 1
ATOM 4193 N N . LYS A 1 535 ? -24.188 -26.875 -23.906 1 95.94 535 LYS A N 1
ATOM 4194 C CA . LYS A 1 535 ? -23.422 -28.125 -23.922 1 95.94 535 LYS A CA 1
ATOM 4195 C C . LYS A 1 535 ? -21.938 -27.859 -24.062 1 95.94 535 LYS A C 1
ATOM 4197 O O . LYS A 1 535 ? -21.516 -26.766 -24.438 1 95.94 535 LYS A O 1
ATOM 4202 N N . HIS A 1 536 ? -21.219 -28.938 -23.734 1 96.12 536 HIS A N 1
ATOM 4203 C CA . HIS A 1 536 ? -19.766 -28.859 -23.875 1 96.12 536 HIS A CA 1
ATOM 4204 C C . HIS A 1 536 ? -19.359 -28.781 -25.344 1 96.12 536 HIS A C 1
ATOM 4206 O O . HIS A 1 536 ? -19.906 -29.5 -26.188 1 96.12 536 HIS A O 1
ATOM 4212 N N . VAL A 1 537 ? -18.453 -27.984 -25.656 1 94.62 537 VAL A N 1
ATOM 4213 C CA . VAL A 1 537 ? -18.062 -27.672 -27.031 1 94.62 537 VAL A CA 1
ATOM 4214 C C . VAL A 1 537 ? -17.484 -28.922 -27.703 1 94.62 537 VAL A C 1
ATOM 4216 O O . VAL A 1 537 ? -17.578 -29.078 -28.922 1 94.62 537 VAL A O 1
ATOM 4219 N N . SER A 1 538 ? -16.875 -29.859 -26.953 1 90.75 538 SER A N 1
ATOM 4220 C CA . SER A 1 538 ? -16.266 -31.062 -27.516 1 90.75 538 SER A CA 1
ATOM 4221 C C . SER A 1 538 ? -17.312 -31.938 -28.203 1 90.75 538 SER A C 1
ATOM 4223 O O . SER A 1 538 ? -16.969 -32.781 -29.047 1 90.75 538 SER A O 1
ATOM 4225 N N . LEU A 1 539 ? -18.547 -31.672 -27.875 1 89.44 539 LEU A N 1
ATOM 4226 C CA . LEU A 1 539 ? -19.625 -32.469 -28.438 1 89.44 539 LEU A CA 1
ATOM 4227 C C . LEU A 1 539 ? -20.094 -31.922 -29.781 1 89.44 539 LEU A C 1
ATOM 4229 O O . LEU A 1 539 ? -20.906 -32.531 -30.469 1 89.44 539 LEU A O 1
ATOM 4233 N N . TYR A 1 540 ? -19.531 -30.844 -30.109 1 90.62 540 TYR A N 1
ATOM 4234 C CA . TYR A 1 540 ? -19.984 -30.172 -31.328 1 90.62 540 TYR A CA 1
ATOM 4235 C C . TYR A 1 540 ? -19.422 -30.875 -32.562 1 90.62 540 TYR A C 1
ATOM 4237 O O . TYR A 1 540 ? -18.203 -31 -32.719 1 90.62 540 TYR A O 1
ATOM 4245 N N . ARG A 1 541 ? -20.344 -31.328 -33.375 1 89.62 541 ARG A N 1
ATOM 4246 C CA . ARG A 1 541 ? -20.047 -31.875 -34.688 1 89.62 541 ARG A CA 1
ATOM 4247 C C . ARG A 1 541 ? -20.797 -31.125 -35.781 1 89.62 541 ARG A C 1
ATOM 4249 O O . ARG A 1 541 ? -21.984 -31.344 -36 1 89.62 541 ARG A O 1
ATOM 4256 N N . PRO A 1 542 ? -20.016 -30.328 -36.5 1 82.75 542 PRO A N 1
ATOM 4257 C CA . PRO A 1 542 ? -20.672 -29.5 -37.5 1 82.75 542 PRO A CA 1
ATOM 4258 C C . PRO A 1 542 ? -21.484 -30.312 -38.5 1 82.75 542 PRO A C 1
ATOM 4260 O O . PRO A 1 542 ? -22.547 -29.859 -38.969 1 82.75 542 PRO A O 1
ATOM 4263 N N . ALA A 1 543 ? -21.031 -31.5 -38.812 1 83.06 543 ALA A N 1
ATOM 4264 C CA . ALA A 1 543 ? -21.672 -32.312 -39.844 1 83.06 543 ALA A CA 1
ATOM 4265 C C . ALA A 1 543 ? -23.031 -32.812 -39.406 1 83.06 543 ALA A C 1
ATOM 4267 O O . ALA A 1 543 ? -23.938 -32.969 -40.219 1 83.06 543 ALA A O 1
ATOM 4268 N N . VAL A 1 544 ? -23.219 -32.938 -38.094 1 78.06 544 VAL A N 1
ATOM 4269 C CA . VAL A 1 544 ? -24.438 -33.594 -37.594 1 78.06 544 VAL A CA 1
ATOM 4270 C C . VAL A 1 544 ? -25.312 -32.531 -36.906 1 78.06 544 VAL A C 1
ATOM 4272 O O . VAL A 1 544 ? -26.5 -32.781 -36.656 1 78.06 544 VAL A O 1
ATOM 4275 N N . ALA A 1 545 ? -24.672 -31.406 -36.719 1 72.69 545 ALA A N 1
ATOM 4276 C CA . ALA A 1 545 ? -25.438 -30.422 -35.969 1 72.69 545 ALA A CA 1
ATOM 4277 C C . ALA A 1 545 ? -26.531 -29.797 -36.812 1 72.69 545 ALA A C 1
ATOM 4279 O O . ALA A 1 545 ? -26.281 -29.406 -37.969 1 72.69 545 ALA A O 1
ATOM 4280 N N . SER A 1 546 ? -27.812 -29.938 -36.406 1 72 546 SER A N 1
ATOM 4281 C CA . SER A 1 546 ? -28.953 -29.359 -37.094 1 72 546 SER A CA 1
ATOM 4282 C C . SER A 1 546 ? -28.797 -27.859 -37.25 1 72 546 SER A C 1
ATOM 4284 O O . SER A 1 546 ? -29.188 -27.297 -38.281 1 72 546 SER A O 1
ATOM 4286 N N . ARG A 1 547 ? -28.234 -27.281 -36.125 1 80 547 ARG A N 1
ATOM 4287 C CA . ARG A 1 547 ? -27.969 -25.844 -36.156 1 80 547 ARG A CA 1
ATOM 4288 C C . ARG A 1 547 ? -26.578 -25.547 -35.625 1 80 547 ARG A C 1
ATOM 4290 O O . ARG A 1 547 ? -26.031 -26.297 -34.812 1 80 547 ARG A O 1
ATOM 4297 N N . PRO A 1 548 ? -26.172 -24.5 -36.25 1 87.25 548 PRO A N 1
ATOM 4298 C CA . PRO A 1 548 ? -24.859 -24.125 -35.719 1 87.25 548 PRO A CA 1
ATOM 4299 C C . PRO A 1 548 ? -24.891 -23.703 -34.25 1 87.25 548 PRO A C 1
ATOM 4301 O O . PRO A 1 548 ? -25.828 -23.031 -33.844 1 87.25 548 PRO A O 1
ATOM 4304 N N . TRP A 1 549 ? -24 -24.234 -33.469 1 93.38 549 TRP A N 1
ATOM 4305 C CA . TRP A 1 549 ? -23.891 -23.844 -32.062 1 93.38 549 TRP A CA 1
ATOM 4306 C C . TRP A 1 549 ? -23.453 -22.391 -31.938 1 93.38 549 TRP A C 1
ATOM 4308 O O . TRP A 1 549 ? -22.828 -21.844 -32.844 1 93.38 549 TRP A O 1
ATOM 4318 N N . ILE A 1 550 ? -23.812 -21.781 -30.812 1 93.81 550 ILE A N 1
ATOM 4319 C CA . ILE A 1 550 ? -23.484 -20.359 -30.625 1 93.81 550 ILE A CA 1
ATOM 4320 C C . ILE A 1 550 ? -22.641 -20.188 -29.359 1 93.81 550 ILE A C 1
ATOM 4322 O O . ILE A 1 550 ? -22.906 -20.828 -28.344 1 93.81 550 ILE A O 1
ATOM 4326 N N . GLN A 1 551 ? -21.609 -19.406 -29.469 1 95.25 551 GLN A N 1
ATOM 4327 C CA . GLN A 1 551 ? -20.703 -19.031 -28.375 1 95.25 551 GLN A CA 1
ATOM 4328 C C . GLN A 1 551 ? -20.141 -17.625 -28.594 1 95.25 551 GLN A C 1
ATOM 4330 O O . GLN A 1 551 ? -19.797 -17.25 -29.719 1 95.25 551 GLN A O 1
ATOM 4335 N N . ASP A 1 552 ? -20.125 -16.828 -27.547 1 94.94 552 ASP A N 1
ATOM 4336 C CA . ASP A 1 552 ? -19.516 -15.508 -27.625 1 94.94 552 ASP A CA 1
ATOM 4337 C C . ASP A 1 552 ? -18.797 -15.148 -26.328 1 94.94 552 ASP A C 1
ATOM 4339 O O . ASP A 1 552 ? -19.406 -14.578 -25.422 1 94.94 552 ASP A O 1
ATOM 4343 N N . ILE A 1 553 ? -17.562 -15.312 -26.375 1 95.69 553 ILE A N 1
ATOM 4344 C CA . ILE A 1 553 ? -16.797 -15.102 -25.156 1 95.69 553 ILE A CA 1
ATOM 4345 C C . ILE A 1 553 ? -16.375 -13.633 -25.062 1 95.69 553 ILE A C 1
ATOM 4347 O O . ILE A 1 553 ? -16.438 -13.031 -23.984 1 95.69 553 ILE A O 1
ATOM 4351 N N . GLU A 1 554 ? -16.016 -12.969 -26.156 1 93.31 554 GLU A N 1
ATOM 4352 C CA . GLU A 1 554 ? -15.477 -11.617 -26.156 1 93.31 554 GLU A CA 1
ATOM 4353 C C . GLU A 1 554 ? -16.594 -10.578 -26 1 93.31 554 GLU A C 1
ATOM 4355 O O . GLU A 1 554 ? -16.484 -9.664 -25.188 1 93.31 554 GLU A O 1
ATOM 4360 N N . GLY A 1 555 ? -17.688 -10.781 -26.641 1 90.31 555 GLY A N 1
ATOM 4361 C CA . GLY A 1 555 ? -18.719 -9.75 -26.672 1 90.31 555 GLY A CA 1
ATOM 4362 C C . GLY A 1 555 ? -19.875 -10.031 -25.734 1 90.31 555 GLY A C 1
ATOM 4363 O O . GLY A 1 555 ? -20.578 -9.102 -25.328 1 90.31 555 GLY A O 1
ATOM 4364 N N . ALA A 1 556 ? -20.078 -11.266 -25.422 1 92.25 556 ALA A N 1
ATOM 4365 C CA . ALA A 1 556 ? -21.203 -11.664 -24.578 1 92.25 556 ALA A CA 1
ATOM 4366 C C . ALA A 1 556 ? -22.516 -11.102 -25.125 1 92.25 556 ALA A C 1
ATOM 4368 O O . ALA A 1 556 ? -23.328 -10.562 -24.359 1 92.25 556 ALA A O 1
ATOM 4369 N N . ASN A 1 557 ? -22.688 -11.125 -26.406 1 92.19 557 ASN A N 1
ATOM 4370 C CA . ASN A 1 557 ? -23.859 -10.555 -27.047 1 92.19 557 ASN A CA 1
ATOM 4371 C C . ASN A 1 557 ? -25.047 -11.523 -27.016 1 92.19 557 ASN A C 1
ATOM 4373 O O . ASN A 1 557 ? -25.516 -11.977 -28.062 1 92.19 557 ASN A O 1
ATOM 4377 N N . ALA A 1 558 ? -25.594 -11.703 -25.875 1 92.94 558 ALA A N 1
ATOM 4378 C CA . ALA A 1 558 ? -26.719 -12.617 -25.703 1 92.94 558 ALA A CA 1
ATOM 4379 C C . ALA A 1 558 ? -27.984 -12.055 -26.344 1 92.94 558 ALA A C 1
ATOM 4381 O O . ALA A 1 558 ? -28.797 -12.805 -26.922 1 92.94 558 ALA A O 1
ATOM 4382 N N . ARG A 1 559 ? -28.188 -10.781 -26.312 1 90.19 559 ARG A N 1
ATOM 4383 C CA . ARG A 1 559 ? -29.391 -10.148 -26.844 1 90.19 559 ARG A CA 1
ATOM 4384 C C . ARG A 1 559 ? -29.562 -10.438 -28.328 1 90.19 559 ARG A C 1
ATOM 4386 O O . ARG A 1 559 ? -30.641 -10.859 -28.766 1 90.19 559 ARG A O 1
ATOM 4393 N N . GLU A 1 560 ? -28.594 -10.359 -29.109 1 89.75 560 GLU A N 1
ATOM 4394 C CA . GLU A 1 560 ? -28.656 -10.547 -30.562 1 89.75 560 GLU A CA 1
ATOM 4395 C C . GLU A 1 560 ? -28.625 -12.031 -30.922 1 89.75 560 GLU A C 1
ATOM 4397 O O . GLU A 1 560 ? -29.406 -12.484 -31.766 1 89.75 560 GLU A O 1
ATOM 4402 N N . LEU A 1 561 ? -27.844 -12.781 -30.281 1 91.44 561 LEU A N 1
ATOM 4403 C CA . LEU A 1 561 ? -27.594 -14.156 -30.688 1 91.44 561 LEU A CA 1
ATOM 4404 C C . LEU A 1 561 ? -28.703 -15.078 -30.188 1 91.44 561 LEU A C 1
ATOM 4406 O O . LEU A 1 561 ? -29.047 -16.047 -30.875 1 91.44 561 LEU A O 1
ATOM 4410 N N . CYS A 1 562 ? -29.266 -14.82 -29.016 1 89.69 562 CYS A N 1
ATOM 4411 C CA . CYS A 1 562 ? -30.297 -15.695 -28.484 1 89.69 562 CYS A CA 1
ATOM 4412 C C . CYS A 1 562 ? -31.656 -15.352 -29.078 1 89.69 562 CYS A C 1
ATOM 4414 O O . CYS A 1 562 ? -32.531 -16.203 -29.172 1 89.69 562 CYS A O 1
ATOM 4416 N N . ASN A 1 563 ? -31.969 -14.117 -29.344 1 77.94 563 ASN A N 1
ATOM 4417 C CA . ASN A 1 563 ? -33.25 -13.727 -29.969 1 77.94 563 ASN A CA 1
ATOM 4418 C C . ASN A 1 563 ? -33.344 -14.266 -31.391 1 77.94 563 ASN A C 1
ATOM 4420 O O . ASN A 1 563 ? -34.438 -14.617 -31.844 1 77.94 563 ASN A O 1
ATOM 4424 N N . THR A 1 564 ? -32.312 -14.266 -32.031 1 64.31 564 THR A N 1
ATOM 4425 C CA . THR A 1 564 ? -32.344 -14.812 -33.406 1 64.31 564 THR A CA 1
ATOM 4426 C C . THR A 1 564 ? -32.531 -16.328 -33.375 1 64.31 564 THR A C 1
ATOM 4428 O O . THR A 1 564 ? -33.188 -16.891 -34.25 1 64.31 564 THR A O 1
ATOM 4431 N N . SER A 1 565 ? -32.031 -16.938 -32.375 1 58.75 565 SER A N 1
ATOM 4432 C CA . SER A 1 565 ? -32.125 -18.391 -32.25 1 58.75 565 SER A CA 1
ATOM 4433 C C . SER A 1 565 ? -33.562 -18.812 -31.875 1 58.75 565 SER A C 1
ATOM 4435 O O . SER A 1 565 ? -34.031 -19.844 -32.312 1 58.75 565 SER A O 1
ATOM 4437 N N . SER A 1 566 ? -34.25 -18 -31.016 1 57.72 566 SER A N 1
ATOM 4438 C CA . SER A 1 566 ? -35.594 -18.312 -30.562 1 57.72 566 SER A CA 1
ATOM 4439 C C . SER A 1 566 ? -36.625 -18.047 -31.656 1 57.72 566 SER A C 1
ATOM 4441 O O . SER A 1 566 ? -37.656 -18.703 -31.719 1 57.72 566 SER A O 1
ATOM 4443 N N . SER A 1 567 ? -36.5 -16.953 -32.438 1 47.34 567 SER A N 1
ATOM 4444 C CA . SER A 1 567 ? -37.5 -16.672 -33.438 1 47.34 567 SER A CA 1
ATOM 4445 C C . SER A 1 567 ? -37.688 -17.859 -34.406 1 47.34 567 SER A C 1
ATOM 4447 O O . SER A 1 567 ? -38.781 -18.078 -34.906 1 47.34 567 SER A O 1
ATOM 4449 N N . LYS A 1 568 ? -36.812 -18.641 -34.781 1 44.72 568 LYS A N 1
ATOM 4450 C CA . LYS A 1 568 ? -37.125 -19.75 -35.688 1 44.72 568 LYS A CA 1
ATOM 4451 C C . LYS A 1 568 ? -37.844 -20.875 -34.938 1 44.72 568 LYS A C 1
ATOM 4453 O O . LYS A 1 568 ? -38.469 -21.734 -35.531 1 44.72 568 LYS A O 1
ATOM 4458 N N . ALA A 1 569 ? -37.5 -21.047 -33.688 1 41.38 569 ALA A N 1
ATOM 4459 C CA . ALA A 1 569 ? -38.219 -22.047 -32.938 1 41.38 569 ALA A CA 1
ATOM 4460 C C . ALA A 1 569 ? -39.594 -21.547 -32.531 1 41.38 569 ALA A C 1
ATOM 4462 O O . ALA A 1 569 ? -40.312 -22.188 -31.734 1 41.38 569 ALA A O 1
ATOM 4463 N N . ARG A 1 570 ? -39.906 -20.422 -32.844 1 39.19 570 ARG A N 1
ATOM 4464 C CA . ARG A 1 570 ? -41.219 -19.922 -32.438 1 39.19 570 ARG A CA 1
ATOM 4465 C C . ARG A 1 570 ? -42.344 -20.734 -33.062 1 39.19 570 ARG A C 1
ATOM 4467 O O . ARG A 1 570 ? -43.531 -20.406 -32.938 1 39.19 570 ARG A O 1
ATOM 4474 N N . THR A 1 571 ? -42.062 -21.406 -34.156 1 33.72 571 THR A N 1
ATOM 4475 C CA . THR A 1 571 ? -43.375 -21.891 -34.594 1 33.72 571 THR A CA 1
ATOM 4476 C C . THR A 1 571 ? -44.125 -22.516 -33.438 1 33.72 571 THR A C 1
ATOM 4478 O O . THR A 1 571 ? -45.344 -22.281 -33.312 1 33.72 571 THR A O 1
ATOM 4481 N N . SER A 1 572 ? -43.906 -23.938 -33.125 1 32.44 572 SER A N 1
ATOM 4482 C CA . SER A 1 572 ? -44.906 -24.812 -32.5 1 32.44 572 SER A CA 1
ATOM 4483 C C . SER A 1 572 ? -45.031 -24.516 -31.016 1 32.44 572 SER A C 1
ATOM 4485 O O . SER A 1 572 ? -45.969 -24.984 -30.375 1 32.44 572 SER A O 1
ATOM 4487 N N . VAL A 1 573 ? -43.875 -24.438 -30.219 1 33.22 573 VAL A N 1
ATOM 4488 C CA . VAL A 1 573 ? -44.094 -24.625 -28.797 1 33.22 573 VAL A CA 1
ATOM 4489 C C . VAL A 1 573 ? -44.688 -23.359 -28.188 1 33.22 573 VAL A C 1
ATOM 4491 O O . VAL A 1 573 ? -44.094 -22.281 -28.297 1 33.22 573 VAL A O 1
ATOM 4494 N N . SER A 1 574 ? -45.938 -23.109 -28.203 1 34.38 574 SER A N 1
ATOM 4495 C CA . SER A 1 574 ? -46.75 -22.312 -27.281 1 34.38 574 SER A CA 1
ATOM 4496 C C . SER A 1 574 ? -46.062 -22.156 -25.922 1 34.38 574 SER A C 1
ATOM 4498 O O . SER A 1 574 ? -46.094 -23.078 -25.109 1 34.38 574 SER A O 1
ATOM 4500 N N . ARG A 1 575 ? -44.938 -21.703 -25.828 1 34.34 575 ARG A N 1
ATOM 4501 C CA . ARG A 1 575 ? -44.281 -21.516 -24.531 1 34.34 575 ARG A CA 1
ATOM 4502 C C . ARG A 1 575 ? -45.25 -20.984 -23.5 1 34.34 575 ARG A C 1
ATOM 4504 O O . ARG A 1 575 ? -45.844 -19.922 -23.688 1 34.34 575 ARG A O 1
ATOM 4511 N N . GLY A 1 576 ? -45.875 -21.797 -22.781 1 34.72 576 GLY A N 1
ATOM 4512 C CA . GLY A 1 576 ? -46.719 -21.656 -21.609 1 34.72 576 GLY A CA 1
ATOM 4513 C C . GLY A 1 576 ? -46.344 -20.469 -20.734 1 34.72 576 GLY A C 1
ATOM 4514 O O . GLY A 1 576 ? -45.156 -20.141 -20.609 1 34.72 576 GLY A O 1
ATOM 4515 N N . LYS A 1 577 ? -47.062 -19.469 -20.656 1 44.59 577 LYS A N 1
ATOM 4516 C CA . LYS A 1 577 ? -47.094 -18.484 -19.578 1 44.59 577 LYS A CA 1
ATOM 4517 C C . LYS A 1 577 ? -46.5 -19.062 -18.297 1 44.59 577 LYS A C 1
ATOM 4519 O O . LYS A 1 577 ? -46.969 -20.078 -17.766 1 44.59 577 LYS A O 1
ATOM 4524 N N . LYS A 1 578 ? -45.125 -19.047 -18.109 1 51 578 LYS A N 1
ATOM 4525 C CA . LYS A 1 578 ? -44.688 -19.453 -16.781 1 51 578 LYS A CA 1
ATOM 4526 C C . LYS A 1 578 ? -45.75 -19.188 -15.727 1 51 578 LYS A C 1
ATOM 4528 O O . LYS A 1 578 ? -46.25 -18.062 -15.609 1 51 578 LYS A O 1
ATOM 4533 N N . HIS A 1 579 ? -46.406 -20.094 -15.289 1 65.62 579 HIS A N 1
ATOM 4534 C CA . HIS A 1 579 ? -47.406 -20.078 -14.234 1 65.62 579 HIS A CA 1
ATOM 4535 C C . HIS A 1 579 ? -46.875 -19.453 -12.953 1 65.62 579 HIS A C 1
ATOM 4537 O O . HIS A 1 579 ? -45.719 -19.719 -12.57 1 65.62 579 HIS A O 1
ATOM 4543 N N . CYS A 1 580 ? -47.344 -18.234 -12.672 1 80.12 580 CYS A N 1
ATOM 4544 C CA . CYS A 1 580 ? -46.906 -17.594 -11.445 1 80.12 580 CYS A CA 1
ATOM 4545 C C . CYS A 1 580 ? -47.062 -18.531 -10.25 1 80.12 580 CYS A C 1
ATOM 4547 O O . CYS A 1 580 ? -48.031 -19.297 -10.172 1 80.12 580 CYS A O 1
ATOM 4549 N N . GLU A 1 581 ? -46 -18.75 -9.656 1 87.06 581 GLU A N 1
ATOM 4550 C CA . GLU A 1 581 ? -46 -19.578 -8.445 1 87.06 581 GLU A CA 1
ATOM 4551 C C . GLU A 1 581 ? -46.938 -19 -7.387 1 87.06 581 GLU A C 1
ATOM 4553 O O . GLU A 1 581 ? -46.781 -17.844 -6.977 1 87.06 581 GLU A O 1
ATOM 4558 N N . PRO A 1 582 ? -47.875 -19.734 -7.059 1 86.69 582 PRO A N 1
ATOM 4559 C CA . PRO A 1 582 ? -48.781 -19.219 -6.02 1 86.69 582 PRO A CA 1
ATOM 4560 C C . PRO A 1 582 ? -48.125 -19.172 -4.645 1 86.69 582 PRO A C 1
ATOM 4562 O O . PRO A 1 582 ? -47.5 -20.141 -4.227 1 86.69 582 PRO A O 1
ATOM 4565 N N . VAL A 1 583 ? -48.156 -18.016 -4.07 1 86.5 583 VAL A N 1
ATOM 4566 C CA . VAL A 1 583 ? -47.625 -17.844 -2.727 1 86.5 583 VAL A CA 1
ATOM 4567 C C . VAL A 1 583 ? -48.719 -17.391 -1.778 1 86.5 583 VAL A C 1
ATOM 4569 O O . VAL A 1 583 ? -49.5 -16.5 -2.113 1 86.5 583 VAL A O 1
ATOM 4572 N N . GLN A 1 584 ? -48.812 -18.062 -0.693 1 83.38 584 GLN A N 1
ATOM 4573 C CA . GLN A 1 584 ? -49.875 -17.734 0.277 1 83.38 584 GLN A CA 1
ATOM 4574 C C . GLN A 1 584 ? -49.375 -16.75 1.324 1 83.38 584 GLN A C 1
ATOM 4576 O O . GLN A 1 584 ? -48.281 -16.938 1.894 1 83.38 584 GLN A O 1
ATOM 4581 N N . PHE A 1 585 ? -50.156 -15.727 1.354 1 76.75 585 PHE A N 1
ATOM 4582 C CA . PHE A 1 585 ? -49.812 -14.711 2.344 1 76.75 585 PHE A CA 1
ATOM 4583 C C . PHE A 1 585 ? -50.875 -14.633 3.422 1 76.75 585 PHE A C 1
ATOM 4585 O O . PHE A 1 585 ? -52.062 -14.805 3.137 1 76.75 585 PHE A O 1
ATOM 4592 N N . GLN A 1 586 ? -50.375 -14.539 4.676 1 72.25 586 GLN A N 1
ATOM 4593 C CA . GLN A 1 586 ? -51.344 -14.211 5.734 1 72.25 586 GLN A CA 1
ATOM 4594 C C . GLN A 1 586 ? -51.656 -12.719 5.742 1 72.25 586 GLN A C 1
ATOM 4596 O O . GLN A 1 586 ? -50.781 -11.891 5.48 1 72.25 586 GLN A O 1
ATOM 4601 N N . PRO A 1 587 ? -52.906 -12.508 5.98 1 64.75 587 PRO A N 1
ATOM 4602 C CA . PRO A 1 587 ? -53.281 -11.086 5.984 1 64.75 587 PRO A CA 1
ATOM 4603 C C . PRO A 1 587 ? -52.5 -10.273 7.008 1 64.75 587 PRO A C 1
ATOM 4605 O O . PRO A 1 587 ? -52.188 -10.766 8.102 1 64.75 587 PRO A O 1
ATOM 4608 N N . LEU A 1 588 ? -52.094 -9.227 6.66 1 58.81 588 LEU A N 1
ATOM 4609 C CA . LEU A 1 588 ? -51.469 -8.211 7.504 1 58.81 588 LEU A CA 1
ATOM 4610 C C . LEU A 1 588 ? -50.094 -8.648 7.965 1 58.81 588 LEU A C 1
ATOM 4612 O O . LEU A 1 588 ? -49.656 -8.273 9.055 1 58.81 588 LEU A O 1
ATOM 4616 N N . THR A 1 589 ? -49.625 -9.641 7.23 1 65.94 589 THR A N 1
ATOM 4617 C CA . THR A 1 589 ? -48.25 -10.039 7.57 1 65.94 589 THR A CA 1
ATOM 4618 C C . THR A 1 589 ? -47.281 -9.578 6.504 1 65.94 589 THR A C 1
ATOM 4620 O O . THR A 1 589 ? -47.688 -9.258 5.379 1 65.94 589 THR A O 1
ATOM 4623 N N . VAL A 1 590 ? -46.062 -9.297 6.938 1 71.31 590 VAL A N 1
ATOM 4624 C CA . VAL A 1 590 ? -45 -8.93 6.023 1 71.31 590 VAL A CA 1
ATOM 4625 C C . VAL A 1 590 ? -44.406 -10.188 5.375 1 71.31 590 VAL A C 1
ATOM 4627 O O . VAL A 1 590 ? -44.031 -11.141 6.07 1 71.31 590 VAL A O 1
ATOM 4630 N N . ASN A 1 591 ? -44.656 -10.211 4.066 1 77.19 591 ASN A N 1
ATOM 4631 C CA . ASN A 1 591 ? -44.094 -11.336 3.318 1 77.19 591 ASN A CA 1
ATOM 4632 C C . ASN A 1 591 ? -42.969 -10.898 2.402 1 77.19 591 ASN A C 1
ATOM 4634 O O . ASN A 1 591 ? -42.906 -9.734 2.004 1 77.19 591 ASN A O 1
ATOM 4638 N N . THR A 1 592 ? -42.031 -11.773 2.199 1 84.38 592 THR A N 1
ATOM 4639 C CA . THR A 1 592 ? -40.906 -11.461 1.32 1 84.38 592 THR A CA 1
ATOM 4640 C C . THR A 1 592 ? -40.875 -12.398 0.114 1 84.38 592 THR A C 1
ATOM 4642 O O . THR A 1 592 ? -41.094 -13.602 0.25 1 84.38 592 THR A O 1
ATOM 4645 N N . LEU A 1 593 ? -40.875 -11.859 -1.017 1 88.19 593 LEU A N 1
ATOM 4646 C CA . LEU A 1 593 ? -40.656 -12.617 -2.246 1 88.19 593 LEU A CA 1
ATOM 4647 C C . LEU A 1 593 ? -39.188 -12.602 -2.658 1 88.19 593 LEU A C 1
ATOM 4649 O O . LEU A 1 593 ? -38.594 -11.531 -2.777 1 88.19 593 LEU A O 1
ATOM 4653 N N . ALA A 1 594 ? -38.656 -13.82 -2.836 1 89.69 594 ALA A N 1
ATOM 4654 C CA . ALA A 1 594 ? -37.25 -13.914 -3.182 1 89.69 594 ALA A CA 1
ATOM 4655 C C . ALA A 1 594 ? -37.031 -13.758 -4.684 1 89.69 594 ALA A C 1
ATOM 4657 O O . ALA A 1 594 ? -37.938 -14.086 -5.48 1 89.69 594 ALA A O 1
ATOM 4658 N N . CYS A 1 595 ? -36.031 -13.078 -5.02 1 89.12 595 CYS A N 1
ATOM 4659 C CA . CYS A 1 595 ? -35.562 -13 -6.402 1 89.12 595 CYS A CA 1
ATOM 4660 C C . CYS A 1 595 ? -34.188 -13.641 -6.547 1 89.12 595 CYS A C 1
ATOM 4662 O O . CYS A 1 595 ? -33.156 -12.938 -6.551 1 89.12 595 CYS A O 1
ATOM 4664 N N . PRO A 1 596 ? -34.125 -14.953 -6.758 1 88.19 596 PRO A N 1
ATOM 4665 C CA . PRO A 1 596 ? -32.844 -15.633 -6.852 1 88.19 596 PRO A CA 1
ATOM 4666 C C . PRO A 1 596 ? -32.125 -15.391 -8.188 1 88.19 596 PRO A C 1
ATOM 4668 O O . PRO A 1 596 ? -32.625 -15.836 -9.227 1 88.19 596 PRO A O 1
ATOM 4671 N N . LEU A 1 597 ? -31.078 -14.633 -8.133 1 90.25 597 LEU A N 1
ATOM 4672 C CA . LEU A 1 597 ? -30.281 -14.422 -9.336 1 90.25 597 LEU A CA 1
ATOM 4673 C C . LEU A 1 597 ? -29.141 -15.43 -9.422 1 90.25 597 LEU A C 1
ATOM 4675 O O . LEU A 1 597 ? -28.484 -15.711 -8.422 1 90.25 597 LEU A O 1
ATOM 4679 N N . LEU A 1 598 ? -28.984 -15.93 -10.617 1 90.88 598 LEU A N 1
ATOM 4680 C CA . LEU A 1 598 ? -27.844 -16.797 -10.836 1 90.88 598 LEU A CA 1
ATOM 4681 C C . LEU A 1 598 ? -26.547 -16 -10.914 1 90.88 598 LEU A C 1
ATOM 4683 O O . LEU A 1 598 ? -25.547 -16.359 -10.281 1 90.88 598 LEU A O 1
ATOM 4687 N N . SER A 1 599 ? -26.641 -14.875 -11.656 1 94.31 599 SER A N 1
ATOM 4688 C CA . SER A 1 599 ? -25.469 -14.055 -11.906 1 94.31 599 SER A CA 1
ATOM 4689 C C . SER A 1 599 ? -25.328 -12.953 -10.867 1 94.31 599 SER A C 1
ATOM 4691 O O . SER A 1 599 ? -26.266 -12.219 -10.602 1 94.31 599 SER A O 1
ATOM 4693 N N . ASN A 1 600 ? -24.109 -12.82 -10.305 1 94.19 600 ASN A N 1
ATOM 4694 C CA . ASN A 1 600 ? -23.797 -11.719 -9.398 1 94.19 600 ASN A CA 1
ATOM 4695 C C . ASN A 1 600 ? -23.641 -10.398 -10.156 1 94.19 600 ASN A C 1
ATOM 4697 O O . ASN A 1 600 ? -23.625 -9.328 -9.547 1 94.19 600 ASN A O 1
ATOM 4701 N N . LEU A 1 601 ? -23.562 -10.484 -11.438 1 94.38 601 LEU A N 1
ATOM 4702 C CA . LEU A 1 601 ? -23.344 -9.289 -12.25 1 94.38 601 LEU A CA 1
ATOM 4703 C C . LEU A 1 601 ? -24.672 -8.719 -12.75 1 94.38 601 LEU A C 1
ATOM 4705 O O . LEU A 1 601 ? -24.703 -7.637 -13.336 1 94.38 601 LEU A O 1
ATOM 4709 N N . ALA A 1 602 ? -25.672 -9.422 -12.469 1 93.88 602 ALA A N 1
ATOM 4710 C CA . ALA A 1 602 ? -27 -8.992 -12.938 1 93.88 602 ALA A CA 1
ATOM 4711 C C . ALA A 1 602 ? -27.641 -8.031 -11.938 1 93.88 602 ALA A C 1
ATOM 4713 O O . ALA A 1 602 ? -27.344 -8.07 -10.75 1 93.88 602 ALA A O 1
ATOM 4714 N N . THR A 1 603 ? -28.5 -7.23 -12.492 1 92 603 THR A N 1
ATOM 4715 C CA . THR A 1 603 ? -29.328 -6.359 -11.672 1 92 603 THR A CA 1
ATOM 4716 C C . THR A 1 603 ? -30.781 -6.859 -11.633 1 92 603 THR A C 1
ATOM 4718 O O . THR A 1 603 ? -31.266 -7.422 -12.617 1 92 603 THR A O 1
ATOM 4721 N N . ARG A 1 604 ? -31.406 -6.695 -10.516 1 91.44 604 ARG A N 1
ATOM 4722 C CA . ARG A 1 604 ? -32.781 -7.16 -10.328 1 91.44 604 ARG A CA 1
ATOM 4723 C C . ARG A 1 604 ? -33.781 -6.102 -10.773 1 91.44 604 ARG A C 1
ATOM 4725 O O . ARG A 1 604 ? -33.594 -4.91 -10.547 1 91.44 604 ARG A O 1
ATOM 4732 N N . LEU A 1 605 ? -34.781 -6.652 -11.523 1 89.88 605 LEU A N 1
ATOM 4733 C CA . LEU A 1 605 ? -35.906 -5.816 -11.914 1 89.88 605 LEU A CA 1
ATOM 4734 C C . LEU A 1 605 ? -37.219 -6.465 -11.516 1 89.88 605 LEU A C 1
ATOM 4736 O O . LEU A 1 605 ? -37.562 -7.535 -12.016 1 89.88 605 LEU A O 1
ATOM 4740 N N . TRP A 1 606 ? -37.938 -5.855 -10.57 1 91 606 TRP A N 1
ATOM 4741 C CA . TRP A 1 606 ? -39.25 -6.355 -10.141 1 91 606 TRP A CA 1
ATOM 4742 C C . TRP A 1 606 ? -40.375 -5.676 -10.914 1 91 606 TRP A C 1
ATOM 4744 O O . TRP A 1 606 ? -40.375 -4.449 -11.062 1 91 606 TRP A O 1
ATOM 4754 N N . LEU A 1 607 ? -41.219 -6.535 -11.43 1 90.06 607 LEU A N 1
ATOM 4755 C CA . LEU A 1 607 ? -42.406 -6.02 -12.117 1 90.06 607 LEU A CA 1
ATOM 4756 C C . LEU A 1 607 ? -43.656 -6.48 -11.43 1 90.06 607 LEU A C 1
ATOM 4758 O O . LEU A 1 607 ? -43.75 -7.621 -10.969 1 90.06 607 LEU A O 1
ATOM 4762 N N . HIS A 1 608 ? -44.594 -5.598 -11.234 1 88.81 608 HIS A N 1
ATOM 4763 C CA . HIS A 1 608 ? -45.938 -5.906 -10.781 1 88.81 608 HIS A CA 1
ATOM 4764 C C . HIS A 1 608 ? -46.938 -5.727 -11.906 1 88.81 608 HIS A C 1
ATOM 4766 O O . HIS A 1 608 ? -47.219 -4.602 -12.336 1 88.81 608 HIS A O 1
ATOM 4772 N N . ASN A 1 609 ? -47.469 -6.754 -12.258 1 87.56 609 ASN A N 1
ATOM 4773 C CA . ASN A 1 609 ? -48.375 -6.742 -13.391 1 87.56 609 ASN A CA 1
ATOM 4774 C C . ASN A 1 609 ? -47.781 -5.992 -14.586 1 87.56 609 ASN A C 1
ATOM 4776 O O . ASN A 1 609 ? -48.469 -5.145 -15.18 1 87.56 609 ASN A O 1
ATOM 4780 N N . GLY A 1 610 ? -46.5 -6.246 -14.789 1 86.75 610 GLY A N 1
ATOM 4781 C CA . GLY A 1 610 ? -45.812 -5.73 -15.969 1 86.75 610 GLY A CA 1
ATOM 4782 C C . GLY A 1 610 ? -45.219 -4.352 -15.758 1 86.75 610 GLY A C 1
ATOM 4783 O O . GLY A 1 610 ? -44.531 -3.83 -16.641 1 86.75 610 GLY A O 1
ATOM 4784 N N . VAL A 1 611 ? -45.438 -3.795 -14.602 1 87.38 611 VAL A N 1
ATOM 4785 C CA . VAL A 1 611 ? -44.906 -2.459 -14.312 1 87.38 611 VAL A CA 1
ATOM 4786 C C . VAL A 1 611 ? -43.812 -2.539 -13.25 1 87.38 611 VAL A C 1
ATOM 4788 O O . VAL A 1 611 ? -43.969 -3.246 -12.258 1 87.38 611 VAL A O 1
ATOM 4791 N N . PRO A 1 612 ? -42.719 -1.833 -13.562 1 88.69 612 PRO A N 1
ATOM 4792 C CA . PRO A 1 612 ? -41.656 -1.849 -12.578 1 88.69 612 PRO A CA 1
ATOM 4793 C C . PRO A 1 612 ? -42.094 -1.338 -11.203 1 88.69 612 PRO A C 1
ATOM 4795 O O . PRO A 1 612 ? -42.875 -0.385 -11.117 1 88.69 612 PRO A O 1
ATOM 4798 N N . ILE A 1 613 ? -41.625 -2.043 -10.195 1 81.81 613 ILE A N 1
ATOM 4799 C CA . ILE A 1 613 ? -42 -1.697 -8.828 1 81.81 613 ILE A CA 1
ATOM 4800 C C . ILE A 1 613 ? -41.125 -0.563 -8.32 1 81.81 613 ILE A C 1
ATOM 4802 O O . ILE A 1 613 ? -39.906 -0.624 -8.438 1 81.81 613 ILE A O 1
ATOM 4806 N N . ASN A 1 614 ? -41.562 0.562 -8.039 1 65.44 614 ASN A N 1
ATOM 4807 C CA . ASN A 1 614 ? -40.906 1.659 -7.352 1 65.44 614 ASN A CA 1
ATOM 4808 C C . ASN A 1 614 ? -41.156 1.622 -5.848 1 65.44 614 ASN A C 1
ATOM 4810 O O . ASN A 1 614 ? -42.094 0.956 -5.391 1 65.44 614 ASN A O 1
ATOM 4814 N N . ALA A 1 615 ? -40.188 2.16 -5.09 1 57.16 615 ALA A N 1
ATOM 4815 C CA . ALA A 1 615 ? -40.406 2.236 -3.646 1 57.16 615 ALA A CA 1
ATOM 4816 C C . ALA A 1 615 ? -41.781 2.773 -3.309 1 57.16 615 ALA A C 1
ATOM 4818 O O . ALA A 1 615 ? -42.156 3.863 -3.748 1 57.16 615 ALA A O 1
ATOM 4819 N N . SER A 1 616 ? -42.844 1.905 -3.303 1 58.41 616 SER A N 1
ATOM 4820 C CA . SER A 1 616 ? -44.156 2.322 -2.84 1 58.41 616 SER A CA 1
ATOM 4821 C C . SER A 1 616 ? -44.406 1.879 -1.402 1 58.41 616 SER A C 1
ATOM 4823 O O . SER A 1 616 ? -43.594 1.165 -0.818 1 58.41 616 SER A O 1
ATOM 4825 N N . ALA A 1 617 ? -45.438 2.387 -0.801 1 56.31 617 ALA A N 1
ATOM 4826 C CA . ALA A 1 617 ? -45.875 2.135 0.571 1 56.31 617 ALA A CA 1
ATOM 4827 C C . ALA A 1 617 ? -46.125 0.647 0.802 1 56.31 617 ALA A C 1
ATOM 4829 O O . ALA A 1 617 ? -45.938 0.147 1.915 1 56.31 617 ALA A O 1
ATOM 4830 N N . SER A 1 618 ? -46.469 -0.134 -0.267 1 62.12 618 SER A N 1
ATOM 4831 C CA . SER A 1 618 ? -46.875 -1.513 -0.026 1 62.12 618 SER A CA 1
ATOM 4832 C C . SER A 1 618 ? -45.781 -2.496 -0.437 1 62.12 618 SER A C 1
ATOM 4834 O O . SER A 1 618 ? -45.812 -3.67 -0.059 1 62.12 618 SER A O 1
ATOM 4836 N N . CYS A 1 619 ? -44.906 -2.025 -1.233 1 73.5 619 CYS A N 1
ATOM 4837 C CA . CYS A 1 619 ? -43.844 -2.916 -1.695 1 73.5 619 CYS A CA 1
ATOM 4838 C C . CYS A 1 619 ? -42.469 -2.225 -1.648 1 73.5 619 CYS A C 1
ATOM 4840 O O . CYS A 1 619 ? -42.375 -1.059 -2.027 1 73.5 619 CYS A O 1
ATOM 4842 N N . ARG A 1 620 ? -41.562 -2.959 -0.909 1 74.38 620 ARG A N 1
ATOM 4843 C CA . ARG A 1 620 ? -40.219 -2.396 -0.861 1 74.38 620 ARG A CA 1
ATOM 4844 C C . ARG A 1 620 ? -39.188 -3.449 -1.206 1 74.38 620 ARG A C 1
ATOM 4846 O O . ARG A 1 620 ? -39.25 -4.59 -0.74 1 74.38 620 ARG A O 1
ATOM 4853 N N . VAL A 1 621 ? -38.312 -3.039 -2.068 1 80.75 621 VAL A N 1
ATOM 4854 C CA . VAL A 1 621 ? -37.219 -3.932 -2.393 1 80.75 621 VAL A CA 1
ATOM 4855 C C . VAL A 1 621 ? -36.125 -3.807 -1.333 1 80.75 621 VAL A C 1
ATOM 4857 O O . VAL A 1 621 ? -35.625 -2.707 -1.06 1 80.75 621 VAL A O 1
ATOM 4860 N N . LEU A 1 622 ? -35.781 -4.883 -0.722 1 75.75 622 LEU A N 1
ATOM 4861 C CA . LEU A 1 622 ? -34.75 -4.922 0.304 1 75.75 622 LEU A CA 1
ATOM 4862 C C . LEU A 1 622 ? -33.375 -4.82 -0.321 1 75.75 622 LEU A C 1
ATOM 4864 O O . LEU A 1 622 ? -33.219 -4.949 -1.538 1 75.75 622 LEU A O 1
ATOM 4868 N N . SER A 1 623 ? -32.312 -4.52 0.589 1 75.5 623 SER A N 1
ATOM 4869 C CA . SER A 1 623 ? -30.938 -4.461 0.131 1 75.5 623 SER A CA 1
ATOM 4870 C C . SER A 1 623 ? -30.469 -5.809 -0.41 1 75.5 623 SER A C 1
ATOM 4872 O O . SER A 1 623 ? -29.578 -5.867 -1.259 1 75.5 623 SER A O 1
ATOM 4874 N N . THR A 1 624 ? -31.156 -6.754 0.047 1 77.69 624 THR A N 1
ATOM 4875 C CA . THR A 1 624 ? -30.828 -8.094 -0.421 1 77.69 624 THR A CA 1
ATOM 4876 C C . THR A 1 624 ? -31.391 -8.336 -1.816 1 77.69 624 THR A C 1
ATOM 4878 O O . THR A 1 624 ? -31 -9.297 -2.492 1 77.69 624 THR A O 1
ATOM 4881 N N . GLY A 1 625 ? -32.281 -7.473 -2.223 1 84.44 625 GLY A N 1
ATOM 4882 C CA . GLY A 1 625 ? -32.938 -7.609 -3.516 1 84.44 625 GLY A CA 1
ATOM 4883 C C . GLY A 1 625 ? -34.312 -8.227 -3.428 1 84.44 625 GLY A C 1
ATOM 4884 O O . GLY A 1 625 ? -35.062 -8.219 -4.402 1 84.44 625 GLY A O 1
ATOM 4885 N N . ASP A 1 626 ? -34.719 -8.688 -2.311 1 87.25 626 ASP A N 1
ATOM 4886 C CA . ASP A 1 626 ? -36.031 -9.297 -2.111 1 87.25 626 ASP A CA 1
ATOM 4887 C C . ASP A 1 626 ? -37.125 -8.234 -2.01 1 87.25 626 ASP A C 1
ATOM 4889 O O . ASP A 1 626 ? -36.844 -7.082 -1.679 1 87.25 626 ASP A O 1
ATOM 4893 N N . LEU A 1 627 ? -38.25 -8.703 -2.416 1 87 627 LEU A N 1
ATOM 4894 C CA . LEU A 1 627 ? -39.406 -7.785 -2.359 1 87 627 LEU A CA 1
ATOM 4895 C C . LEU A 1 627 ? -40.219 -8.023 -1.101 1 87 627 LEU A C 1
ATOM 4897 O O . LEU A 1 627 ? -40.656 -9.148 -0.838 1 87 627 LEU A O 1
ATOM 4901 N N . LEU A 1 628 ? -40.281 -6.98 -0.386 1 81.62 628 LEU A N 1
ATOM 4902 C CA . LEU A 1 628 ? -41.125 -7.016 0.8 1 81.62 628 LEU A CA 1
ATOM 4903 C C . LEU A 1 628 ? -42.562 -6.578 0.464 1 81.62 628 LEU A C 1
ATOM 4905 O O . LEU A 1 628 ? -42.75 -5.535 -0.156 1 81.62 628 LEU A O 1
ATOM 4909 N N . LEU A 1 629 ? -43.5 -7.527 0.79 1 78.62 629 LEU A N 1
ATOM 4910 C CA . LEU A 1 629 ? -44.906 -7.238 0.549 1 78.62 629 LEU A CA 1
ATOM 4911 C C . LEU A 1 629 ? -45.688 -7.262 1.854 1 78.62 629 LEU A C 1
ATOM 4913 O O . LEU A 1 629 ? -45.438 -8.102 2.719 1 78.62 629 LEU A O 1
ATOM 4917 N N . VAL A 1 630 ? -46.406 -6.145 2.09 1 67.31 630 VAL A N 1
ATOM 4918 C CA . VAL A 1 630 ? -47.344 -6.145 3.221 1 67.31 630 VAL A CA 1
ATOM 4919 C C . VAL A 1 630 ? -48.688 -6.691 2.781 1 67.31 630 VAL A C 1
ATOM 4921 O O . VAL A 1 630 ? -49.219 -6.297 1.738 1 67.31 630 VAL A O 1
ATOM 4924 N N . GLY A 1 631 ? -49.188 -7.812 3.309 1 59.66 631 GLY A N 1
ATOM 4925 C CA . GLY A 1 631 ? -50.406 -8.531 3.014 1 59.66 631 GLY A CA 1
ATOM 4926 C C . GLY A 1 631 ? -51.625 -7.641 3.033 1 59.66 631 GLY A C 1
ATOM 4927 O O . GLY A 1 631 ? -51.969 -7.047 4.062 1 59.66 631 GLY A O 1
ATOM 4928 N N . SER A 1 632 ? -51.906 -6.906 2.055 1 59.59 632 SER A N 1
ATOM 4929 C CA . SER A 1 632 ? -53.219 -6.273 2.061 1 59.59 632 SER A CA 1
ATOM 4930 C C . SER A 1 632 ? -54.25 -7.168 1.402 1 59.59 632 SER A C 1
ATOM 4932 O O . SER A 1 632 ? -53.906 -8.094 0.669 1 59.59 632 SER A O 1
ATOM 4934 N N . GLN A 1 633 ? -55.594 -7.09 1.875 1 55.03 633 GLN A N 1
ATOM 4935 C CA . GLN A 1 633 ? -56.812 -7.871 1.558 1 55.03 633 GLN A CA 1
ATOM 4936 C C . GLN A 1 633 ? -57 -7.98 0.049 1 55.03 633 GLN A C 1
ATOM 4938 O O . GLN A 1 633 ? -57.719 -8.859 -0.424 1 55.03 633 GLN A O 1
ATOM 4943 N N . GLN A 1 634 ? -56.344 -7.246 -0.784 1 55.69 634 GLN A N 1
ATOM 4944 C CA . GLN A 1 634 ? -56.781 -7.293 -2.174 1 55.69 634 GLN A CA 1
ATOM 4945 C C . GLN A 1 634 ? -55.844 -8.109 -3.031 1 55.69 634 GLN A C 1
ATOM 4947 O O . GLN A 1 634 ? -54.719 -8.383 -2.619 1 55.69 634 GLN A O 1
ATOM 4952 N N . GLU A 1 635 ? -56.344 -8.664 -4.188 1 59.81 635 GLU A N 1
ATOM 4953 C CA . GLU A 1 635 ? -55.625 -9.398 -5.23 1 59.81 635 GLU A CA 1
ATOM 4954 C C . GLU A 1 635 ? -54.312 -8.695 -5.605 1 59.81 635 GLU A C 1
ATOM 4956 O O . GLU A 1 635 ? -54.344 -7.637 -6.238 1 59.81 635 GLU A O 1
ATOM 4961 N N . LEU A 1 636 ? -53.219 -9.25 -5.145 1 71.5 636 LEU A N 1
ATOM 4962 C CA . LEU A 1 636 ? -51.938 -8.539 -5.234 1 71.5 636 LEU A CA 1
ATOM 4963 C C . LEU A 1 636 ? -51.375 -8.625 -6.645 1 71.5 636 LEU A C 1
ATOM 4965 O O . LEU A 1 636 ? -50.531 -7.809 -7.027 1 71.5 636 LEU A O 1
ATOM 4969 N N . GLY A 1 637 ? -52.062 -9.516 -7.57 1 83.44 637 GLY A N 1
ATOM 4970 C CA . GLY A 1 637 ? -51.594 -9.617 -8.93 1 83.44 637 GLY A CA 1
ATOM 4971 C C . GLY A 1 637 ? -50.312 -10.43 -9.039 1 83.44 637 GLY A C 1
ATOM 4972 O O . GLY A 1 637 ? -50 -11.258 -8.172 1 83.44 637 GLY A O 1
ATOM 4973 N N . GLU A 1 638 ? -49.688 -10.258 -10.203 1 89.38 638 GLU A N 1
ATOM 4974 C CA . GLU A 1 638 ? -48.5 -11.031 -10.5 1 89.38 638 GLU A CA 1
ATOM 4975 C C . GLU A 1 638 ? -47.25 -10.203 -10.25 1 89.38 638 GLU A C 1
ATOM 4977 O O . GLU A 1 638 ? -47.156 -9.047 -10.672 1 89.38 638 GLU A O 1
ATOM 4982 N N . PHE A 1 639 ? -46.375 -10.836 -9.484 1 90.62 639 PHE A N 1
ATOM 4983 C CA . PHE A 1 639 ? -45.062 -10.234 -9.273 1 90.62 639 PHE A CA 1
ATOM 4984 C C . PHE A 1 639 ? -44 -11.023 -10.008 1 90.62 639 PHE A C 1
ATOM 4986 O O . PHE A 1 639 ? -43.875 -12.234 -9.836 1 90.62 639 PHE A O 1
ATOM 4993 N N . GLN A 1 640 ? -43.281 -10.273 -10.891 1 91.88 640 GLN A N 1
ATOM 4994 C CA . GLN A 1 640 ? -42.219 -10.922 -11.648 1 91.88 640 GLN A CA 1
ATOM 4995 C C . GLN A 1 640 ? -40.875 -10.352 -11.281 1 91.88 640 GLN A C 1
ATOM 4997 O O . GLN A 1 640 ? -40.719 -9.141 -11.086 1 91.88 640 GLN A O 1
ATOM 5002 N N . CYS A 1 641 ? -39.969 -11.273 -11.102 1 92.75 641 CYS A N 1
ATOM 5003 C CA . CYS A 1 641 ? -38.562 -10.891 -10.898 1 92.75 641 CYS A CA 1
ATOM 5004 C C . CYS A 1 641 ? -37.75 -11.172 -12.148 1 92.75 641 CYS A C 1
ATOM 5006 O O . CYS A 1 641 ? -37.688 -12.305 -12.633 1 92.75 641 CYS A O 1
ATOM 5008 N N . TRP A 1 642 ? -37.094 -10.07 -12.68 1 91.88 642 TRP A N 1
ATOM 5009 C CA . TRP A 1 642 ? -36.281 -10.195 -13.883 1 91.88 642 TRP A CA 1
ATOM 5010 C C . TRP A 1 642 ? -34.812 -9.906 -13.578 1 91.88 642 TRP A C 1
ATOM 5012 O O . TRP A 1 642 ? -34.5 -9.125 -12.672 1 91.88 642 TRP A O 1
ATOM 5022 N N . SER A 1 643 ? -33.969 -10.641 -14.344 1 92.81 643 SER A N 1
ATOM 5023 C CA . SER A 1 643 ? -32.531 -10.336 -14.289 1 92.81 643 SER A CA 1
ATOM 5024 C C . SER A 1 643 ? -32.062 -9.578 -15.531 1 92.81 643 SER A C 1
ATOM 5026 O O . SER A 1 643 ? -32.5 -9.898 -16.641 1 92.81 643 SER A O 1
ATOM 5028 N N . LEU A 1 644 ? -31.344 -8.5 -15.234 1 93 644 LEU A N 1
ATOM 5029 C CA . LEU A 1 644 ? -30.781 -7.703 -16.312 1 93 644 LEU A CA 1
ATOM 5030 C C . LEU A 1 644 ? -29.266 -7.766 -16.297 1 93 644 LEU A C 1
ATOM 5032 O O . LEU A 1 644 ? -28.625 -7.391 -15.305 1 93 644 LEU A O 1
ATOM 5036 N N . GLU A 1 645 ? -28.703 -8.297 -17.359 1 94.06 645 GLU A N 1
ATOM 5037 C CA . GLU A 1 645 ? -27.25 -8.43 -17.484 1 94.06 645 GLU A CA 1
ATOM 5038 C C . GLU A 1 645 ? -26.797 -8.156 -18.922 1 94.06 645 GLU A C 1
ATOM 5040 O O . GLU A 1 645 ? -27.25 -8.812 -19.859 1 94.06 645 GLU A O 1
ATOM 5045 N N . GLU A 1 646 ? -25.906 -7.258 -19.156 1 91.56 646 GLU A N 1
ATOM 5046 C CA . GLU A 1 646 ? -25.391 -6.891 -20.469 1 91.56 646 GLU A CA 1
ATOM 5047 C C . GLU A 1 646 ? -26.516 -6.668 -21.469 1 91.56 646 GLU A C 1
ATOM 5049 O O . GLU A 1 646 ? -26.5 -7.211 -22.578 1 91.56 646 GLU A O 1
ATOM 5054 N N . GLY A 1 647 ? -27.578 -6.039 -21.016 1 87.62 647 GLY A N 1
ATOM 5055 C CA . GLY A 1 647 ? -28.688 -5.676 -21.875 1 87.62 647 GLY A CA 1
ATOM 5056 C C . GLY A 1 647 ? -29.656 -6.82 -22.125 1 87.62 647 GLY A C 1
ATOM 5057 O O . GLY A 1 647 ? -30.641 -6.664 -22.844 1 87.62 647 GLY A O 1
ATOM 5058 N N . PHE A 1 648 ? -29.406 -7.941 -21.609 1 91.5 648 PHE A N 1
ATOM 5059 C CA . PHE A 1 648 ? -30.266 -9.109 -21.766 1 91.5 648 PHE A CA 1
ATOM 5060 C C . PHE A 1 648 ? -31.172 -9.281 -20.547 1 91.5 648 PHE A C 1
ATOM 5062 O O . PHE A 1 648 ? -30.703 -9.203 -19.406 1 91.5 648 PHE A O 1
ATOM 5069 N N . ARG A 1 649 ? -32.375 -9.516 -20.812 1 91.56 649 ARG A N 1
ATOM 5070 C CA . ARG A 1 649 ? -33.344 -9.688 -19.75 1 91.56 649 ARG A CA 1
ATOM 5071 C C . ARG A 1 649 ? -33.875 -11.125 -19.703 1 91.56 649 ARG A C 1
ATOM 5073 O O . ARG A 1 649 ? -34.125 -11.734 -20.75 1 91.56 649 ARG A O 1
ATOM 5080 N N . GLN A 1 650 ? -33.906 -11.625 -18.484 1 89.94 650 GLN A N 1
ATOM 5081 C CA . GLN A 1 650 ? -34.406 -12.984 -18.297 1 89.94 650 GLN A CA 1
ATOM 5082 C C . GLN A 1 650 ? -35.312 -13.07 -17.094 1 89.94 650 GLN A C 1
ATOM 5084 O O . GLN A 1 650 ? -35.062 -12.469 -16.047 1 89.94 650 GLN A O 1
ATOM 5089 N N . LEU A 1 651 ? -36.406 -13.766 -17.25 1 90.12 651 LEU A N 1
ATOM 5090 C CA . LEU A 1 651 ? -37.344 -13.961 -16.141 1 90.12 651 LEU A CA 1
ATOM 5091 C C . LEU A 1 651 ? -36.812 -14.992 -15.164 1 90.12 651 LEU A C 1
ATOM 5093 O O . LEU A 1 651 ? -36.5 -16.125 -15.547 1 90.12 651 LEU A O 1
ATOM 5097 N N . GLU A 1 652 ? -36.656 -14.617 -13.984 1 90.56 652 GLU A N 1
ATOM 5098 C CA . GLU A 1 652 ? -36.094 -15.508 -12.969 1 90.56 652 GLU A CA 1
ATOM 5099 C C . GLU A 1 652 ? -37.188 -16.172 -12.148 1 90.56 652 GLU A C 1
ATOM 5101 O O . GLU A 1 652 ? -37.094 -17.344 -11.789 1 90.56 652 GLU A O 1
ATOM 5106 N N . ALA A 1 653 ? -38.219 -15.359 -11.797 1 90.94 653 ALA A N 1
ATOM 5107 C CA . ALA A 1 653 ? -39.312 -15.867 -10.992 1 90.94 653 ALA A CA 1
ATOM 5108 C C . ALA A 1 653 ? -40.594 -15.07 -11.242 1 90.94 653 ALA A C 1
ATOM 5110 O O . ALA A 1 653 ? -40.531 -13.898 -11.625 1 90.94 653 ALA A O 1
ATOM 5111 N N . SER A 1 654 ? -41.656 -15.766 -11.109 1 92.06 654 SER A N 1
ATOM 5112 C CA . SER A 1 654 ? -43 -15.172 -11.188 1 92.06 654 SER A CA 1
ATOM 5113 C C . SER A 1 654 ? -43.875 -15.641 -10.047 1 92.06 654 SER A C 1
ATOM 5115 O O . SER A 1 654 ? -44.031 -16.844 -9.828 1 92.06 654 SER A O 1
ATOM 5117 N N . TYR A 1 655 ? -44.375 -14.648 -9.266 1 91.44 655 TYR A N 1
ATOM 5118 C CA . TYR A 1 655 ? -45.188 -14.984 -8.094 1 91.44 655 TYR A CA 1
ATOM 5119 C C . TYR A 1 655 ? -46.594 -14.461 -8.227 1 91.44 655 TYR A C 1
ATOM 5121 O O . TYR A 1 655 ? -46.812 -13.367 -8.758 1 91.44 655 TYR A O 1
ATOM 5129 N N . CYS A 1 656 ? -47.531 -15.289 -7.793 1 89.69 656 CYS A N 1
ATOM 5130 C CA . CYS A 1 656 ? -48.938 -14.883 -7.668 1 89.69 656 CYS A CA 1
ATOM 5131 C C . CYS A 1 656 ? -49.438 -15.062 -6.238 1 89.69 656 CYS A C 1
ATOM 5133 O O . CYS A 1 656 ? -50 -16.094 -5.902 1 89.69 656 CYS A O 1
ATOM 5135 N N . PRO A 1 657 ? -49.156 -14.023 -5.465 1 86.38 657 PRO A N 1
ATOM 5136 C CA . PRO A 1 657 ? -49.562 -14.133 -4.062 1 86.38 657 PRO A CA 1
ATOM 5137 C C . PRO A 1 657 ? -51.062 -14.094 -3.885 1 86.38 657 PRO A C 1
ATOM 5139 O O . PRO A 1 657 ? -51.75 -13.375 -4.602 1 86.38 657 PRO A O 1
ATOM 5142 N N . LYS A 1 658 ? -51.562 -15.008 -3 1 81.62 658 LYS A N 1
ATOM 5143 C CA . LYS A 1 658 ? -52.969 -15.047 -2.613 1 81.62 658 LYS A CA 1
ATOM 5144 C C . LYS A 1 658 ? -53.125 -14.914 -1.101 1 81.62 658 LYS A C 1
ATOM 5146 O O . LYS A 1 658 ? -52.375 -15.531 -0.336 1 81.62 658 LYS A O 1
ATOM 5151 N N . VAL A 1 659 ? -53.969 -14.039 -0.692 1 76.5 659 VAL A N 1
ATOM 5152 C CA . VAL A 1 659 ? -54.219 -13.859 0.732 1 76.5 659 VAL A CA 1
ATOM 5153 C C . VAL A 1 659 ? -55.25 -14.883 1.206 1 76.5 659 VAL A C 1
ATOM 5155 O O . VAL A 1 659 ? -56.344 -15.008 0.618 1 76.5 659 VAL A O 1
ATOM 5158 N N . VAL A 1 660 ? -54.812 -15.711 2.059 1 71 660 VAL A N 1
ATOM 5159 C CA . VAL A 1 660 ? -55.75 -16.688 2.598 1 71 660 VAL A CA 1
ATOM 5160 C C . VAL A 1 660 ? -56.375 -16.156 3.871 1 71 660 VAL A C 1
ATOM 5162 O O . VAL A 1 660 ? -55.688 -15.68 4.773 1 71 660 VAL A O 1
ATOM 5165 N N . GLU A 1 661 ? -57.625 -15.75 3.914 1 56.5 661 GLU A N 1
ATOM 5166 C CA . GL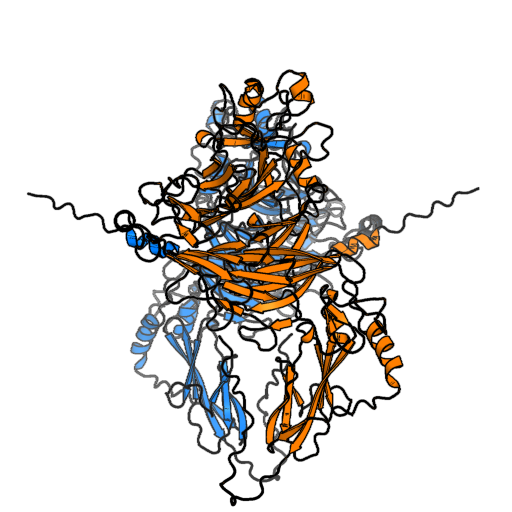U A 1 661 ? -58.375 -15.438 5.121 1 56.5 661 GLU A CA 1
ATOM 5167 C C . GLU A 1 661 ? -58.469 -16.641 6.047 1 56.5 661 GLU A C 1
ATOM 5169 O O . GLU A 1 661 ? -58.594 -17.781 5.586 1 56.5 661 GLU A O 1
ATOM 5174 N N . ASP A 1 662 ? -58 -16.562 7.266 1 47.19 662 ASP A N 1
ATOM 5175 C CA . ASP A 1 662 ? -58.344 -17.609 8.227 1 47.19 662 ASP A CA 1
ATOM 5176 C C . ASP A 1 662 ? -59.844 -17.906 8.211 1 47.19 662 ASP A C 1
ATOM 5178 O O . ASP A 1 662 ? -60.656 -17.031 8.555 1 47.19 662 ASP A O 1
ATOM 5182 N N . ALA A 1 663 ? -60.5 -18.734 7.645 1 37.75 663 ALA A N 1
ATOM 5183 C CA . ALA A 1 663 ? -61.594 -19.406 8.312 1 37.75 663 ALA A CA 1
ATOM 5184 C C . ALA A 1 663 ? -61.25 -19.781 9.75 1 37.75 663 ALA A C 1
ATOM 5186 O O . ALA A 1 663 ? -60.062 -19.969 10.07 1 37.75 663 ALA A O 1
ATOM 5187 N N . VAL A 1 664 ? -62.219 -19.984 10.891 1 34.28 664 VAL A N 1
ATOM 5188 C CA . VAL A 1 664 ? -62.094 -20.484 12.25 1 34.28 664 VAL A CA 1
ATOM 5189 C C . VAL A 1 664 ? -61.062 -21.594 12.305 1 34.28 664 VAL A C 1
ATOM 5191 O O . VAL A 1 664 ? -60.75 -22.219 11.289 1 34.28 664 VAL A O 1
ATOM 5194 N N . ALA A 1 665 ? -60.781 -22.109 13.727 1 29.45 665 ALA A N 1
ATOM 5195 C CA . ALA A 1 665 ? -60.188 -23.047 14.68 1 29.45 665 ALA A CA 1
ATOM 5196 C C . ALA A 1 665 ? -60.375 -24.5 14.227 1 29.45 665 ALA A C 1
ATOM 5198 O O . ALA A 1 665 ? -60.094 -25.438 14.969 1 29.45 665 ALA A O 1
ATOM 5199 N N . ASN A 1 666 ? -61.281 -24.797 13.469 1 26.17 666 ASN A N 1
ATOM 5200 C CA . ASN A 1 666 ? -61.5 -26.203 13.711 1 26.17 666 ASN A CA 1
ATOM 5201 C C . ASN A 1 666 ? -60.375 -27.062 13.164 1 26.17 666 ASN A C 1
ATOM 5203 O O . ASN A 1 666 ? -60.219 -28.234 13.539 1 26.17 666 ASN A O 1
ATOM 5207 N N . ARG A 1 667 ? -60.156 -27.234 11.914 1 25.91 667 ARG A N 1
ATOM 5208 C CA . ARG A 1 667 ? -59.5 -28.5 11.625 1 25.91 667 ARG A CA 1
ATOM 5209 C C . ARG A 1 667 ? -58 -28.391 11.898 1 25.91 667 ARG A C 1
ATOM 5211 O O . ARG A 1 667 ? -57.312 -27.547 11.312 1 25.91 667 ARG A O 1
ATOM 5218 N N . ALA A 1 668 ? -57.469 -28.938 13.109 1 27.12 668 ALA A N 1
ATOM 5219 C CA . ALA A 1 668 ? -56.188 -29.391 13.648 1 27.12 668 ALA A CA 1
ATOM 5220 C C . ALA A 1 668 ? -55.312 -29.953 12.547 1 27.12 668 ALA A C 1
ATOM 5222 O O . ALA A 1 668 ? -54.094 -30.047 12.711 1 27.12 668 ALA A O 1
ATOM 5223 N N . ASP A 1 669 ? -55.781 -30.938 11.664 1 22.84 669 ASP A N 1
ATOM 5224 C CA . ASP A 1 669 ? -54.844 -32.031 11.414 1 22.84 669 ASP A CA 1
ATOM 5225 C C . ASP A 1 669 ? -53.781 -31.609 10.391 1 22.84 669 ASP A C 1
ATOM 5227 O O . ASP A 1 669 ? -52.906 -32.406 10.023 1 22.84 669 ASP A O 1
ATOM 5231 N N . ARG A 1 670 ? -54.156 -30.938 9.164 1 23.72 670 ARG A N 1
ATOM 5232 C CA . ARG A 1 670 ? -53.25 -31.375 8.125 1 23.72 670 ARG A CA 1
ATOM 5233 C C . ARG A 1 670 ? -51.875 -30.688 8.273 1 23.72 670 ARG A C 1
ATOM 5235 O O . ARG A 1 670 ? -51.812 -29.484 8.562 1 23.72 670 ARG A O 1
ATOM 5242 N N . SER A 1 671 ? -50.781 -31.5 8.312 1 26.34 671 SER A N 1
ATOM 5243 C CA . SER A 1 671 ? -49.344 -31.484 8.484 1 26.34 671 SER A CA 1
ATOM 5244 C C . SER A 1 671 ? -48.656 -30.609 7.43 1 26.34 671 SER A C 1
ATOM 5246 O O . SER A 1 671 ? -47.438 -30.641 7.277 1 26.34 671 SER A O 1
ATOM 5248 N N . GLY A 1 672 ? -49.438 -29.953 6.469 1 24.34 672 GLY A N 1
ATOM 5249 C CA . GLY A 1 672 ? -48.594 -29.578 5.348 1 24.34 672 GLY A CA 1
ATOM 5250 C C . GLY A 1 672 ? -47.438 -28.656 5.746 1 24.34 672 GLY A C 1
ATOM 5251 O O . GLY A 1 672 ? -47.438 -28.109 6.852 1 24.34 672 GLY A O 1
ATOM 5252 N N . SER A 1 673 ? -46.438 -28.641 4.777 1 26.97 673 SER A N 1
ATOM 5253 C CA . SER A 1 673 ? -45.094 -28.078 4.723 1 26.97 673 SER A CA 1
ATOM 5254 C C . SER A 1 673 ? -45.094 -26.562 4.887 1 26.97 673 SER A C 1
ATOM 5256 O O . SER A 1 673 ? -45.781 -25.859 4.113 1 26.97 673 SER A O 1
ATOM 5258 N N . MET A 1 674 ? -45.219 -26.047 6.027 1 28.38 674 MET A N 1
ATOM 5259 C CA . MET A 1 674 ? -45.094 -24.641 6.383 1 28.38 674 MET A CA 1
ATOM 5260 C C . MET A 1 674 ? -43.906 -24 5.688 1 28.38 674 MET A C 1
ATOM 5262 O O . MET A 1 674 ? -42.812 -24.578 5.645 1 28.38 674 MET A O 1
ATOM 5266 N N . PRO A 1 675 ? -44.188 -23.078 4.691 1 30.34 675 PRO A N 1
ATOM 5267 C CA . PRO A 1 675 ? -43.031 -22.391 4.109 1 30.34 675 PRO A CA 1
ATOM 5268 C C . PRO A 1 675 ? -42.062 -21.875 5.168 1 30.34 675 PRO A C 1
ATOM 5270 O O . PRO A 1 675 ? -42.469 -21.594 6.297 1 30.34 675 PRO A O 1
ATOM 5273 N N . VAL A 1 676 ? -40.781 -22.359 5.094 1 29.56 676 VAL A N 1
ATOM 5274 C CA . VAL A 1 676 ? -39.625 -21.953 5.906 1 29.56 676 VAL A CA 1
ATOM 5275 C C . VAL A 1 676 ? -39.531 -20.422 5.926 1 29.56 676 VAL A C 1
ATOM 5277 O O . VAL A 1 676 ? -39.406 -19.797 4.879 1 29.56 676 VAL A O 1
ATOM 5280 N N . ILE A 1 677 ? -40.188 -19.859 6.863 1 29.8 677 ILE A N 1
ATOM 5281 C CA . ILE A 1 677 ? -39.875 -18.5 7.293 1 29.8 677 ILE A CA 1
ATOM 5282 C C . ILE A 1 677 ? -38.406 -18.406 7.621 1 29.8 677 ILE A C 1
ATOM 5284 O O . ILE A 1 677 ? -37.906 -19.047 8.555 1 29.8 677 ILE A O 1
ATOM 5288 N N . ILE A 1 678 ? -37.531 -18.328 6.621 1 27.83 678 ILE A N 1
ATOM 5289 C CA . ILE A 1 678 ? -36.094 -18.203 6.883 1 27.83 678 ILE A CA 1
ATOM 5290 C C . ILE A 1 678 ? -35.844 -16.969 7.758 1 27.83 678 ILE A C 1
ATOM 5292 O O . ILE A 1 678 ? -36.188 -15.852 7.383 1 27.83 678 ILE A O 1
ATOM 5296 N N . ASN A 1 679 ? -35.812 -17.234 9.07 1 24.83 679 ASN A N 1
ATOM 5297 C CA . ASN A 1 679 ? -35.25 -16.359 10.094 1 24.83 679 ASN A CA 1
ATOM 5298 C C . ASN A 1 679 ? -33.812 -16 9.797 1 24.83 679 ASN A C 1
ATOM 5300 O O . ASN A 1 679 ? -32.938 -16.859 9.859 1 24.83 679 ASN A O 1
ATOM 5304 N N . THR A 1 680 ? -33.594 -15.258 8.797 1 25.7 680 THR A N 1
ATOM 5305 C CA . THR A 1 680 ? -32.219 -14.891 8.438 1 25.7 680 THR A CA 1
ATOM 5306 C C . THR A 1 680 ? -31.547 -14.148 9.586 1 25.7 680 THR A C 1
ATOM 5308 O O . THR A 1 680 ? -31.688 -12.93 9.711 1 25.7 680 THR A O 1
ATOM 5311 N N . SER A 1 681 ? -31.672 -14.594 10.836 1 24.59 681 SER A N 1
ATOM 5312 C CA . SER A 1 681 ? -30.922 -13.953 11.922 1 24.59 681 SER A CA 1
ATOM 5313 C C . SER A 1 681 ? -29.422 -13.945 11.641 1 24.59 681 SER A C 1
ATOM 5315 O O . SER A 1 681 ? -28.641 -13.406 12.422 1 24.59 681 SER A O 1
ATOM 5317 N N . ARG A 1 682 ? -28.844 -14.922 11.062 1 26.78 682 ARG A N 1
ATOM 5318 C CA . ARG A 1 682 ? -27.406 -15.07 11.312 1 26.78 682 ARG A CA 1
ATOM 5319 C C . ARG A 1 682 ? -26.609 -14.031 10.539 1 26.78 682 ARG A C 1
ATOM 5321 O O . ARG A 1 682 ? -26.078 -14.32 9.461 1 26.78 682 ARG A O 1
ATOM 5328 N N . LEU A 1 683 ? -27.094 -12.953 10.219 1 20.52 683 LEU A N 1
ATOM 5329 C CA . LEU A 1 683 ? -26.094 -12.109 9.57 1 20.52 683 LEU A CA 1
ATOM 5330 C C . LEU A 1 683 ? -24.922 -11.82 10.516 1 20.52 683 LEU A C 1
ATOM 5332 O O . LEU A 1 683 ? -25.141 -11.398 11.656 1 20.52 683 LEU A O 1
ATOM 5336 N N . LYS A 1 684 ? -23.719 -12.461 10.375 1 20.45 684 LYS A N 1
ATOM 5337 C CA . LYS A 1 684 ? -22.406 -12.227 11 1 20.45 684 LYS A CA 1
ATOM 5338 C C . LYS A 1 684 ? -22.141 -10.734 11.164 1 20.45 684 LYS A C 1
ATOM 5340 O O . LYS A 1 684 ? -22.359 -9.961 10.234 1 20.45 684 LYS A O 1
ATOM 5345 N N . MET A 1 685 ? -21.938 -10.25 12.438 1 19.88 685 MET A N 1
ATOM 5346 C CA . MET A 1 685 ? -20.969 -9.242 12.859 1 19.88 685 MET A CA 1
ATOM 5347 C C . MET A 1 685 ? -19.625 -9.477 12.195 1 19.88 685 MET A C 1
ATOM 5349 O O . MET A 1 685 ? -19.188 -10.617 12.055 1 19.88 685 MET A O 1
ATOM 5353 N N . MET B 1 1 ? 30.578 -23.234 48.438 1 26.53 1 MET B N 1
ATOM 5354 C CA . MET B 1 1 ? 29.297 -22.547 48.469 1 26.53 1 MET B CA 1
ATOM 5355 C C . MET B 1 1 ? 28.734 -22.312 47.094 1 26.53 1 MET B C 1
ATOM 5357 O O . MET B 1 1 ? 29.391 -21.688 46.25 1 26.53 1 MET B O 1
ATOM 5361 N N . GLY B 1 2 ? 27.891 -23.266 46.625 1 26.86 2 GLY B N 1
ATOM 5362 C CA . GLY B 1 2 ? 27.516 -23.781 45.312 1 26.86 2 GLY B CA 1
ATOM 5363 C C . GLY B 1 2 ? 26.516 -22.891 44.594 1 26.86 2 GLY B C 1
ATOM 5364 O O . GLY B 1 2 ? 25.406 -22.672 45.094 1 26.86 2 GLY B O 1
ATOM 5365 N N . ARG B 1 3 ? 27.078 -21.781 43.969 1 28.25 3 ARG B N 1
ATOM 5366 C CA . ARG B 1 3 ? 26.344 -20.703 43.312 1 28.25 3 ARG B CA 1
ATOM 5367 C C . ARG B 1 3 ? 25.344 -21.25 42.281 1 28.25 3 ARG B C 1
ATOM 5369 O O . ARG B 1 3 ? 25.719 -21.984 41.375 1 28.25 3 ARG B O 1
ATOM 5376 N N . GLY B 1 4 ? 24.156 -21.609 42.781 1 31.2 4 GLY B N 1
ATOM 5377 C CA . GLY B 1 4 ? 23.016 -22.188 42.094 1 31.2 4 GLY B CA 1
ATOM 5378 C C . GLY B 1 4 ? 22.562 -21.375 40.906 1 31.2 4 GLY B C 1
ATOM 5379 O O . GLY B 1 4 ? 22.234 -20.188 41.031 1 31.2 4 GLY B O 1
ATOM 5380 N N . SER B 1 5 ? 23.234 -21.609 39.75 1 31.59 5 SER B N 1
ATOM 5381 C CA . SER B 1 5 ? 23.016 -20.906 38.5 1 31.59 5 SER B CA 1
ATOM 5382 C C . SER B 1 5 ? 21.562 -21.047 38.031 1 31.59 5 SER B C 1
ATOM 5384 O O . SER B 1 5 ? 21.031 -22.156 37.938 1 31.59 5 SER B O 1
ATOM 5386 N N . ARG B 1 6 ? 20.703 -20.062 38.531 1 36.78 6 ARG B N 1
ATOM 5387 C CA . ARG B 1 6 ? 19.281 -20.062 38.188 1 36.78 6 ARG B CA 1
ATOM 5388 C C . ARG B 1 6 ? 19.094 -20.188 36.688 1 36.78 6 ARG B C 1
ATOM 5390 O O . ARG B 1 6 ? 19.812 -19.547 35.906 1 36.78 6 ARG B O 1
ATOM 5397 N N . PRO B 1 7 ? 18.484 -21.359 36.281 1 39.34 7 PRO B N 1
ATOM 5398 C CA . PRO B 1 7 ? 18.328 -21.625 34.844 1 39.34 7 PRO B CA 1
ATOM 5399 C C . PRO B 1 7 ? 17.578 -20.531 34.125 1 39.34 7 PRO B C 1
ATOM 5401 O O . PRO B 1 7 ? 16.766 -19.812 34.719 1 39.34 7 PRO B O 1
ATOM 5404 N N . PRO B 1 8 ? 18.203 -19.906 33.062 1 42.38 8 PRO B N 1
ATOM 5405 C CA . PRO B 1 8 ? 17.594 -18.797 32.344 1 42.38 8 PRO B CA 1
ATOM 5406 C C . PRO B 1 8 ? 16.156 -19.094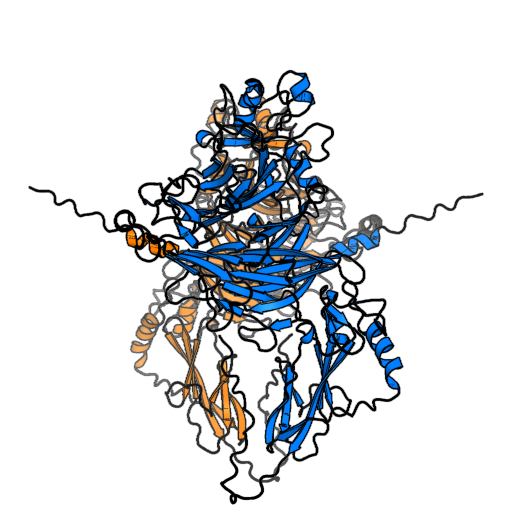 31.938 1 42.38 8 PRO B C 1
ATOM 5408 O O . PRO B 1 8 ? 15.773 -20.25 31.75 1 42.38 8 PRO B O 1
ATOM 5411 N N . PRO B 1 9 ? 15.203 -18.281 32.531 1 44.47 9 PRO B N 1
ATOM 5412 C CA . PRO B 1 9 ? 13.781 -18.484 32.219 1 44.47 9 PRO B CA 1
ATOM 5413 C C . PRO B 1 9 ? 13.531 -18.812 30.75 1 44.47 9 PRO B C 1
ATOM 5415 O O . PRO B 1 9 ? 14.32 -18.422 29.891 1 44.47 9 PRO B O 1
ATOM 5418 N N . PRO B 1 10 ? 12.711 -19.875 30.5 1 38.97 10 PRO B N 1
ATOM 5419 C CA . PRO B 1 10 ? 12.469 -20.406 29.156 1 38.97 10 PRO B CA 1
ATOM 5420 C C . PRO B 1 10 ? 12.008 -19.328 28.172 1 38.97 10 PRO B C 1
ATOM 5422 O O . PRO B 1 10 ? 11.156 -18.5 28.516 1 38.97 10 PRO B O 1
ATOM 5425 N N . LEU B 1 11 ? 12.883 -18.984 27.141 1 38.59 11 LEU B N 1
ATOM 5426 C CA . LEU B 1 11 ? 12.742 -18.188 25.938 1 38.59 11 LEU B CA 1
ATOM 5427 C C . LEU B 1 11 ? 11.477 -18.562 25.172 1 38.59 11 LEU B C 1
ATOM 5429 O O . LEU B 1 11 ? 11.195 -18.016 24.109 1 38.59 11 LEU B O 1
ATOM 5433 N N . LEU B 1 12 ? 10.719 -19.594 25.703 1 37.66 12 LEU B N 1
ATOM 5434 C CA . LEU B 1 12 ? 9.641 -20.141 24.875 1 37.66 12 LEU B CA 1
ATOM 5435 C C . LEU B 1 12 ? 8.5 -19.141 24.734 1 37.66 12 LEU B C 1
ATOM 5437 O O . LEU B 1 12 ? 7.766 -19.172 23.734 1 37.66 12 LEU B O 1
ATOM 5441 N N . LEU B 1 13 ? 8.273 -18.344 25.828 1 37.28 13 LEU B N 1
ATOM 5442 C CA . LEU B 1 13 ? 7.059 -17.547 25.766 1 37.28 13 LEU B CA 1
ATOM 5443 C C . LEU B 1 13 ? 7.18 -16.453 24.688 1 37.28 13 LEU B C 1
ATOM 5445 O O . LEU B 1 13 ? 6.172 -15.945 24.203 1 37.28 13 LEU B O 1
ATOM 5449 N N . LEU B 1 14 ? 8.43 -16.047 24.406 1 35.81 14 LEU B N 1
ATOM 5450 C CA . LEU B 1 14 ? 8.555 -14.93 23.484 1 35.81 14 LEU B CA 1
ATOM 5451 C C . LEU B 1 14 ? 8.203 -15.359 22.062 1 35.81 14 LEU B C 1
ATOM 5453 O O . LEU B 1 14 ? 7.863 -14.531 21.219 1 35.81 14 LEU B O 1
ATOM 5457 N N . MET B 1 15 ? 8.375 -16.688 21.75 1 34.06 15 MET B N 1
ATOM 5458 C CA . MET B 1 15 ? 8.18 -17.078 20.344 1 34.06 15 MET B CA 1
ATOM 5459 C C . MET B 1 15 ? 6.699 -17.156 20 1 34.06 15 MET B C 1
ATOM 5461 O O . MET B 1 15 ? 6.336 -17.266 18.828 1 34.06 15 MET B O 1
ATOM 5465 N N . LEU B 1 16 ? 5.809 -17.469 20.984 1 35.41 16 LEU B N 1
ATOM 5466 C CA . LEU B 1 16 ? 4.398 -17.609 20.641 1 35.41 16 LEU B CA 1
ATOM 5467 C C . LEU B 1 16 ? 3.801 -16.266 20.219 1 35.41 16 LEU B C 1
ATOM 5469 O O . LEU B 1 16 ? 2.707 -16.219 19.656 1 35.41 16 LEU B O 1
ATOM 5473 N N . LEU B 1 17 ? 4.383 -15.172 20.75 1 34.59 17 LEU B N 1
ATOM 5474 C CA . LEU B 1 17 ? 3.768 -13.891 20.422 1 34.59 17 LEU B CA 1
ATOM 5475 C C . LEU B 1 17 ? 3.967 -13.547 18.953 1 34.59 17 LEU B C 1
ATOM 5477 O O . LEU B 1 17 ? 3.43 -12.555 18.453 1 34.59 17 LEU B O 1
ATOM 5481 N N . LEU B 1 18 ? 4.887 -14.266 18.281 1 35.47 18 LEU B N 1
ATOM 5482 C CA . LEU B 1 18 ? 5.176 -13.883 16.906 1 35.47 18 LEU B CA 1
ATOM 5483 C C . LEU B 1 18 ? 4.066 -14.352 15.969 1 35.47 18 LEU B C 1
ATOM 5485 O O . LEU B 1 18 ? 4.094 -14.047 14.773 1 35.47 18 LEU B O 1
ATOM 5489 N N . LEU B 1 19 ? 3.311 -15.359 16.344 1 38.03 19 LEU B N 1
ATOM 5490 C CA . LEU B 1 19 ? 2.361 -15.883 15.367 1 38.03 19 LEU B CA 1
ATOM 5491 C C . LEU B 1 19 ? 1.049 -15.102 15.422 1 38.03 19 LEU B C 1
ATOM 5493 O O . LEU B 1 19 ? 0.021 -15.586 14.93 1 38.03 19 LEU B O 1
ATOM 5497 N N . LEU B 1 20 ? 0.903 -14.156 16.312 1 38.34 20 LEU B N 1
ATOM 5498 C CA . LEU B 1 20 ? -0.401 -13.508 16.219 1 38.34 20 LEU B CA 1
ATOM 5499 C C . LEU B 1 20 ? -0.528 -12.711 14.93 1 38.34 20 LEU B C 1
ATOM 5501 O O . LEU B 1 20 ? 0.409 -12.016 14.531 1 38.34 20 LEU B O 1
ATOM 5505 N N . PRO B 1 21 ? -1.426 -13.047 14.031 1 43.53 21 PRO B N 1
ATOM 5506 C CA . PRO B 1 21 ? -1.637 -12.211 12.844 1 43.53 21 PRO B CA 1
ATOM 5507 C C . PRO B 1 21 ? -1.637 -10.719 13.18 1 43.53 21 PRO B C 1
ATOM 5509 O O . PRO B 1 21 ? -2.035 -10.328 14.273 1 43.53 21 PRO B O 1
ATOM 5512 N N . PRO B 1 22 ? -0.684 -10.047 12.625 1 44.84 22 PRO B N 1
ATOM 5513 C CA . PRO B 1 22 ? -0.707 -8.617 12.961 1 44.84 22 PRO B CA 1
ATOM 5514 C C . PRO B 1 22 ? -2.113 -8.023 12.922 1 44.84 22 PRO B C 1
ATOM 5516 O O . PRO B 1 22 ? -2.945 -8.461 12.117 1 44.84 22 PRO B O 1
ATOM 5519 N N . SER B 1 23 ? -2.664 -7.547 13.922 1 50.53 23 SER B N 1
ATOM 5520 C CA . SER B 1 23 ? -3.955 -6.895 14.117 1 50.53 23 SER B CA 1
ATOM 5521 C C . SER B 1 23 ? -4.223 -5.859 13.031 1 50.53 23 SER B C 1
ATOM 5523 O O . SER B 1 23 ? -3.324 -5.102 12.656 1 50.53 23 SER B O 1
ATOM 5525 N N . PRO B 1 24 ? -5.312 -6.043 12.234 1 52.81 24 PRO B N 1
ATOM 5526 C CA . PRO B 1 24 ? -5.684 -5.004 11.266 1 52.81 24 PRO B CA 1
ATOM 5527 C C . PRO B 1 24 ? -5.504 -3.594 11.82 1 52.81 24 PRO B C 1
ATOM 5529 O O . PRO B 1 24 ? -5.645 -3.379 13.031 1 52.81 24 PRO B O 1
ATOM 5532 N N . ILE B 1 25 ? -4.848 -2.828 11.07 1 58.19 25 ILE B N 1
ATOM 5533 C CA . ILE B 1 25 ? -4.676 -1.436 11.469 1 58.19 25 ILE B CA 1
ATOM 5534 C C . ILE B 1 25 ? -6.031 -0.834 11.828 1 58.19 25 ILE B C 1
ATOM 5536 O O . ILE B 1 25 ? -6.922 -0.738 10.984 1 58.19 25 ILE B O 1
ATOM 5540 N N . ARG B 1 26 ? -6.395 -0.749 13.086 1 65.69 26 ARG B N 1
ATOM 5541 C CA . ARG B 1 26 ? -7.656 -0.18 13.547 1 65.69 26 ARG B CA 1
ATOM 5542 C C . ARG B 1 26 ? -7.613 1.344 13.516 1 65.69 26 ARG B C 1
ATOM 5544 O O . ARG B 1 26 ? -6.676 1.953 14.039 1 65.69 26 ARG B O 1
ATOM 5551 N N . ALA B 1 27 ? -8.492 1.948 12.68 1 73.12 27 ALA B N 1
ATOM 5552 C CA . ALA B 1 27 ? -8.656 3.398 12.648 1 73.12 27 ALA B CA 1
ATOM 5553 C C . ALA B 1 27 ? -9.07 3.936 14.016 1 73.12 27 ALA B C 1
ATOM 5555 O O . ALA B 1 27 ? -9.883 3.318 14.711 1 73.12 27 ALA B O 1
ATOM 5556 N N . LEU B 1 28 ? -8.328 4.996 14.453 1 86.56 28 LEU B N 1
ATOM 5557 C CA . LEU B 1 28 ? -8.75 5.656 15.688 1 86.56 28 LEU B CA 1
ATOM 5558 C C . LEU B 1 28 ? -10 6.496 15.453 1 86.56 28 LEU B C 1
ATOM 5560 O O . LEU B 1 28 ? -10.039 7.312 14.531 1 86.56 28 LEU B O 1
ATOM 5564 N N . ALA B 1 29 ? -10.969 6.25 16.219 1 92.44 29 ALA B N 1
ATOM 5565 C CA . ALA B 1 29 ? -12.219 7 16.094 1 92.44 29 ALA B CA 1
ATOM 5566 C C . ALA B 1 29 ? -12.227 8.203 17.031 1 92.44 29 ALA B C 1
ATOM 5568 O O . ALA B 1 29 ? -11.789 8.109 18.188 1 92.44 29 ALA B O 1
ATOM 5569 N N . PRO B 1 30 ? -12.656 9.359 16.516 1 96.44 30 PRO B N 1
ATOM 5570 C CA . PRO B 1 30 ? -12.836 10.5 17.422 1 96.44 30 PRO B CA 1
ATOM 5571 C C . PRO B 1 30 ? -13.906 10.25 18.484 1 96.44 30 PRO B C 1
ATOM 5573 O O . PRO B 1 30 ? -14.922 9.609 18.203 1 96.44 30 PRO B O 1
ATOM 5576 N N . ARG B 1 31 ? -13.711 10.719 19.625 1 96.88 31 ARG B N 1
ATOM 5577 C CA . ARG B 1 31 ? -14.68 10.492 20.688 1 96.88 31 ARG B CA 1
ATOM 5578 C C . ARG B 1 31 ? -15.984 11.227 20.406 1 96.88 31 ARG B C 1
ATOM 5580 O O . ARG B 1 31 ? -17.062 10.672 20.625 1 96.88 31 ARG B O 1
ATOM 5587 N N . ILE B 1 32 ? -15.836 12.508 19.984 1 96.75 32 ILE B N 1
ATOM 5588 C CA . ILE B 1 32 ? -17 13.328 19.703 1 96.75 32 ILE B CA 1
ATOM 5589 C C . ILE B 1 32 ? -16.969 13.773 18.234 1 96.75 32 ILE B C 1
ATOM 5591 O O . ILE B 1 32 ? -15.922 14.117 17.703 1 96.75 32 ILE B O 1
ATOM 5595 N N . SER B 1 33 ? -18.109 13.703 17.562 1 96.19 33 SER B N 1
ATOM 5596 C CA . SER B 1 33 ? -18.234 14.195 16.203 1 96.19 33 SER B CA 1
ATOM 5597 C C . SER B 1 33 ? -19.297 15.289 16.109 1 96.19 33 SER B C 1
ATOM 5599 O O . SER B 1 33 ? -20.453 15.078 16.516 1 96.19 33 SER B O 1
ATOM 5601 N N . LEU B 1 34 ? -18.906 16.406 15.617 1 96.75 34 LEU B N 1
ATOM 5602 C CA . LEU B 1 34 ? -19.828 17.547 15.492 1 96.75 34 LEU B CA 1
ATOM 5603 C C . LEU B 1 34 ? -19.938 17.984 14.047 1 96.75 34 LEU B C 1
ATOM 5605 O O . LEU B 1 34 ? -18.969 18.516 13.477 1 96.75 34 LEU B O 1
ATOM 5609 N N . PRO B 1 35 ? -21.047 17.859 13.453 1 95.25 35 PRO B N 1
ATOM 5610 C CA . PRO B 1 35 ? -21.219 18.281 12.062 1 95.25 35 PRO B CA 1
ATOM 5611 C C . PRO B 1 35 ? -21.234 19.797 11.906 1 95.25 35 PRO B C 1
ATOM 5613 O O . PRO B 1 35 ? -21.266 20.531 12.898 1 95.25 35 PRO B O 1
ATOM 5616 N N . LEU B 1 36 ? -21.234 20.172 10.719 1 95.25 36 LEU B N 1
ATOM 5617 C CA . LEU B 1 36 ? -21.219 21.594 10.406 1 95.25 36 LEU B CA 1
ATOM 5618 C C . LEU B 1 36 ? -22.469 22.281 10.961 1 95.25 36 LEU B C 1
ATOM 5620 O O . LEU B 1 36 ? -23.578 21.797 10.781 1 95.25 36 LEU B O 1
ATOM 5624 N N . GLY B 1 37 ? -22.297 23.281 11.664 1 92 37 GLY B N 1
ATOM 5625 C CA . GLY B 1 37 ? -23.422 24.047 12.195 1 92 37 GLY B CA 1
ATOM 5626 C C . GLY B 1 37 ? -23.938 23.516 13.516 1 92 37 GLY B C 1
ATOM 5627 O O . GLY B 1 37 ? -24.969 23.969 14.008 1 92 37 GLY B O 1
ATOM 5628 N N . SER B 1 38 ? -23.25 22.656 14.055 1 93 38 SER B N 1
ATOM 5629 C CA . SER B 1 38 ? -23.672 22.125 15.344 1 93 38 SER B CA 1
ATOM 5630 C C . SER B 1 38 ? -23.781 23.234 16.391 1 93 38 SER B C 1
ATOM 5632 O O . SER B 1 38 ? -22.922 24.109 16.469 1 93 38 SER B O 1
ATOM 5634 N N . GLU B 1 39 ? -24.797 23.141 17.266 1 92.06 39 GLU B N 1
ATOM 5635 C CA . GLU B 1 39 ? -25 24.141 18.312 1 92.06 39 GLU B CA 1
ATOM 5636 C C . GLU B 1 39 ? -24.109 23.875 19.516 1 92.06 39 GLU B C 1
ATOM 5638 O O . GLU B 1 39 ? -23.906 24.766 20.359 1 92.06 39 GLU B O 1
ATOM 5643 N N . LYS B 1 40 ? -23.578 22.781 19.484 1 91.62 40 LYS B N 1
ATOM 5644 C CA . LYS B 1 40 ? -22.781 22.375 20.641 1 91.62 40 LYS B CA 1
ATOM 5645 C C . LYS B 1 40 ? -21.359 22.891 20.531 1 91.62 40 LYS B C 1
ATOM 5647 O O . LYS B 1 40 ? -20.562 22.719 21.469 1 91.62 40 LYS B O 1
ATOM 5652 N N . ARG B 1 41 ? -21.047 23.531 19.438 1 92.69 41 ARG B N 1
ATOM 5653 C CA . ARG B 1 41 ? -19.672 24 19.25 1 92.69 41 ARG B CA 1
ATOM 5654 C C . ARG B 1 41 ? -19.656 25.359 18.547 1 92.69 41 ARG B C 1
ATOM 5656 O O . ARG B 1 41 ? -20.188 25.5 17.453 1 92.69 41 ARG B O 1
ATOM 5663 N N . SER B 1 42 ? -19.078 26.25 19.25 1 90 42 SER B N 1
ATOM 5664 C CA . SER B 1 42 ? -19 27.609 18.703 1 90 42 SER B CA 1
ATOM 5665 C C . SER B 1 42 ? -18 27.688 17.547 1 90 42 SER B C 1
ATOM 5667 O O . SER B 1 42 ? -16.891 27.156 17.656 1 90 42 SER B O 1
ATOM 5669 N N . LEU B 1 43 ? -18.406 28.25 16.469 1 93.25 43 LEU B N 1
ATOM 5670 C CA . LEU B 1 43 ? -17.594 28.469 15.266 1 93.25 43 LEU B CA 1
ATOM 5671 C C . LEU B 1 43 ? -18.016 29.75 14.555 1 93.25 43 LEU B C 1
ATOM 5673 O O . LEU B 1 43 ? -19.203 29.969 14.305 1 93.25 43 LEU B O 1
ATOM 5677 N N . LEU B 1 44 ? -17.078 30.625 14.391 1 95.31 44 LEU B N 1
ATOM 5678 C CA . LEU B 1 44 ? -17.359 31.859 13.648 1 95.31 44 LEU B CA 1
ATOM 5679 C C . LEU B 1 44 ? -16.734 31.812 12.258 1 95.31 44 LEU B C 1
ATOM 5681 O O . LEU B 1 44 ? -15.688 31.188 12.062 1 95.31 44 LEU B O 1
ATOM 5685 N N . ARG B 1 45 ? -17.391 32.406 11.305 1 94.69 45 ARG B N 1
ATOM 5686 C CA . ARG B 1 45 ? -16.938 32.312 9.922 1 94.69 45 ARG B CA 1
ATOM 5687 C C . ARG B 1 45 ? -16.875 33.688 9.266 1 94.69 45 ARG B C 1
ATOM 5689 O O . ARG B 1 45 ? -17.719 34.562 9.539 1 94.69 45 ARG B O 1
ATOM 5696 N N . PHE B 1 46 ? -15.914 33.938 8.508 1 96.56 46 PHE B N 1
ATOM 5697 C CA . PHE B 1 46 ? -15.766 35.125 7.66 1 96.56 46 PHE B CA 1
ATOM 5698 C C . PHE B 1 46 ? -15.758 34.719 6.188 1 96.56 46 PHE B C 1
ATOM 5700 O O . PHE B 1 46 ? -15 33.844 5.785 1 96.56 46 PHE B O 1
ATOM 5707 N N . GLU B 1 47 ? -16.547 35.312 5.461 1 94.88 47 GLU B N 1
ATOM 5708 C CA . GLU B 1 47 ? -16.609 35.094 4.016 1 94.88 47 GLU B CA 1
ATOM 5709 C C . GLU B 1 47 ? -17.109 36.344 3.301 1 94.88 47 GLU B C 1
ATOM 5711 O O . GLU B 1 47 ? -17.922 37.094 3.855 1 94.88 47 GLU B O 1
ATOM 5716 N N . VAL B 1 48 ? -16.609 36.625 2.238 1 94.88 48 VAL B N 1
ATOM 5717 C CA . VAL B 1 48 ? -17.047 37.75 1.4 1 94.88 48 VAL B CA 1
ATOM 5718 C C . VAL B 1 48 ? -17.594 37.188 0.076 1 94.88 48 VAL B C 1
ATOM 5720 O O . VAL B 1 48 ? -17.016 36.281 -0.5 1 94.88 48 VAL B O 1
ATOM 5723 N N . ASP B 1 49 ? -18.625 37.844 -0.407 1 91.81 49 ASP B N 1
ATOM 5724 C CA . ASP B 1 49 ? -19.25 37.406 -1.646 1 91.81 49 ASP B CA 1
ATOM 5725 C C . ASP B 1 49 ? -18.297 37.531 -2.828 1 91.81 49 ASP B C 1
ATOM 5727 O O . ASP B 1 49 ? -17.547 38.5 -2.924 1 91.81 49 ASP B O 1
ATOM 5731 N N . HIS B 1 50 ? -18.219 36.594 -3.576 1 91.19 50 HIS B N 1
ATOM 5732 C CA . HIS B 1 50 ? -17.5 36.562 -4.848 1 91.19 50 HIS B CA 1
ATOM 5733 C C . HIS B 1 50 ? -16 36.438 -4.633 1 91.19 50 HIS B C 1
ATOM 5735 O O . HIS B 1 50 ? -15.219 36.656 -5.559 1 91.19 50 HIS B O 1
ATOM 5741 N N . ILE B 1 51 ? -15.586 36.312 -3.426 1 95.25 51 ILE B N 1
ATOM 5742 C CA . ILE B 1 51 ? -14.172 36.062 -3.143 1 95.25 51 ILE B CA 1
ATOM 5743 C C . ILE B 1 51 ? -13.961 34.625 -2.699 1 95.25 51 ILE B C 1
ATOM 5745 O O . ILE B 1 51 ? -14.758 34.094 -1.922 1 95.25 51 ILE B O 1
ATOM 5749 N N . SER B 1 52 ? -12.953 34 -3.346 1 95.19 52 SER B N 1
ATOM 5750 C CA . SER B 1 52 ? -12.656 32.625 -3.01 1 95.19 52 SER B CA 1
ATOM 5751 C C . SER B 1 52 ? -11.164 32.406 -2.834 1 95.19 52 SER B C 1
ATOM 5753 O O . SER B 1 52 ? -10.367 33.344 -3.02 1 95.19 52 SER B O 1
ATOM 5755 N N . ASN B 1 53 ? -10.797 31.281 -2.344 1 95.5 53 ASN B N 1
ATOM 5756 C CA . ASN B 1 53 ? -9.414 30.828 -2.219 1 95.5 53 ASN B CA 1
ATOM 5757 C C . ASN B 1 53 ? -8.648 31.656 -1.191 1 95.5 53 ASN B C 1
ATOM 5759 O O . ASN B 1 53 ? -7.695 32.375 -1.54 1 95.5 53 ASN B O 1
ATOM 5763 N N . TYR B 1 54 ? -9.094 31.531 0.021 1 96.5 54 TYR B N 1
ATOM 5764 C CA . TYR B 1 54 ? -8.367 32.125 1.137 1 96.5 54 TYR B CA 1
ATOM 5765 C C . TYR B 1 54 ? -7.129 31.312 1.485 1 96.5 54 TYR B C 1
ATOM 5767 O O . TYR B 1 54 ? -7.227 30.281 2.16 1 96.5 54 TYR B O 1
ATOM 5775 N N . THR B 1 55 ? -5.98 31.734 1.087 1 89.81 55 THR B N 1
ATOM 5776 C CA . THR B 1 55 ? -4.832 30.844 1.036 1 89.81 55 THR B CA 1
ATOM 5777 C C . THR B 1 55 ? -3.77 31.266 2.045 1 89.81 55 THR B C 1
ATOM 5779 O O . THR B 1 55 ? -2.928 30.453 2.445 1 89.81 55 THR B O 1
ATOM 5782 N N . ALA B 1 56 ? -3.699 32.5 2.387 1 95.56 56 ALA B N 1
ATOM 5783 C CA . ALA B 1 56 ? -2.625 32.969 3.248 1 95.56 56 ALA B CA 1
ATOM 5784 C C . ALA B 1 56 ? -3.182 33.594 4.531 1 95.56 56 ALA B C 1
ATOM 5786 O O . ALA B 1 56 ? -4.148 34.344 4.496 1 95.56 56 ALA B O 1
ATOM 5787 N N . LEU B 1 57 ? -2.592 33.188 5.609 1 97.38 57 LEU B N 1
ATOM 5788 C CA . LEU B 1 57 ? -2.959 33.719 6.918 1 97.38 57 LEU B CA 1
ATOM 5789 C C . LEU B 1 57 ? -1.736 34.281 7.641 1 97.38 57 LEU B C 1
ATOM 5791 O O . LEU B 1 57 ? -0.657 33.688 7.586 1 97.38 57 LEU B O 1
ATOM 5795 N N . LEU B 1 58 ? -1.927 35.438 8.211 1 97.12 58 LEU B N 1
ATOM 5796 C CA . LEU B 1 58 ? -0.89 36.062 9.039 1 97.12 58 LEU B CA 1
ATOM 5797 C C . LEU B 1 58 ? -1.502 36.781 10.242 1 97.12 58 LEU B C 1
ATOM 5799 O O . LEU B 1 58 ? -2.391 37.594 10.078 1 97.12 58 LEU B O 1
ATOM 5803 N N . LEU B 1 59 ? -1.062 36.375 11.367 1 96.12 59 LEU B N 1
ATOM 5804 C CA . LEU B 1 59 ? -1.545 37 12.586 1 96.12 59 LEU B CA 1
ATOM 5805 C C . LEU B 1 59 ? -0.568 38.062 13.078 1 96.12 59 LEU B C 1
ATOM 5807 O O . LEU B 1 59 ? 0.646 37.844 13.062 1 96.12 59 LEU B O 1
ATOM 5811 N N . SER B 1 60 ? -1.157 39.156 13.477 1 93.94 60 SER B N 1
ATOM 5812 C CA . SER B 1 60 ? -0.317 40.219 14.031 1 93.94 60 SER B CA 1
ATOM 5813 C C . SER B 1 60 ? 0.299 39.781 15.359 1 93.94 60 SER B C 1
ATOM 5815 O O . SER B 1 60 ? -0.219 38.906 16.031 1 93.94 60 SER B O 1
ATOM 5817 N N . ARG B 1 61 ? 1.302 40.469 15.781 1 88.19 61 ARG B N 1
ATOM 5818 C CA . ARG B 1 61 ? 2.02 40.094 17 1 88.19 61 ARG B CA 1
ATOM 5819 C C . ARG B 1 61 ? 1.116 40.219 18.219 1 88.19 61 ARG B C 1
ATOM 5821 O O . ARG B 1 61 ? 1.185 39.375 19.141 1 88.19 61 ARG B O 1
ATOM 5828 N N . ASP B 1 62 ? 0.298 41.188 18.188 1 89.25 62 ASP B N 1
ATOM 5829 C CA . ASP B 1 62 ? -0.576 41.406 19.328 1 89.25 62 ASP B CA 1
ATOM 5830 C C . ASP B 1 62 ? -1.828 40.531 19.234 1 89.25 62 ASP B C 1
ATOM 5832 O O . ASP B 1 62 ? -2.66 40.531 20.156 1 89.25 62 ASP B O 1
ATOM 5836 N N . GLY B 1 63 ? -1.979 39.875 18.156 1 91.75 63 GLY B N 1
ATOM 5837 C CA . GLY B 1 63 ? -3.1 38.938 18 1 91.75 63 GLY B CA 1
ATOM 5838 C C . GLY B 1 63 ? -4.406 39.656 17.688 1 91.75 63 GLY B C 1
ATOM 5839 O O . GLY B 1 63 ? -5.453 39.031 17.578 1 91.75 63 GLY B O 1
ATOM 5840 N N . ARG B 1 64 ? -4.406 40.875 17.438 1 93.44 64 ARG B N 1
ATOM 5841 C CA . ARG B 1 64 ? -5.633 41.656 17.281 1 93.44 64 ARG B CA 1
ATOM 5842 C C . ARG B 1 64 ? -6.109 41.625 15.828 1 93.44 64 ARG B C 1
ATOM 5844 O O . ARG B 1 64 ? -7.297 41.812 15.562 1 93.44 64 ARG B O 1
ATOM 5851 N N . THR B 1 65 ? -5.148 41.5 14.961 1 96 65 THR B N 1
ATOM 5852 C CA . THR B 1 65 ? -5.504 41.562 13.547 1 96 65 THR B CA 1
ATOM 5853 C C . THR B 1 65 ? -5.043 40.312 12.82 1 96 65 THR B C 1
ATOM 5855 O O . THR B 1 65 ? -3.885 39.906 12.938 1 96 65 THR B O 1
ATOM 5858 N N . LEU B 1 66 ? -5.941 39.719 12.109 1 97.12 66 LEU B N 1
ATOM 5859 C CA . LEU B 1 66 ? -5.621 38.625 11.211 1 97.12 66 LEU B CA 1
ATOM 5860 C C . LEU B 1 66 ? -5.609 39.094 9.758 1 97.12 66 LEU B C 1
ATOM 5862 O O . LEU B 1 66 ? -6.637 39.531 9.234 1 97.12 66 LEU B O 1
ATOM 5866 N N . TYR B 1 67 ? -4.504 39.062 9.148 1 97.75 67 TYR B N 1
ATOM 5867 C CA . TYR B 1 67 ? -4.41 39.375 7.723 1 97.75 67 TYR B CA 1
ATOM 5868 C C . TYR B 1 67 ? -4.668 38.125 6.879 1 97.75 67 TYR B C 1
ATOM 5870 O O . TYR B 1 67 ? -4.191 37.031 7.207 1 97.75 67 TYR B O 1
ATOM 5878 N N . VAL B 1 68 ? -5.465 38.281 5.832 1 98 68 VAL B N 1
ATOM 5879 C CA . VAL B 1 68 ? -5.859 37.156 4.992 1 98 68 VAL B CA 1
ATOM 5880 C C . VAL B 1 68 ? -5.594 37.5 3.525 1 98 68 VAL B C 1
ATOM 5882 O O . VAL B 1 68 ? -5.93 38.594 3.057 1 98 68 VAL B O 1
ATOM 5885 N N . GLY B 1 69 ? -4.883 36.594 2.883 1 98 69 GLY B N 1
ATOM 5886 C CA . GLY B 1 69 ? -4.758 36.688 1.436 1 98 69 GLY B CA 1
ATOM 5887 C C . GLY B 1 69 ? -5.699 35.75 0.703 1 98 69 GLY B C 1
ATOM 5888 O O . GLY B 1 69 ? -5.812 34.562 1.055 1 98 69 GLY B O 1
ATOM 5889 N N . ALA B 1 70 ? -6.426 36.25 -0.267 1 97.94 70 ALA B N 1
ATOM 5890 C CA . ALA B 1 70 ? -7.363 35.469 -1.075 1 97.94 70 ALA B CA 1
ATOM 5891 C C . ALA B 1 70 ? -7.133 35.719 -2.564 1 97.94 70 ALA B C 1
ATOM 5893 O O . ALA B 1 70 ? -6.066 36.188 -2.965 1 97.94 70 ALA B O 1
ATOM 5894 N N . ARG B 1 71 ? -8.031 35.25 -3.328 1 97.19 71 ARG B N 1
ATOM 5895 C CA . ARG B 1 71 ? -7.984 35.5 -4.762 1 97.19 71 ARG B CA 1
ATOM 5896 C C . ARG B 1 71 ? -8.352 36.969 -5.062 1 97.19 71 ARG B C 1
ATOM 5898 O O . ARG B 1 71 ? -9.461 37.406 -4.766 1 97.19 71 ARG B O 1
ATOM 5905 N N . GLU B 1 72 ? -7.461 37.75 -5.57 1 96.88 72 GLU B N 1
ATOM 5906 C CA . GLU B 1 72 ? -7.629 39.125 -6.066 1 96.88 72 GLU B CA 1
ATOM 5907 C C . GLU B 1 72 ? -7.844 40.094 -4.922 1 96.88 72 GLU B C 1
ATOM 5909 O O . GLU B 1 72 ? -8.227 41.25 -5.148 1 96.88 72 GLU B O 1
ATOM 5914 N N . ALA B 1 73 ? -7.594 39.594 -3.662 1 97.44 73 ALA B N 1
ATOM 5915 C CA . ALA B 1 73 ? -7.91 40.5 -2.559 1 97.44 73 ALA B CA 1
ATOM 5916 C C . ALA B 1 73 ? -7.133 40.125 -1.302 1 97.44 73 ALA B C 1
ATOM 5918 O O . ALA B 1 73 ? -6.695 38.969 -1.15 1 97.44 73 ALA B O 1
ATOM 5919 N N . LEU B 1 74 ? -6.961 41.125 -0.453 1 98 74 LEU B N 1
ATOM 5920 C CA . LEU B 1 74 ? -6.422 40.969 0.895 1 98 74 LEU B CA 1
ATOM 5921 C C . LEU B 1 74 ? -7.379 41.562 1.928 1 98 74 LEU B C 1
ATOM 5923 O O . LEU B 1 74 ? -8.141 42.469 1.623 1 98 74 LEU B O 1
ATOM 5927 N N . PHE B 1 75 ? -7.352 41.031 3.115 1 98 75 PHE B N 1
ATOM 5928 C CA . PHE B 1 75 ? -8.227 41.5 4.18 1 98 75 PHE B CA 1
ATOM 5929 C C . PHE B 1 75 ? -7.453 41.688 5.48 1 98 75 PHE B C 1
ATOM 5931 O O . PHE B 1 75 ? -6.477 40.969 5.73 1 98 75 PHE B O 1
ATOM 5938 N N . ALA B 1 76 ? -7.797 42.594 6.223 1 97.75 76 ALA B N 1
ATOM 5939 C CA . ALA B 1 76 ? -7.41 42.75 7.625 1 97.75 76 ALA B CA 1
ATOM 5940 C C . ALA B 1 76 ? -8.617 42.594 8.547 1 97.75 76 ALA B C 1
ATOM 5942 O O . ALA B 1 76 ? -9.492 43.469 8.594 1 97.75 76 ALA B O 1
ATOM 5943 N N . LEU B 1 77 ? -8.609 41.531 9.266 1 97.56 77 LEU B N 1
ATOM 5944 C CA . LEU B 1 77 ? -9.75 41.188 10.102 1 97.56 77 LEU B CA 1
ATOM 5945 C C . LEU B 1 77 ? -9.438 41.406 11.578 1 97.56 77 LEU B C 1
ATOM 5947 O O . LEU B 1 77 ? -8.391 41 12.062 1 97.56 77 LEU B O 1
ATOM 5951 N N . ASN B 1 78 ? -10.328 42.062 12.148 1 95.94 78 ASN B N 1
ATOM 5952 C CA . ASN B 1 78 ? -10.234 42.125 13.602 1 95.94 78 ASN B CA 1
ATOM 5953 C C . ASN B 1 78 ? -10.633 40.812 14.242 1 95.94 78 ASN B C 1
ATOM 5955 O O . ASN B 1 78 ? -11.711 40.281 13.953 1 95.94 78 ASN B O 1
ATOM 5959 N N . SER B 1 79 ? -9.812 40.344 15.148 1 93.12 79 SER B N 1
ATOM 5960 C CA . SER B 1 79 ? -9.984 39 15.688 1 93.12 79 SER B CA 1
ATOM 5961 C C . SER B 1 79 ? -11.281 38.906 16.484 1 93.12 79 SER B C 1
ATOM 5963 O O . SER B 1 79 ? -11.812 37.781 16.656 1 93.12 79 SER B O 1
ATOM 5965 N N . SER B 1 80 ? -11.875 39.938 16.875 1 89.31 80 SER B N 1
ATOM 5966 C CA . SER B 1 80 ? -13.078 39.938 17.688 1 89.31 80 SER B CA 1
ATOM 5967 C C . SER B 1 80 ? -14.305 40.344 16.891 1 89.31 80 SER B C 1
ATOM 5969 O O . SER B 1 80 ? -15.312 39.625 16.875 1 89.31 80 SER B O 1
ATOM 5971 N N . VAL B 1 81 ? -14.203 41.312 16.062 1 92.12 81 VAL B N 1
ATOM 5972 C CA . VAL B 1 81 ? -15.367 42 15.484 1 92.12 81 VAL B CA 1
ATOM 5973 C C . VAL B 1 81 ? -15.641 41.438 14.086 1 92.12 81 VAL B C 1
ATOM 5975 O O . VAL B 1 81 ? -16.797 41.219 13.703 1 92.12 81 VAL B O 1
ATOM 5978 N N . SER B 1 82 ? -14.664 41.156 13.406 1 94.12 82 SER B N 1
ATOM 5979 C CA . SER B 1 82 ? -14.812 40.875 11.984 1 94.12 82 SER B CA 1
ATOM 5980 C C . SER B 1 82 ? -15.516 39.531 11.766 1 94.12 82 SER B C 1
ATOM 5982 O O . SER B 1 82 ? -16.047 39.281 10.68 1 94.12 82 SER B O 1
ATOM 5984 N N . PHE B 1 83 ? -15.492 38.656 12.68 1 94.5 83 PHE B N 1
ATOM 5985 C CA . PHE B 1 83 ? -16.078 37.344 12.523 1 94.5 83 PHE B CA 1
ATOM 5986 C C . PHE B 1 83 ? -17.547 37.344 12.953 1 94.5 83 PHE B C 1
ATOM 5988 O O . PHE B 1 83 ? -18.266 36.375 12.734 1 94.5 83 PHE B O 1
ATOM 5995 N N . LEU B 1 84 ? -18 38.406 13.5 1 92.31 84 LEU B N 1
ATOM 5996 C CA . LEU B 1 84 ? -19.406 38.531 13.875 1 92.31 84 LEU B CA 1
ATOM 5997 C C . LEU B 1 84 ? -20.25 38.969 12.672 1 92.31 84 LEU B C 1
ATOM 5999 O O . LEU B 1 84 ? -19.734 39.594 11.742 1 92.31 84 LEU B O 1
ATOM 6003 N N . PRO B 1 85 ? -21.484 38.531 12.742 1 88.31 85 PRO B N 1
ATOM 6004 C CA . PRO B 1 85 ? -22.344 39 11.641 1 88.31 85 PRO B CA 1
ATOM 6005 C C . PRO B 1 85 ? -22.328 40.5 11.477 1 88.31 85 PRO B C 1
ATOM 6007 O O . PRO B 1 85 ? -22.609 41.25 12.43 1 88.31 85 PRO B O 1
ATOM 6010 N N . GLY B 1 86 ? -21.953 40.969 10.375 1 87.44 86 GLY B N 1
ATOM 6011 C CA . GLY B 1 86 ? -21.938 42.406 10.062 1 87.44 86 GLY B CA 1
ATOM 6012 C C . GLY B 1 86 ? -20.703 43.094 10.594 1 87.44 86 GLY B C 1
ATOM 6013 O O . GLY B 1 86 ? -20.641 44.344 10.57 1 87.44 86 GLY B O 1
ATOM 6014 N N . GLY B 1 87 ? -19.844 42.375 11.109 1 91 87 GLY B N 1
ATOM 6015 C CA . GLY B 1 87 ? -18.641 43 11.641 1 91 87 GLY B CA 1
ATOM 6016 C C . GLY B 1 87 ? -17.781 43.656 10.57 1 91 87 GLY B C 1
ATOM 6017 O O . GLY B 1 87 ? -17.703 43.156 9.445 1 91 87 GLY B O 1
ATOM 6018 N N . GLY B 1 88 ? -17.141 44.75 10.938 1 93.44 88 GLY B N 1
ATOM 6019 C CA . GLY B 1 88 ? -16.328 45.5 10 1 93.44 88 GLY B CA 1
ATOM 6020 C C . GLY B 1 88 ? -14.977 44.875 9.734 1 93.44 88 GLY B C 1
ATOM 6021 O O . GLY B 1 88 ? -14.445 44.125 10.578 1 93.44 88 GLY B O 1
ATOM 6022 N N . TYR B 1 89 ? -14.445 45 8.602 1 95.44 89 TYR B N 1
ATOM 6023 C CA . TYR B 1 89 ? -13.117 44.562 8.18 1 95.44 89 TYR B CA 1
ATOM 6024 C C . TYR B 1 89 ? -12.539 45.5 7.125 1 95.44 89 TYR B C 1
ATOM 6026 O O . TYR B 1 89 ? -13.25 46.344 6.586 1 95.44 89 TYR B O 1
ATOM 6034 N N . GLN B 1 90 ? -11.273 45.438 6.941 1 96.81 90 GLN B N 1
ATOM 6035 C CA . GLN B 1 90 ? -10.641 46.188 5.859 1 96.81 90 GLN B CA 1
ATOM 6036 C C . GLN B 1 90 ? -10.367 45.312 4.652 1 96.81 90 GLN B C 1
ATOM 6038 O O . GLN B 1 90 ? -10.031 44.125 4.809 1 96.81 90 GLN B O 1
ATOM 6043 N N . GLU B 1 91 ? -10.609 45.906 3.529 1 96.31 91 GLU B N 1
ATOM 6044 C CA . GLU B 1 91 ? -10.422 45.156 2.281 1 96.31 91 GLU B CA 1
ATOM 6045 C C . GLU B 1 91 ? -9.484 45.906 1.337 1 96.31 91 GLU B C 1
ATOM 6047 O O . GLU B 1 91 ? -9.547 47.125 1.232 1 96.31 91 GLU B O 1
ATOM 6052 N N . LEU B 1 92 ? -8.562 45.219 0.802 1 97.19 92 LEU B N 1
ATOM 6053 C CA . LEU B 1 92 ? -7.66 45.719 -0.228 1 97.19 92 LEU B CA 1
ATOM 6054 C C . LEU B 1 92 ? -7.754 44.875 -1.49 1 97.19 92 LEU B C 1
ATOM 6056 O O . LEU B 1 92 ? -7.258 43.719 -1.521 1 97.19 92 LEU B O 1
ATOM 6060 N N . LEU B 1 93 ? -8.352 45.438 -2.543 1 95.62 93 LEU B N 1
ATOM 6061 C CA . LEU B 1 93 ? -8.453 44.688 -3.803 1 95.62 93 LEU B CA 1
ATOM 6062 C C . LEU B 1 93 ? -7.137 44.75 -4.574 1 95.62 93 LEU B C 1
ATOM 6064 O O . LEU B 1 93 ? -6.551 45.844 -4.723 1 95.62 93 LEU B O 1
ATOM 6068 N N . TRP B 1 94 ? -6.617 43.688 -4.91 1 96.06 94 TRP B N 1
ATOM 6069 C CA . TRP B 1 94 ? -5.383 43.562 -5.684 1 96.06 94 TRP B CA 1
ATOM 6070 C C . TRP B 1 94 ? -5.539 42.562 -6.824 1 96.06 94 TRP B C 1
ATOM 6072 O O . TRP B 1 94 ? -5.004 41.469 -6.762 1 96.06 94 TRP B O 1
ATOM 6082 N N . SER B 1 95 ? -6.188 42.969 -7.895 1 95 95 SER B N 1
ATOM 6083 C CA . SER B 1 95 ? -6.445 42.125 -9.07 1 95 95 SER B CA 1
ATOM 6084 C C . SER B 1 95 ? -5.266 42.156 -10.031 1 95 95 SER B C 1
ATOM 6086 O O . SER B 1 95 ? -4.516 43.156 -10.086 1 95 95 SER B O 1
ATOM 6088 N N . ALA B 1 96 ? -5.152 41.125 -10.727 1 95.62 96 ALA B N 1
ATOM 6089 C CA . ALA B 1 96 ? -4.133 41.094 -11.766 1 95.62 96 ALA B CA 1
ATOM 6090 C C . ALA B 1 96 ? -4.465 42.094 -12.883 1 95.62 96 ALA B C 1
ATOM 6092 O O . ALA B 1 96 ? -5.637 42.312 -13.203 1 95.62 96 ALA B O 1
ATOM 6093 N N . ASP B 1 97 ? -3.438 42.625 -13.469 1 92.94 97 ASP B N 1
ATOM 6094 C CA . ASP B 1 97 ? -3.604 43.562 -14.562 1 92.94 97 ASP B CA 1
ATOM 6095 C C . ASP B 1 97 ? -4.281 42.906 -15.758 1 92.94 97 ASP B C 1
ATOM 6097 O O . ASP B 1 97 ? -4.043 41.75 -16.047 1 92.94 97 ASP B O 1
ATOM 6101 N N . ALA B 1 98 ? -5.016 43.75 -16.469 1 93.94 98 ALA B N 1
ATOM 6102 C CA . ALA B 1 98 ? -5.77 43.25 -17.609 1 93.94 98 ALA B CA 1
ATOM 6103 C C . ALA B 1 98 ? -4.832 42.688 -18.672 1 93.94 98 ALA B C 1
ATOM 6105 O O . ALA B 1 98 ? -5.145 41.688 -19.328 1 93.94 98 ALA B O 1
ATOM 6106 N N . GLU B 1 99 ? -3.826 43.344 -18.844 1 94.94 99 GLU B N 1
ATOM 6107 C CA . GLU B 1 99 ? -2.865 42.875 -19.844 1 94.94 99 GLU B CA 1
ATOM 6108 C C . GLU B 1 99 ? -2.281 41.531 -19.484 1 94.94 99 GLU B C 1
ATOM 6110 O O . GLU B 1 99 ? -2.115 40.656 -20.344 1 94.94 99 GLU B O 1
ATOM 6115 N N . ARG B 1 100 ? -1.95 41.375 -18.234 1 95.06 100 ARG B N 1
ATOM 6116 C CA . ARG B 1 100 ? -1.403 40.094 -17.766 1 95.06 100 ARG B CA 1
ATOM 6117 C C . ARG B 1 100 ? -2.428 38.969 -17.906 1 95.06 100 ARG B C 1
ATOM 6119 O O . ARG B 1 100 ? -2.08 37.844 -18.266 1 95.06 100 ARG B O 1
ATOM 6126 N N . LYS B 1 101 ? -3.645 39.281 -17.609 1 96.38 101 LYS B N 1
ATOM 6127 C CA . LYS B 1 101 ? -4.707 38.281 -17.719 1 96.38 101 LYS B CA 1
ATOM 6128 C C . LYS B 1 101 ? -4.891 37.844 -19.172 1 96.38 101 LYS B C 1
ATOM 6130 O O . LYS B 1 101 ? -5.113 36.656 -19.453 1 96.38 101 LYS B O 1
ATOM 6135 N N . GLN B 1 102 ? -4.785 38.844 -20.062 1 95.69 102 GLN B N 1
ATOM 6136 C CA . GLN B 1 102 ? -4.922 38.531 -21.484 1 95.69 102 GLN B CA 1
ATOM 6137 C C . GLN B 1 102 ? -3.773 37.656 -21.969 1 95.69 102 GLN B C 1
ATOM 6139 O O . GLN B 1 102 ? -3.994 36.688 -22.719 1 95.69 102 GLN B O 1
ATOM 6144 N N . GLN B 1 103 ? -2.621 37.969 -21.562 1 95.12 103 GLN B N 1
ATOM 6145 C CA . GLN B 1 103 ? -1.46 37.156 -21.938 1 95.12 103 GLN B CA 1
ATOM 6146 C C . GLN B 1 103 ? -1.568 35.75 -21.375 1 95.12 103 GLN B C 1
ATOM 6148 O O . GLN B 1 103 ? -1.199 34.781 -22.047 1 95.12 103 GLN B O 1
ATOM 6153 N N . CYS B 1 104 ? -1.997 35.625 -20.125 1 95.69 104 CYS B N 1
ATOM 6154 C CA . CYS B 1 104 ? -2.195 34.344 -19.453 1 95.69 104 CYS B CA 1
ATOM 6155 C C . CYS B 1 104 ? -3.18 33.5 -20.234 1 95.69 104 CYS B C 1
ATOM 6157 O O . CYS B 1 104 ? -2.928 32.312 -20.453 1 95.69 104 CYS B O 1
ATOM 6159 N N . SER B 1 105 ? -4.195 34.094 -20.734 1 94.81 105 SER B N 1
ATOM 6160 C CA . SER B 1 105 ? -5.207 33.375 -21.5 1 94.81 105 SER B CA 1
ATOM 6161 C C . SER B 1 105 ? -4.672 32.969 -22.859 1 94.81 105 SER B C 1
ATOM 6163 O O . SER B 1 105 ? -5.016 31.891 -23.375 1 94.81 105 SER B O 1
ATOM 6165 N N . PHE B 1 106 ? -3.908 33.812 -23.359 1 94.19 106 PHE B N 1
ATOM 6166 C CA . PHE B 1 106 ? -3.32 33.562 -24.672 1 94.19 106 PHE B CA 1
ATOM 6167 C C . PHE B 1 106 ? -2.367 32.375 -24.609 1 94.19 106 PHE B C 1
ATOM 6169 O O . PHE B 1 106 ? -2.238 31.609 -25.578 1 94.19 106 PHE B O 1
ATOM 6176 N N . LYS B 1 107 ? -1.735 32.25 -23.516 1 93.56 107 LYS B N 1
ATOM 6177 C CA . LYS B 1 107 ? -0.792 31.141 -23.328 1 93.56 107 LYS B CA 1
ATOM 6178 C C . LYS B 1 107 ? -1.521 29.844 -23 1 93.56 107 LYS B C 1
ATOM 6180 O O . LYS B 1 107 ? -0.89 28.828 -22.672 1 93.56 107 LYS B O 1
ATOM 6185 N N . GLY B 1 108 ? -2.836 29.844 -22.906 1 92.94 108 GLY B N 1
ATOM 6186 C CA . GLY B 1 108 ? -3.617 28.625 -22.828 1 92.94 108 GLY B CA 1
ATOM 6187 C C . GLY B 1 108 ? -4.141 28.328 -21.438 1 92.94 108 GLY B C 1
ATOM 6188 O O . GLY B 1 108 ? -4.645 27.219 -21.188 1 92.94 108 GLY B O 1
ATOM 6189 N N . LYS B 1 109 ? -3.975 29.219 -20.516 1 93.88 109 LYS B N 1
ATOM 6190 C CA . LYS B 1 109 ? -4.473 28.969 -19.172 1 93.88 109 LYS B CA 1
ATOM 6191 C C . LYS B 1 109 ? -5.926 29.422 -19.031 1 93.88 109 LYS B C 1
ATOM 6193 O O . LYS B 1 109 ? -6.395 30.266 -19.781 1 93.88 109 LYS B O 1
ATOM 6198 N N . ASP B 1 110 ? -6.633 28.812 -18.109 1 93.69 110 ASP B N 1
ATOM 6199 C CA . ASP B 1 110 ? -8.039 29.141 -17.906 1 93.69 110 ASP B CA 1
ATOM 6200 C C . ASP B 1 110 ? -8.203 30.562 -17.375 1 93.69 110 ASP B C 1
ATOM 6202 O O . ASP B 1 110 ? -7.672 30.906 -16.312 1 93.69 110 ASP B O 1
ATOM 6206 N N . PRO B 1 111 ? -8.953 31.375 -18.078 1 93.06 111 PRO B N 1
ATOM 6207 C CA . PRO B 1 111 ? -9.07 32.781 -17.703 1 93.06 111 PRO B CA 1
ATOM 6208 C C . PRO B 1 111 ? -9.719 32.969 -16.344 1 93.06 111 PRO B C 1
ATOM 6210 O O . PRO B 1 111 ? -9.359 33.906 -15.602 1 93.06 111 PRO B O 1
ATOM 6213 N N . GLN B 1 112 ? -10.617 32.125 -15.977 1 90.5 112 GLN B N 1
ATOM 6214 C CA . GLN B 1 112 ? -11.359 32.312 -14.727 1 90.5 112 GLN B CA 1
ATOM 6215 C C . GLN B 1 112 ? -10.648 31.625 -13.562 1 90.5 112 GLN B C 1
ATOM 6217 O O . GLN B 1 112 ? -10.578 32.188 -12.461 1 90.5 112 GLN B O 1
ATOM 6222 N N . ARG B 1 113 ? -10.023 30.578 -13.82 1 91.31 113 ARG B N 1
ATOM 6223 C CA . ARG B 1 113 ? -9.469 29.766 -12.734 1 91.31 113 ARG B CA 1
ATOM 6224 C C . ARG B 1 113 ? -7.988 30.094 -12.531 1 91.31 113 ARG B C 1
ATOM 6226 O O . ARG B 1 113 ? -7.523 30.188 -11.391 1 91.31 113 ARG B O 1
ATOM 6233 N N . ASP B 1 114 ? -7.316 30.297 -13.617 1 93.38 114 ASP B N 1
ATOM 6234 C CA . ASP B 1 114 ? -5.863 30.375 -13.523 1 93.38 114 ASP B CA 1
ATOM 6235 C C . ASP B 1 114 ? -5.383 31.812 -13.633 1 93.38 114 ASP B C 1
ATOM 6237 O O . ASP B 1 114 ? -4.445 32.219 -12.938 1 93.38 114 ASP B O 1
ATOM 6241 N N . CYS B 1 115 ? -6.062 32.594 -14.492 1 96.31 115 CYS B N 1
ATOM 6242 C CA . CYS B 1 115 ? -5.539 33.906 -14.852 1 96.31 115 CYS B CA 1
ATOM 6243 C C . CYS B 1 115 ? -6.051 35 -13.891 1 96.31 115 CYS B C 1
ATOM 6245 O O . CYS B 1 115 ? -6.578 36 -14.32 1 96.31 115 CYS B O 1
ATOM 6247 N N . GLN B 1 116 ? -5.887 34.719 -12.578 1 96.75 116 GLN B N 1
ATOM 6248 C CA . GLN B 1 116 ? -6.211 35.625 -11.469 1 96.75 116 GLN B CA 1
ATOM 6249 C C . GLN B 1 116 ? -5.008 35.812 -10.547 1 96.75 116 GLN B C 1
ATOM 6251 O O . GLN B 1 116 ? -3.994 35.125 -10.695 1 96.75 116 GLN B O 1
ATOM 6256 N N . ASN B 1 117 ? -5.102 36.719 -9.711 1 97.38 117 ASN B N 1
ATOM 6257 C CA . ASN B 1 117 ? -4.051 36.938 -8.719 1 97.38 117 ASN B CA 1
ATOM 6258 C C . ASN B 1 117 ? -4.367 36.219 -7.414 1 97.38 117 ASN B C 1
ATOM 6260 O O . ASN B 1 117 ? -5.273 36.594 -6.68 1 97.38 117 ASN B O 1
ATOM 6264 N N . TYR B 1 118 ? -3.684 35.188 -7.207 1 97.19 118 TYR B N 1
ATOM 6265 C CA . TYR B 1 118 ? -3.801 34.438 -5.949 1 97.19 118 TYR B CA 1
ATOM 6266 C C . TYR B 1 118 ? -2.703 34.875 -4.977 1 97.19 118 TYR B C 1
ATOM 6268 O O . TYR B 1 118 ? -1.515 34.688 -5.262 1 97.19 118 TYR B O 1
ATOM 6276 N N . ILE B 1 119 ? -3.049 35.375 -3.842 1 97 119 ILE B N 1
ATOM 6277 C CA . ILE B 1 119 ? -2.061 35.781 -2.85 1 97 119 ILE B CA 1
ATOM 6278 C C . ILE B 1 119 ? -1.432 34.562 -2.211 1 97 119 ILE B C 1
ATOM 6280 O O . ILE B 1 119 ? -2.135 33.719 -1.649 1 97 119 ILE B O 1
ATOM 6284 N N . LYS B 1 120 ? -0.153 34.469 -2.312 1 95.5 120 LYS B N 1
ATOM 6285 C CA . LYS B 1 120 ? 0.537 33.281 -1.823 1 95.5 120 LYS B CA 1
ATOM 6286 C C . LYS B 1 120 ? 1.438 33.625 -0.639 1 95.5 120 LYS B C 1
ATOM 6288 O O . LYS B 1 120 ? 1.702 32.781 0.208 1 95.5 120 LYS B O 1
ATOM 6293 N N . ILE B 1 121 ? 1.972 34.812 -0.614 1 96.06 121 ILE B N 1
ATOM 6294 C CA . ILE B 1 121 ? 2.904 35.219 0.433 1 96.06 121 ILE B CA 1
ATOM 6295 C C . ILE B 1 121 ? 2.344 36.438 1.193 1 96.06 121 ILE B C 1
ATOM 6297 O O . ILE B 1 121 ? 1.916 37.406 0.585 1 96.06 121 ILE B O 1
ATOM 6301 N N . LEU B 1 122 ? 2.281 36.312 2.344 1 96.38 122 LEU B N 1
ATOM 6302 C CA . LEU B 1 122 ? 1.901 37.375 3.291 1 96.38 122 LEU B CA 1
ATOM 6303 C C . LEU B 1 122 ? 2.771 37.312 4.543 1 96.38 122 LEU B C 1
ATOM 6305 O O . LEU B 1 122 ? 2.531 36.5 5.434 1 96.38 122 LEU B O 1
ATOM 6309 N N . LEU B 1 123 ? 3.76 38.25 4.59 1 96 123 LEU B N 1
ATOM 6310 C CA . LEU B 1 123 ? 4.754 38.188 5.656 1 96 123 LEU B CA 1
ATOM 6311 C C . LEU B 1 123 ? 4.973 39.562 6.266 1 96 123 LEU B C 1
ATOM 6313 O O . LEU B 1 123 ? 4.832 40.594 5.582 1 96 123 LEU B O 1
ATOM 6317 N N . PRO B 1 124 ? 5.328 39.562 7.496 1 93.38 124 PRO B N 1
ATOM 6318 C CA . PRO B 1 124 ? 5.676 40.844 8.109 1 93.38 124 PRO B CA 1
ATOM 6319 C C . PRO B 1 124 ? 7.062 41.344 7.703 1 93.38 124 PRO B C 1
ATOM 6321 O O . PRO B 1 124 ? 8.039 40.594 7.797 1 93.38 124 PRO B O 1
ATOM 6324 N N . LEU B 1 125 ? 7.117 42.469 7.168 1 89.5 125 LEU B N 1
ATOM 6325 C CA . LEU B 1 125 ? 8.406 43.031 6.82 1 89.5 125 LEU B CA 1
ATOM 6326 C C . LEU B 1 125 ? 8.992 43.844 7.988 1 89.5 125 LEU B C 1
ATOM 6328 O O . LEU B 1 125 ? 10.156 43.656 8.344 1 89.5 125 LEU B O 1
ATOM 6332 N N . ASN B 1 126 ? 8.211 44.625 8.523 1 88.06 126 ASN B N 1
ATOM 6333 C CA . ASN B 1 126 ? 8.531 45.406 9.711 1 88.06 126 ASN B CA 1
ATOM 6334 C C . ASN B 1 126 ? 7.277 45.781 10.508 1 88.06 126 ASN B C 1
ATOM 6336 O O . ASN B 1 126 ? 6.254 45.094 10.391 1 88.06 126 ASN B O 1
ATOM 6340 N N . SER B 1 127 ? 7.355 46.781 11.336 1 87.69 127 SER B N 1
ATOM 6341 C CA . SER B 1 127 ? 6.242 47.094 12.227 1 87.69 127 SER B CA 1
ATOM 6342 C C . SER B 1 127 ? 5.105 47.75 11.477 1 87.69 127 SER B C 1
ATOM 6344 O O . SER B 1 127 ? 3.957 47.75 11.922 1 87.69 127 SER B O 1
ATOM 6346 N N . SER B 1 128 ? 5.348 48.281 10.297 1 90.75 128 SER B N 1
ATOM 6347 C CA . SER B 1 128 ? 4.332 49.094 9.641 1 90.75 128 SER B CA 1
ATOM 6348 C C . SER B 1 128 ? 3.902 48.469 8.312 1 90.75 128 SER B C 1
ATOM 6350 O O . SER B 1 128 ? 2.85 48.844 7.773 1 90.75 128 SER B O 1
ATOM 6352 N N . HIS B 1 129 ? 4.777 47.688 7.785 1 93.25 129 HIS B N 1
ATOM 6353 C CA . HIS B 1 129 ? 4.469 47.188 6.441 1 93.25 129 HIS B CA 1
ATOM 6354 C C . HIS B 1 129 ? 4.484 45.656 6.387 1 93.25 129 HIS B C 1
ATOM 6356 O O . HIS B 1 129 ? 5.246 45.031 7.113 1 93.25 129 HIS B O 1
ATOM 6362 N N . LEU B 1 130 ? 3.615 45.156 5.5 1 95.88 130 LEU B N 1
ATOM 6363 C CA . LEU B 1 130 ? 3.621 43.75 5.145 1 95.88 130 LEU B CA 1
ATOM 6364 C C . LEU B 1 130 ? 4.223 43.562 3.758 1 95.88 130 LEU B C 1
ATOM 6366 O O . LEU B 1 130 ? 4.168 44.438 2.912 1 95.88 130 LEU B O 1
ATOM 6370 N N . PHE B 1 131 ? 4.914 42.562 3.592 1 95.5 131 PHE B N 1
ATOM 6371 C CA . PHE B 1 131 ? 5.391 42.125 2.287 1 95.5 131 PHE B CA 1
ATOM 6372 C C . PHE B 1 131 ? 4.473 41.031 1.708 1 95.5 131 PHE B C 1
ATOM 6374 O O . PHE B 1 131 ? 4.156 40.062 2.381 1 95.5 131 PHE B O 1
ATOM 6381 N N . THR B 1 132 ? 3.953 41.219 0.547 1 96.94 132 THR B N 1
ATOM 6382 C CA . THR B 1 132 ? 3.018 40.25 -0.034 1 96.94 132 THR B CA 1
ATOM 6383 C C . THR B 1 132 ? 3.342 40 -1.504 1 96.94 132 THR B C 1
ATOM 6385 O O . THR B 1 132 ? 3.898 40.875 -2.178 1 96.94 132 THR B O 1
ATOM 6388 N N . CYS B 1 133 ? 3.143 38.781 -1.938 1 96.88 133 CYS B N 1
ATOM 6389 C CA . CYS B 1 133 ? 3.318 38.375 -3.332 1 96.88 133 CYS B CA 1
ATOM 6390 C C . CYS B 1 133 ? 2.135 37.562 -3.82 1 96.88 133 CYS B C 1
ATOM 6392 O O . CYS B 1 133 ? 1.53 36.812 -3.045 1 96.88 133 CYS B O 1
ATOM 6394 N N . GLY B 1 134 ? 1.784 37.656 -5.086 1 97.25 134 GLY B N 1
ATOM 6395 C CA . GLY B 1 134 ? 0.731 36.906 -5.727 1 97.25 134 GLY B CA 1
ATOM 6396 C C . GLY B 1 134 ? 1.126 36.375 -7.09 1 97.25 134 GLY B C 1
ATOM 6397 O O . GLY B 1 134 ? 2.146 36.781 -7.648 1 97.25 134 GLY B O 1
ATOM 6398 N N . THR B 1 135 ? 0.358 35.438 -7.594 1 96.56 135 THR B N 1
ATOM 6399 C CA . THR B 1 135 ? 0.652 34.812 -8.875 1 96.56 135 THR B CA 1
ATOM 6400 C C . THR B 1 135 ? 0.412 35.781 -10.023 1 96.56 135 THR B C 1
ATOM 6402 O O . THR B 1 135 ? 0.971 35.625 -11.117 1 96.56 135 THR B O 1
ATOM 6405 N N . ALA B 1 136 ? -0.507 36.781 -9.906 1 97 136 ALA B N 1
ATOM 6406 C CA . ALA B 1 136 ? -0.809 37.844 -10.867 1 97 136 ALA B CA 1
ATOM 6407 C C . ALA B 1 136 ? -0.991 37.281 -12.273 1 97 136 ALA B C 1
ATOM 6409 O O . ALA B 1 136 ? -0.351 37.719 -13.219 1 97 136 ALA B O 1
ATOM 6410 N N . ALA B 1 137 ? -1.832 36.312 -12.375 1 97 137 ALA B N 1
ATOM 6411 C CA . ALA B 1 137 ? -2.148 35.688 -13.656 1 97 137 ALA B CA 1
ATOM 6412 C C . ALA B 1 137 ? -0.905 35.062 -14.289 1 97 137 ALA B C 1
ATOM 6414 O O . ALA B 1 137 ? -0.58 35.344 -15.445 1 97 137 ALA B O 1
ATOM 6415 N N . PHE B 1 138 ? -0.21 34.312 -13.555 1 95.69 138 PHE B N 1
ATOM 6416 C CA . PHE B 1 138 ? 0.956 33.531 -13.992 1 95.69 138 PHE B CA 1
ATOM 6417 C C . PHE B 1 138 ? 2.117 34.469 -14.32 1 95.69 138 PHE B C 1
ATOM 6419 O O . PHE B 1 138 ? 2.895 34.188 -15.242 1 95.69 138 PHE B O 1
ATOM 6426 N N . SER B 1 139 ? 2.156 35.562 -13.75 1 95.31 139 SER B N 1
ATOM 6427 C CA . SER B 1 139 ? 3.242 36.531 -13.758 1 95.31 139 SER B CA 1
ATOM 6428 C C . SER B 1 139 ? 3.443 37.156 -12.375 1 95.31 139 SER B C 1
ATOM 6430 O O . SER B 1 139 ? 3.086 38.312 -12.148 1 95.31 139 SER B O 1
ATOM 6432 N N . PRO B 1 140 ? 4.098 36.438 -11.555 1 96.38 140 PRO B N 1
ATOM 6433 C CA . PRO B 1 140 ? 4.133 36.781 -10.133 1 96.38 140 PRO B CA 1
ATOM 6434 C C . PRO B 1 140 ? 4.668 38.188 -9.867 1 96.38 140 PRO B C 1
ATOM 6436 O O . PRO B 1 140 ? 5.609 38.625 -10.531 1 96.38 140 PRO B O 1
ATOM 6439 N N . VAL B 1 141 ? 4.047 38.812 -8.93 1 96.62 141 VAL B N 1
ATOM 6440 C CA . VAL B 1 141 ? 4.395 40.188 -8.539 1 96.62 141 VAL B CA 1
ATOM 6441 C C . VAL B 1 141 ? 4.371 40.312 -7.016 1 96.62 141 VAL B C 1
ATOM 6443 O O . VAL B 1 141 ? 3.572 39.656 -6.344 1 96.62 141 VAL B O 1
ATOM 6446 N N . CYS B 1 142 ? 5.277 41.125 -6.477 1 96.81 142 CYS B N 1
ATOM 6447 C CA . CYS B 1 142 ? 5.309 41.375 -5.047 1 96.81 142 CYS B CA 1
ATOM 6448 C C . CYS B 1 142 ? 5.102 42.875 -4.77 1 96.81 142 CYS B C 1
ATOM 6450 O O . CYS B 1 142 ? 5.293 43.719 -5.656 1 96.81 142 CYS B O 1
ATOM 6452 N N . THR B 1 143 ? 4.613 43.125 -3.65 1 96.25 143 THR B N 1
ATOM 6453 C CA . THR B 1 143 ? 4.391 44.5 -3.244 1 96.25 143 THR B CA 1
ATOM 6454 C C . THR B 1 143 ? 4.383 44.625 -1.723 1 96.25 143 THR B C 1
ATOM 6456 O O . THR B 1 143 ? 4.711 43.688 -1.016 1 96.25 143 THR B O 1
ATOM 6459 N N . TYR B 1 144 ? 4.184 45.875 -1.258 1 96 144 TYR B N 1
ATOM 6460 C CA . TYR B 1 144 ? 4.152 46.188 0.167 1 96 144 TYR B CA 1
ATOM 6461 C C . TYR B 1 144 ? 2.807 46.781 0.566 1 96 144 TYR B C 1
ATOM 6463 O O . TYR B 1 144 ? 2.209 47.531 -0.192 1 96 144 TYR B O 1
ATOM 6471 N N . VAL B 1 145 ? 2.309 46.344 1.693 1 97.06 145 VAL B N 1
ATOM 6472 C CA . VAL B 1 145 ? 1.036 46.844 2.211 1 97.06 145 VAL B CA 1
ATOM 6473 C C . VAL B 1 145 ? 1.272 47.656 3.48 1 97.06 145 VAL B C 1
ATOM 6475 O O . VAL B 1 145 ? 1.918 47.188 4.418 1 97.06 145 VAL B O 1
ATOM 6478 N N . ASN B 1 146 ? 0.788 48.781 3.484 1 95.06 146 ASN B N 1
ATOM 6479 C CA . ASN B 1 146 ? 0.803 49.594 4.691 1 95.06 146 ASN B CA 1
ATOM 6480 C C . ASN B 1 146 ? -0.25 49.125 5.695 1 95.06 146 ASN B C 1
ATOM 6482 O O . ASN B 1 146 ? -1.446 49.156 5.398 1 95.06 146 ASN B O 1
ATOM 6486 N N . MET B 1 147 ? 0.13 48.875 6.883 1 93.94 147 MET B N 1
ATOM 6487 C CA . MET B 1 147 ? -0.768 48.281 7.863 1 93.94 147 MET B CA 1
ATOM 6488 C C . MET B 1 147 ? -1.693 49.312 8.477 1 93.94 147 MET B C 1
ATOM 6490 O O . MET B 1 147 ? -2.787 49 8.938 1 93.94 147 MET B O 1
ATOM 6494 N N . GLU B 1 148 ? -1.274 50.5 8.516 1 90.38 148 GLU B N 1
ATOM 6495 C CA . GLU B 1 148 ? -2.059 51.562 9.148 1 90.38 148 GLU B CA 1
ATOM 6496 C C . GLU B 1 148 ? -3.344 51.844 8.367 1 90.38 148 GLU B C 1
ATOM 6498 O O . GLU B 1 148 ? -4.43 51.875 8.953 1 90.38 148 GLU B O 1
ATOM 6503 N N . ASN B 1 149 ? -3.234 52.062 7.074 1 91.75 149 ASN B N 1
ATOM 6504 C CA . ASN B 1 149 ? -4.402 52.344 6.254 1 91.75 149 ASN B CA 1
ATOM 6505 C C . ASN B 1 149 ? -4.785 51.156 5.375 1 91.75 149 ASN B C 1
ATOM 6507 O O . ASN B 1 149 ? -5.82 51.188 4.707 1 91.75 149 ASN B O 1
ATOM 6511 N N . PHE B 1 150 ? -4.035 50.094 5.449 1 95.88 150 PHE B N 1
ATOM 6512 C CA . PHE B 1 150 ? -4.25 48.844 4.715 1 95.88 150 PHE B CA 1
ATOM 6513 C C . PHE B 1 150 ? -4.379 49.125 3.221 1 95.88 150 PHE B C 1
ATOM 6515 O O . PHE B 1 150 ? -5.367 48.75 2.594 1 95.88 150 PHE B O 1
ATOM 6522 N N . THR B 1 151 ? -3.43 49.781 2.664 1 95.19 151 THR B N 1
ATOM 6523 C CA . THR B 1 151 ? -3.332 50.125 1.247 1 95.19 151 THR B CA 1
ATOM 6524 C C . THR B 1 151 ? -1.981 49.688 0.684 1 95.19 151 THR B C 1
ATOM 6526 O O . THR B 1 151 ? -1.036 49.438 1.438 1 95.19 151 THR B O 1
ATOM 6529 N N . LEU B 1 152 ? -1.967 49.625 -0.564 1 95 152 LEU B N 1
ATOM 6530 C CA . LEU B 1 152 ? -0.696 49.312 -1.205 1 95 152 LEU B CA 1
ATOM 6531 C C . LEU B 1 152 ? 0.29 50.469 -1.067 1 95 152 LEU B C 1
ATOM 6533 O O . LEU B 1 152 ? -0.095 51.625 -1.168 1 95 152 LEU B O 1
ATOM 6537 N N . ALA B 1 153 ? 1.485 50.062 -0.792 1 92.75 153 ALA B N 1
ATOM 6538 C CA . ALA B 1 153 ? 2.514 51.094 -0.66 1 92.75 153 ALA B CA 1
ATOM 6539 C C . ALA B 1 153 ? 2.766 51.781 -1.993 1 92.75 153 ALA B C 1
ATOM 6541 O O . ALA B 1 153 ? 2.75 51.156 -3.049 1 92.75 153 ALA B O 1
ATOM 6542 N N . GLN B 1 154 ? 2.963 53.094 -1.872 1 91.62 154 GLN B N 1
ATOM 6543 C CA . GLN B 1 154 ? 3.193 53.906 -3.055 1 91.62 154 GLN B CA 1
ATOM 6544 C C . GLN B 1 154 ? 4.512 54.688 -2.947 1 91.62 154 GLN B C 1
ATOM 6546 O O . GLN B 1 154 ? 4.996 54.938 -1.843 1 91.62 154 GLN B O 1
ATOM 6551 N N . ASP B 1 155 ? 5.055 54.906 -4.082 1 88.31 155 ASP B N 1
ATOM 6552 C CA . ASP B 1 155 ? 6.25 55.75 -4.086 1 88.31 155 ASP B CA 1
ATOM 6553 C C . ASP B 1 155 ? 5.883 57.219 -3.898 1 88.31 155 ASP B C 1
ATOM 6555 O O . ASP B 1 155 ? 4.73 57.562 -3.621 1 88.31 155 ASP B O 1
ATOM 6559 N N . VAL B 1 156 ? 6.895 58.094 -4.062 1 88.31 156 VAL B N 1
ATOM 6560 C CA . VAL B 1 156 ? 6.742 59.5 -3.775 1 88.31 156 VAL B CA 1
ATOM 6561 C C . VAL B 1 156 ? 5.789 60.156 -4.789 1 88.31 156 VAL B C 1
ATOM 6563 O O . VAL B 1 156 ? 5.055 61.062 -4.461 1 88.31 156 VAL B O 1
ATOM 6566 N N . VAL B 1 157 ? 5.758 59.594 -6.023 1 90.69 157 VAL B N 1
ATOM 6567 C CA . VAL B 1 157 ? 4.949 60.188 -7.082 1 90.69 157 VAL B CA 1
ATOM 6568 C C . VAL B 1 157 ? 3.555 59.562 -7.082 1 90.69 157 VAL B C 1
ATOM 6570 O O . VAL B 1 157 ? 2.686 59.938 -7.859 1 90.69 157 VAL B O 1
ATOM 6573 N N . GLY B 1 158 ? 3.305 58.562 -6.211 1 86.75 158 GLY B N 1
ATOM 6574 C CA . GLY B 1 158 ? 1.975 58 -6.039 1 86.75 158 GLY B CA 1
ATOM 6575 C C . GLY B 1 158 ? 1.788 56.688 -6.758 1 86.75 158 GLY B C 1
ATOM 6576 O O . GLY B 1 158 ? 0.678 56.156 -6.812 1 86.75 158 GLY B O 1
ATOM 6577 N N . ASN B 1 159 ? 2.793 56.188 -7.332 1 89.56 159 ASN B N 1
ATOM 6578 C CA . ASN B 1 159 ? 2.695 54.875 -8.008 1 89.56 159 ASN B CA 1
ATOM 6579 C C . ASN B 1 159 ? 2.867 53.719 -7.027 1 89.56 159 ASN B C 1
ATOM 6581 O O . ASN B 1 159 ? 3.67 53.812 -6.098 1 89.56 159 ASN B O 1
ATOM 6585 N N . ILE B 1 160 ? 2.084 52.719 -7.332 1 90.88 160 ILE B N 1
ATOM 6586 C CA . ILE B 1 160 ? 2.164 51.531 -6.484 1 90.88 160 ILE B CA 1
ATOM 6587 C C . ILE B 1 160 ? 3.531 50.875 -6.648 1 90.88 160 ILE B C 1
ATOM 6589 O O . ILE B 1 160 ? 4.02 50.719 -7.77 1 90.88 160 ILE B O 1
ATOM 6593 N N . LEU B 1 161 ? 4.16 50.5 -5.566 1 92.94 161 LEU B N 1
ATOM 6594 C CA . LEU B 1 161 ? 5.449 49.812 -5.578 1 92.94 161 LEU B CA 1
ATOM 6595 C C . LEU B 1 161 ? 5.285 48.344 -5.91 1 92.94 161 LEU B C 1
ATOM 6597 O O . LEU B 1 161 ? 4.727 47.594 -5.113 1 92.94 161 LEU B O 1
ATOM 6601 N N . LEU B 1 162 ? 5.688 48 -7.078 1 93.12 162 LEU B N 1
ATOM 6602 C CA . LEU B 1 162 ? 5.625 46.594 -7.508 1 93.12 162 LEU B CA 1
ATOM 6603 C C . LEU B 1 162 ? 7.023 46.031 -7.754 1 93.12 162 LEU B C 1
ATOM 6605 O O . LEU B 1 162 ? 7.91 46.75 -8.219 1 93.12 162 LEU B O 1
ATOM 6609 N N . GLU B 1 163 ? 7.234 44.844 -7.309 1 93.75 163 GLU B N 1
ATOM 6610 C CA . GLU B 1 163 ? 8.484 44.156 -7.562 1 93.75 163 GLU B CA 1
ATOM 6611 C C . GLU B 1 163 ? 8.242 42.844 -8.312 1 93.75 163 GLU B C 1
ATOM 6613 O O . GLU B 1 163 ? 7.172 42.25 -8.188 1 93.75 163 GLU B O 1
ATOM 6618 N N . ASP B 1 164 ? 9.281 42.469 -9.055 1 93.44 164 ASP B N 1
ATOM 6619 C CA . ASP B 1 164 ? 9.203 41.188 -9.742 1 93.44 164 ASP B CA 1
ATOM 6620 C C . ASP B 1 164 ? 9.125 40.031 -8.75 1 93.44 164 ASP B C 1
ATOM 6622 O O . ASP B 1 164 ? 9.922 39.969 -7.812 1 93.44 164 ASP B O 1
ATOM 6626 N N . GLY B 1 165 ? 8.125 39.188 -8.945 1 94.69 165 GLY B N 1
ATOM 6627 C CA . GLY B 1 165 ? 7.922 38.062 -8.023 1 94.69 165 GLY B CA 1
ATOM 6628 C C . GLY B 1 165 ? 8.523 36.781 -8.516 1 94.69 165 GLY B C 1
ATOM 6629 O O . GLY B 1 165 ? 8.375 35.719 -7.871 1 94.69 165 GLY B O 1
ATOM 6630 N N . LYS B 1 166 ? 9.242 36.812 -9.672 1 91.19 166 LYS B N 1
ATOM 6631 C CA . LYS B 1 166 ? 9.867 35.625 -10.203 1 91.19 166 LYS B CA 1
ATOM 6632 C C . LYS B 1 166 ? 10.891 35.031 -9.227 1 91.19 166 LYS B C 1
ATOM 6634 O O . LYS B 1 166 ? 11.758 35.781 -8.734 1 91.19 166 LYS B O 1
ATOM 6639 N N . GLY B 1 167 ? 10.75 33.781 -8.875 1 90.44 167 GLY B N 1
ATOM 6640 C CA . GLY B 1 167 ? 11.648 33.125 -7.941 1 90.44 167 GLY B CA 1
ATOM 6641 C C . GLY B 1 167 ? 11.242 33.312 -6.492 1 90.44 167 GLY B C 1
ATOM 6642 O O . GLY B 1 167 ? 11.844 32.719 -5.594 1 90.44 167 GLY B O 1
ATOM 6643 N N . ARG B 1 168 ? 10.266 34.125 -6.273 1 93.19 168 ARG B N 1
ATOM 6644 C CA . ARG B 1 168 ? 9.758 34.344 -4.926 1 93.19 168 ARG B CA 1
ATOM 6645 C C . ARG B 1 168 ? 8.391 33.719 -4.734 1 93.19 168 ARG B C 1
ATOM 6647 O O . ARG B 1 168 ? 8.133 33.062 -3.721 1 93.19 168 ARG B O 1
ATOM 6654 N N . CYS B 1 169 ? 7.637 33.938 -5.699 1 93.75 169 CYS B N 1
ATOM 6655 C CA . CYS B 1 169 ? 6.277 33.406 -5.723 1 93.75 169 CYS B CA 1
ATOM 6656 C C . CYS B 1 169 ? 6.051 32.531 -6.941 1 93.75 169 CYS B C 1
ATOM 6658 O O . CYS B 1 169 ? 6.609 32.781 -8.008 1 93.75 169 CYS B O 1
ATOM 6660 N N . PRO B 1 170 ? 5.277 31.484 -6.801 1 94.19 170 PRO B N 1
ATOM 6661 C CA . PRO B 1 170 ? 5.043 30.594 -7.941 1 94.19 170 PRO B CA 1
ATOM 6662 C C . PRO B 1 170 ? 4.152 31.234 -9.008 1 94.19 170 PRO B C 1
ATOM 6664 O O . PRO B 1 170 ? 3.334 32.094 -8.695 1 94.19 170 PRO B O 1
ATOM 6667 N N . PHE B 1 171 ? 4.281 30.781 -10.227 1 94.75 171 PHE B N 1
ATOM 6668 C CA . PHE B 1 171 ? 3.445 31.219 -11.336 1 94.75 171 PHE B CA 1
ATOM 6669 C C . PHE B 1 171 ? 2.055 30.609 -11.25 1 94.75 171 PHE B C 1
ATOM 6671 O O . PHE B 1 171 ? 1.051 31.297 -11.438 1 94.75 171 PHE B O 1
ATOM 6678 N N . ASP B 1 172 ? 2.111 29.344 -10.906 1 94.06 172 ASP B N 1
ATOM 6679 C CA . ASP B 1 172 ? 0.892 28.547 -10.797 1 94.06 172 ASP B CA 1
ATOM 6680 C C . ASP B 1 172 ? 0.379 28.516 -9.359 1 94.06 172 ASP B C 1
ATOM 6682 O O . ASP B 1 172 ? 1.111 28.141 -8.445 1 94.06 172 ASP B O 1
ATOM 6686 N N . PRO B 1 173 ? -0.905 28.891 -9.195 1 92.94 173 PRO B N 1
ATOM 6687 C CA . PRO B 1 173 ? -1.456 28.875 -7.836 1 92.94 173 PRO B CA 1
ATOM 6688 C C . PRO B 1 173 ? -1.501 27.484 -7.219 1 92.94 173 PRO B C 1
ATOM 6690 O O . PRO B 1 173 ? -1.612 27.344 -6 1 92.94 173 PRO B O 1
ATOM 6693 N N . ASN B 1 174 ? -1.378 26.438 -7.961 1 91.12 174 ASN B N 1
ATOM 6694 C CA . ASN B 1 174 ? -1.448 25.078 -7.453 1 91.12 174 ASN B CA 1
ATOM 6695 C C . ASN B 1 174 ? -0.078 24.578 -7.012 1 91.12 174 ASN B C 1
ATOM 6697 O O . ASN B 1 174 ? 0.027 23.516 -6.379 1 91.12 174 ASN B O 1
ATOM 6701 N N . PHE B 1 175 ? 0.916 25.312 -7.285 1 90.94 175 PHE B N 1
ATOM 6702 C CA . PHE B 1 175 ? 2.254 24.875 -6.902 1 90.94 175 PHE B CA 1
ATOM 6703 C C . PHE B 1 175 ? 2.504 25.141 -5.422 1 90.94 175 PHE B C 1
ATOM 6705 O O . PHE B 1 175 ? 2.104 26.188 -4.895 1 90.94 175 PHE B O 1
ATOM 6712 N N . LYS B 1 176 ? 3.143 24.156 -4.828 1 92 176 LYS B N 1
ATOM 6713 C CA . LYS B 1 176 ? 3.479 24.266 -3.412 1 92 176 LYS B CA 1
ATOM 6714 C C . LYS B 1 176 ? 4.777 25.031 -3.217 1 92 176 LYS B C 1
ATOM 6716 O O . LYS B 1 176 ? 5.777 24.766 -3.881 1 92 176 LYS B O 1
ATOM 6721 N N . SER B 1 177 ? 4.695 26 -2.365 1 95.19 177 SER B N 1
ATOM 6722 C CA . SER B 1 177 ? 5.848 26.844 -2.08 1 95.19 177 SER B CA 1
ATOM 6723 C C . SER B 1 177 ? 5.875 27.266 -0.614 1 95.19 177 SER B C 1
ATOM 6725 O O . SER B 1 177 ? 4.898 27.078 0.11 1 95.19 177 SER B O 1
ATOM 6727 N N . THR B 1 178 ? 7 27.719 -0.173 1 96.94 178 THR B N 1
ATOM 6728 C CA . THR B 1 178 ? 7.164 28.203 1.189 1 96.94 178 THR B CA 1
ATOM 6729 C C . THR B 1 178 ? 8.023 29.469 1.209 1 96.94 178 THR B C 1
ATOM 6731 O O . THR B 1 178 ? 8.805 29.719 0.29 1 96.94 178 THR B O 1
ATOM 6734 N N . ALA B 1 179 ? 7.723 30.328 2.146 1 96.5 179 ALA B N 1
ATOM 6735 C CA . ALA B 1 179 ? 8.477 31.578 2.299 1 96.5 179 ALA B CA 1
ATOM 6736 C C . ALA B 1 179 ? 8.57 31.984 3.766 1 96.5 179 ALA B C 1
ATOM 6738 O O . ALA B 1 179 ? 7.645 31.75 4.547 1 96.5 179 ALA B O 1
ATOM 6739 N N . LEU B 1 180 ? 9.711 32.562 4.133 1 94.94 180 LEU B N 1
ATOM 6740 C CA . LEU B 1 180 ? 9.891 33.094 5.477 1 94.94 180 LEU B CA 1
ATOM 6741 C C . LEU B 1 180 ? 10.867 34.281 5.465 1 94.94 180 LEU B C 1
ATOM 6743 O O . LEU B 1 180 ? 11.734 34.344 4.59 1 94.94 180 LEU B O 1
ATOM 6747 N N . VAL B 1 181 ? 10.672 35.188 6.305 1 94 181 VAL B N 1
ATOM 6748 C CA . VAL B 1 181 ? 11.562 36.344 6.445 1 94 181 VAL B CA 1
ATOM 6749 C C . VAL B 1 181 ? 12.344 36.219 7.754 1 94 181 VAL B C 1
ATOM 6751 O O . VAL B 1 181 ? 11.758 36 8.812 1 94 181 VAL B O 1
ATOM 6754 N N . VAL B 1 182 ? 13.609 36.281 7.668 1 94 182 VAL B N 1
ATOM 6755 C CA . VAL B 1 182 ? 14.492 36.281 8.828 1 94 182 VAL B CA 1
ATOM 6756 C C . VAL B 1 182 ? 15.438 37.5 8.758 1 94 182 VAL B C 1
ATOM 6758 O O . VAL B 1 182 ? 16.203 37.625 7.805 1 94 182 VAL B O 1
ATOM 6761 N N . ASP B 1 183 ? 15.391 38.375 9.734 1 90.81 183 ASP B N 1
ATOM 6762 C CA . ASP B 1 183 ? 16.219 39.562 9.812 1 90.81 183 ASP B CA 1
ATOM 6763 C C . ASP B 1 183 ? 16.094 40.406 8.539 1 90.81 183 ASP B C 1
ATOM 6765 O O . ASP B 1 183 ? 17.094 40.844 7.977 1 90.81 183 ASP B O 1
ATOM 6769 N N . GLY B 1 184 ? 14.953 40.438 7.98 1 88.88 184 GLY B N 1
ATOM 6770 C CA . GLY B 1 184 ? 14.656 41.281 6.836 1 88.88 184 GLY B CA 1
ATOM 6771 C C . GLY B 1 184 ? 14.969 40.625 5.508 1 88.88 184 GLY B C 1
ATOM 6772 O O . GLY B 1 184 ? 14.711 41.219 4.445 1 88.88 184 GLY B O 1
ATOM 6773 N N . GLU B 1 185 ? 15.531 39.438 5.539 1 93.75 185 GLU B N 1
ATOM 6774 C CA . GLU B 1 185 ? 15.844 38.719 4.312 1 93.75 185 GLU B CA 1
ATOM 6775 C C . GLU B 1 185 ? 14.773 37.656 4 1 93.75 185 GLU B C 1
ATOM 6777 O O . GLU B 1 185 ? 14.25 37.031 4.91 1 93.75 185 GLU B O 1
ATOM 6782 N N . LEU B 1 186 ? 14.461 37.562 2.73 1 95.38 186 LEU B N 1
ATOM 6783 C CA . LEU B 1 186 ? 13.391 36.656 2.314 1 95.38 186 LEU B CA 1
ATOM 6784 C C . LEU B 1 186 ? 13.961 35.312 1.839 1 95.38 186 LEU B C 1
ATOM 6786 O O . LEU B 1 186 ? 14.789 35.281 0.928 1 95.38 186 LEU B O 1
ATOM 6790 N N . TYR B 1 187 ? 13.625 34.25 2.521 1 97.06 187 TYR B N 1
ATOM 6791 C CA . TYR B 1 187 ? 13.953 32.875 2.105 1 97.06 187 TYR B CA 1
ATOM 6792 C C . TYR B 1 187 ? 12.758 32.219 1.445 1 97.06 187 TYR B C 1
ATOM 6794 O O . TYR B 1 187 ? 11.656 32.219 2.002 1 97.06 187 TYR B O 1
ATOM 6802 N N . THR B 1 188 ? 12.961 31.625 0.253 1 97.06 188 THR B N 1
ATOM 6803 C CA . THR B 1 188 ? 11.836 31.031 -0.457 1 97.06 188 THR B CA 1
ATOM 6804 C C . THR B 1 188 ? 12.234 29.688 -1.073 1 97.06 188 THR B C 1
ATOM 6806 O O . THR B 1 188 ? 13.406 29.469 -1.383 1 97.06 188 THR B O 1
ATOM 6809 N N . GLY B 1 189 ? 11.383 28.719 -1.059 1 97.06 189 GLY B N 1
ATOM 6810 C CA . GLY B 1 189 ? 11.406 27.516 -1.883 1 97.06 189 GLY B CA 1
ATOM 6811 C C . GLY B 1 189 ? 10.258 27.453 -2.875 1 97.06 189 GLY B C 1
ATOM 6812 O O . GLY B 1 189 ? 9.094 27.312 -2.482 1 97.06 189 GLY B O 1
ATOM 6813 N N . THR B 1 190 ? 10.531 27.641 -4.137 1 95.25 190 THR B N 1
ATOM 6814 C CA . THR B 1 190 ? 9.484 27.703 -5.152 1 95.25 190 THR B CA 1
ATOM 6815 C C . THR B 1 190 ? 10.047 27.312 -6.523 1 95.25 190 THR B C 1
ATOM 6817 O O . THR B 1 190 ? 11.227 26.984 -6.648 1 95.25 190 THR B O 1
ATOM 6820 N N . VAL B 1 191 ? 9.117 27.328 -7.5 1 91.81 191 VAL B N 1
ATOM 6821 C CA . VAL B 1 191 ? 9.492 27.094 -8.891 1 91.81 191 VAL B CA 1
ATOM 6822 C C . VAL B 1 191 ? 9.492 28.438 -9.641 1 91.81 191 VAL B C 1
ATOM 6824 O O . VAL B 1 191 ? 8.57 29.234 -9.5 1 91.81 191 VAL B O 1
ATOM 6827 N N . SER B 1 192 ? 10.523 28.703 -10.492 1 87.25 192 SER B N 1
ATOM 6828 C CA . SER B 1 192 ? 10.742 30.047 -11.031 1 87.25 192 SER B CA 1
ATOM 6829 C C . SER B 1 192 ? 10.32 30.125 -12.492 1 87.25 192 SER B C 1
ATOM 6831 O O . SER B 1 192 ? 10.797 30.984 -13.234 1 87.25 192 SER B O 1
ATOM 6833 N N . SER B 1 193 ? 9.5 29.203 -12.898 1 86.25 193 SER B N 1
ATOM 6834 C CA . SER B 1 193 ? 9.133 29.25 -14.312 1 86.25 193 SER B CA 1
ATOM 6835 C C . SER B 1 193 ? 7.641 29.031 -14.508 1 86.25 193 SER B C 1
ATOM 6837 O O . SER B 1 193 ? 6.965 28.5 -13.625 1 86.25 193 SER B O 1
ATOM 6839 N N . PHE B 1 194 ? 7.223 29.422 -15.68 1 86.69 194 PHE B N 1
ATOM 6840 C CA . PHE B 1 194 ? 5.828 29.297 -16.094 1 86.69 194 PHE B CA 1
ATOM 6841 C C . PHE B 1 194 ? 5.441 27.828 -16.203 1 86.69 194 PHE B C 1
ATOM 6843 O O . PHE B 1 194 ? 4.324 27.438 -15.836 1 86.69 194 PHE B O 1
ATOM 6850 N N . GLN B 1 195 ? 6.379 26.938 -16.625 1 83.69 195 GLN B N 1
ATOM 6851 C CA . GLN B 1 195 ? 6.109 25.531 -16.859 1 83.69 195 GLN B CA 1
ATOM 6852 C C . GLN B 1 195 ? 6.324 24.703 -15.594 1 83.69 195 GLN B C 1
ATOM 6854 O O . GLN B 1 195 ? 6.012 23.516 -15.562 1 83.69 195 GLN B O 1
ATOM 6859 N N . GLY B 1 196 ? 6.711 25.438 -14.68 1 82.44 196 GLY B N 1
ATOM 6860 C CA . GLY B 1 196 ? 6.934 24.703 -13.438 1 82.44 196 GLY B CA 1
ATOM 6861 C C . GLY B 1 196 ? 8.297 24.047 -13.367 1 82.44 196 GLY B C 1
ATOM 6862 O O . GLY B 1 196 ? 8.484 23.078 -12.633 1 82.44 196 GLY B O 1
ATOM 6863 N N . ASN B 1 197 ? 9.156 24.562 -14.109 1 84.38 197 ASN B N 1
ATOM 6864 C CA . ASN B 1 197 ? 10.523 24.047 -14.109 1 84.38 197 ASN B CA 1
ATOM 6865 C C . ASN B 1 197 ? 11.453 24.953 -13.297 1 84.38 197 ASN B C 1
ATOM 6867 O O . ASN B 1 197 ? 11.039 26 -12.805 1 84.38 197 ASN B O 1
ATOM 6871 N N . ASP B 1 198 ? 12.547 24.531 -12.898 1 87.81 198 ASP B N 1
ATOM 6872 C CA . ASP B 1 198 ? 13.633 25.266 -12.258 1 87.81 198 ASP B CA 1
ATOM 6873 C C . ASP B 1 198 ? 13.328 25.531 -10.789 1 87.81 198 ASP B C 1
ATOM 6875 O O . ASP B 1 198 ? 13.289 26.688 -10.359 1 87.81 198 ASP B O 1
ATOM 6879 N N . PRO B 1 199 ? 13.141 24.547 -10.117 1 94.44 199 PRO B N 1
ATOM 6880 C CA . PRO B 1 199 ? 12.953 24.75 -8.68 1 94.44 199 PRO B CA 1
ATOM 6881 C C . PRO B 1 199 ? 14.195 25.328 -7.996 1 94.44 199 PRO B C 1
ATOM 6883 O O . PRO B 1 199 ? 15.32 25.062 -8.422 1 94.44 199 PRO B O 1
ATOM 6886 N N . ALA B 1 200 ? 13.961 26.203 -6.938 1 95.5 200 ALA B N 1
ATOM 6887 C CA . ALA B 1 200 ? 15.102 26.797 -6.242 1 95.5 200 ALA B CA 1
ATOM 6888 C C . ALA B 1 200 ? 14.75 27.141 -4.801 1 95.5 200 ALA B C 1
ATOM 6890 O O . ALA B 1 200 ? 13.602 27.484 -4.5 1 95.5 200 ALA B O 1
ATOM 6891 N N . ILE B 1 201 ? 15.656 26.969 -3.959 1 97.31 201 ILE B N 1
ATOM 6892 C CA . ILE B 1 201 ? 15.695 27.578 -2.641 1 97.31 201 ILE B CA 1
ATOM 6893 C C . ILE B 1 201 ? 16.562 28.828 -2.684 1 97.31 201 ILE B C 1
ATOM 6895 O O . ILE B 1 201 ? 17.734 28.766 -3.057 1 97.31 201 ILE B O 1
ATOM 6899 N N . SER B 1 202 ? 15.969 29.984 -2.293 1 96.38 202 SER B N 1
ATOM 6900 C CA . SER B 1 202 ? 16.703 31.234 -2.523 1 96.38 202 SER B CA 1
ATOM 6901 C C . SER B 1 202 ? 16.562 32.188 -1.342 1 96.38 202 SER B C 1
ATOM 6903 O O . SER B 1 202 ? 15.633 32.062 -0.537 1 96.38 202 SER B O 1
ATOM 6905 N N . ARG B 1 203 ? 17.516 32.969 -1.235 1 96.75 203 ARG B N 1
ATOM 6906 C CA . ARG B 1 203 ? 17.5 34.156 -0.359 1 96.75 203 ARG B CA 1
ATOM 6907 C C . ARG B 1 203 ? 17.578 35.438 -1.166 1 96.75 203 ARG B C 1
ATOM 6909 O O . ARG B 1 203 ? 18.469 35.594 -1.997 1 96.75 203 ARG B O 1
ATOM 6916 N N . SER B 1 204 ? 16.578 36.219 -0.936 1 92.94 204 SER B N 1
ATOM 6917 C CA . SER B 1 204 ? 16.531 37.531 -1.614 1 92.94 204 SER B CA 1
ATOM 6918 C C . SER B 1 204 ? 16.453 38.688 -0.614 1 92.94 204 SER B C 1
ATOM 6920 O O . SER B 1 204 ? 16.406 38.438 0.597 1 92.94 204 SER B O 1
ATOM 6922 N N . GLN B 1 205 ? 16.469 39.906 -1.124 1 86.06 205 GLN B N 1
ATOM 6923 C CA . GLN B 1 205 ? 16.453 41.094 -0.284 1 86.06 205 GLN B CA 1
ATOM 6924 C C . GLN B 1 205 ? 17.656 41.125 0.655 1 86.06 205 GLN B C 1
ATOM 6926 O O . GLN B 1 205 ? 17.516 41.344 1.859 1 86.06 205 GLN B O 1
ATOM 6931 N N . SER B 1 206 ? 18.719 40.625 0.132 1 86.25 206 SER B N 1
ATOM 6932 C CA . SER B 1 206 ? 19.984 40.531 0.855 1 86.25 206 SER B CA 1
ATOM 6933 C C . SER B 1 206 ? 21.125 41.156 0.065 1 86.25 206 SER B C 1
ATOM 6935 O O . SER B 1 206 ? 21 41.375 -1.14 1 86.25 206 SER B O 1
ATOM 6937 N N . LEU B 1 207 ? 22.125 41.469 0.792 1 87.12 207 LEU B N 1
ATOM 6938 C CA . LEU B 1 207 ? 23.344 41.969 0.146 1 87.12 207 LEU B CA 1
ATOM 6939 C C . LEU B 1 207 ? 24.016 40.844 -0.654 1 87.12 207 LEU B C 1
ATOM 6941 O O . LEU B 1 207 ? 24.766 41.125 -1.593 1 87.12 207 LEU B O 1
ATOM 6945 N N . HIS B 1 208 ? 23.641 39.656 -0.274 1 89.56 208 HIS B N 1
ATOM 6946 C CA . HIS B 1 208 ? 24.219 38.5 -0.931 1 89.56 208 HIS B CA 1
ATOM 6947 C C . HIS B 1 208 ? 23.141 37.531 -1.384 1 89.56 208 HIS B C 1
ATOM 6949 O O . HIS B 1 208 ? 22.969 36.438 -0.794 1 89.56 208 HIS B O 1
ATOM 6955 N N . PRO B 1 209 ? 22.484 37.906 -2.443 1 93.38 209 PRO B N 1
ATOM 6956 C CA . PRO B 1 209 ? 21.484 36.969 -2.936 1 93.38 209 PRO B CA 1
ATOM 6957 C C . PRO B 1 209 ? 22.062 35.594 -3.283 1 93.38 209 PRO B C 1
ATOM 6959 O O . PRO B 1 209 ? 23.141 35.531 -3.883 1 93.38 209 PRO B O 1
ATOM 6962 N N . THR B 1 210 ? 21.469 34.531 -2.738 1 95.94 210 THR B N 1
ATOM 6963 C CA . THR B 1 210 ? 21.969 33.188 -2.893 1 95.94 210 THR B CA 1
ATOM 6964 C C . THR B 1 210 ? 20.828 32.219 -3.279 1 95.94 210 THR B C 1
ATOM 6966 O O . THR B 1 210 ? 19.703 32.375 -2.82 1 95.94 210 THR B O 1
ATOM 6969 N N . LYS B 1 211 ? 21.094 31.297 -4.168 1 95.5 211 LYS B N 1
ATOM 6970 C CA . LYS B 1 211 ? 20.094 30.297 -4.566 1 95.5 211 LYS B CA 1
ATOM 6971 C C . LYS B 1 211 ? 20.734 28.953 -4.836 1 95.5 211 LYS B C 1
ATOM 6973 O O . LYS B 1 211 ? 21.969 28.844 -4.914 1 95.5 211 LYS B O 1
ATOM 6978 N N . THR B 1 212 ? 19.953 27.938 -4.965 1 95 212 THR B N 1
ATOM 6979 C CA . THR B 1 212 ? 20.469 26.609 -5.293 1 95 212 THR B CA 1
ATOM 6980 C C . THR B 1 212 ? 20.938 26.547 -6.742 1 95 212 THR B C 1
ATOM 6982 O O . THR B 1 212 ? 20.453 27.297 -7.59 1 95 212 THR B O 1
ATOM 6985 N N . GLU B 1 213 ? 21.812 25.672 -7.016 1 84.94 213 GLU B N 1
ATOM 6986 C CA . GLU B 1 213 ? 22.328 25.484 -8.367 1 84.94 213 GLU B CA 1
ATOM 6987 C C . GLU B 1 213 ? 21.438 24.547 -9.172 1 84.94 213 GLU B C 1
ATOM 6989 O O . GLU B 1 213 ? 21.469 23.328 -8.977 1 84.94 213 GLU B O 1
ATOM 6994 N N . SER B 1 214 ? 20.75 25.031 -10.133 1 82.19 214 SER B N 1
ATOM 6995 C CA . SER B 1 214 ? 19.781 24.25 -10.891 1 82.19 214 SER B CA 1
ATOM 6996 C C . SER B 1 214 ? 20.469 23.25 -11.82 1 82.19 214 SER B C 1
ATOM 6998 O O . SER B 1 214 ? 19.969 22.156 -12.031 1 82.19 214 SER B O 1
ATOM 7000 N N . SER B 1 215 ? 21.578 23.688 -12.375 1 79.88 215 SER B N 1
ATOM 7001 C CA . SER B 1 215 ? 22.266 22.844 -13.352 1 79.88 215 SER B CA 1
ATOM 7002 C C . SER B 1 215 ? 22.781 21.562 -12.719 1 79.88 215 SER B C 1
ATOM 7004 O O . SER B 1 215 ? 23.031 20.578 -13.414 1 79.88 215 SER B O 1
ATOM 7006 N N . LEU B 1 216 ? 22.828 21.578 -11.438 1 82.06 216 LEU B N 1
ATOM 7007 C CA . LEU B 1 216 ? 23.359 20.438 -10.719 1 82.06 216 LEU B CA 1
ATOM 7008 C C . LEU B 1 216 ? 22.25 19.516 -10.242 1 82.06 216 LEU B C 1
ATOM 7010 O O . LEU B 1 216 ? 22.5 18.484 -9.609 1 82.06 216 LEU B O 1
ATOM 7014 N N . ASN B 1 217 ? 20.984 19.781 -10.445 1 87 217 ASN B N 1
ATOM 7015 C CA . ASN B 1 217 ? 19.828 18.984 -10.086 1 87 217 ASN B CA 1
ATOM 7016 C C . ASN B 1 217 ? 19.797 18.688 -8.594 1 87 217 ASN B C 1
ATOM 7018 O O . ASN B 1 217 ? 19.625 17.531 -8.188 1 87 217 ASN B O 1
ATOM 7022 N N . TRP B 1 218 ? 20.109 19.766 -7.859 1 93.62 218 TRP B N 1
ATOM 7023 C CA . TRP B 1 218 ? 20.031 19.625 -6.41 1 93.62 218 TRP B CA 1
ATOM 7024 C C . TRP B 1 218 ? 18.594 19.344 -5.965 1 93.62 218 TRP B C 1
ATOM 7026 O O . TRP B 1 218 ? 18.375 18.75 -4.91 1 93.62 218 TRP B O 1
ATOM 7036 N N . LEU B 1 219 ? 17.688 19.812 -6.758 1 95.12 219 LEU B N 1
ATOM 7037 C CA . LEU B 1 219 ? 16.266 19.625 -6.535 1 95.12 219 LEU B CA 1
ATOM 7038 C C . LEU B 1 219 ? 15.609 18.969 -7.75 1 95.12 219 LEU B C 1
ATOM 7040 O O . LEU B 1 219 ? 15.938 19.312 -8.891 1 95.12 219 LEU B O 1
ATOM 7044 N N . GLN B 1 220 ? 14.742 18 -7.449 1 92.56 220 GLN B N 1
ATOM 7045 C CA . GLN B 1 220 ? 14.062 17.312 -8.547 1 92.56 220 GLN B CA 1
ATOM 7046 C C . GLN B 1 220 ? 12.547 17.375 -8.383 1 92.56 220 GLN B C 1
ATOM 7048 O O . GLN B 1 220 ? 11.945 16.5 -7.766 1 92.56 220 GLN B O 1
ATOM 7053 N N . ASP B 1 221 ? 11.891 18.328 -9.016 1 91.12 221 ASP B N 1
ATOM 7054 C CA . ASP B 1 221 ? 10.453 18.547 -8.992 1 91.12 221 ASP B CA 1
ATOM 7055 C C . ASP B 1 221 ? 9.93 18.609 -7.559 1 91.12 221 ASP B C 1
ATOM 7057 O O . ASP B 1 221 ? 9.016 17.859 -7.195 1 91.12 221 ASP B O 1
ATOM 7061 N N . PRO B 1 222 ? 10.438 19.5 -6.816 1 95.38 222 PRO B N 1
ATOM 7062 C CA . PRO B 1 222 ? 10.078 19.578 -5.398 1 95.38 222 PRO B CA 1
ATOM 7063 C C . PRO B 1 222 ? 8.695 20.188 -5.168 1 95.38 222 PRO B C 1
ATOM 7065 O O . PRO B 1 222 ? 8.266 21.047 -5.938 1 95.38 222 PRO B O 1
ATOM 7068 N N . ALA B 1 223 ? 7.996 19.688 -4.242 1 96.38 223 ALA B N 1
ATOM 7069 C CA . ALA B 1 223 ? 6.801 20.297 -3.668 1 96.38 223 ALA B CA 1
ATOM 7070 C C . ALA B 1 223 ? 7.062 20.797 -2.248 1 96.38 223 ALA B C 1
ATOM 7072 O O . ALA B 1 223 ? 6.977 20.016 -1.29 1 96.38 223 ALA B O 1
ATOM 7073 N N . PHE B 1 224 ? 7.301 22.094 -2.129 1 97.62 224 PHE B N 1
ATOM 7074 C CA . PHE B 1 224 ? 7.676 22.672 -0.84 1 97.62 224 PHE B CA 1
ATOM 7075 C C . PHE B 1 224 ? 6.461 22.797 0.069 1 97.62 224 PHE B C 1
ATOM 7077 O O . PHE B 1 224 ? 5.383 23.188 -0.38 1 97.62 224 PHE B O 1
ATOM 7084 N N . VAL B 1 225 ? 6.656 22.484 1.348 1 96.88 225 VAL B N 1
ATOM 7085 C CA . VAL B 1 225 ? 5.48 22.484 2.213 1 96.88 225 VAL B CA 1
ATOM 7086 C C . VAL B 1 225 ? 5.691 23.438 3.381 1 96.88 225 VAL B C 1
ATOM 7088 O O . VAL B 1 225 ? 4.73 23.984 3.93 1 96.88 225 VAL B O 1
ATOM 7091 N N . ALA B 1 226 ? 6.969 23.547 3.844 1 97.56 226 ALA B N 1
ATOM 7092 C CA . ALA B 1 226 ? 7.211 24.391 5.004 1 97.56 226 ALA B CA 1
ATOM 7093 C C . ALA B 1 226 ? 8.68 24.812 5.09 1 97.56 226 ALA B C 1
ATOM 7095 O O . ALA B 1 226 ? 9.539 24.188 4.457 1 97.56 226 ALA B O 1
ATOM 7096 N N . SER B 1 227 ? 8.891 25.875 5.773 1 98.12 227 SER B N 1
ATOM 7097 C CA . SER B 1 227 ? 10.234 26.312 6.137 1 98.12 227 SER B CA 1
ATOM 7098 C C . SER B 1 227 ? 10.289 26.766 7.594 1 98.12 227 SER B C 1
ATOM 7100 O O . SER B 1 227 ? 9.266 27.109 8.188 1 98.12 227 SER B O 1
ATOM 7102 N N . ALA B 1 228 ? 11.477 26.656 8.188 1 98 228 ALA B N 1
ATOM 7103 C CA . ALA B 1 228 ? 11.625 26.984 9.609 1 98 228 ALA B CA 1
ATOM 7104 C C . ALA B 1 228 ? 12.992 27.609 9.891 1 98 228 ALA B C 1
ATOM 7106 O O . ALA B 1 228 ? 14 27.188 9.312 1 98 228 ALA B O 1
ATOM 7107 N N . TYR B 1 229 ? 12.977 28.672 10.734 1 97.56 229 TYR B N 1
ATOM 7108 C CA . TYR B 1 229 ? 14.195 29.266 11.258 1 97.56 229 TYR B CA 1
ATOM 7109 C C . TYR B 1 229 ? 14.539 28.703 12.633 1 97.56 229 TYR B C 1
ATOM 7111 O O . TYR B 1 229 ? 13.695 28.719 13.539 1 97.56 229 TYR B O 1
ATOM 7119 N N . ILE B 1 230 ? 15.711 28.188 12.797 1 98.12 230 ILE B N 1
ATOM 7120 C CA . ILE B 1 230 ? 16.172 27.672 14.078 1 98.12 230 ILE B CA 1
ATOM 7121 C C . ILE B 1 230 ? 17.438 28.438 14.516 1 98.12 230 ILE B C 1
ATOM 7123 O O . ILE B 1 230 ? 18.453 28.422 13.812 1 98.12 230 ILE B O 1
ATOM 7127 N N . PRO B 1 231 ? 17.406 29.125 15.656 1 97.38 231 PRO B N 1
ATOM 7128 C CA . PRO B 1 231 ? 18.547 29.906 16.125 1 97.38 231 PRO B CA 1
ATOM 7129 C C . PRO B 1 231 ? 19.609 29.047 16.797 1 97.38 231 PRO B C 1
ATOM 7131 O O . PRO B 1 231 ? 19.891 29.219 18 1 97.38 231 PRO B O 1
ATOM 7134 N N . GLU B 1 232 ? 20.344 28.312 16.031 1 96.88 232 GLU B N 1
ATOM 7135 C CA . GLU B 1 232 ? 21.312 27.344 16.547 1 96.88 232 GLU B CA 1
ATOM 7136 C C . GLU B 1 232 ? 22.562 28.047 17.047 1 96.88 232 GLU B C 1
ATOM 7138 O O . GLU B 1 232 ? 23.406 27.438 17.719 1 96.88 232 GLU B O 1
ATOM 7143 N N . SER B 1 233 ? 22.734 29.328 16.75 1 96.06 233 SER B N 1
ATOM 7144 C CA . SER B 1 233 ? 23.906 30.078 17.219 1 96.06 233 SER B CA 1
ATOM 7145 C C . SER B 1 233 ? 23.797 30.359 18.719 1 96.06 233 SER B C 1
ATOM 7147 O O . SER B 1 233 ? 24.828 30.547 19.375 1 96.06 233 SER B O 1
ATOM 7149 N N . LEU B 1 234 ? 22.609 30.422 19.141 1 95.19 234 LEU B N 1
ATOM 7150 C CA . LEU B 1 234 ? 22.391 30.719 20.547 1 95.19 234 LEU B CA 1
ATOM 7151 C C . LEU B 1 234 ? 22.922 29.609 21.438 1 95.19 234 LEU B C 1
ATOM 7153 O O . LEU B 1 234 ? 22.531 28.453 21.312 1 95.19 234 LEU B O 1
ATOM 7157 N N . GLY B 1 235 ? 23.844 29.953 22.281 1 90.94 235 GLY B N 1
ATOM 7158 C CA . GLY B 1 235 ? 24.422 29 23.219 1 90.94 235 GLY B CA 1
ATOM 7159 C C . GLY B 1 235 ? 25.438 28.062 22.594 1 90.94 235 GLY B C 1
ATOM 7160 O O . GLY B 1 235 ? 25.844 27.078 23.219 1 90.94 235 GLY B O 1
ATOM 7161 N N . SER B 1 236 ? 25.797 28.344 21.359 1 92.12 236 SER B N 1
ATOM 7162 C CA . SER B 1 236 ? 26.734 27.453 20.672 1 92.12 236 SER B CA 1
ATOM 7163 C C . SER B 1 236 ? 28.172 27.688 21.141 1 92.12 236 SER B C 1
ATOM 7165 O O . SER B 1 236 ? 28.688 28.797 21.016 1 92.12 236 SER B O 1
ATOM 7167 N N . LEU B 1 237 ? 28.828 26.688 21.625 1 91.88 237 LEU B N 1
ATOM 7168 C CA . LEU B 1 237 ? 30.219 26.766 22.078 1 91.88 237 LEU B CA 1
ATOM 7169 C C . LEU B 1 237 ? 31.172 26.766 20.891 1 91.88 237 LEU B C 1
ATOM 7171 O O . LEU B 1 237 ? 32.312 27.25 21 1 91.88 237 LEU B O 1
ATOM 7175 N N . GLN B 1 238 ? 30.688 26.312 19.781 1 93.38 238 GLN B N 1
ATOM 7176 C CA . GLN B 1 238 ? 31.547 26.203 18.609 1 93.38 238 GLN B CA 1
ATOM 7177 C C . GLN B 1 238 ? 31.375 27.391 17.672 1 93.38 238 GLN B C 1
ATOM 7179 O O . GLN B 1 238 ? 32 27.469 16.625 1 93.38 238 GLN B O 1
ATOM 7184 N N . GLY B 1 239 ? 30.531 28.359 18.078 1 93.56 239 GLY B N 1
ATOM 7185 C CA . GLY B 1 239 ? 30.281 29.516 17.25 1 93.56 239 GLY B CA 1
ATOM 7186 C C . GLY B 1 239 ? 29.547 29.188 15.969 1 93.56 239 GLY B C 1
ATOM 7187 O O . GLY B 1 239 ? 29.891 29.688 14.898 1 93.56 239 GLY B O 1
ATOM 7188 N N . ASP B 1 240 ? 28.688 28.297 16.109 1 93.38 240 ASP B N 1
ATOM 7189 C CA . ASP B 1 240 ? 27.906 27.859 14.953 1 93.38 240 ASP B CA 1
ATOM 7190 C C . ASP B 1 240 ? 26.922 28.953 14.516 1 93.38 240 ASP B C 1
ATOM 7192 O O . ASP B 1 240 ? 26.781 29.969 15.195 1 93.38 240 ASP B O 1
ATOM 7196 N N . ASP B 1 241 ? 26.312 28.812 13.352 1 96.25 241 ASP B N 1
ATOM 7197 C CA . ASP B 1 241 ? 25.391 29.766 12.742 1 96.25 241 ASP B CA 1
ATOM 7198 C C . ASP B 1 241 ? 23.938 29.312 12.875 1 96.25 241 ASP B C 1
ATOM 7200 O O . ASP B 1 241 ? 23.688 28.141 13.203 1 96.25 241 ASP B O 1
ATOM 7204 N N . ASP B 1 242 ? 23.016 30.297 12.727 1 97.62 242 ASP B N 1
ATOM 7205 C CA . ASP B 1 242 ? 21.594 29.938 12.625 1 97.62 242 ASP B CA 1
ATOM 7206 C C . ASP B 1 242 ? 21.312 29.203 11.312 1 97.62 242 ASP B C 1
ATOM 7208 O O . ASP B 1 242 ? 22.094 29.297 10.367 1 97.62 242 ASP B O 1
ATOM 7212 N N . LYS B 1 243 ? 20.297 28.469 11.32 1 98 243 LYS B N 1
ATOM 7213 C CA . LYS B 1 243 ? 19.984 27.656 10.141 1 98 243 LYS B CA 1
ATOM 7214 C C . LYS B 1 243 ? 18.547 27.891 9.688 1 98 243 LYS B C 1
ATOM 7216 O O . LYS B 1 243 ? 17.672 28.219 10.5 1 98 243 LYS B O 1
ATOM 7221 N N . ILE B 1 244 ? 18.297 27.781 8.406 1 98.44 244 ILE B N 1
ATOM 7222 C CA . ILE B 1 244 ? 16.984 27.766 7.781 1 98.44 244 ILE B CA 1
ATOM 7223 C C . ILE B 1 244 ? 16.703 26.375 7.199 1 98.44 244 ILE B C 1
ATOM 7225 O O . ILE B 1 244 ? 17.5 25.859 6.414 1 98.44 244 ILE B O 1
ATOM 7229 N N . TYR B 1 245 ? 15.656 25.812 7.617 1 98.75 245 TYR B N 1
ATOM 7230 C CA . TYR B 1 245 ? 15.281 24.484 7.148 1 98.75 245 TYR B CA 1
ATOM 7231 C C . TYR B 1 245 ? 14.125 24.562 6.148 1 98.75 245 TYR B C 1
ATOM 7233 O O . TYR B 1 245 ? 13.266 25.438 6.254 1 98.75 245 TYR B O 1
ATOM 7241 N N . PHE B 1 246 ? 14.141 23.688 5.172 1 98.69 246 PHE B N 1
ATOM 7242 C CA . PHE B 1 246 ? 13.078 23.547 4.188 1 98.69 246 PHE B CA 1
ATOM 7243 C C . PHE B 1 246 ? 12.562 22.109 4.148 1 98.69 246 PHE B C 1
ATOM 7245 O O . PHE B 1 246 ? 13.344 21.156 4.23 1 98.69 246 PHE B O 1
ATOM 7252 N N . PHE B 1 247 ? 11.297 21.953 4.117 1 98.81 247 PHE B N 1
ATOM 7253 C CA . PHE B 1 247 ? 10.641 20.656 4.043 1 98.81 247 PHE B CA 1
ATOM 7254 C C . PHE B 1 247 ? 9.891 20.5 2.725 1 98.81 247 PHE B C 1
ATOM 7256 O O . PHE B 1 247 ? 9.133 21.391 2.324 1 98.81 247 PHE B O 1
ATOM 7263 N N . PHE B 1 248 ? 10.125 19.375 2.031 1 98.56 248 PHE B N 1
ATOM 7264 C CA . PHE B 1 248 ? 9.492 19.172 0.734 1 98.56 248 PHE B CA 1
ATOM 7265 C C . PHE B 1 248 ? 9.516 17.703 0.329 1 98.56 248 PHE B C 1
ATOM 7267 O O . PHE B 1 248 ? 10.164 16.891 0.987 1 98.56 248 PHE B O 1
ATOM 7274 N N . SER B 1 249 ? 8.688 17.406 -0.569 1 97.5 249 SER B N 1
ATOM 7275 C CA . SER B 1 249 ? 8.766 16.125 -1.26 1 97.5 249 SER B CA 1
ATOM 7276 C C . SER B 1 249 ? 9.336 16.297 -2.664 1 97.5 249 SER B C 1
ATOM 7278 O O . SER B 1 249 ? 9.141 17.328 -3.305 1 97.5 249 SER B O 1
ATOM 7280 N N . GLU B 1 250 ? 10.086 15.305 -3.1 1 96.12 250 GLU B N 1
ATOM 7281 C CA . GLU B 1 250 ? 10.656 15.344 -4.445 1 96.12 250 GLU B CA 1
ATOM 7282 C C . GLU B 1 250 ? 10.805 13.938 -5.02 1 96.12 250 GLU B C 1
ATOM 7284 O O . GLU B 1 250 ? 10.516 12.945 -4.344 1 96.12 250 GLU B O 1
ATOM 7289 N N . THR B 1 251 ? 11.172 13.883 -6.246 1 91.75 251 THR B N 1
ATOM 7290 C CA . THR B 1 251 ? 11.445 12.586 -6.855 1 91.75 251 THR B CA 1
ATOM 7291 C C . THR B 1 251 ? 12.781 12.031 -6.383 1 91.75 251 THR B C 1
ATOM 7293 O O . THR B 1 251 ? 13.812 12.703 -6.484 1 91.75 251 THR B O 1
ATOM 7296 N N . GLY B 1 252 ? 12.727 10.828 -5.859 1 89.69 252 GLY B N 1
ATOM 7297 C CA . GLY B 1 252 ? 13.953 10.188 -5.395 1 89.69 252 GLY B CA 1
ATOM 7298 C C . GLY B 1 252 ? 14.727 9.508 -6.504 1 89.69 252 GLY B C 1
ATOM 7299 O O . GLY B 1 252 ? 14.531 8.32 -6.77 1 89.69 252 GLY B O 1
ATOM 7300 N N . GLN B 1 253 ? 15.68 10.133 -7 1 83.38 253 GLN B N 1
ATOM 7301 C CA . GLN B 1 253 ? 16.453 9.602 -8.117 1 83.38 253 GLN B CA 1
ATOM 7302 C C . GLN B 1 253 ? 17.406 8.5 -7.648 1 83.38 253 GLN B C 1
ATOM 7304 O O . GLN B 1 253 ? 17.875 7.695 -8.453 1 83.38 253 GLN B O 1
ATOM 7309 N N . GLU B 1 254 ? 17.656 8.492 -6.426 1 83.69 254 GLU B N 1
ATOM 7310 C CA . GLU B 1 254 ? 18.594 7.504 -5.883 1 83.69 254 GLU B CA 1
ATOM 7311 C C . GLU B 1 254 ? 17.922 6.141 -5.75 1 83.69 254 GLU B C 1
ATOM 7313 O O . GLU B 1 254 ? 18.594 5.129 -5.535 1 83.69 254 GLU B O 1
ATOM 7318 N N . PHE B 1 255 ? 16.609 6.156 -5.926 1 74.25 255 PHE B N 1
ATOM 7319 C CA . PHE B 1 255 ? 15.883 4.902 -5.77 1 74.25 255 PHE B CA 1
ATOM 7320 C C . PHE B 1 255 ? 15.445 4.359 -7.125 1 74.25 255 PHE B C 1
ATOM 7322 O O . PHE B 1 255 ? 14.93 5.105 -7.961 1 74.25 255 PHE B O 1
ATOM 7329 N N . GLU B 1 256 ? 15.695 3.043 -7.293 1 70.38 256 GLU B N 1
ATOM 7330 C CA . GLU B 1 256 ? 15.414 2.428 -8.586 1 70.38 256 GLU B CA 1
ATOM 7331 C C . GLU B 1 256 ? 14.25 1.447 -8.5 1 70.38 256 GLU B C 1
ATOM 7333 O O . GLU B 1 256 ? 13.734 0.989 -9.516 1 70.38 256 GLU B O 1
ATOM 7338 N N . PHE B 1 257 ? 13.812 1.149 -7.426 1 64.5 257 PHE B N 1
ATOM 7339 C CA . PHE B 1 257 ? 12.82 0.083 -7.324 1 64.5 257 PHE B CA 1
ATOM 7340 C C . PHE B 1 257 ? 11.484 0.526 -7.91 1 64.5 257 PHE B C 1
ATOM 7342 O O . PHE B 1 257 ? 10.852 -0.222 -8.656 1 64.5 257 PHE B O 1
ATOM 7349 N N . PHE B 1 258 ? 11.078 1.735 -7.535 1 67.56 258 PHE B N 1
ATOM 7350 C CA . PHE B 1 258 ? 9.812 2.242 -8.047 1 67.56 258 PHE B CA 1
ATOM 7351 C C . PHE B 1 258 ? 10.047 3.348 -9.07 1 67.56 258 PHE B C 1
ATOM 7353 O O . PHE B 1 258 ? 11 4.117 -8.953 1 67.56 258 PHE B O 1
ATOM 7360 N N . GLU B 1 259 ? 9.219 3.203 -10.055 1 68.5 259 GLU B N 1
ATOM 7361 C CA . GLU B 1 259 ? 9.281 4.316 -10.992 1 68.5 259 GLU B CA 1
ATOM 7362 C C . GLU B 1 259 ? 8.773 5.609 -10.359 1 68.5 259 GLU B C 1
ATOM 7364 O O . GLU B 1 259 ? 7.723 5.613 -9.703 1 68.5 259 GLU B O 1
ATOM 7369 N N . ASN B 1 260 ? 9.547 6.641 -10.414 1 78.75 260 ASN B N 1
ATOM 7370 C CA . ASN B 1 260 ? 9.18 7.973 -9.945 1 78.75 260 ASN B CA 1
ATOM 7371 C C . ASN B 1 260 ? 8.805 7.969 -8.469 1 78.75 260 ASN B C 1
ATOM 7373 O O . ASN B 1 260 ? 7.738 8.469 -8.094 1 78.75 260 ASN B O 1
ATOM 7377 N N . THR B 1 261 ? 9.641 7.336 -7.73 1 85.06 261 THR B N 1
ATOM 7378 C CA . THR B 1 261 ? 9.406 7.277 -6.293 1 85.06 261 THR B CA 1
ATOM 7379 C C . THR B 1 261 ? 9.516 8.664 -5.668 1 85.06 261 THR B C 1
ATOM 7381 O O . THR B 1 261 ? 10.5 9.375 -5.898 1 85.06 261 THR B O 1
ATOM 7384 N N . ILE B 1 262 ? 8.508 9.078 -4.992 1 92.12 262 ILE B N 1
ATOM 7385 C CA . ILE B 1 262 ? 8.531 10.344 -4.266 1 92.12 262 ILE B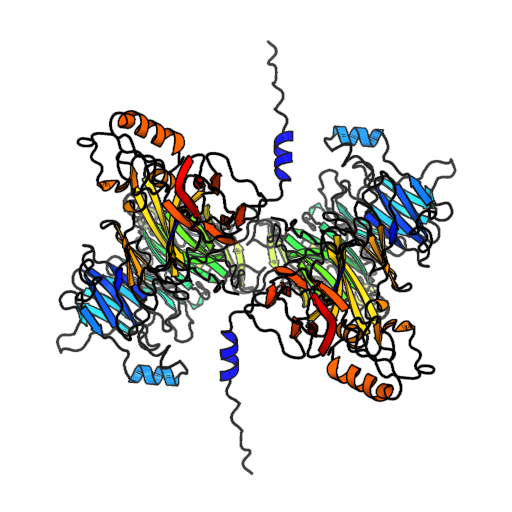 CA 1
ATOM 7386 C C . ILE B 1 262 ? 9.172 10.148 -2.895 1 92.12 262 ILE B C 1
ATOM 7388 O O . ILE B 1 262 ? 8.945 9.125 -2.242 1 92.12 262 ILE B O 1
ATOM 7392 N N . VAL B 1 263 ? 9.977 11.109 -2.525 1 94.44 263 VAL B N 1
ATOM 7393 C CA . VAL B 1 263 ? 10.641 11.039 -1.227 1 94.44 263 VAL B CA 1
ATOM 7394 C C . VAL B 1 263 ? 10.469 12.367 -0.489 1 94.44 263 VAL B C 1
ATOM 7396 O O . VAL B 1 263 ? 10.422 13.43 -1.112 1 94.44 263 VAL B O 1
ATOM 7399 N N . SER B 1 264 ? 10.312 12.297 0.814 1 97.5 264 SER B N 1
ATOM 7400 C CA . SER B 1 264 ? 10.25 13.492 1.651 1 97.5 264 SER B CA 1
ATOM 7401 C C . SER B 1 264 ? 11.648 13.922 2.104 1 97.5 264 SER B C 1
ATOM 7403 O O . SER B 1 264 ? 12.477 13.086 2.459 1 97.5 264 SER B O 1
ATOM 7405 N N . ARG B 1 265 ? 11.82 15.289 2.092 1 98.44 265 ARG B N 1
ATOM 7406 C CA . ARG B 1 265 ? 13.156 15.805 2.359 1 98.44 265 ARG B CA 1
ATOM 7407 C C . ARG B 1 265 ? 13.117 16.922 3.4 1 98.44 265 ARG B C 1
ATOM 7409 O O . ARG B 1 265 ? 12.102 17.609 3.541 1 98.44 265 ARG B O 1
ATOM 7416 N N . ILE B 1 266 ? 14.195 17 4.121 1 98.81 266 ILE B N 1
ATOM 7417 C CA . ILE B 1 266 ? 14.539 18.188 4.891 1 98.81 266 ILE B CA 1
ATOM 7418 C C . ILE B 1 266 ? 15.867 18.766 4.383 1 98.81 266 ILE B C 1
ATOM 7420 O O . ILE B 1 266 ? 16.844 18.031 4.234 1 98.81 266 ILE B O 1
ATOM 7424 N N . ALA B 1 267 ? 15.859 20.031 4.012 1 98.62 267 ALA B N 1
ATOM 7425 C CA . ALA B 1 267 ? 17.078 20.703 3.58 1 98.62 267 ALA B CA 1
ATOM 7426 C C . ALA B 1 267 ? 17.469 21.812 4.566 1 98.62 267 ALA B C 1
ATOM 7428 O O . ALA B 1 267 ? 16.641 22.281 5.344 1 98.62 267 ALA B O 1
ATOM 7429 N N . ARG B 1 268 ? 18.703 22.172 4.52 1 98.19 268 ARG B N 1
ATOM 7430 C CA . ARG B 1 268 ? 19.172 23.188 5.445 1 98.19 268 ARG B CA 1
ATOM 7431 C C . ARG B 1 268 ? 20.203 24.109 4.781 1 98.19 268 ARG B C 1
ATOM 7433 O O . ARG B 1 268 ? 21 23.656 3.953 1 98.19 268 ARG B O 1
ATOM 7440 N N . VAL B 1 269 ? 20.219 25.359 5.113 1 98.25 269 VAL B N 1
ATOM 7441 C CA . VAL B 1 269 ? 21.234 26.344 4.738 1 98.25 269 VAL B CA 1
ATOM 7442 C C . VAL B 1 269 ? 21.594 27.188 5.953 1 98.25 269 VAL B C 1
ATOM 7444 O O . VAL B 1 269 ? 20.797 27.359 6.867 1 98.25 269 VAL B O 1
ATOM 7447 N N . CYS B 1 270 ? 22.797 27.641 5.969 1 98.25 270 CYS B N 1
ATOM 7448 C CA . CYS B 1 270 ? 23.25 28.531 7.035 1 98.25 270 CYS B CA 1
ATOM 7449 C C . CYS B 1 270 ? 22.797 29.969 6.77 1 98.25 270 CYS B C 1
ATOM 7451 O O . CYS B 1 270 ? 22.875 30.438 5.641 1 98.25 270 CYS B O 1
ATOM 7453 N N . LYS B 1 271 ? 22.312 30.609 7.77 1 97.31 271 LYS B N 1
ATOM 7454 C CA . LYS B 1 271 ? 21.859 31.984 7.645 1 97.31 271 LYS B CA 1
ATOM 7455 C C . LYS B 1 271 ? 22.984 32.875 7.141 1 97.31 271 LYS B C 1
ATOM 7457 O O . LYS B 1 271 ? 22.75 33.781 6.32 1 97.31 271 LYS B O 1
ATOM 7462 N N . GLY B 1 272 ? 24.219 32.594 7.527 1 95.56 272 GLY B N 1
ATOM 7463 C CA . GLY B 1 272 ? 25.344 33.469 7.199 1 95.56 272 GLY B CA 1
ATOM 7464 C C . GLY B 1 272 ? 26.062 33.062 5.918 1 95.56 272 GLY B C 1
ATOM 7465 O O . GLY B 1 272 ? 27.125 33.562 5.602 1 95.56 272 GLY B O 1
ATOM 7466 N N . ASP B 1 273 ? 25.516 32.156 5.16 1 97.38 273 ASP B N 1
ATOM 7467 C CA . ASP B 1 273 ? 26.125 31.703 3.912 1 97.38 273 ASP B CA 1
ATOM 7468 C C . ASP B 1 273 ? 26.125 32.812 2.871 1 97.38 273 ASP B C 1
ATOM 7470 O O . ASP B 1 273 ? 25.062 33.312 2.465 1 97.38 273 ASP B O 1
ATOM 7474 N N . GLU B 1 274 ? 27.25 33.188 2.369 1 96.31 274 GLU B N 1
ATOM 7475 C CA . GLU B 1 274 ? 27.359 34.281 1.417 1 96.31 274 GLU B CA 1
ATOM 7476 C C . GLU B 1 274 ? 27.703 33.781 0.02 1 96.31 274 GLU B C 1
ATOM 7478 O O . GLU B 1 274 ? 28.016 34.562 -0.875 1 96.31 274 GLU B O 1
ATOM 7483 N N . GLY B 1 275 ? 27.578 32.5 -0.147 1 96 275 GLY B N 1
ATOM 7484 C CA . GLY B 1 275 ? 27.969 31.922 -1.419 1 96 275 GLY B CA 1
ATOM 7485 C C . GLY B 1 275 ? 29.469 31.75 -1.551 1 96 275 GLY B C 1
ATOM 7486 O O . GLY B 1 275 ? 30.219 32 -0.605 1 96 275 GLY B O 1
ATOM 7487 N N . GLY B 1 276 ? 29.859 31.281 -2.703 1 95.44 276 GLY B N 1
ATOM 7488 C CA . GLY B 1 276 ? 31.281 31.125 -2.986 1 95.44 276 GLY B CA 1
ATOM 7489 C C . GLY B 1 276 ? 31.859 32.312 -3.756 1 95.44 276 GLY B C 1
ATOM 7490 O O . GLY B 1 276 ? 31.125 33.094 -4.348 1 95.44 276 GLY B O 1
ATOM 7491 N N . GLU B 1 277 ? 33.125 32.375 -3.691 1 94.38 277 GLU B N 1
ATOM 7492 C CA . GLU B 1 277 ? 33.812 33.469 -4.402 1 94.38 277 GLU B CA 1
ATOM 7493 C C . GLU B 1 277 ? 34 33.125 -5.875 1 94.38 277 GLU B C 1
ATOM 7495 O O . GLU B 1 277 ? 33.625 33.875 -6.758 1 94.38 277 GLU B O 1
ATOM 7500 N N . ARG B 1 278 ? 34.594 31.984 -6.168 1 94.44 278 ARG B N 1
ATOM 7501 C CA . ARG B 1 278 ? 34.844 31.516 -7.531 1 94.44 278 ARG B CA 1
ATOM 7502 C C . ARG B 1 278 ? 33.938 30.359 -7.895 1 94.44 278 ARG B C 1
ATOM 7504 O O . ARG B 1 278 ? 33.25 30.391 -8.93 1 94.44 278 ARG B O 1
ATOM 7511 N N . VAL B 1 279 ? 33.969 29.344 -7.027 1 95.12 279 VAL B N 1
ATOM 7512 C CA . VAL B 1 279 ? 33.125 28.188 -7.172 1 95.12 279 VAL B CA 1
ATOM 7513 C C . VAL B 1 279 ? 31.812 28.422 -6.41 1 95.12 279 VAL B C 1
ATOM 7515 O O . VAL B 1 279 ? 31.828 28.891 -5.273 1 95.12 279 VAL B O 1
ATOM 7518 N N . LEU B 1 280 ? 30.656 28.141 -7.074 1 95.88 280 LEU B N 1
ATOM 7519 C CA . LEU B 1 280 ? 29.328 28.328 -6.477 1 95.88 280 LEU B CA 1
ATOM 7520 C C . LEU B 1 280 ? 29.094 29.797 -6.152 1 95.88 280 LEU B C 1
ATOM 7522 O O . LEU B 1 280 ? 28.719 30.125 -5.027 1 95.88 280 LEU B O 1
ATOM 7526 N N . GLN B 1 281 ? 29.344 30.625 -7.148 1 95.06 281 GLN B N 1
ATOM 7527 C CA . GLN B 1 281 ? 29.094 32.062 -7.008 1 95.06 281 GLN B CA 1
ATOM 7528 C C . GLN B 1 281 ? 27.594 32.344 -6.898 1 95.06 281 GLN B C 1
ATOM 7530 O O . GLN B 1 281 ? 26.812 31.906 -7.746 1 95.06 281 GLN B O 1
ATOM 7535 N N . GLN B 1 282 ? 27.219 33.031 -5.797 1 94.88 282 GLN B N 1
ATOM 7536 C CA . GLN B 1 282 ? 25.828 33.344 -5.496 1 94.88 282 GLN B CA 1
ATOM 7537 C C . GLN B 1 282 ? 24.969 32.094 -5.383 1 94.88 282 GLN B C 1
ATOM 7539 O O . GLN B 1 282 ? 23.797 32.094 -5.727 1 94.88 282 GLN B O 1
ATOM 7544 N N . ARG B 1 283 ? 25.672 31.031 -5.09 1 96.94 283 ARG B N 1
ATOM 7545 C CA . ARG B 1 283 ? 25.016 29.75 -4.828 1 96.94 283 ARG B CA 1
ATOM 7546 C C . ARG B 1 283 ? 25.297 29.281 -3.404 1 96.94 283 ARG B C 1
ATOM 7548 O O . ARG B 1 283 ? 26.328 29.625 -2.818 1 96.94 283 ARG B O 1
ATOM 7555 N N . TRP B 1 284 ? 24.359 28.531 -2.902 1 97.75 284 TRP B N 1
ATOM 7556 C CA . TRP B 1 284 ? 24.516 28.047 -1.534 1 97.75 284 TRP B CA 1
ATOM 7557 C C . TRP B 1 284 ? 25.781 27.188 -1.408 1 97.75 284 TRP B C 1
ATOM 7559 O O . TRP B 1 284 ? 26.016 26.297 -2.227 1 97.75 284 TRP B O 1
ATOM 7569 N N . THR B 1 285 ? 26.562 27.406 -0.419 1 97.69 285 THR B N 1
ATOM 7570 C CA . THR B 1 285 ? 27.719 26.578 -0.094 1 97.69 285 THR B CA 1
ATOM 7571 C C . THR B 1 285 ? 27.406 25.656 1.089 1 97.69 285 THR B C 1
ATOM 7573 O O . THR B 1 285 ? 28.172 24.75 1.408 1 97.69 285 THR B O 1
ATOM 7576 N N . SER B 1 286 ? 26.281 25.859 1.714 1 97.94 286 SER B N 1
ATOM 7577 C CA . SER B 1 286 ? 25.938 25.125 2.916 1 97.94 286 SER B CA 1
ATOM 7578 C C . SER B 1 286 ? 24.688 24.266 2.691 1 97.94 286 SER B C 1
ATOM 7580 O O . SER B 1 286 ? 24.172 23.656 3.627 1 97.94 286 SER B O 1
ATOM 7582 N N . PHE B 1 287 ? 24.234 24.188 1.459 1 98 287 PHE B N 1
ATOM 7583 C CA . PHE B 1 287 ? 23.031 23.438 1.168 1 98 287 PHE B CA 1
ATOM 7584 C C . PHE B 1 287 ? 23.266 21.938 1.326 1 98 287 PHE B C 1
ATOM 7586 O O . PHE B 1 287 ? 24.156 21.375 0.687 1 98 287 PHE B O 1
ATOM 7593 N N . LEU B 1 288 ? 22.453 21.328 2.131 1 98.12 288 LEU B N 1
ATOM 7594 C CA . LEU B 1 288 ? 22.375 19.875 2.291 1 98.12 288 LEU B CA 1
ATOM 7595 C C . LEU B 1 288 ? 20.938 19.406 2.447 1 98.12 288 LEU B C 1
ATOM 7597 O O . LEU B 1 288 ? 20.094 20.156 2.953 1 98.12 288 LEU B O 1
ATOM 7601 N N . LYS B 1 289 ? 20.641 18.266 1.985 1 97.94 289 LYS B N 1
ATOM 7602 C CA . LYS B 1 289 ? 19.312 17.703 2.205 1 97.94 289 LYS B CA 1
ATOM 7603 C C . LYS B 1 289 ? 19.406 16.25 2.652 1 97.94 289 LYS B C 1
ATOM 7605 O O . LYS B 1 289 ? 20.391 15.562 2.375 1 97.94 289 LYS B O 1
ATOM 7610 N N . ALA B 1 290 ? 18.438 15.82 3.371 1 98.12 290 ALA B N 1
ATOM 7611 C CA . ALA B 1 290 ? 18.328 14.469 3.898 1 98.12 290 ALA B CA 1
ATOM 7612 C C . ALA B 1 290 ? 16.891 13.945 3.781 1 98.12 290 ALA B C 1
ATOM 7614 O O . ALA B 1 290 ? 15.945 14.734 3.676 1 98.12 290 ALA B O 1
ATOM 7615 N N . GLN B 1 291 ? 16.797 12.648 3.756 1 96.38 291 GLN B N 1
ATOM 7616 C CA . GLN B 1 291 ? 15.484 12.023 3.607 1 96.38 291 GLN B CA 1
ATOM 7617 C C . GLN B 1 291 ? 14.758 11.93 4.949 1 96.38 291 GLN B C 1
ATOM 7619 O O . GLN B 1 291 ? 15.375 11.641 5.973 1 96.38 291 GLN B O 1
ATOM 7624 N N . LEU B 1 292 ? 13.469 12.281 4.934 1 98 292 LEU B N 1
ATOM 7625 C CA . LEU B 1 292 ? 12.586 12.055 6.074 1 98 292 LEU B CA 1
ATOM 7626 C C . LEU B 1 292 ? 11.852 10.719 5.934 1 98 292 LEU B C 1
ATOM 7628 O O . LEU B 1 292 ? 11.258 10.445 4.891 1 98 292 LEU B O 1
ATOM 7632 N N . LEU B 1 293 ? 11.914 9.945 7.02 1 95.5 293 LEU B N 1
ATOM 7633 C CA . LEU B 1 293 ? 11.273 8.641 6.945 1 95.5 293 LEU B CA 1
ATOM 7634 C C . LEU B 1 293 ? 10.062 8.578 7.875 1 95.5 293 LEU B C 1
ATOM 7636 O O . LEU B 1 293 ? 10.18 8.875 9.07 1 95.5 293 LEU B O 1
ATOM 7640 N N . CYS B 1 294 ? 8.93 8.312 7.352 1 95.75 294 CYS B N 1
ATOM 7641 C CA . CYS B 1 294 ? 7.711 7.961 8.078 1 95.75 294 CYS B CA 1
ATOM 7642 C C . CYS B 1 294 ? 7.199 6.586 7.656 1 95.75 294 CYS B C 1
ATOM 7644 O O . CYS B 1 294 ? 6.629 6.438 6.574 1 95.75 294 CYS B O 1
ATOM 7646 N N . LEU B 1 295 ? 7.445 5.594 8.523 1 91.31 295 LEU B N 1
ATOM 7647 C CA . LEU B 1 295 ? 7.16 4.203 8.188 1 91.31 295 LEU B CA 1
ATOM 7648 C C . LEU B 1 295 ? 6.133 3.609 9.148 1 91.31 295 LEU B C 1
ATOM 7650 O O . LEU B 1 295 ? 6.141 3.922 10.336 1 91.31 295 LEU B O 1
ATOM 7654 N N . ARG B 1 296 ? 5.352 2.781 8.641 1 86.69 296 ARG B N 1
ATOM 7655 C CA . ARG B 1 296 ? 4.457 2.012 9.492 1 86.69 296 ARG B CA 1
ATOM 7656 C C . ARG B 1 296 ? 5.227 0.965 10.297 1 86.69 296 ARG B C 1
ATOM 7658 O O . ARG B 1 296 ? 6.027 0.216 9.734 1 86.69 296 ARG B O 1
ATOM 7665 N N . PRO B 1 297 ? 5.105 0.838 11.555 1 79.25 297 PRO B N 1
ATOM 7666 C CA . PRO B 1 297 ? 5.945 -0.012 12.398 1 79.25 297 PRO B CA 1
ATOM 7667 C C . PRO B 1 297 ? 5.828 -1.493 12.047 1 79.25 297 PRO B C 1
ATOM 7669 O O . PRO B 1 297 ? 6.812 -2.232 12.148 1 79.25 297 PRO B O 1
ATOM 7672 N N . ASP B 1 298 ? 4.73 -2.1 11.594 1 73.88 298 ASP B N 1
ATOM 7673 C CA . ASP B 1 298 ? 4.531 -3.535 11.422 1 73.88 298 ASP B CA 1
ATOM 7674 C C . ASP B 1 298 ? 5.164 -4.031 10.125 1 73.88 298 ASP B C 1
ATOM 7676 O O . ASP B 1 298 ? 5.863 -5.047 10.117 1 73.88 298 ASP B O 1
ATOM 7680 N N . ASP B 1 299 ? 5.082 -3.26 9.094 1 76.69 299 ASP B N 1
ATOM 7681 C CA . ASP B 1 299 ? 5.512 -3.787 7.801 1 76.69 299 ASP B CA 1
ATOM 7682 C C . ASP B 1 299 ? 6.434 -2.803 7.082 1 76.69 299 ASP B C 1
ATOM 7684 O O . ASP B 1 299 ? 6.938 -3.094 5.996 1 76.69 299 ASP B O 1
ATOM 7688 N N . GLY B 1 300 ? 6.668 -1.681 7.695 1 80.81 300 GLY B N 1
ATOM 7689 C CA . GLY B 1 300 ? 7.586 -0.722 7.102 1 80.81 300 GLY B CA 1
ATOM 7690 C C . GLY B 1 300 ? 7.008 -0.005 5.898 1 80.81 300 GLY B C 1
ATOM 7691 O O . GLY B 1 300 ? 7.75 0.542 5.078 1 80.81 300 GLY B O 1
ATOM 7692 N N . PHE B 1 301 ? 5.746 -0.06 5.734 1 83.88 301 PHE B N 1
ATOM 7693 C CA . PHE B 1 301 ? 5.129 0.656 4.625 1 83.88 301 PHE B CA 1
ATOM 7694 C C . PHE B 1 301 ? 5.441 2.146 4.699 1 83.88 301 PHE B C 1
ATOM 7696 O O . PHE B 1 301 ? 5.262 2.771 5.746 1 83.88 301 PHE B O 1
ATOM 7703 N N . PRO B 1 302 ? 5.793 2.693 3.637 1 87.5 302 PRO B N 1
ATOM 7704 C CA . PRO B 1 302 ? 6.238 4.09 3.682 1 87.5 302 PRO B CA 1
ATOM 7705 C C . PRO B 1 302 ? 5.102 5.078 3.441 1 87.5 302 PRO B C 1
ATOM 7707 O O . PRO B 1 302 ? 4.285 4.879 2.537 1 87.5 302 PRO B O 1
ATOM 7710 N N . PHE B 1 303 ? 4.996 6.059 4.254 1 92.88 303 PHE B N 1
ATOM 7711 C CA . PHE B 1 303 ? 4.285 7.301 3.973 1 92.88 303 PHE B CA 1
ATOM 7712 C C . PHE B 1 303 ? 5.246 8.367 3.461 1 92.88 303 PHE B C 1
ATOM 7714 O O . PHE B 1 303 ? 5.836 9.109 4.25 1 92.88 303 PHE B O 1
ATOM 7721 N N . ASN B 1 304 ? 5.336 8.461 2.139 1 92.62 304 ASN B N 1
ATOM 7722 C CA . ASN B 1 304 ? 6.492 9.109 1.535 1 92.62 304 ASN B CA 1
ATOM 7723 C C . ASN B 1 304 ? 6.133 10.477 0.958 1 92.62 304 ASN B C 1
ATOM 7725 O O . ASN B 1 304 ? 6.977 11.141 0.344 1 92.62 304 ASN B O 1
ATOM 7729 N N . VAL B 1 305 ? 4.996 10.93 1.064 1 95.19 305 VAL B N 1
ATOM 7730 C CA . VAL B 1 305 ? 4.613 12.25 0.559 1 95.19 305 VAL B CA 1
ATOM 7731 C C . VAL B 1 305 ? 4.336 13.188 1.728 1 95.19 305 VAL B C 1
ATOM 7733 O O . VAL B 1 305 ? 3.414 12.961 2.514 1 95.19 305 VAL B O 1
ATOM 7736 N N . LEU B 1 306 ? 5.078 14.203 1.819 1 97.62 306 LEU B N 1
ATOM 7737 C CA . LEU B 1 306 ? 4.945 15.188 2.891 1 97.62 306 LEU B CA 1
ATOM 7738 C C . LEU B 1 306 ? 3.885 16.234 2.545 1 97.62 306 LEU B C 1
ATOM 7740 O O . LEU B 1 306 ? 3.963 16.875 1.497 1 97.62 306 LEU B O 1
ATOM 7744 N N . GLN B 1 307 ? 2.91 16.391 3.439 1 96.62 307 GLN B N 1
ATOM 7745 C CA . GLN B 1 307 ? 1.813 17.312 3.158 1 96.62 307 GLN B CA 1
ATOM 7746 C C . GLN B 1 307 ? 1.973 18.609 3.941 1 96.62 307 GLN B C 1
ATOM 7748 O O . GLN B 1 307 ? 1.518 19.672 3.5 1 96.62 307 GLN B O 1
ATOM 7753 N N . ASP B 1 308 ? 2.475 18.484 5.094 1 97.94 308 ASP B N 1
ATOM 7754 C CA . ASP B 1 308 ? 2.641 19.656 5.957 1 97.94 308 ASP B CA 1
ATOM 7755 C C . ASP B 1 308 ? 3.605 19.359 7.102 1 97.94 308 ASP B C 1
ATOM 7757 O O . ASP B 1 308 ? 3.836 18.188 7.441 1 97.94 308 ASP B O 1
ATOM 7761 N N . VAL B 1 309 ? 4.203 20.422 7.609 1 98.5 309 VAL B N 1
ATOM 7762 C CA . VAL B 1 309 ? 5.086 20.281 8.766 1 98.5 309 VAL B CA 1
ATOM 7763 C C . VAL B 1 309 ? 4.836 21.422 9.75 1 98.5 309 VAL B C 1
ATOM 7765 O O . VAL B 1 309 ? 4.668 22.562 9.344 1 98.5 309 VAL B O 1
ATOM 7768 N N . PHE B 1 310 ? 4.738 21.125 11.023 1 98.25 310 PHE B N 1
ATOM 7769 C CA . PHE B 1 310 ? 4.672 22.109 12.094 1 98.25 310 PHE B CA 1
ATOM 7770 C C . PHE B 1 310 ? 5.914 22.047 12.977 1 98.25 310 PHE B C 1
ATOM 7772 O O . PHE B 1 310 ? 6.285 20.969 13.453 1 98.25 310 PHE B O 1
ATOM 7779 N N . THR B 1 311 ? 6.508 23.156 13.125 1 98 311 THR B N 1
ATOM 7780 C CA . THR B 1 311 ? 7.695 23.25 13.969 1 98 311 THR B CA 1
ATOM 7781 C C . THR B 1 311 ? 7.324 23.703 15.383 1 98 311 THR B C 1
ATOM 7783 O O . THR B 1 311 ? 6.816 24.797 15.578 1 98 311 THR B O 1
ATOM 7786 N N . LEU B 1 312 ? 7.531 22.812 16.328 1 97 312 LEU B N 1
ATOM 7787 C CA . LEU B 1 312 ? 7.273 23.125 17.734 1 97 312 LEU B CA 1
ATOM 7788 C C . LEU B 1 312 ? 8.578 23.328 18.5 1 97 312 LEU B C 1
ATOM 7790 O O . LEU B 1 312 ? 9.305 22.375 18.766 1 97 312 LEU B O 1
ATOM 7794 N N . SER B 1 313 ? 8.852 24.547 18.75 1 93.56 313 SER B N 1
ATOM 7795 C CA . SER B 1 313 ? 10.023 24.906 19.531 1 93.56 313 SER B CA 1
ATOM 7796 C C . SER B 1 313 ? 9.641 25.547 20.859 1 93.56 313 SER B C 1
ATOM 7798 O O . SER B 1 313 ? 8.953 26.578 20.875 1 93.56 313 SER B O 1
ATOM 7800 N N . PRO B 1 314 ? 10.062 25 22.016 1 88.75 314 PRO B N 1
ATOM 7801 C CA . PRO B 1 314 ? 9.68 25.562 23.312 1 88.75 314 PRO B CA 1
ATOM 7802 C C . PRO B 1 314 ? 10.156 27.016 23.484 1 88.75 314 PRO B C 1
ATOM 7804 O O . PRO B 1 314 ? 9.406 27.859 23.984 1 88.75 314 PRO B O 1
ATOM 7807 N N . SER B 1 315 ? 11.414 27.312 23.234 1 90.62 315 SER B N 1
ATOM 7808 C CA . SER B 1 315 ? 12.016 28.641 23.281 1 90.62 315 SER B CA 1
ATOM 7809 C C . SER B 1 315 ? 13.258 28.719 22.406 1 90.62 315 SER B C 1
ATOM 7811 O O . SER B 1 315 ? 13.805 27.688 22 1 90.62 315 SER B O 1
ATOM 7813 N N . PRO B 1 316 ? 13.578 29.969 22.062 1 91.12 316 PRO B N 1
ATOM 7814 C CA . PRO B 1 316 ? 14.789 30.094 21.25 1 91.12 316 PRO B CA 1
ATOM 7815 C C . PRO B 1 316 ? 16.016 29.5 21.938 1 91.12 316 PRO B C 1
ATOM 7817 O O . PRO B 1 316 ? 16.891 28.938 21.266 1 91.12 316 PRO B O 1
ATOM 7820 N N . GLN B 1 317 ? 16.031 29.531 23.281 1 92.62 317 GLN B N 1
ATOM 7821 C CA . GLN B 1 317 ? 17.172 29.016 24.031 1 92.62 317 GLN B CA 1
ATOM 7822 C C . GLN B 1 317 ? 17.172 27.5 24.062 1 92.62 317 GLN B C 1
ATOM 7824 O O . GLN B 1 317 ? 18.234 26.875 24.188 1 92.62 317 GLN B O 1
ATOM 7829 N N . GLU B 1 318 ? 16.016 26.953 23.859 1 95.31 318 GLU B N 1
ATOM 7830 C CA . GLU B 1 318 ? 15.883 25.5 23.922 1 95.31 318 GLU B CA 1
ATOM 7831 C C . GLU B 1 318 ? 15.625 24.906 22.531 1 95.31 318 GLU B C 1
ATOM 7833 O O . GLU B 1 318 ? 14.82 23.984 22.391 1 95.31 318 GLU B O 1
ATOM 7838 N N . TRP B 1 319 ? 16.297 25.484 21.578 1 96.06 319 TRP B N 1
ATOM 7839 C CA . TRP B 1 319 ? 16.062 25.047 20.203 1 96.06 319 TRP B CA 1
ATOM 7840 C C . TRP B 1 319 ? 16.422 23.578 20.016 1 96.06 319 TRP B C 1
ATOM 7842 O O . TRP B 1 319 ? 15.891 22.906 19.125 1 96.06 319 TRP B O 1
ATOM 7852 N N . ARG B 1 320 ? 17.25 22.938 20.812 1 96.06 320 ARG B N 1
ATOM 7853 C CA . ARG B 1 320 ? 17.656 21.547 20.719 1 96.06 320 ARG B CA 1
ATOM 7854 C C . ARG B 1 320 ? 16.469 20.609 20.953 1 96.06 320 ARG B C 1
ATOM 7856 O O . ARG B 1 320 ? 16.469 19.453 20.516 1 96.06 320 ARG B O 1
ATOM 7863 N N . ASP B 1 321 ? 15.461 21.156 21.594 1 96.19 321 ASP B N 1
ATOM 7864 C CA . ASP B 1 321 ? 14.281 20.359 21.906 1 96.19 321 ASP B CA 1
ATOM 7865 C C . ASP B 1 321 ? 13.18 20.578 20.875 1 96.19 321 ASP B C 1
ATOM 7867 O O . ASP B 1 321 ? 12.023 20.203 21.094 1 96.19 321 ASP B O 1
ATOM 7871 N N . THR B 1 322 ? 13.547 21.172 19.781 1 97.44 322 THR B N 1
ATOM 7872 C CA . THR B 1 322 ? 12.578 21.422 18.719 1 97.44 322 THR B CA 1
ATOM 7873 C C . THR B 1 322 ? 12.07 20.094 18.141 1 97.44 322 THR B C 1
ATOM 7875 O O . THR B 1 322 ? 12.844 19.156 17.953 1 97.44 322 THR B O 1
ATOM 7878 N N . LEU B 1 323 ? 10.781 20.016 17.938 1 97.69 323 LEU B N 1
ATOM 7879 C CA . LEU B 1 323 ? 10.125 18.875 17.297 1 97.69 323 LEU B CA 1
ATOM 7880 C C . LEU B 1 323 ? 9.477 19.297 15.977 1 97.69 323 LEU B C 1
ATOM 7882 O O . LEU B 1 323 ? 8.93 20.391 15.875 1 97.69 323 LEU B O 1
ATOM 7886 N N . PHE B 1 324 ? 9.594 18.469 14.992 1 98.62 324 PHE B N 1
ATOM 7887 C CA . PHE B 1 324 ? 8.914 18.688 13.719 1 98.62 324 PHE B CA 1
ATOM 7888 C C . PHE B 1 324 ? 7.797 17.672 13.523 1 98.62 324 PHE B C 1
ATOM 7890 O O . PHE B 1 324 ? 8.055 16.469 13.438 1 98.62 324 PHE B O 1
ATOM 7897 N N . TYR B 1 325 ? 6.555 18.125 13.531 1 98.38 325 TYR B N 1
ATOM 7898 C CA . TYR B 1 325 ? 5.398 17.281 13.258 1 98.38 325 TYR B CA 1
ATOM 7899 C C . TYR B 1 325 ? 5.062 17.266 11.773 1 98.38 325 TYR B C 1
ATOM 7901 O O . TYR B 1 325 ? 4.777 18.312 11.188 1 98.38 325 TYR B O 1
ATOM 7909 N N . GLY B 1 326 ? 5.148 16.094 11.148 1 98.56 326 GLY B N 1
ATOM 7910 C CA . GLY B 1 326 ? 4.867 15.992 9.727 1 98.56 326 GLY B CA 1
ATOM 7911 C C . GLY B 1 326 ? 3.596 15.227 9.422 1 98.56 326 GLY B C 1
ATOM 7912 O O . GLY B 1 326 ? 3.295 14.227 10.078 1 98.56 326 GLY B O 1
ATOM 7913 N N . VAL B 1 327 ? 2.818 15.781 8.492 1 98.19 327 VAL B N 1
ATOM 7914 C CA . VAL B 1 327 ? 1.682 15.07 7.926 1 98.19 327 VAL B CA 1
ATOM 7915 C C . VAL B 1 327 ? 2.115 14.328 6.66 1 98.19 327 VAL B C 1
ATOM 7917 O O . VAL B 1 327 ? 2.623 14.945 5.719 1 98.19 327 VAL B O 1
ATOM 7920 N N . PHE B 1 328 ? 1.867 13.008 6.641 1 97.12 328 PHE B N 1
ATOM 7921 C CA . PHE B 1 328 ? 2.338 12.211 5.516 1 97.12 328 PHE B CA 1
ATOM 7922 C C . PHE B 1 328 ? 1.19 11.414 4.895 1 97.12 328 PHE B C 1
ATOM 7924 O O . PHE B 1 328 ? 0.284 10.969 5.602 1 97.12 328 PHE B O 1
ATOM 7931 N N . THR B 1 329 ? 1.27 11.281 3.617 1 94.06 329 THR B N 1
ATOM 7932 C CA . THR B 1 329 ? 0.451 10.344 2.857 1 94.06 329 THR B CA 1
ATOM 7933 C C . THR B 1 329 ? 1.325 9.445 1.987 1 94.06 329 THR B C 1
ATOM 7935 O O . THR B 1 329 ? 2.545 9.617 1.938 1 94.06 329 THR B O 1
ATOM 7938 N N . SER B 1 330 ? 0.785 8.43 1.436 1 89.62 330 SER B N 1
ATOM 7939 C CA . SER B 1 330 ? 1.529 7.543 0.545 1 89.62 330 SER B CA 1
ATOM 7940 C C . SER B 1 330 ? 1.183 7.809 -0.916 1 89.62 330 SER B C 1
ATOM 7942 O O . SER B 1 330 ? 0.024 8.07 -1.246 1 89.62 330 SER B O 1
ATOM 7944 N N . GLN B 1 331 ? 2.17 7.719 -1.806 1 88.19 331 GLN B N 1
ATOM 7945 C CA . GLN B 1 331 ? 1.94 7.945 -3.229 1 88.19 331 GLN B CA 1
ATOM 7946 C C . GLN B 1 331 ? 1.067 6.848 -3.828 1 88.19 331 GLN B C 1
ATOM 7948 O O . GLN B 1 331 ? 0.506 7.016 -4.914 1 88.19 331 GLN B O 1
ATOM 7953 N N . TRP B 1 332 ? 0.926 5.77 -3.146 1 79.25 332 TRP B N 1
ATOM 7954 C CA . TRP B 1 332 ? 0.22 4.613 -3.689 1 79.25 332 TRP B CA 1
ATOM 7955 C C . TRP B 1 332 ? -1.214 4.562 -3.174 1 79.25 332 TRP B C 1
ATOM 7957 O O . TRP B 1 332 ? -2.004 3.717 -3.604 1 79.25 332 TRP B O 1
ATOM 7967 N N . HIS B 1 333 ? -1.51 5.18 -2.191 1 67.75 333 HIS B N 1
ATOM 7968 C CA . HIS B 1 333 ? -2.879 5.191 -1.688 1 67.75 333 HIS B CA 1
ATOM 7969 C C . HIS B 1 333 ? -3.723 6.238 -2.412 1 67.75 333 HIS B C 1
ATOM 7971 O O . HIS B 1 333 ? -3.717 7.414 -2.039 1 67.75 333 HIS B O 1
ATOM 7977 N N . ARG B 1 334 ? -3.969 5.797 -3.693 1 56.03 334 ARG B N 1
ATOM 7978 C CA . ARG B 1 334 ? -4.793 6.777 -4.391 1 56.03 334 ARG B CA 1
ATOM 7979 C C . ARG B 1 334 ? -6.277 6.453 -4.234 1 56.03 334 ARG B C 1
ATOM 7981 O O . ARG B 1 334 ? -6.648 5.293 -4.047 1 56.03 334 ARG B O 1
ATOM 7988 N N . GLY B 1 335 ? -7.219 7.344 -3.783 1 49.25 335 GLY B N 1
ATOM 7989 C CA . GLY B 1 335 ? -8.664 7.215 -3.715 1 49.25 335 GLY B CA 1
ATOM 7990 C C . GLY B 1 335 ? -9.219 7.406 -2.314 1 49.25 335 GLY B C 1
ATOM 7991 O O . GLY B 1 335 ? -8.594 8.07 -1.48 1 49.25 335 GLY B O 1
ATOM 7992 N N . THR B 1 336 ? -10.344 6.754 -2.066 1 45.38 336 THR B N 1
ATOM 7993 C CA . THR B 1 336 ? -11.211 7.004 -0.917 1 45.38 336 THR B CA 1
ATOM 7994 C C . THR B 1 336 ? -10.578 6.461 0.362 1 45.38 336 THR B C 1
ATOM 7996 O O . THR B 1 336 ? -11.016 6.793 1.465 1 45.38 336 THR B O 1
ATOM 7999 N N . THR B 1 337 ? -9.695 5.414 0.21 1 52.12 337 THR B N 1
ATOM 8000 C CA . THR B 1 337 ? -9.211 4.816 1.448 1 52.12 337 THR B CA 1
ATOM 8001 C C . THR B 1 337 ? -7.82 5.34 1.796 1 52.12 337 THR B C 1
ATOM 8003 O O . THR B 1 337 ? -6.996 4.609 2.35 1 52.12 337 THR B O 1
ATOM 8006 N N . GLU B 1 338 ? -7.605 6.543 1.463 1 60.78 338 GLU B N 1
ATOM 8007 C CA . GLU B 1 338 ? -6.281 7.145 1.613 1 60.78 338 GLU B CA 1
ATOM 8008 C C . GLU B 1 338 ? -6.008 7.516 3.066 1 60.78 338 GLU B C 1
ATOM 8010 O O . GLU B 1 338 ? -6.746 8.297 3.664 1 60.78 338 GLU B O 1
ATOM 8015 N N . GLY B 1 339 ? -5.254 6.746 3.734 1 82.44 339 GLY B N 1
ATOM 8016 C CA . GLY B 1 339 ? -4.902 7.043 5.113 1 82.44 339 GLY B CA 1
ATOM 8017 C C . GLY B 1 339 ? -3.699 7.961 5.234 1 82.44 339 GLY B C 1
ATOM 8018 O O . GLY B 1 339 ? -3.094 8.336 4.23 1 82.44 339 GLY B O 1
ATOM 8019 N N . SER B 1 340 ? -3.623 8.727 6.266 1 93.31 340 SER B N 1
ATOM 8020 C CA . SER B 1 340 ? -2.533 9.633 6.609 1 93.31 340 SER B CA 1
ATOM 8021 C C . SER B 1 340 ? -1.805 9.164 7.867 1 93.31 340 SER B C 1
ATOM 8023 O O . SER B 1 340 ? -2.32 8.336 8.617 1 93.31 340 SER B O 1
ATOM 8025 N N . ALA B 1 341 ? -0.619 9.641 7.949 1 94.75 341 ALA B N 1
ATOM 8026 C CA . ALA B 1 341 ? 0.174 9.383 9.148 1 94.75 341 ALA B CA 1
ATOM 8027 C C . ALA B 1 341 ? 0.81 10.664 9.672 1 94.75 341 ALA B C 1
ATOM 8029 O O . ALA B 1 341 ? 1.177 11.547 8.891 1 94.75 341 ALA B O 1
ATOM 8030 N N . ILE B 1 342 ? 0.803 10.805 10.938 1 97.12 342 ILE B N 1
ATOM 8031 C CA . ILE B 1 342 ? 1.521 11.891 11.602 1 97.12 342 ILE B CA 1
ATOM 8032 C C . ILE B 1 342 ? 2.809 11.352 12.227 1 97.12 342 ILE B C 1
ATOM 8034 O O . ILE B 1 342 ? 2.77 10.461 13.078 1 97.12 342 ILE B O 1
ATOM 8038 N N . CYS B 1 343 ? 3.932 11.93 11.766 1 97.5 343 CYS B N 1
ATOM 8039 C CA . CYS B 1 343 ? 5.223 11.5 12.289 1 97.5 343 CYS B CA 1
ATOM 8040 C C . CYS B 1 343 ? 5.977 12.672 12.906 1 97.5 343 CYS B C 1
ATOM 8042 O O . CYS B 1 343 ? 5.848 13.812 12.445 1 97.5 343 CYS B O 1
ATOM 8044 N N . VAL B 1 344 ? 6.715 12.375 13.961 1 97.44 344 VAL B N 1
ATOM 8045 C CA . VAL B 1 344 ? 7.426 13.422 14.688 1 97.44 344 VAL B CA 1
ATOM 8046 C C . VAL B 1 344 ? 8.93 13.211 14.562 1 97.44 344 VAL B C 1
ATOM 8048 O O . VAL B 1 344 ? 9.43 12.094 14.75 1 97.44 344 VAL B O 1
ATOM 8051 N N . PHE B 1 345 ? 9.648 14.234 14.227 1 98.5 345 PHE B N 1
ATOM 8052 C CA . PHE B 1 345 ? 11.102 14.227 14.094 1 98.5 345 PHE B CA 1
ATOM 8053 C C . PHE B 1 345 ? 11.75 15.086 15.172 1 98.5 345 PHE B C 1
ATOM 8055 O O . PHE B 1 345 ? 11.211 16.141 15.547 1 98.5 345 PHE B O 1
ATOM 8062 N N . THR B 1 346 ? 12.875 14.734 15.633 1 98.19 346 THR B N 1
ATOM 8063 C CA . THR B 1 346 ? 13.602 15.5 16.641 1 98.19 346 THR B CA 1
ATOM 8064 C C . THR B 1 346 ? 14.781 16.234 16.016 1 98.19 346 THR B C 1
ATOM 8066 O O . THR B 1 346 ? 15.328 15.789 15 1 98.19 346 THR B O 1
ATOM 8069 N N . MET B 1 347 ? 15.133 17.344 16.656 1 97.81 347 MET B N 1
ATOM 8070 C CA . MET B 1 347 ? 16.297 18.109 16.203 1 97.81 347 MET B CA 1
ATOM 8071 C C . MET B 1 347 ? 17.562 17.266 16.297 1 97.81 347 MET B C 1
ATOM 8073 O O . MET B 1 347 ? 18.453 17.375 15.453 1 97.81 347 MET B O 1
ATOM 8077 N N . ARG B 1 348 ? 17.609 16.391 17.203 1 96.88 348 ARG B N 1
ATOM 8078 C CA . ARG B 1 348 ? 18.766 15.508 17.375 1 96.88 348 ARG B CA 1
ATOM 8079 C C . ARG B 1 348 ? 18.938 14.578 16.188 1 96.88 348 ARG B C 1
ATOM 8081 O O . ARG B 1 348 ? 20.047 14.406 15.68 1 96.88 348 ARG B O 1
ATOM 8088 N N . ASP B 1 349 ? 17.891 14 15.805 1 97.75 349 ASP B N 1
ATOM 8089 C CA . ASP B 1 349 ? 17.938 13.094 14.664 1 97.75 349 ASP B CA 1
ATOM 8090 C C . ASP B 1 349 ? 18.266 13.852 13.375 1 97.75 349 ASP B C 1
ATOM 8092 O O . ASP B 1 349 ? 18.969 13.328 12.508 1 97.75 349 ASP B O 1
ATOM 8096 N N . VAL B 1 350 ? 17.781 15.039 13.266 1 98.25 350 VAL B N 1
ATOM 8097 C CA . VAL B 1 350 ? 18.078 15.867 12.102 1 98.25 350 VAL B CA 1
ATOM 8098 C C . VAL B 1 350 ? 19.562 16.188 12.055 1 98.25 350 VAL B C 1
ATOM 8100 O O . VAL B 1 350 ? 20.219 16.031 11.016 1 98.25 350 VAL B O 1
ATOM 8103 N N . GLN B 1 351 ? 20.094 16.594 13.148 1 97.06 351 GLN B N 1
ATOM 8104 C CA . GLN B 1 351 ? 21.516 16.938 13.219 1 97.06 351 GLN B CA 1
ATOM 8105 C C . GLN B 1 351 ? 22.375 15.703 12.945 1 97.06 351 GLN B C 1
ATOM 8107 O O . GLN B 1 351 ? 23.406 15.805 12.273 1 97.06 351 GLN B O 1
ATOM 8112 N N . ARG B 1 352 ? 22 14.602 13.43 1 97.38 352 ARG B N 1
ATOM 8113 C CA . ARG B 1 352 ? 22.734 13.367 13.188 1 97.38 352 ARG B CA 1
ATOM 8114 C C . ARG B 1 352 ? 22.812 13.062 11.695 1 97.38 352 ARG B C 1
ATOM 8116 O O . ARG B 1 352 ? 23.875 12.656 11.195 1 97.38 352 ARG B O 1
ATOM 8123 N N . ALA B 1 353 ? 21.719 13.195 11.016 1 97.5 353 ALA B N 1
ATOM 8124 C CA . ALA B 1 353 ? 21.688 12.938 9.578 1 97.5 353 ALA B CA 1
ATOM 8125 C C . ALA B 1 353 ? 22.625 13.883 8.828 1 97.5 353 ALA B C 1
ATOM 8127 O O . ALA B 1 353 ? 23.375 13.453 7.953 1 97.5 353 ALA B O 1
ATOM 8128 N N . PHE B 1 354 ? 22.641 15.172 9.195 1 97.69 354 PHE B N 1
ATOM 8129 C CA . PHE B 1 354 ? 23.422 16.172 8.477 1 97.69 354 PHE B CA 1
ATOM 8130 C C . PHE B 1 354 ? 24.891 16.078 8.836 1 97.69 354 PHE B C 1
ATOM 8132 O O . PHE B 1 354 ? 25.75 16.594 8.109 1 97.69 354 PHE B O 1
ATOM 8139 N N . ASN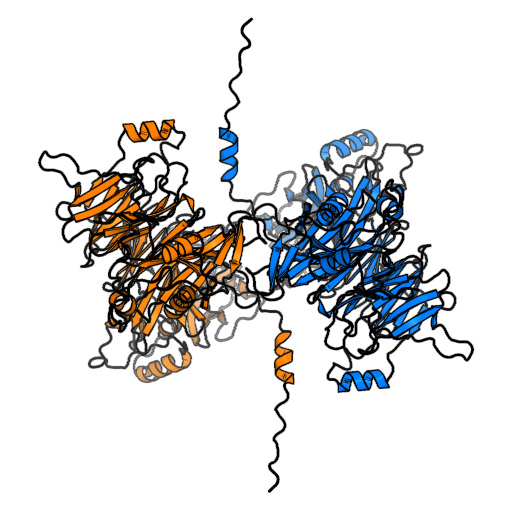 B 1 355 ? 25.219 15.43 9.945 1 95.62 355 ASN B N 1
ATOM 8140 C CA . ASN B 1 355 ? 26.609 15.234 10.344 1 95.62 355 ASN B CA 1
ATOM 8141 C C . ASN B 1 355 ? 27.125 13.867 9.898 1 95.62 355 ASN B C 1
ATOM 8143 O O . ASN B 1 355 ? 28.266 13.5 10.219 1 95.62 355 ASN B O 1
ATOM 8147 N N . GLY B 1 356 ? 26.297 13.172 9.148 1 95.44 356 GLY B N 1
ATOM 8148 C CA . GLY B 1 356 ? 26.656 11.82 8.734 1 95.44 356 GLY B CA 1
ATOM 8149 C C . GLY B 1 356 ? 27.328 11.781 7.375 1 95.44 356 GLY B C 1
ATOM 8150 O O . GLY B 1 356 ? 27.953 12.758 6.957 1 95.44 356 GLY B O 1
ATOM 8151 N N . LEU B 1 357 ? 27.25 10.617 6.684 1 94.44 357 LEU B N 1
ATOM 8152 C CA . LEU B 1 357 ? 27.906 10.375 5.406 1 94.44 357 LEU B CA 1
ATOM 8153 C C . LEU B 1 357 ? 27.141 11.031 4.266 1 94.44 357 LEU B C 1
ATOM 8155 O O . LEU B 1 357 ? 25.953 11.305 4.395 1 94.44 357 LEU B O 1
ATOM 8159 N N . TYR B 1 358 ? 27.906 11.289 3.166 1 95.5 358 TYR B N 1
ATOM 8160 C CA . TYR B 1 358 ? 27.312 11.875 1.969 1 95.5 358 TYR B CA 1
ATOM 8161 C C . TYR B 1 358 ? 26.953 10.797 0.958 1 95.5 358 TYR B C 1
ATOM 8163 O O . TYR B 1 358 ? 27.484 9.688 1.001 1 95.5 358 TYR B O 1
ATOM 8171 N N . LYS B 1 359 ? 25.953 11.086 0.154 1 92.06 359 LYS B N 1
ATOM 8172 C CA . LYS B 1 359 ? 25.766 10.352 -1.093 1 92.06 359 LYS B CA 1
ATOM 8173 C C . LYS B 1 359 ? 26.438 11.07 -2.264 1 92.06 359 LYS B C 1
ATOM 8175 O O . LYS B 1 359 ? 26.531 12.297 -2.266 1 92.06 359 LYS B O 1
ATOM 8180 N N . GLU B 1 360 ? 26.875 10.297 -3.189 1 89.62 360 GLU B N 1
ATOM 8181 C CA . GLU B 1 360 ? 27.5 10.844 -4.387 1 89.62 360 GLU B CA 1
ATOM 8182 C C . GLU B 1 360 ? 26.797 10.375 -5.652 1 89.62 360 GLU B C 1
ATOM 8184 O O . GLU B 1 360 ? 26.391 9.211 -5.746 1 89.62 360 GLU B O 1
ATOM 8189 N N . VAL B 1 361 ? 26.625 11.297 -6.496 1 85.88 361 VAL B N 1
ATOM 8190 C CA . VAL B 1 361 ? 26.016 10.938 -7.773 1 85.88 361 VAL B CA 1
ATOM 8191 C C . VAL B 1 361 ? 27.094 10.828 -8.844 1 85.88 361 VAL B C 1
ATOM 8193 O O . VAL B 1 361 ? 27.969 11.695 -8.953 1 85.88 361 VAL B O 1
ATOM 8196 N N . ASN B 1 362 ? 27.047 9.641 -9.492 1 79.38 362 ASN B N 1
ATOM 8197 C CA . ASN B 1 362 ? 27.859 9.523 -10.703 1 79.38 362 ASN B CA 1
ATOM 8198 C C . ASN B 1 362 ? 27.156 10.172 -11.898 1 79.38 362 ASN B C 1
ATOM 8200 O O . ASN B 1 362 ? 26.172 9.648 -12.398 1 79.38 362 ASN B O 1
ATOM 8204 N N . ARG B 1 363 ? 27.703 11.242 -12.336 1 80.69 363 ARG B N 1
ATOM 8205 C CA . ARG B 1 363 ? 27.031 12.039 -13.367 1 80.69 363 ARG B CA 1
ATOM 8206 C C . ARG B 1 363 ? 26.984 11.281 -14.688 1 80.69 363 ARG B C 1
ATOM 8208 O O . ARG B 1 363 ? 26.094 11.531 -15.516 1 80.69 363 ARG B O 1
ATOM 8215 N N . GLU B 1 364 ? 27.828 10.375 -14.852 1 74.62 364 GLU B N 1
ATOM 8216 C CA . GLU B 1 364 ? 27.844 9.594 -16.078 1 74.62 364 GLU B CA 1
ATOM 8217 C C . GLU B 1 364 ? 26.766 8.516 -16.062 1 74.62 364 GLU B C 1
ATOM 8219 O O . GLU B 1 364 ? 26.016 8.352 -17.031 1 74.62 364 GLU B O 1
ATOM 8224 N N . THR B 1 365 ? 26.656 7.883 -14.945 1 72.12 365 THR B N 1
ATOM 8225 C CA . THR B 1 365 ? 25.734 6.754 -14.867 1 72.12 365 THR B CA 1
ATOM 8226 C C . THR B 1 365 ? 24.453 7.16 -14.148 1 72.12 365 THR B C 1
ATOM 8228 O O . THR B 1 365 ? 23.453 6.441 -14.203 1 72.12 365 THR B O 1
ATOM 8231 N N . GLN B 1 366 ? 24.438 8.273 -13.5 1 76.69 366 GLN B N 1
ATOM 8232 C CA . GLN B 1 366 ? 23.312 8.789 -12.727 1 76.69 366 GLN B CA 1
ATOM 8233 C C . GLN B 1 366 ? 23 7.863 -11.555 1 76.69 366 GLN B C 1
ATOM 8235 O O . GLN B 1 366 ? 21.859 7.828 -11.078 1 76.69 366 GLN B O 1
ATOM 8240 N N . GLN B 1 367 ? 23.984 7.105 -11.141 1 77.69 367 GLN B N 1
ATOM 8241 C CA . GLN B 1 367 ? 23.812 6.211 -10.008 1 77.69 367 GLN B CA 1
ATOM 8242 C C . GLN B 1 367 ? 24.328 6.848 -8.719 1 77.69 367 GLN B C 1
ATOM 8244 O O . GLN B 1 367 ? 25.266 7.656 -8.75 1 77.69 367 GLN B O 1
ATOM 8249 N N . TRP B 1 368 ? 23.734 6.574 -7.645 1 83.5 368 TRP B N 1
ATOM 8250 C CA . TRP B 1 368 ? 24.062 7.164 -6.352 1 83.5 368 TRP B CA 1
ATOM 8251 C C . TRP B 1 368 ? 24.812 6.164 -5.473 1 83.5 368 TRP B C 1
ATOM 8253 O O . TRP B 1 368 ? 24.484 4.977 -5.465 1 83.5 368 TRP B O 1
ATOM 8263 N N . TYR B 1 369 ? 25.891 6.695 -4.742 1 80.75 369 TYR B N 1
ATOM 8264 C CA . TYR B 1 369 ? 26.703 5.863 -3.857 1 80.75 369 TYR B CA 1
ATOM 8265 C C . TYR B 1 369 ? 26.953 6.57 -2.531 1 80.75 369 TYR B C 1
ATOM 8267 O O . TYR B 1 369 ? 26.844 7.793 -2.438 1 80.75 369 TYR B O 1
ATOM 8275 N N . THR B 1 370 ? 27.266 5.766 -1.507 1 85.44 370 THR B N 1
ATOM 8276 C CA . THR B 1 370 ? 27.672 6.336 -0.23 1 85.44 370 THR B CA 1
ATOM 8277 C C . THR B 1 370 ? 29.172 6.668 -0.242 1 85.44 370 THR B C 1
ATOM 8279 O O . THR B 1 370 ? 29.984 5.852 -0.667 1 85.44 370 THR B O 1
ATOM 8282 N N . VAL B 1 371 ? 29.469 7.801 0.218 1 88.06 371 VAL B N 1
ATOM 8283 C CA . VAL B 1 371 ? 30.859 8.219 0.285 1 88.06 371 VAL B CA 1
ATOM 8284 C C . VAL B 1 371 ? 31.5 7.664 1.551 1 88.06 371 VAL B C 1
ATOM 8286 O O . VAL B 1 371 ? 31.109 8.016 2.664 1 88.06 371 VAL B O 1
ATOM 8289 N N . THR B 1 372 ? 32.469 6.859 1.307 1 84.75 372 THR B N 1
ATOM 8290 C CA . THR B 1 372 ? 33.125 6.254 2.455 1 84.75 372 THR B CA 1
ATOM 8291 C C . THR B 1 372 ? 34.562 6.785 2.594 1 84.75 372 THR B C 1
ATOM 8293 O O . THR B 1 372 ? 35.219 6.562 3.615 1 84.75 372 THR B O 1
ATOM 8296 N N . HIS B 1 373 ? 35.094 7.516 1.654 1 86.38 373 HIS B N 1
ATOM 8297 C CA . HIS B 1 373 ? 36.438 8.07 1.726 1 86.38 373 HIS B CA 1
ATOM 8298 C C . HIS B 1 373 ? 36.438 9.391 2.496 1 86.38 373 HIS B C 1
ATOM 8300 O O . HIS B 1 373 ? 35.375 9.984 2.729 1 86.38 373 HIS B O 1
ATOM 8306 N N . PRO B 1 374 ? 37.594 9.836 2.889 1 91.75 374 PRO B N 1
ATOM 8307 C CA . PRO B 1 374 ? 37.656 11.07 3.672 1 91.75 374 PRO B CA 1
ATOM 8308 C C . PRO B 1 374 ? 37.156 12.297 2.906 1 91.75 374 PRO B C 1
ATOM 8310 O O . PRO B 1 374 ? 37.406 12.414 1.703 1 91.75 374 PRO B O 1
ATOM 8313 N N . VAL B 1 375 ? 36.531 13.125 3.646 1 94.81 375 VAL B N 1
ATOM 8314 C CA . VAL B 1 375 ? 35.969 14.336 3.064 1 94.81 375 VAL B CA 1
ATOM 8315 C C . VAL B 1 375 ? 36.906 15.516 3.316 1 94.81 375 VAL B C 1
ATOM 8317 O O . VAL B 1 375 ? 37.656 15.523 4.289 1 94.81 375 VAL B O 1
ATOM 8320 N N . PRO B 1 376 ? 36.875 16.484 2.494 1 95.56 376 PRO B N 1
ATOM 8321 C CA . PRO B 1 376 ? 37.719 17.656 2.691 1 95.56 376 PRO B CA 1
ATOM 8322 C C . PRO B 1 376 ? 37.375 18.438 3.955 1 95.56 376 PRO B C 1
ATOM 8324 O O . PRO B 1 376 ? 36.281 18.297 4.484 1 95.56 376 PRO B O 1
ATOM 8327 N N . SER B 1 377 ? 38.375 19.234 4.426 1 93.19 377 SER B N 1
ATOM 8328 C CA . SER B 1 377 ? 38.188 20.141 5.551 1 93.19 377 SER B CA 1
ATOM 8329 C C . SER B 1 377 ? 38.25 21.594 5.102 1 93.19 377 SER B C 1
ATOM 8331 O O . SER B 1 377 ? 39.062 21.953 4.258 1 93.19 377 SER B O 1
ATOM 8333 N N . PRO B 1 378 ? 37.469 22.453 5.691 1 94.75 378 PRO B N 1
ATOM 8334 C CA . PRO B 1 378 ? 36.375 22.172 6.629 1 94.75 378 PRO B CA 1
ATOM 8335 C C . PRO B 1 378 ? 35.281 21.312 6.004 1 94.75 378 PRO B C 1
ATOM 8337 O O . PRO B 1 378 ? 35.188 21.203 4.777 1 94.75 378 PRO B O 1
ATOM 8340 N N . ARG B 1 379 ? 34.469 20.703 6.785 1 95.75 379 ARG B N 1
ATOM 8341 C CA . ARG B 1 379 ? 33.438 19.781 6.297 1 95.75 379 ARG B CA 1
ATOM 8342 C C . ARG B 1 379 ? 32.5 20.469 5.301 1 95.75 379 ARG B C 1
ATOM 8344 O O . ARG B 1 379 ? 31.906 21.5 5.617 1 95.75 379 ARG B O 1
ATOM 8351 N N . PRO B 1 380 ? 32.344 19.938 4.148 1 96.88 380 PRO B N 1
ATOM 8352 C CA . PRO B 1 380 ? 31.453 20.562 3.16 1 96.88 380 PRO B CA 1
ATOM 8353 C C . PRO B 1 380 ? 30.016 20.672 3.641 1 96.88 380 PRO B C 1
ATOM 8355 O O . PRO B 1 380 ? 29.469 19.719 4.199 1 96.88 380 PRO B O 1
ATOM 8358 N N . GLY B 1 381 ? 29.359 21.859 3.379 1 97.31 381 GLY B N 1
ATOM 8359 C CA . GLY B 1 381 ? 27.969 22.078 3.768 1 97.31 381 GLY B CA 1
ATOM 8360 C C . GLY B 1 381 ? 27.828 22.562 5.195 1 97.31 381 GLY B C 1
ATOM 8361 O O . GLY B 1 381 ? 26.719 22.938 5.617 1 97.31 381 GLY B O 1
ATOM 8362 N N . ALA B 1 382 ? 28.906 22.547 5.988 1 96.38 382 ALA B N 1
ATOM 8363 C CA . ALA B 1 382 ? 28.859 23.047 7.363 1 96.38 382 ALA B CA 1
ATOM 8364 C C . ALA B 1 382 ? 28.891 24.562 7.402 1 96.38 382 ALA B C 1
ATOM 8366 O O . ALA B 1 382 ? 29.391 25.203 6.473 1 96.38 382 ALA B O 1
ATOM 8367 N N . CYS B 1 383 ? 28.328 25.094 8.461 1 97.38 383 CYS B N 1
ATOM 8368 C CA . CYS B 1 383 ? 28.438 26.531 8.664 1 97.38 383 CYS B CA 1
ATOM 8369 C C . CYS B 1 383 ? 29.812 26.922 9.172 1 97.38 383 CYS B C 1
ATOM 8371 O O . CYS B 1 383 ? 30.609 26.062 9.555 1 97.38 383 CYS B O 1
ATOM 8373 N N . ILE B 1 384 ? 30.078 28.203 9.109 1 96.75 384 ILE B N 1
ATOM 8374 C CA . ILE B 1 384 ? 31.375 28.688 9.547 1 96.75 384 ILE B CA 1
ATOM 8375 C C . ILE B 1 384 ? 31.453 28.703 11.07 1 96.75 384 ILE B C 1
ATOM 8377 O O . ILE B 1 384 ? 30.688 29.422 11.727 1 96.75 384 ILE B O 1
ATOM 8381 N N . THR B 1 385 ? 32.25 27.922 11.602 1 95.69 385 THR B N 1
ATOM 8382 C CA . THR B 1 385 ? 32.438 27.812 13.047 1 95.69 385 THR B CA 1
ATOM 8383 C C . THR B 1 385 ? 33.719 28.484 13.5 1 95.69 385 THR B C 1
ATOM 8385 O O . THR B 1 385 ? 34.438 29.047 12.68 1 95.69 385 THR B O 1
ATOM 8388 N N . ASN B 1 386 ? 33.938 28.391 14.852 1 95.19 386 ASN B N 1
ATOM 8389 C CA . ASN B 1 386 ? 35.188 28.938 15.406 1 95.19 386 ASN B CA 1
ATOM 8390 C C . ASN B 1 386 ? 36.406 28.25 14.836 1 95.19 386 ASN B C 1
ATOM 8392 O O . ASN B 1 386 ? 37.438 28.906 14.562 1 95.19 386 ASN B O 1
ATOM 8396 N N . SER B 1 387 ? 36.281 27.016 14.664 1 94.62 387 SER B N 1
ATOM 8397 C CA . SER B 1 387 ? 37.406 26.25 14.109 1 94.62 387 SER B CA 1
ATOM 8398 C C . SER B 1 387 ? 37.75 26.734 12.711 1 94.62 387 SER B C 1
ATOM 8400 O O . SER B 1 387 ? 38.938 26.812 12.359 1 94.62 387 SER B O 1
ATOM 8402 N N . ALA B 1 388 ? 36.781 27.016 11.953 1 95.19 388 ALA B N 1
ATOM 8403 C CA . ALA B 1 388 ? 37.031 27.578 10.625 1 95.19 388 ALA B CA 1
ATOM 8404 C C . ALA B 1 388 ? 37.625 28.969 10.711 1 95.19 388 ALA B C 1
ATOM 8406 O O . ALA B 1 388 ? 38.562 29.297 9.953 1 95.19 388 ALA B O 1
ATOM 8407 N N . ARG B 1 389 ? 37.188 29.781 11.594 1 95.69 389 ARG B N 1
ATOM 8408 C CA . ARG B 1 389 ? 37.688 31.156 11.766 1 95.69 389 ARG B CA 1
ATOM 8409 C C . ARG B 1 389 ? 39.156 31.141 12.203 1 95.69 389 ARG B C 1
ATOM 8411 O O . ARG B 1 389 ? 39.906 32.031 11.812 1 95.69 389 ARG B O 1
ATOM 8418 N N . GLU B 1 390 ? 39.469 30.172 12.992 1 95.38 390 GLU B N 1
ATOM 8419 C CA . GLU B 1 390 ? 40.844 30.031 13.422 1 95.38 390 GLU B CA 1
ATOM 8420 C C . GLU B 1 390 ? 41.781 29.75 12.227 1 95.38 390 GLU B C 1
ATOM 8422 O O . GLU B 1 390 ? 42.969 30.078 12.258 1 95.38 390 GLU B O 1
ATOM 8427 N N . ARG B 1 391 ? 41.219 29.188 11.195 1 94.69 391 ARG B N 1
ATOM 8428 C CA . ARG B 1 391 ? 41.969 28.906 9.977 1 94.69 391 ARG B CA 1
ATOM 8429 C C . ARG B 1 391 ? 41.812 30.031 8.961 1 94.69 391 ARG B C 1
ATOM 8431 O O . ARG B 1 391 ? 42 29.812 7.758 1 94.69 391 ARG B O 1
ATOM 8438 N N . LYS B 1 392 ? 41.281 31.125 9.391 1 94.62 392 LYS B N 1
ATOM 8439 C CA . LYS B 1 392 ? 41.125 32.344 8.625 1 94.62 392 LYS B CA 1
ATOM 8440 C C . LYS B 1 392 ? 40 32.25 7.609 1 94.62 392 LYS B C 1
ATOM 8442 O O . LYS B 1 392 ? 40.062 32.812 6.516 1 94.62 392 LYS B O 1
ATOM 8447 N N . ILE B 1 393 ? 39.094 31.391 7.848 1 96.69 393 ILE B N 1
ATOM 8448 C CA . ILE B 1 393 ? 37.875 31.297 7.078 1 96.69 393 ILE B CA 1
ATOM 8449 C C . ILE B 1 393 ? 36.719 31.906 7.871 1 96.69 393 ILE B C 1
ATOM 8451 O O . ILE B 1 393 ? 36.094 31.234 8.688 1 96.69 393 ILE B O 1
ATOM 8455 N N . SER B 1 394 ? 36.469 33.094 7.605 1 95.44 394 SER B N 1
ATOM 8456 C CA . SER B 1 394 ? 35.469 33.812 8.414 1 95.44 394 SER B CA 1
ATOM 8457 C C . SER B 1 394 ? 34.125 33.938 7.688 1 95.44 394 SER B C 1
ATOM 8459 O O . SER B 1 394 ? 33.125 34.25 8.297 1 95.44 394 SER B O 1
ATOM 8461 N N . SER B 1 395 ? 34.219 33.688 6.418 1 95.69 395 SER B N 1
ATOM 8462 C CA . SER B 1 395 ? 33 33.688 5.594 1 95.69 395 SER B CA 1
ATOM 8463 C C . SER B 1 395 ? 33.031 32.594 4.559 1 95.69 395 SER B C 1
ATOM 8465 O O . SER B 1 395 ? 34.094 32 4.273 1 95.69 395 SER B O 1
ATOM 8467 N N . SER B 1 396 ? 31.844 32.25 4.012 1 96.75 396 SER B N 1
ATOM 8468 C CA . SER B 1 396 ? 31.75 31.203 3 1 96.75 396 SER B CA 1
ATOM 8469 C C . SER B 1 396 ? 32.531 31.594 1.739 1 96.75 396 SER B C 1
ATOM 8471 O O . SER B 1 396 ? 32.906 30.719 0.96 1 96.75 396 SER B O 1
ATOM 8473 N N . LEU B 1 397 ? 32.781 32.906 1.548 1 96.44 397 LEU B N 1
ATOM 8474 C CA . LEU B 1 397 ? 33.531 33.375 0.401 1 96.44 397 LEU B CA 1
ATOM 8475 C C . LEU B 1 397 ? 34.969 32.875 0.446 1 96.44 397 LEU B C 1
ATOM 8477 O O . LEU B 1 397 ? 35.656 32.844 -0.585 1 96.44 397 LEU B O 1
ATOM 8481 N N . GLN B 1 398 ? 35.438 32.5 1.641 1 96.88 398 GLN B N 1
ATOM 8482 C CA . GLN B 1 398 ? 36.844 32.125 1.821 1 96.88 398 GLN B CA 1
ATOM 8483 C C . GLN B 1 398 ? 36.969 30.609 1.87 1 96.88 398 GLN B C 1
ATOM 8485 O O . GLN B 1 398 ? 38.062 30.094 2.141 1 96.88 398 GLN B O 1
ATOM 8490 N N . LEU B 1 399 ? 35.906 29.875 1.651 1 97.19 399 LEU B N 1
ATOM 8491 C CA . LEU B 1 399 ? 36 28.406 1.635 1 97.19 399 LEU B CA 1
ATOM 8492 C C . LEU B 1 399 ? 36.875 27.938 0.485 1 97.19 399 LEU B C 1
ATOM 8494 O O . LEU B 1 399 ? 36.812 28.484 -0.618 1 97.19 399 LEU B O 1
ATOM 8498 N N . PRO B 1 400 ? 37.688 26.922 0.747 1 96.5 400 PRO B N 1
ATOM 8499 C CA . PRO B 1 400 ? 38.562 26.406 -0.315 1 96.5 400 PRO B CA 1
ATOM 8500 C C . PRO B 1 400 ? 37.781 25.797 -1.472 1 96.5 400 PRO B C 1
ATOM 8502 O O . PRO B 1 400 ? 36.719 25.172 -1.253 1 96.5 400 PRO B O 1
ATOM 8505 N N . ASP B 1 401 ? 38.312 25.875 -2.668 1 96.56 401 ASP B N 1
ATOM 8506 C CA . ASP B 1 401 ? 37.656 25.344 -3.865 1 96.56 401 ASP B CA 1
ATOM 8507 C C . ASP B 1 401 ? 37.438 23.844 -3.734 1 96.56 401 ASP B C 1
ATOM 8509 O O . ASP B 1 401 ? 36.438 23.312 -4.242 1 96.56 401 ASP B O 1
ATOM 8513 N N . ARG B 1 402 ? 38.375 23.188 -3.125 1 96.31 402 ARG B N 1
ATOM 8514 C CA . ARG B 1 402 ? 38.25 21.734 -2.971 1 96.31 402 ARG B CA 1
ATOM 8515 C C . ARG B 1 402 ? 37 21.359 -2.207 1 96.31 402 ARG B C 1
ATOM 8517 O O . ARG B 1 402 ? 36.344 20.375 -2.529 1 96.31 402 ARG B O 1
ATOM 8524 N N . VAL B 1 403 ? 36.656 22.141 -1.245 1 96.75 403 VAL B N 1
ATOM 8525 C CA . VAL B 1 403 ? 35.5 21.906 -0.426 1 96.75 403 VAL B CA 1
ATOM 8526 C C . VAL B 1 403 ? 34.219 22.156 -1.248 1 96.75 403 VAL B C 1
ATOM 8528 O O . VAL B 1 403 ? 33.281 21.359 -1.23 1 96.75 403 VAL B O 1
ATOM 8531 N N . LEU B 1 404 ? 34.219 23.219 -2.029 1 96.88 404 LEU B N 1
ATOM 8532 C CA . LEU B 1 404 ? 33.062 23.625 -2.805 1 96.88 404 LEU B CA 1
ATOM 8533 C C . LEU B 1 404 ? 32.844 22.688 -3.99 1 96.88 404 LEU B C 1
ATOM 8535 O O . LEU B 1 404 ? 31.688 22.406 -4.367 1 96.88 404 LEU B O 1
ATOM 8539 N N . ASN B 1 405 ? 33.938 22.234 -4.566 1 95.44 405 ASN B N 1
ATOM 8540 C CA . ASN B 1 405 ? 33.812 21.266 -5.656 1 95.44 405 ASN B CA 1
ATOM 8541 C C . ASN B 1 405 ? 33.25 19.938 -5.172 1 95.44 405 ASN B C 1
ATOM 8543 O O . ASN B 1 405 ? 32.5 19.281 -5.887 1 95.44 405 ASN B O 1
ATOM 8547 N N . PHE B 1 406 ? 33.688 19.547 -3.979 1 95.69 406 PHE B N 1
ATOM 8548 C CA . PHE B 1 406 ? 33.125 18.344 -3.379 1 95.69 406 PHE B CA 1
ATOM 8549 C C . PHE B 1 406 ? 31.609 18.469 -3.207 1 95.69 406 PHE B C 1
ATOM 8551 O O . PHE B 1 406 ? 30.859 17.547 -3.508 1 95.69 406 PHE B O 1
ATOM 8558 N N . LEU B 1 407 ? 31.172 19.578 -2.805 1 95.25 407 LEU B N 1
ATOM 8559 C CA . LEU B 1 407 ? 29.766 19.828 -2.453 1 95.25 407 LEU B CA 1
ATOM 8560 C C . LEU B 1 407 ? 28.875 19.766 -3.689 1 95.25 407 LEU B C 1
ATOM 8562 O O . LEU B 1 407 ? 27.688 19.453 -3.588 1 95.25 407 LEU B O 1
ATOM 8566 N N . LYS B 1 408 ? 29.375 20.062 -4.859 1 93.88 408 LYS B N 1
ATOM 8567 C CA . LYS B 1 408 ? 28.594 20.078 -6.094 1 93.88 408 LYS B CA 1
ATOM 8568 C C . LYS B 1 408 ? 27.906 18.75 -6.328 1 93.88 408 LYS B C 1
ATOM 8570 O O . LYS B 1 408 ? 26.766 18.703 -6.809 1 93.88 408 LYS B O 1
ATOM 8575 N N . ASP B 1 409 ? 28.562 17.672 -5.879 1 92.75 409 ASP B N 1
ATOM 8576 C CA . ASP B 1 409 ? 28.031 16.344 -6.145 1 92.75 409 ASP B CA 1
ATOM 8577 C C . ASP B 1 409 ? 27.641 15.633 -4.848 1 92.75 409 ASP B C 1
ATOM 8579 O O . ASP B 1 409 ? 27.234 14.469 -4.863 1 92.75 409 ASP B O 1
ATOM 8583 N N . HIS B 1 410 ? 27.859 16.312 -3.699 1 95.12 410 HIS B N 1
ATOM 8584 C CA . HIS B 1 410 ? 27.641 15.68 -2.404 1 95.12 410 HIS B CA 1
ATOM 8585 C C . HIS B 1 410 ? 26.672 16.5 -1.546 1 95.12 410 HIS B C 1
ATOM 8587 O O . HIS B 1 410 ? 26.969 16.797 -0.383 1 95.12 410 HIS B O 1
ATOM 8593 N N . PHE B 1 411 ? 25.516 16.766 -2.117 1 95.81 411 PHE B N 1
ATOM 8594 C CA . PHE B 1 411 ? 24.516 17.594 -1.467 1 95.81 411 PHE B CA 1
ATOM 8595 C C . PHE B 1 411 ? 23.484 16.734 -0.747 1 95.81 411 PHE B C 1
ATOM 8597 O O . PHE B 1 411 ? 22.656 17.266 0.012 1 95.81 411 PHE B O 1
ATOM 8604 N N . LEU B 1 412 ? 23.422 15.438 -1.004 1 96.31 412 LEU B N 1
ATOM 8605 C CA . LEU B 1 412 ? 22.469 14.5 -0.419 1 96.31 412 LEU B CA 1
ATOM 8606 C C . LEU B 1 412 ? 23.141 13.641 0.651 1 96.31 412 LEU B C 1
ATOM 8608 O O . LEU B 1 412 ? 24.188 13.039 0.405 1 96.31 412 LEU B O 1
ATOM 8612 N N . MET B 1 413 ? 22.531 13.68 1.87 1 97 413 MET B N 1
ATOM 8613 C CA . MET B 1 413 ? 23.047 12.852 2.957 1 97 413 MET B CA 1
ATOM 8614 C C . MET B 1 413 ? 22.656 11.391 2.768 1 97 413 MET B C 1
ATOM 8616 O O . MET B 1 413 ? 21.594 11.094 2.229 1 97 413 MET B O 1
ATOM 8620 N N . ASP B 1 414 ? 23.5 10.555 3.246 1 92.75 414 ASP B N 1
ATOM 8621 C CA . ASP B 1 414 ? 23.203 9.133 3.236 1 92.75 414 ASP B CA 1
ATOM 8622 C C . ASP B 1 414 ? 22.266 8.758 4.375 1 92.75 414 ASP B C 1
ATOM 8624 O O . ASP B 1 414 ? 21.375 7.918 4.207 1 92.75 414 ASP B O 1
ATOM 8628 N N . GLY B 1 415 ? 22.531 9.406 5.445 1 92 415 GLY B N 1
ATOM 8629 C CA . GLY B 1 415 ? 21.688 9.141 6.602 1 92 415 GLY B CA 1
ATOM 8630 C C . GLY B 1 415 ? 20.266 9.648 6.434 1 92 415 GLY B C 1
ATOM 8631 O O . GLY B 1 415 ? 20.031 10.664 5.77 1 92 415 GLY B O 1
ATOM 8632 N N . GLN B 1 416 ? 19.375 8.922 7.055 1 94.06 416 GLN B N 1
ATOM 8633 C CA . GLN B 1 416 ? 17.953 9.281 7.031 1 94.06 416 GLN B CA 1
ATOM 8634 C C . GLN B 1 416 ? 17.484 9.742 8.406 1 94.06 416 GLN B C 1
ATOM 8636 O O . GLN B 1 416 ? 18.016 9.312 9.43 1 94.06 416 GLN B O 1
ATOM 8641 N N . VAL B 1 417 ? 16.531 10.688 8.344 1 97.88 417 VAL B N 1
ATOM 8642 C CA . VAL B 1 417 ? 15.953 11.141 9.602 1 97.88 417 VAL B CA 1
ATOM 8643 C C . VAL B 1 417 ? 14.766 10.25 9.977 1 97.88 417 VAL B C 1
ATOM 8645 O O . VAL B 1 417 ? 13.703 10.336 9.359 1 97.88 417 VAL B O 1
ATOM 8648 N N . ARG B 1 418 ? 14.938 9.469 10.977 1 94.44 418 ARG B N 1
ATOM 8649 C CA . ARG B 1 418 ? 13.875 8.57 11.422 1 94.44 418 ARG B CA 1
ATOM 8650 C C . ARG B 1 418 ? 12.883 9.305 12.312 1 94.44 418 ARG B C 1
ATOM 8652 O O . ARG B 1 418 ? 13.227 10.32 12.93 1 94.44 418 ARG B O 1
ATOM 8659 N N . SER B 1 419 ? 11.703 8.852 12.273 1 96.56 419 SER B N 1
ATOM 8660 C CA . SER B 1 419 ? 10.633 9.508 13.023 1 96.56 419 SER B CA 1
ATOM 8661 C C . SER B 1 419 ? 9.898 8.516 13.922 1 96.56 419 SER B C 1
ATOM 8663 O O . SER B 1 419 ? 10.148 7.309 13.852 1 96.56 419 SER B O 1
ATOM 8665 N N . ARG B 1 420 ? 9.172 9.07 14.766 1 94.56 420 ARG B N 1
ATOM 8666 C CA . ARG B 1 420 ? 8.188 8.297 15.516 1 94.56 420 ARG B CA 1
ATOM 8667 C C . ARG B 1 420 ? 6.789 8.492 14.945 1 94.56 420 ARG B C 1
ATOM 8669 O O . ARG B 1 420 ? 6.293 9.617 14.859 1 94.56 420 ARG B O 1
ATOM 8676 N N . LEU B 1 421 ? 6.203 7.391 14.547 1 94.25 421 LEU B N 1
ATOM 8677 C CA . LEU B 1 421 ? 4.828 7.469 14.07 1 94.25 421 LEU B CA 1
ATOM 8678 C C . LEU B 1 421 ? 3.869 7.738 15.227 1 94.25 421 LEU B C 1
ATOM 8680 O O . LEU B 1 421 ? 3.75 6.922 16.141 1 94.25 421 LEU B O 1
ATOM 8684 N N . LEU B 1 422 ? 3.219 8.836 15.188 1 94.75 422 LEU B N 1
ATOM 8685 C CA . LEU B 1 422 ? 2.348 9.258 16.281 1 94.75 422 LEU B CA 1
ATOM 8686 C C . LEU B 1 422 ? 0.911 8.812 16.031 1 94.75 422 LEU B C 1
ATOM 8688 O O . LEU B 1 422 ? 0.213 8.398 16.969 1 94.75 422 LEU B O 1
ATOM 8692 N N . LEU B 1 423 ? 0.475 8.945 14.875 1 94.81 423 LEU B N 1
ATOM 8693 C CA . LEU B 1 423 ? -0.912 8.656 14.523 1 94.81 423 LEU B CA 1
ATOM 8694 C C . LEU B 1 423 ? -1.011 8.094 13.109 1 94.81 423 LEU B C 1
ATOM 8696 O O . LEU B 1 423 ? -0.433 8.656 12.18 1 94.81 423 LEU B O 1
ATOM 8700 N N . LEU B 1 424 ? -1.586 6.977 13.023 1 91.81 424 LEU B N 1
ATOM 8701 C CA . LEU B 1 424 ? -1.955 6.391 11.742 1 91.81 424 LEU B CA 1
ATOM 8702 C C . LEU B 1 424 ? -3.465 6.449 11.531 1 91.81 424 LEU B C 1
ATOM 8704 O O . LEU B 1 424 ? -4.23 5.93 12.344 1 91.81 424 LEU B O 1
ATOM 8708 N N . GLN B 1 425 ? -3.949 7.164 10.539 1 91.62 425 GLN B N 1
ATOM 8709 C CA . GLN B 1 425 ? -5.375 7.32 10.258 1 91.62 425 GLN B CA 1
ATOM 8710 C C . GLN B 1 425 ? -5.711 6.883 8.836 1 91.62 425 GLN B C 1
ATOM 8712 O O . GLN B 1 425 ? -5.516 7.641 7.887 1 91.62 425 GLN B O 1
ATOM 8717 N N . PRO B 1 426 ? -6.324 5.695 8.695 1 84.25 426 PRO B N 1
ATOM 8718 C CA . PRO B 1 426 ? -6.641 5.191 7.359 1 84.25 426 PRO B CA 1
ATOM 8719 C C . PRO B 1 426 ? -7.898 5.824 6.773 1 84.25 426 PRO B C 1
ATOM 8721 O O . PRO B 1 426 ? -8.133 5.734 5.566 1 84.25 426 PRO B O 1
ATOM 8724 N N . ARG B 1 427 ? -8.75 6.512 7.562 1 84.06 427 ARG B N 1
ATOM 8725 C CA . ARG B 1 427 ? -10.055 6.98 7.094 1 84.06 427 ARG B CA 1
ATOM 8726 C C . ARG B 1 427 ? -10.062 8.492 6.926 1 84.06 427 ARG B C 1
ATOM 8728 O O . ARG B 1 427 ? -11.117 9.094 6.68 1 84.06 427 ARG B O 1
ATOM 8735 N N . ALA B 1 428 ? -8.945 9.094 7.164 1 90.75 428 ALA B N 1
ATOM 8736 C CA . ALA B 1 428 ? -8.883 10.547 7.047 1 90.75 428 ALA B CA 1
ATOM 8737 C C . ALA B 1 428 ? -7.613 10.992 6.332 1 90.75 428 ALA B C 1
ATOM 8739 O O . ALA B 1 428 ? -6.523 10.5 6.633 1 90.75 428 ALA B O 1
ATOM 8740 N N . ARG B 1 429 ? -7.832 11.867 5.438 1 92.88 429 ARG B N 1
ATOM 8741 C CA . ARG B 1 429 ? -6.695 12.461 4.75 1 92.88 429 ARG B CA 1
ATOM 8742 C C . ARG B 1 429 ? -6.355 13.828 5.336 1 92.88 429 ARG B C 1
ATOM 8744 O O . ARG B 1 429 ? -7.004 14.828 5.016 1 92.88 429 ARG B O 1
ATOM 8751 N N . TYR B 1 430 ? -5.363 13.852 6.078 1 95.94 430 TYR B N 1
ATOM 8752 C CA . TYR B 1 430 ? -4.938 15.102 6.703 1 95.94 430 TYR B CA 1
ATOM 8753 C C . TYR B 1 430 ? -4.121 15.945 5.734 1 95.94 430 TYR B C 1
ATOM 8755 O O . TYR B 1 430 ? -3.314 15.414 4.965 1 95.94 430 TYR B O 1
ATOM 8763 N N . GLN B 1 431 ? -4.324 17.281 5.879 1 94.88 431 GLN B N 1
ATOM 8764 C CA . GLN B 1 431 ? -3.611 18.219 5.016 1 94.88 431 GLN B CA 1
ATOM 8765 C C . GLN B 1 431 ? -2.764 19.188 5.836 1 94.88 431 GLN B C 1
ATOM 8767 O O . GLN B 1 431 ? -1.736 19.672 5.363 1 94.88 431 GLN B O 1
ATOM 8772 N N . ARG B 1 432 ? -3.223 19.438 6.941 1 97.56 432 ARG B N 1
ATOM 8773 C CA . ARG B 1 432 ? -2.574 20.469 7.754 1 97.56 432 ARG B CA 1
ATOM 8774 C C . ARG B 1 432 ? -2.473 20.016 9.211 1 97.56 432 ARG B C 1
ATOM 8776 O O . ARG B 1 432 ? -3.279 19.219 9.68 1 97.56 432 ARG B O 1
ATOM 8783 N N . VAL B 1 433 ? -1.493 20.594 9.883 1 98.25 433 VAL B N 1
ATOM 8784 C CA . VAL B 1 433 ? -1.309 20.281 11.297 1 98.25 433 VAL B CA 1
ATOM 8785 C C . VAL B 1 433 ? -0.867 21.531 12.047 1 98.25 433 VAL B C 1
ATOM 8787 O O . VAL B 1 433 ? -0.123 22.359 11.516 1 98.25 433 VAL B O 1
ATOM 8790 N N . ALA B 1 434 ? -1.413 21.75 13.109 1 98.19 434 ALA B N 1
ATOM 8791 C CA . ALA B 1 434 ? -0.969 22.719 14.117 1 98.19 434 ALA B CA 1
ATOM 8792 C C . ALA B 1 434 ? -0.863 22.062 15.492 1 98.19 434 ALA B C 1
ATOM 8794 O O . ALA B 1 434 ? -1.698 21.234 15.859 1 98.19 434 ALA B O 1
ATOM 8795 N N . VAL B 1 435 ? 0.146 22.406 16.25 1 97.75 435 VAL B N 1
ATOM 8796 C CA . VAL B 1 435 ? 0.368 21.766 17.531 1 97.75 435 VAL B CA 1
ATOM 8797 C C . VAL B 1 435 ? 0.449 22.828 18.641 1 97.75 435 VAL B C 1
ATOM 8799 O O . VAL B 1 435 ? 1.079 23.875 18.453 1 97.75 435 VAL B O 1
ATOM 8802 N N . HIS B 1 436 ? -0.21 22.594 19.719 1 96.88 436 HIS B N 1
ATOM 8803 C CA . HIS B 1 436 ? -0.182 23.438 20.906 1 96.88 436 HIS B CA 1
ATOM 8804 C C . HIS B 1 436 ? 0.332 22.688 22.125 1 96.88 436 HIS B C 1
ATOM 8806 O O . HIS B 1 436 ? -0.263 21.688 22.531 1 96.88 436 HIS B O 1
ATOM 8812 N N . ARG B 1 437 ? 1.425 23.141 22.688 1 95.12 437 ARG B N 1
ATOM 8813 C CA . ARG B 1 437 ? 1.88 22.609 23.969 1 95.12 437 ARG B CA 1
ATOM 8814 C C . ARG B 1 437 ? 1.177 23.297 25.125 1 95.12 437 ARG B C 1
ATOM 8816 O O . ARG B 1 437 ? 1.391 24.484 25.375 1 95.12 437 ARG B O 1
ATOM 8823 N N . VAL B 1 438 ? 0.32 22.562 25.844 1 94 438 VAL B N 1
ATOM 8824 C CA . VAL B 1 438 ? -0.595 23.141 26.812 1 94 438 VAL B CA 1
ATOM 8825 C C . VAL B 1 438 ? -0.293 22.594 28.203 1 94 438 VAL B C 1
ATOM 8827 O O . VAL B 1 438 ? -0.115 21.375 28.375 1 94 438 VAL B O 1
ATOM 8830 N N . PRO B 1 439 ? -0.193 23.531 29.109 1 92.69 439 PRO B N 1
ATOM 8831 C CA . PRO B 1 439 ? -0.063 23.031 30.484 1 92.69 439 PRO B CA 1
ATOM 8832 C C . PRO B 1 439 ? -1.379 22.5 31.047 1 92.69 439 PRO B C 1
ATOM 8834 O O . PRO B 1 439 ? -2.379 23.219 31.078 1 92.69 439 PRO B O 1
ATOM 8837 N N . GLY B 1 440 ? -1.442 21.297 31.391 1 92.25 440 GLY B N 1
ATOM 8838 C CA . GLY B 1 440 ? -2.553 20.75 32.156 1 92.25 440 GLY B CA 1
ATOM 8839 C C . GLY B 1 440 ? -2.402 20.938 33.656 1 92.25 440 GLY B C 1
ATOM 8840 O O . GLY B 1 440 ? -1.562 21.719 34.094 1 92.25 440 GLY B O 1
ATOM 8841 N N . LEU B 1 441 ? -3.295 20.25 34.344 1 92.38 441 LEU B N 1
ATOM 8842 C CA . LEU B 1 441 ? -3.221 20.391 35.812 1 92.38 441 LEU B CA 1
ATOM 8843 C C . LEU B 1 441 ? -1.96 19.719 36.344 1 92.38 441 LEU B C 1
ATOM 8845 O O . LEU B 1 441 ? -1.351 20.219 37.281 1 92.38 441 LEU B O 1
ATOM 8849 N N . GLN B 1 442 ? -1.574 18.656 35.688 1 88.5 442 GLN B N 1
ATOM 8850 C CA . GLN B 1 442 ? -0.477 17.859 36.25 1 88.5 442 GLN B CA 1
ATOM 8851 C C . GLN B 1 442 ? 0.773 17.984 35.375 1 88.5 442 GLN B C 1
ATOM 8853 O O . GLN B 1 442 ? 1.892 18.031 35.906 1 88.5 442 GLN B O 1
ATOM 8858 N N . ARG B 1 443 ? 0.633 17.969 34.156 1 92.31 443 ARG B N 1
ATOM 8859 C CA . ARG B 1 443 ? 1.769 18.016 33.25 1 92.31 443 ARG B CA 1
ATOM 8860 C C . ARG B 1 443 ? 1.417 18.766 31.969 1 92.31 443 ARG B C 1
ATOM 8862 O O . ARG B 1 443 ? 0.324 19.328 31.844 1 92.31 443 ARG B O 1
ATOM 8869 N N . THR B 1 444 ? 2.445 18.891 31.078 1 93.44 444 THR B N 1
ATOM 8870 C CA . THR B 1 444 ? 2.252 19.562 29.797 1 93.44 444 THR B CA 1
ATOM 8871 C C . THR B 1 444 ? 1.949 18.547 28.688 1 93.44 444 THR B C 1
ATOM 8873 O O . THR B 1 444 ? 2.488 17.438 28.703 1 93.44 444 THR B O 1
ATOM 8876 N N . TYR B 1 445 ? 1.045 18.875 27.859 1 95.44 445 TYR B N 1
ATOM 8877 C CA . TYR B 1 445 ? 0.617 18 26.797 1 95.44 445 TYR B CA 1
ATOM 8878 C C . TYR B 1 445 ? 0.685 18.703 25.438 1 95.44 445 TYR B C 1
ATOM 8880 O O . TYR B 1 445 ? 0.554 19.922 25.359 1 95.44 445 TYR B O 1
ATOM 8888 N N . ASP B 1 446 ? 0.943 17.922 24.391 1 95.56 446 ASP B N 1
ATOM 8889 C CA . ASP B 1 446 ? 0.847 18.438 23.016 1 95.56 446 ASP B CA 1
ATOM 8890 C C . ASP B 1 446 ? -0.511 18.094 22.406 1 95.56 446 ASP B C 1
ATOM 8892 O O . ASP B 1 446 ? -0.872 16.922 22.281 1 95.56 446 ASP B O 1
ATOM 8896 N N . VAL B 1 447 ? -1.224 19.125 22.109 1 97.56 447 VAL B N 1
ATOM 8897 C CA . VAL B 1 447 ? -2.512 18.953 21.453 1 97.56 447 VAL B CA 1
ATOM 8898 C C . VAL B 1 447 ? -2.359 19.234 19.953 1 97.56 447 VAL B C 1
ATOM 8900 O O . VAL B 1 447 ? -1.817 20.266 19.562 1 97.56 447 VAL B O 1
ATOM 8903 N N . LEU B 1 448 ? -2.795 18.297 19.156 1 98 448 LEU B N 1
ATOM 8904 C CA . LEU B 1 448 ? -2.682 18.406 17.703 1 98 448 LEU B CA 1
ATOM 8905 C C . LEU B 1 448 ? -4.016 18.812 17.078 1 98 448 LEU B C 1
ATOM 8907 O O . LEU B 1 448 ? -5.066 18.281 17.469 1 98 448 LEU B O 1
ATOM 8911 N N . PHE B 1 449 ? -4.012 19.75 16.234 1 98.62 449 PHE B N 1
ATOM 8912 C CA . PHE B 1 449 ? -5.133 20.109 15.375 1 98.62 449 PHE B CA 1
ATOM 8913 C C . PHE B 1 449 ? -4.855 19.703 13.938 1 98.62 449 PHE B C 1
ATOM 8915 O O . PHE B 1 449 ? -3.887 20.156 13.328 1 98.62 449 PHE B O 1
ATOM 8922 N N . LEU B 1 450 ? -5.695 18.828 13.445 1 98.25 450 LEU B N 1
ATOM 8923 C CA . LEU B 1 450 ? -5.469 18.234 12.125 1 98.25 450 LEU B CA 1
ATOM 8924 C C . LEU B 1 450 ? -6.609 18.578 11.172 1 98.25 450 LEU B C 1
ATOM 8926 O O . LEU B 1 450 ? -7.762 18.219 11.422 1 98.25 450 LEU B O 1
ATOM 8930 N N . GLY B 1 451 ? -6.246 19.312 10.102 1 98.25 451 GLY B N 1
ATOM 8931 C CA . GLY B 1 451 ? -7.238 19.609 9.078 1 98.25 451 GLY B CA 1
ATOM 8932 C C . GLY B 1 451 ? -7.285 18.562 7.977 1 98.25 451 GLY B C 1
ATOM 8933 O O . GLY B 1 451 ? -6.242 18.109 7.5 1 98.25 451 GLY B O 1
ATOM 8934 N N . THR B 1 452 ? -8.5 18.188 7.566 1 96.5 452 THR B N 1
ATOM 8935 C CA . THR B 1 452 ? -8.648 17.141 6.555 1 96.5 452 THR B CA 1
ATOM 8936 C C . THR B 1 452 ? -8.961 17.75 5.191 1 96.5 452 THR B C 1
ATOM 8938 O O . THR B 1 452 ? -9.258 18.938 5.09 1 96.5 452 THR B O 1
ATOM 8941 N N . SER B 1 453 ? -8.93 16.953 4.168 1 93.75 453 SER B N 1
ATOM 8942 C CA . SER B 1 453 ? -9.172 17.375 2.791 1 93.75 453 SER B CA 1
ATOM 8943 C C . SER B 1 453 ? -10.664 17.531 2.518 1 93.75 453 SER B C 1
ATOM 8945 O O . SER B 1 453 ? -11.062 18.125 1.512 1 93.75 453 SER B O 1
ATOM 8947 N N . ASP B 1 454 ? -11.445 17.094 3.451 1 93.75 454 ASP B N 1
ATOM 8948 C CA . ASP B 1 454 ? -12.883 17.188 3.223 1 93.75 454 ASP B CA 1
ATOM 8949 C C . ASP B 1 454 ? -13.547 18.109 4.25 1 93.75 454 ASP B C 1
ATOM 8951 O O . ASP B 1 454 ? -14.742 17.984 4.52 1 93.75 454 ASP B O 1
ATOM 8955 N N . GLY B 1 455 ? -12.82 18.906 4.934 1 97.06 455 GLY B N 1
ATOM 8956 C CA . GLY B 1 455 ? -13.375 20.016 5.676 1 97.06 455 GLY B CA 1
ATOM 8957 C C . GLY B 1 455 ? -13.523 19.75 7.16 1 97.06 455 GLY B C 1
ATOM 8958 O O . GLY B 1 455 ? -14.234 20.453 7.863 1 97.06 455 GLY B O 1
ATOM 8959 N N . TRP B 1 456 ? -12.867 18.703 7.656 1 97.44 456 TRP B N 1
ATOM 8960 C CA . TRP B 1 456 ? -12.969 18.359 9.07 1 97.44 456 TRP B CA 1
ATOM 8961 C C . TRP B 1 456 ? -11.711 18.812 9.82 1 97.44 456 TRP B C 1
ATOM 8963 O O . TRP B 1 456 ? -10.641 18.938 9.227 1 97.44 456 TRP B O 1
ATOM 8973 N N . LEU B 1 457 ? -11.906 19.094 11.062 1 98.06 457 LEU B N 1
ATOM 8974 C CA . LEU B 1 457 ? -10.828 19.391 12.008 1 98.06 457 LEU B CA 1
ATOM 8975 C C . LEU B 1 457 ? -10.805 18.359 13.133 1 98.06 457 LEU B C 1
ATOM 8977 O O . LEU B 1 457 ? -11.789 18.188 13.852 1 98.06 457 LEU B O 1
ATOM 8981 N N . HIS B 1 458 ? -9.727 17.656 13.227 1 97.88 458 HIS B N 1
ATOM 8982 C CA . HIS B 1 458 ? -9.539 16.719 14.328 1 97.88 458 HIS B CA 1
ATOM 8983 C C . HIS B 1 458 ? -8.68 17.344 15.43 1 97.88 458 HIS B C 1
ATOM 8985 O O . HIS B 1 458 ? -7.668 17.969 15.148 1 97.88 458 HIS B O 1
ATOM 8991 N N . LYS B 1 459 ? -9.156 17.234 16.578 1 98.12 459 LYS B N 1
ATOM 8992 C CA . LYS B 1 459 ? -8.375 17.578 17.766 1 98.12 459 LYS B CA 1
ATOM 8993 C C . LYS B 1 459 ? -7.906 16.312 18.484 1 98.12 459 LYS B C 1
ATOM 8995 O O . LYS B 1 459 ? -8.719 15.484 18.891 1 98.12 459 LYS B O 1
ATOM 9000 N N . ALA B 1 460 ? -6.605 16.25 18.656 1 97.88 460 ALA B N 1
ATOM 9001 C CA . ALA B 1 460 ? -6.055 15.047 19.25 1 97.88 460 ALA B CA 1
ATOM 9002 C C . ALA B 1 460 ? -4.992 15.383 20.297 1 97.88 460 ALA B C 1
ATOM 9004 O O . ALA B 1 460 ? -4.41 16.469 20.266 1 97.88 460 ALA B O 1
ATOM 9005 N N . VAL B 1 461 ? -4.836 14.477 21.219 1 97.38 461 VAL B N 1
ATOM 9006 C CA . VAL B 1 461 ? -3.818 14.672 22.25 1 97.38 461 VAL B CA 1
ATOM 9007 C C . VAL B 1 461 ? -2.902 13.453 22.297 1 97.38 461 VAL B C 1
ATOM 9009 O O . VAL B 1 461 ? -3.357 12.32 22.125 1 97.38 461 VAL B O 1
ATOM 9012 N N . SER B 1 462 ? -1.644 13.781 22.453 1 92.38 462 SER B N 1
ATOM 9013 C CA . SER B 1 462 ? -0.667 12.703 22.609 1 92.38 462 SER B CA 1
ATOM 9014 C C . SER B 1 462 ? -0.717 12.102 24 1 92.38 462 SER B C 1
ATOM 9016 O O . SER B 1 462 ? -0.599 12.82 25 1 92.38 462 SER B O 1
ATOM 9018 N N . VAL B 1 463 ? -0.988 10.797 24.094 1 90.88 463 VAL B N 1
ATOM 9019 C CA . VAL B 1 463 ? -1.061 10.078 25.359 1 90.88 463 VAL B CA 1
ATOM 9020 C C . VAL B 1 463 ? -0.087 8.906 25.344 1 90.88 463 VAL B C 1
ATOM 9022 O O . VAL B 1 463 ? -0.384 7.852 24.766 1 90.88 463 VAL B O 1
ATOM 9025 N N . GLY B 1 464 ? 1.056 9 26.016 1 82.06 464 GLY B N 1
ATOM 9026 C CA . GLY B 1 464 ? 2.066 7.957 25.938 1 82.06 464 GLY B CA 1
ATOM 9027 C C . GLY B 1 464 ? 2.561 7.727 24.516 1 82.06 464 GLY B C 1
ATOM 9028 O O . GLY B 1 464 ? 2.977 8.672 23.828 1 82.06 464 GLY B O 1
ATOM 9029 N N . PRO B 1 465 ? 2.5 6.523 24.141 1 79.38 465 PRO B N 1
ATOM 9030 C CA . PRO B 1 465 ? 2.975 6.242 22.797 1 79.38 465 PRO B CA 1
ATOM 9031 C C . PRO B 1 465 ? 1.88 6.41 21.734 1 79.38 465 PRO B C 1
ATOM 9033 O O . PRO B 1 465 ? 2.158 6.344 20.531 1 79.38 465 PRO B O 1
ATOM 9036 N N . GLY B 1 466 ? 0.699 6.773 22.281 1 83.69 466 GLY B N 1
ATOM 9037 C CA . GLY B 1 466 ? -0.385 6.855 21.312 1 83.69 466 GLY B CA 1
ATOM 9038 C C . GLY B 1 466 ? -1.06 8.219 21.297 1 83.69 466 GLY B C 1
ATOM 9039 O O . GLY B 1 466 ? -0.47 9.211 21.719 1 83.69 466 GLY B O 1
ATOM 9040 N N . VAL B 1 467 ? -2.195 8.227 20.516 1 93.75 467 VAL B N 1
ATOM 9041 C CA . VAL B 1 467 ? -2.945 9.469 20.344 1 93.75 467 VAL B CA 1
ATOM 9042 C C . VAL B 1 467 ? -4.426 9.219 20.625 1 93.75 467 VAL B C 1
ATOM 9044 O O . VAL B 1 467 ? -4.926 8.109 20.422 1 93.75 467 VAL B O 1
ATOM 9047 N N . HIS B 1 468 ? -4.965 10.133 21.328 1 95.88 468 HIS B N 1
ATOM 9048 C CA . HIS B 1 468 ? -6.406 10.148 21.547 1 95.88 468 HIS B CA 1
ATOM 9049 C C . HIS B 1 468 ? -7.07 11.289 20.781 1 95.88 468 HIS B C 1
ATOM 9051 O O . HIS B 1 468 ? -6.715 12.453 20.969 1 95.88 468 HIS B O 1
ATOM 9057 N N . ILE B 1 469 ? -7.98 10.922 19.875 1 97.25 469 ILE B N 1
ATOM 9058 C CA . ILE B 1 469 ? -8.688 11.969 19.156 1 97.25 469 ILE B CA 1
ATOM 9059 C C . ILE B 1 469 ? -9.898 12.43 19.969 1 97.25 469 ILE B C 1
ATOM 9061 O O . ILE B 1 469 ? -10.883 11.703 20.094 1 97.25 469 ILE B O 1
ATOM 9065 N N . ILE B 1 470 ? -9.891 13.594 20.406 1 97.69 470 ILE B N 1
ATOM 9066 C CA . ILE B 1 470 ? -10.867 14.148 21.344 1 97.69 470 ILE B CA 1
ATOM 9067 C C . ILE B 1 470 ? -12.156 14.469 20.594 1 97.69 470 ILE B C 1
ATOM 9069 O O . ILE B 1 470 ? -13.25 14.148 21.062 1 97.69 470 ILE B O 1
ATOM 9073 N N . GLU B 1 471 ? -11.969 15.164 19.516 1 96.81 471 GLU B N 1
ATOM 9074 C CA . GLU B 1 471 ? -13.148 15.625 18.797 1 96.81 471 GLU B CA 1
ATOM 9075 C C . GLU B 1 471 ? -12.859 15.773 17.297 1 96.81 471 GLU B C 1
ATOM 9077 O O . GLU B 1 471 ? -11.719 16 16.906 1 96.81 471 GLU B O 1
ATOM 9082 N N . GLU B 1 472 ? -13.852 15.547 16.5 1 97.12 472 GLU B N 1
ATOM 9083 C CA . GLU B 1 472 ? -13.875 15.914 15.086 1 97.12 472 GLU B CA 1
ATOM 9084 C C . GLU B 1 472 ? -14.977 16.938 14.797 1 97.12 472 GLU B C 1
ATOM 9086 O O . GLU B 1 472 ? -16.141 16.688 15.094 1 97.12 472 GLU B O 1
ATOM 9091 N N . LEU B 1 473 ? -14.578 18.031 14.281 1 97.5 473 LEU B N 1
ATOM 9092 C CA . LEU B 1 473 ? -15.492 19.125 13.992 1 97.5 473 LEU B CA 1
ATOM 9093 C C . LEU B 1 473 ? -15.477 19.469 12.508 1 97.5 473 LEU B C 1
ATOM 9095 O O . LEU B 1 473 ? -14.414 19.734 11.938 1 97.5 473 LEU B O 1
ATOM 9099 N N . GLN B 1 474 ? -16.625 19.469 11.906 1 97.69 474 GLN B N 1
ATOM 9100 C CA . GLN B 1 474 ? -16.656 19.906 10.516 1 97.69 474 GLN B CA 1
ATOM 9101 C C . GLN B 1 474 ? -16.672 21.438 10.43 1 97.69 474 GLN B C 1
ATOM 9103 O O . GLN B 1 474 ? -17.625 22.078 10.891 1 97.69 474 GLN B O 1
ATOM 9108 N N . ILE B 1 475 ? -15.695 21.953 9.852 1 97.62 475 ILE B N 1
ATOM 9109 C CA . ILE B 1 475 ? -15.578 23.406 9.891 1 97.62 475 ILE B CA 1
ATOM 9110 C C . ILE B 1 475 ? -15.867 23.969 8.5 1 97.62 475 ILE B C 1
ATOM 9112 O O . ILE B 1 475 ? -16.109 25.172 8.359 1 97.62 475 ILE B O 1
ATOM 9116 N N . PHE B 1 476 ? -15.844 23.172 7.523 1 97.56 476 PHE B N 1
ATOM 9117 C CA . PHE B 1 476 ? -16.219 23.562 6.168 1 97.56 476 PHE B CA 1
ATOM 9118 C C . PHE B 1 476 ? -17.109 22.516 5.531 1 97.56 476 PHE B C 1
ATOM 9120 O O . PHE B 1 476 ? -17.156 21.359 5.984 1 97.56 476 PHE B O 1
ATOM 9127 N N . SER B 1 477 ? -17.844 22.922 4.5 1 95.31 477 SER B N 1
ATOM 9128 C CA . SER B 1 477 ? -18.719 21.984 3.805 1 95.31 477 SER B CA 1
ATOM 9129 C C . SER B 1 477 ? -17.922 20.875 3.137 1 95.31 477 SER B C 1
ATOM 9131 O O . SER B 1 477 ? -16.719 21.016 2.896 1 95.31 477 SER B O 1
ATOM 9133 N N . SER B 1 478 ? -18.719 19.828 2.799 1 89.38 478 SER B N 1
ATOM 9134 C CA . SER B 1 478 ? -18.062 18.656 2.215 1 89.38 478 SER B CA 1
ATOM 9135 C C . SER B 1 478 ? -17.391 19.016 0.889 1 89.38 478 SER B C 1
ATOM 9137 O O . SER B 1 478 ? -17.969 19.719 0.067 1 89.38 478 SER B O 1
ATOM 9139 N N . GLY B 1 479 ? -16.234 18.672 0.753 1 87.69 479 GLY B N 1
ATOM 9140 C CA . GLY B 1 479 ? -15.484 18.953 -0.464 1 87.69 479 GLY B CA 1
ATOM 9141 C C . GLY B 1 479 ? -14.547 20.125 -0.334 1 87.69 479 GLY B C 1
ATOM 9142 O O . GLY B 1 479 ? -13.719 20.375 -1.219 1 87.69 479 GLY B O 1
ATOM 9143 N N . GLN B 1 480 ? -14.766 20.969 0.723 1 94.44 480 GLN B N 1
ATOM 9144 C CA . GLN B 1 480 ? -13.867 22.094 0.974 1 94.44 480 GLN B CA 1
ATOM 9145 C C . GLN B 1 480 ? -12.719 21.688 1.895 1 94.44 480 GLN B C 1
ATOM 9147 O O . GLN B 1 480 ? -12.914 21.547 3.105 1 94.44 480 GLN B O 1
ATOM 9152 N N . PRO B 1 481 ? -11.57 21.641 1.388 1 95.62 481 PRO B N 1
ATOM 9153 C CA . PRO B 1 481 ? -10.445 21.203 2.205 1 95.62 481 PRO B CA 1
ATOM 9154 C C . PRO B 1 481 ? -9.969 22.266 3.188 1 95.62 481 PRO B C 1
ATOM 9156 O O . PRO B 1 481 ? -10.125 23.469 2.928 1 95.62 481 PRO B O 1
ATOM 9159 N N . VAL B 1 482 ? -9.453 21.812 4.309 1 97.19 482 VAL B N 1
ATOM 9160 C CA . VAL B 1 482 ? -8.742 22.734 5.199 1 97.19 482 VAL B CA 1
ATOM 9161 C C . VAL B 1 482 ? -7.359 23.031 4.625 1 97.19 482 VAL B C 1
ATOM 9163 O O . VAL B 1 482 ? -6.434 22.234 4.758 1 97.19 482 VAL B O 1
ATOM 9166 N N . GLN B 1 483 ? -7.168 24.234 4.156 1 95.56 483 GLN B N 1
ATOM 9167 C CA . GLN B 1 483 ? -5.973 24.562 3.385 1 95.56 483 GLN B CA 1
ATOM 9168 C C . GLN B 1 483 ? -4.898 25.172 4.27 1 95.56 483 GLN B C 1
ATOM 9170 O O . GLN B 1 483 ? -3.711 25.141 3.938 1 95.56 483 GLN B O 1
ATOM 9175 N N . ASN B 1 484 ? -5.34 25.766 5.312 1 96.5 484 ASN B N 1
ATOM 9176 C CA . ASN B 1 484 ? -4.406 26.422 6.227 1 96.5 484 ASN B CA 1
ATOM 9177 C C . ASN B 1 484 ? -4.914 26.375 7.664 1 96.5 484 ASN B C 1
ATOM 9179 O O . ASN B 1 484 ? -6.121 26.375 7.902 1 96.5 484 ASN B O 1
ATOM 9183 N N . LEU B 1 485 ? -4.031 26.281 8.547 1 97.88 485 LEU B N 1
ATOM 9184 C CA . LEU B 1 485 ? -4.301 26.359 9.977 1 97.88 485 LEU B CA 1
ATOM 9185 C C . LEU B 1 485 ? -3.334 27.312 10.664 1 97.88 485 LEU B C 1
ATOM 9187 O O . LEU B 1 485 ? -2.135 27.297 10.375 1 97.88 485 LEU B O 1
ATOM 9191 N N . LEU B 1 486 ? -3.875 28.172 11.453 1 97.81 486 LEU B N 1
ATOM 9192 C CA . LEU B 1 486 ? -3.068 29.109 12.234 1 97.81 486 LEU B CA 1
ATOM 9193 C C . LEU B 1 486 ? -3.549 29.156 13.68 1 97.81 486 LEU B C 1
ATOM 9195 O O . LEU B 1 486 ? -4.711 29.469 13.938 1 97.81 486 LEU B O 1
ATOM 9199 N N . LEU B 1 487 ? -2.668 28.859 14.578 1 97 487 LEU B N 1
ATOM 9200 C CA . LEU B 1 487 ? -3.014 28.812 15.992 1 97 487 LEU B CA 1
ATOM 9201 C C . LEU B 1 487 ? -2.613 30.094 16.703 1 97 487 LEU B C 1
ATOM 9203 O O . LEU B 1 487 ? -1.474 30.547 16.578 1 97 487 LEU B O 1
ATOM 9207 N N . ASP B 1 488 ? -3.518 30.688 17.344 1 96.19 488 ASP B N 1
ATOM 9208 C CA . ASP B 1 488 ? -3.262 31.75 18.312 1 96.19 488 ASP B CA 1
ATOM 9209 C C . ASP B 1 488 ? -3.266 31.188 19.734 1 96.19 488 ASP B C 1
ATOM 9211 O O . ASP B 1 488 ? -4.297 31.203 20.406 1 96.19 488 ASP B O 1
ATOM 9215 N N . ALA B 1 489 ? -2.199 30.844 20.219 1 92.12 489 ALA B N 1
ATOM 9216 C CA . ALA B 1 489 ? -2.072 30.156 21.484 1 92.12 489 ALA B CA 1
ATOM 9217 C C . ALA B 1 489 ? -2.471 31.062 22.656 1 92.12 489 ALA B C 1
ATOM 9219 O O . ALA B 1 489 ? -3.021 30.594 23.656 1 92.12 489 ALA B O 1
ATOM 9220 N N . ASP B 1 490 ? -2.254 32.312 22.531 1 90.94 490 ASP B N 1
ATOM 9221 C CA . ASP B 1 490 ? -2.514 33.25 23.609 1 90.94 490 ASP B CA 1
ATOM 9222 C C . ASP B 1 490 ? -4.016 33.438 23.828 1 90.94 490 ASP B C 1
ATOM 9224 O O . ASP B 1 490 ? -4.488 33.406 24.969 1 90.94 490 ASP B O 1
ATOM 9228 N N . ARG B 1 491 ? -4.703 33.531 22.766 1 91.69 491 ARG B N 1
ATOM 9229 C CA . ARG B 1 491 ? -6.141 33.781 22.875 1 91.69 491 ARG B CA 1
ATOM 9230 C C . ARG B 1 491 ? -6.918 32.469 22.875 1 91.69 491 ARG B C 1
ATOM 9232 O O . ARG B 1 491 ? -8.117 32.469 23.141 1 91.69 491 ARG B O 1
ATOM 9239 N N . GLY B 1 492 ? -6.23 31.484 22.578 1 93.81 492 GLY B N 1
ATOM 9240 C CA . GLY B 1 492 ? -6.879 30.188 22.562 1 93.81 492 GLY B CA 1
ATOM 9241 C C . GLY B 1 492 ? -7.855 30.016 21.422 1 93.81 492 GLY B C 1
ATOM 9242 O O . GLY B 1 492 ? -8.984 29.547 21.625 1 93.81 492 GLY B O 1
ATOM 9243 N N . VAL B 1 493 ? -7.43 30.422 20.266 1 96 493 VAL B N 1
ATOM 9244 C CA . VAL B 1 493 ? -8.281 30.312 19.094 1 96 493 VAL B CA 1
ATOM 9245 C C . VAL B 1 493 ? -7.477 29.75 17.922 1 96 493 VAL B C 1
ATOM 9247 O O . VAL B 1 493 ? -6.266 29.969 17.828 1 96 493 VAL B O 1
ATOM 9250 N N . LEU B 1 494 ? -8.133 28.984 17.109 1 97.62 494 LEU B N 1
ATOM 9251 C CA . LEU B 1 494 ? -7.551 28.422 15.898 1 97.62 494 LEU B CA 1
ATOM 9252 C C . LEU B 1 494 ? -8.25 28.953 14.656 1 97.62 494 LEU B C 1
ATOM 9254 O O . LEU B 1 494 ? -9.477 29 14.586 1 97.62 494 LEU B O 1
ATOM 9258 N N . TYR B 1 495 ? -7.473 29.469 13.75 1 98.19 495 TYR B N 1
ATOM 9259 C CA . TYR B 1 495 ? -8.023 29.922 12.477 1 98.19 495 TYR B CA 1
ATOM 9260 C C . TYR B 1 495 ? -7.84 28.859 11.398 1 98.19 495 TYR B C 1
ATOM 9262 O O . TYR B 1 495 ? -6.793 28.203 11.328 1 98.19 495 TYR B O 1
ATOM 9270 N N . GLY B 1 496 ? -8.859 28.562 10.664 1 97.75 496 GLY B N 1
ATOM 9271 C CA . GLY B 1 496 ? -8.812 27.688 9.5 1 97.75 496 GLY B CA 1
ATOM 9272 C C . GLY B 1 496 ? -9.281 28.375 8.227 1 97.75 496 GLY B C 1
ATOM 9273 O O . GLY B 1 496 ? -10.227 29.156 8.25 1 97.75 496 GLY B O 1
ATOM 9274 N N . ALA B 1 497 ? -8.578 28.078 7.129 1 97.94 497 ALA B N 1
ATOM 9275 C CA . ALA B 1 497 ? -8.953 28.688 5.855 1 97.94 497 ALA B CA 1
ATOM 9276 C C . ALA B 1 497 ? -9.227 27.625 4.793 1 97.94 497 ALA B C 1
ATOM 9278 O O . ALA B 1 497 ? -8.625 26.562 4.812 1 97.94 497 ALA B O 1
ATOM 9279 N N . SER B 1 498 ? -10.141 27.906 3.941 1 97.25 498 SER B N 1
ATOM 9280 C CA . SER B 1 498 ? -10.508 27.078 2.787 1 97.25 498 SER B CA 1
ATOM 9281 C C . SER B 1 498 ? -10.789 27.953 1.565 1 97.25 498 SER B C 1
ATOM 9283 O O . SER B 1 498 ? -10.445 29.125 1.54 1 97.25 498 SER B O 1
ATOM 9285 N N . HIS B 1 499 ? -11.328 27.422 0.509 1 95.88 499 HIS B N 1
ATOM 9286 C CA . HIS B 1 499 ? -11.719 28.172 -0.67 1 95.88 499 HIS B CA 1
ATOM 9287 C C . HIS B 1 499 ? -12.891 29.094 -0.366 1 95.88 499 HIS B C 1
ATOM 9289 O O . HIS B 1 499 ? -12.961 30.219 -0.887 1 95.88 499 HIS B O 1
ATOM 9295 N N . SER B 1 500 ? -13.656 28.734 0.574 1 95.56 500 SER B N 1
ATOM 9296 C CA . SER B 1 500 ? -14.938 29.406 0.769 1 95.56 500 SER B CA 1
ATOM 9297 C C . SER B 1 500 ? -14.82 30.516 1.811 1 95.56 500 SER B C 1
ATOM 9299 O O . SER B 1 500 ? -15.648 31.422 1.84 1 95.56 500 SER B O 1
ATOM 9301 N N . GLY B 1 501 ? -13.82 30.312 2.684 1 96.88 501 GLY B N 1
ATOM 9302 C CA . GLY B 1 501 ? -13.727 31.312 3.729 1 96.88 501 GLY B CA 1
ATOM 9303 C C . GLY B 1 501 ? -12.719 30.969 4.805 1 96.88 501 GLY B C 1
ATOM 9304 O O . GLY B 1 501 ? -11.852 30.125 4.602 1 96.88 501 GLY B O 1
ATOM 9305 N N . VAL B 1 502 ? -12.812 31.828 5.898 1 97.88 502 VAL B N 1
ATOM 9306 C CA . VAL B 1 502 ? -11.945 31.656 7.062 1 97.88 502 VAL B CA 1
ATOM 9307 C C . VAL B 1 502 ? -12.805 31.422 8.312 1 97.88 502 VAL B C 1
ATOM 9309 O O . VAL B 1 502 ? -13.836 32.062 8.484 1 97.88 502 VAL B O 1
ATOM 9312 N N . VAL B 1 503 ? -12.375 30.453 9.109 1 97.44 503 VAL B N 1
ATOM 9313 C CA . VAL B 1 503 ? -13.148 30.156 10.312 1 97.44 503 VAL B CA 1
ATOM 9314 C C . VAL B 1 503 ? -12.281 30.406 11.547 1 97.44 503 VAL B C 1
ATOM 9316 O O . VAL B 1 503 ? -11.047 30.359 11.469 1 97.44 503 VAL B O 1
ATOM 9319 N N . GLN B 1 504 ? -12.883 30.797 12.586 1 97.19 504 GLN B N 1
ATOM 9320 C CA . GLN B 1 504 ? -12.289 30.938 13.914 1 97.19 504 GLN B CA 1
ATOM 9321 C C . GLN B 1 504 ? -12.93 29.969 14.906 1 97.19 504 GLN B C 1
ATOM 9323 O O . GLN B 1 504 ? -14.141 29.984 15.102 1 97.19 504 GLN B O 1
ATOM 9328 N N . VAL B 1 505 ? -12.094 29.109 15.453 1 97 505 VAL B N 1
ATOM 9329 C CA . VAL B 1 505 ? -12.602 28.062 16.344 1 97 505 VAL B CA 1
ATOM 9330 C C . VAL B 1 505 ? -11.852 28.125 17.672 1 97 505 VAL B C 1
ATOM 9332 O O . VAL B 1 505 ? -10.625 28.031 17.703 1 97 505 VAL B O 1
ATOM 9335 N N . PRO B 1 506 ? -12.617 28.297 18.781 1 96.56 506 PRO B N 1
ATOM 9336 C CA . PRO B 1 506 ? -11.922 28.156 20.078 1 96.56 506 PRO B CA 1
ATOM 9337 C C . PRO B 1 506 ? -11.266 26.797 20.25 1 96.56 506 PRO B C 1
ATOM 9339 O O . PRO B 1 506 ? -11.828 25.781 19.844 1 96.56 506 PRO B O 1
ATOM 9342 N N . VAL B 1 507 ? -10.117 26.75 20.906 1 97.06 507 VAL B N 1
ATOM 9343 C CA . VAL B 1 507 ? -9.359 25.5 21.016 1 97.06 507 VAL B CA 1
ATOM 9344 C C . VAL B 1 507 ? -10.039 24.578 22.031 1 97.06 507 VAL B C 1
ATOM 9346 O O . VAL B 1 507 ? -9.867 23.359 21.969 1 97.06 507 VAL B O 1
ATOM 9349 N N . ALA B 1 508 ? -10.836 25.141 22.938 1 95.94 508 ALA B N 1
ATOM 9350 C CA . ALA B 1 508 ? -11.469 24.344 23.984 1 95.94 508 ALA B CA 1
ATOM 9351 C C . ALA B 1 508 ? -12.992 24.453 23.922 1 95.94 508 ALA B C 1
ATOM 9353 O O . ALA B 1 508 ? -13.531 25.453 23.453 1 95.94 508 ALA B O 1
ATOM 9354 N N . ASN B 1 509 ? -13.68 23.422 24.266 1 95.25 509 ASN B N 1
ATOM 9355 C CA . ASN B 1 509 ? -15.133 23.344 24.375 1 95.25 509 ASN B CA 1
ATOM 9356 C C . ASN B 1 509 ? -15.562 22.578 25.609 1 95.25 509 ASN B C 1
ATOM 9358 O O . ASN B 1 509 ? -16.312 21.594 25.516 1 95.25 509 ASN B O 1
ATOM 9362 N N . CYS B 1 510 ? -15.219 23.094 26.766 1 97.06 510 CYS B N 1
ATOM 9363 C CA . CYS B 1 510 ? -15.359 22.359 28.016 1 97.06 510 CYS B CA 1
ATOM 9364 C C . CYS B 1 510 ? -16.828 22.281 28.438 1 97.06 510 CYS B C 1
ATOM 9366 O O . CYS B 1 510 ? -17.234 21.312 29.078 1 97.06 510 CYS B O 1
ATOM 9368 N N . SER B 1 511 ? -17.641 23.234 28.016 1 94.12 511 SER B N 1
ATOM 9369 C CA . SER B 1 511 ? -19.047 23.297 28.406 1 94.12 511 SER B CA 1
ATOM 9370 C C . SER B 1 511 ? -19.844 22.141 27.812 1 94.12 511 SER B C 1
ATOM 9372 O O . SER B 1 511 ? -20.938 21.844 28.25 1 94.12 511 SER B O 1
ATOM 9374 N N . LEU B 1 512 ? -19.266 21.594 26.797 1 95.06 512 LEU B N 1
ATOM 9375 C CA . LEU B 1 512 ? -19.922 20.453 26.156 1 95.06 512 LEU B CA 1
ATOM 9376 C C . LEU B 1 512 ? -20.031 19.281 27.125 1 95.06 512 LEU B C 1
ATOM 9378 O O . LEU B 1 512 ? -20.969 18.484 27.031 1 95.06 512 LEU B O 1
ATOM 9382 N N . TYR B 1 513 ? -19.125 19.188 28.047 1 95.62 513 TYR B N 1
ATOM 9383 C CA . TYR B 1 513 ? -19.094 18.078 28.984 1 95.62 513 TYR B CA 1
ATOM 9384 C C . TYR B 1 513 ? -19.922 18.375 30.219 1 95.62 513 TYR B C 1
ATOM 9386 O O . TYR B 1 513 ? -19.453 19.094 31.125 1 95.62 513 TYR B O 1
ATOM 9394 N N . GLN B 1 514 ? -21 17.703 30.375 1 91.56 514 GLN B N 1
ATOM 9395 C CA . GLN B 1 514 ? -21.984 18.078 31.391 1 91.56 514 GLN B CA 1
ATOM 9396 C C . GLN B 1 514 ? -21.812 17.234 32.656 1 91.56 514 GLN B C 1
ATOM 9398 O O . GLN B 1 514 ? -22.406 17.516 33.688 1 91.56 514 GLN B O 1
ATOM 9403 N N . SER B 1 515 ? -21.078 16.156 32.562 1 92 515 SER B N 1
ATOM 9404 C CA . SER B 1 515 ? -20.859 15.305 33.719 1 92 515 SER B CA 1
ATOM 9405 C C . SER B 1 515 ? -19.375 15.125 34 1 92 515 SER B C 1
ATOM 9407 O O . SER B 1 515 ? -18.531 15.359 33.125 1 92 515 SER B O 1
ATOM 9409 N N . CYS B 1 516 ? -19.125 14.828 35.281 1 93.12 516 CYS B N 1
ATOM 9410 C CA . CYS B 1 516 ? -17.734 14.539 35.656 1 93.12 516 CYS B CA 1
ATOM 9411 C C . CYS B 1 516 ? -17.141 13.469 34.75 1 93.12 516 CYS B C 1
ATOM 9413 O O . CYS B 1 516 ? -15.992 13.594 34.312 1 93.12 516 CYS B O 1
ATOM 9415 N N . GLY B 1 517 ? -17.938 12.5 34.406 1 93.88 517 GLY B N 1
ATOM 9416 C CA . GLY B 1 517 ? -17.469 11.422 33.562 1 93.88 517 GLY B CA 1
ATOM 9417 C C . GLY B 1 517 ? -17.109 11.891 32.156 1 93.88 517 GLY B C 1
ATOM 9418 O O . GLY B 1 517 ? -16.031 11.57 31.656 1 93.88 517 GLY B O 1
ATOM 9419 N N . ASP B 1 518 ? -17.953 12.68 31.609 1 94.81 518 ASP B N 1
ATOM 9420 C CA . ASP B 1 518 ? -17.703 13.195 30.266 1 94.81 518 ASP B CA 1
ATOM 9421 C C . ASP B 1 518 ? -16.469 14.094 30.25 1 94.81 518 ASP B C 1
ATOM 9423 O O . ASP B 1 518 ? -15.688 14.086 29.281 1 94.81 518 ASP B O 1
ATOM 9427 N N . CYS B 1 519 ? -16.344 14.828 31.312 1 96.44 519 CYS B N 1
ATOM 9428 C CA . CYS B 1 519 ? -15.219 15.75 31.406 1 96.44 519 CYS B CA 1
ATOM 9429 C C . CYS B 1 519 ? -13.898 15 31.469 1 96.44 519 CYS B C 1
ATOM 9431 O O . CYS B 1 519 ? -12.953 15.336 30.75 1 96.44 519 CYS B O 1
ATOM 9433 N N . LEU B 1 520 ? -13.852 13.969 32.25 1 95.94 520 LEU B N 1
ATOM 9434 C CA . LEU B 1 520 ? -12.617 13.211 32.406 1 95.94 520 LEU B CA 1
ATOM 9435 C C . LEU B 1 520 ? -12.344 12.336 31.203 1 95.94 520 LEU B C 1
ATOM 9437 O O . LEU B 1 520 ? -11.203 12.211 30.766 1 95.94 520 LEU B O 1
ATOM 9441 N N . LEU B 1 521 ? -13.391 11.766 30.656 1 96.5 521 LEU B N 1
ATOM 9442 C CA . LEU B 1 521 ? -13.242 10.836 29.531 1 96.5 521 LEU B CA 1
ATOM 9443 C C . LEU B 1 521 ? -12.898 11.578 28.25 1 96.5 521 LEU B C 1
ATOM 9445 O O . LEU B 1 521 ? -12.445 10.969 27.281 1 96.5 521 LEU B O 1
ATOM 9449 N N . ALA B 1 522 ? -13.094 12.859 28.25 1 96.88 522 ALA B N 1
ATOM 9450 C CA . ALA B 1 522 ? -12.711 13.664 27.094 1 96.88 522 ALA B CA 1
ATOM 9451 C C . ALA B 1 522 ? -11.195 13.68 26.906 1 96.88 522 ALA B C 1
ATOM 9453 O O . ALA B 1 522 ? -10.695 13.805 25.797 1 96.88 522 ALA B O 1
ATOM 9454 N N . ARG B 1 523 ? -10.539 13.641 28.047 1 96.69 523 ARG B N 1
ATOM 9455 C CA . ARG B 1 523 ? -9.078 13.68 28.062 1 96.69 523 ARG B CA 1
ATOM 9456 C C . ARG B 1 523 ? -8.555 14.938 27.375 1 96.69 523 ARG B C 1
ATOM 9458 O O . ARG B 1 523 ? -7.594 14.875 26.609 1 96.69 523 ARG B O 1
ATOM 9465 N N . ASP B 1 524 ? -9.234 16.031 27.516 1 97.5 524 ASP B N 1
ATOM 9466 C CA . ASP B 1 524 ? -8.867 17.328 26.953 1 97.5 524 ASP B CA 1
ATOM 9467 C C . ASP B 1 524 ? -7.973 18.109 27.922 1 97.5 524 ASP B C 1
ATOM 9469 O O . ASP B 1 524 ? -8.414 18.5 29 1 97.5 524 ASP B O 1
ATOM 9473 N N . PRO B 1 525 ? -6.809 18.375 27.516 1 97.31 525 PRO B N 1
ATOM 9474 C CA . PRO B 1 525 ? -5.898 19.062 28.438 1 97.31 525 PRO B CA 1
ATOM 9475 C C . PRO B 1 525 ? -6.367 20.484 28.781 1 97.31 525 PRO B C 1
ATOM 9477 O O . PRO B 1 525 ? -5.91 21.062 29.766 1 97.31 525 PRO B O 1
ATOM 9480 N N . TYR B 1 526 ? -7.246 21.062 28.031 1 97.56 526 TYR B N 1
ATOM 9481 C CA . TYR B 1 526 ? -7.754 22.406 28.281 1 97.56 526 TYR B CA 1
ATOM 9482 C C . TYR B 1 526 ? -8.812 22.406 29.375 1 97.56 526 TYR B C 1
ATOM 9484 O O . TYR B 1 526 ? -9.18 23.453 29.906 1 97.56 526 TYR B O 1
ATOM 9492 N N . CYS B 1 527 ? -9.344 21.219 29.734 1 97.5 527 CYS B N 1
ATOM 9493 C CA . CYS B 1 527 ? -10.531 21.141 30.578 1 97.5 527 CYS B CA 1
ATOM 9494 C C . CYS B 1 527 ? -10.242 20.359 31.859 1 97.5 527 CYS B C 1
ATOM 9496 O O . CYS B 1 527 ? -9.43 19.438 31.859 1 97.5 527 CYS B O 1
ATOM 9498 N N . ALA B 1 528 ? -10.922 20.75 32.875 1 96.62 528 ALA B N 1
ATOM 9499 C CA . ALA B 1 528 ? -10.883 20.047 34.156 1 96.62 528 ALA B CA 1
ATOM 9500 C C . ALA B 1 528 ? -12.219 20.172 34.875 1 96.62 528 ALA B C 1
ATOM 9502 O O . ALA B 1 528 ? -12.977 21.109 34.656 1 96.62 528 ALA B O 1
ATOM 9503 N N . TRP B 1 529 ? -12.484 19.188 35.719 1 95.12 529 TRP B N 1
ATOM 9504 C CA . TRP B 1 529 ? -13.719 19.188 36.5 1 95.12 529 TRP B CA 1
ATOM 9505 C C . TRP B 1 529 ? -13.547 19.953 37.781 1 95.12 529 TRP B C 1
ATOM 9507 O O . TRP B 1 529 ? -12.688 19.625 38.625 1 95.12 529 TRP B O 1
ATOM 9517 N N . SER B 1 530 ? -14.32 20.969 38 1 92.88 530 SER B N 1
ATOM 9518 C CA . SER B 1 530 ? -14.188 21.859 39.125 1 92.88 530 SER B CA 1
ATOM 9519 C C . SER B 1 530 ? -14.945 21.328 40.344 1 92.88 530 SER B C 1
ATOM 9521 O O . SER B 1 530 ? -14.82 21.859 41.438 1 92.88 530 SER B O 1
ATOM 9523 N N . GLY B 1 531 ? -15.695 20.266 40.188 1 88.56 531 GLY B N 1
ATOM 9524 C CA . GLY B 1 531 ? -16.578 19.766 41.219 1 88.56 531 GLY B CA 1
ATOM 9525 C C . GLY B 1 531 ? -18.047 19.828 40.812 1 88.56 531 GLY B C 1
ATOM 9526 O O . GLY B 1 531 ? -18.844 19 41.25 1 88.56 531 GLY B O 1
ATOM 9527 N N . SER B 1 532 ? -18.375 20.844 40 1 88.62 532 SER B N 1
ATOM 9528 C CA . SER B 1 532 ? -19.766 21.016 39.594 1 88.62 532 SER B CA 1
ATOM 9529 C C . SER B 1 532 ? -19.891 21.094 38.062 1 88.62 532 SER B C 1
ATOM 9531 O O . SER B 1 532 ? -20.953 20.766 37.531 1 88.62 532 SER B O 1
ATOM 9533 N N . SER B 1 533 ? -18.844 21.562 37.469 1 93.31 533 SER B N 1
ATOM 9534 C CA . SER B 1 533 ? -18.875 21.703 36 1 93.31 533 SER B CA 1
ATOM 9535 C C . SER B 1 533 ? -17.469 21.531 35.406 1 93.31 533 SER B C 1
ATOM 9537 O O . SER B 1 533 ? -16.469 21.578 36.125 1 93.31 533 SER B O 1
ATOM 9539 N N . CYS B 1 534 ? -17.516 21.266 34.156 1 96.25 534 CYS B N 1
ATOM 9540 C CA . CYS B 1 534 ? -16.25 21.172 33.438 1 96.25 534 CYS B CA 1
ATOM 9541 C C . CYS B 1 534 ? -15.805 22.547 32.938 1 96.25 534 CYS B C 1
ATOM 9543 O O . CYS B 1 534 ? -16.547 23.234 32.25 1 96.25 534 CYS B O 1
ATOM 9545 N N . LYS B 1 535 ? -14.633 22.938 33.375 1 95.94 535 LYS B N 1
ATOM 9546 C CA . LYS B 1 535 ? -14.203 24.297 33.094 1 95.94 535 LYS B CA 1
ATOM 9547 C C . LYS B 1 535 ? -12.789 24.328 32.5 1 95.94 535 LYS B C 1
ATOM 9549 O O . LYS B 1 535 ? -12.062 23.328 32.594 1 95.94 535 LYS B O 1
ATOM 9554 N N . HIS B 1 536 ? -12.516 25.484 31.922 1 96.12 536 HIS B N 1
ATOM 9555 C CA . HIS B 1 536 ? -11.18 25.672 31.375 1 96.12 536 HIS B CA 1
ATOM 9556 C C . HIS B 1 536 ? -10.133 25.734 32.469 1 96.12 536 HIS B C 1
ATOM 9558 O O . HIS B 1 536 ? -10.344 26.375 33.5 1 96.12 536 HIS B O 1
ATOM 9564 N N . VAL B 1 537 ? -9.062 25.141 32.281 1 94.69 537 VAL B N 1
ATOM 9565 C CA . VAL B 1 537 ? -8.023 24.969 33.281 1 94.69 537 VAL B CA 1
ATOM 9566 C C . VAL B 1 537 ? -7.441 26.328 33.688 1 94.69 537 VAL B C 1
ATOM 9568 O O . VAL B 1 537 ? -6.973 26.516 34.812 1 94.69 537 VAL B O 1
ATOM 9571 N N . SER B 1 538 ? -7.426 27.328 32.781 1 90.81 538 SER B N 1
ATOM 9572 C CA . SER B 1 538 ? -6.848 28.641 33.062 1 90.81 538 SER B CA 1
ATOM 9573 C C . SER B 1 538 ? -7.586 29.344 34.188 1 90.81 538 SER B C 1
ATOM 9575 O O . SER B 1 538 ? -7.051 30.281 34.781 1 90.81 538 SER B O 1
ATOM 9577 N N . LEU B 1 539 ? -8.766 28.844 34.469 1 89.62 539 LEU B N 1
ATOM 9578 C CA . LEU B 1 539 ? -9.586 29.469 35.5 1 89.62 539 LEU B CA 1
ATOM 9579 C C . LEU B 1 539 ? -9.258 28.891 36.875 1 89.62 539 LEU B C 1
ATOM 9581 O O . LEU B 1 539 ? -9.75 29.391 37.906 1 89.62 539 LEU B O 1
ATOM 9585 N N . TYR B 1 540 ? -8.414 27.953 36.844 1 90.69 540 TYR B N 1
ATOM 9586 C CA . TYR B 1 540 ? -8.109 27.266 38.094 1 90.69 540 TYR B CA 1
ATOM 9587 C C . TYR B 1 540 ? -7.18 28.109 38.969 1 90.69 540 TYR B C 1
ATOM 9589 O O . TYR B 1 540 ? -6.078 28.469 38.531 1 90.69 540 TYR B O 1
ATOM 9597 N N . ARG B 1 541 ? -7.691 28.422 40.125 1 89.56 541 ARG B N 1
ATOM 9598 C CA . ARG B 1 541 ? -6.914 29.078 41.188 1 89.56 541 ARG B CA 1
ATOM 9599 C C . ARG B 1 541 ? -6.914 28.266 42.469 1 89.56 541 ARG B C 1
ATOM 9601 O O . ARG B 1 541 ? -7.895 28.266 43.219 1 89.56 541 ARG B O 1
ATOM 9608 N N . PRO B 1 542 ? -5.773 27.656 42.688 1 82.44 542 PRO B N 1
ATOM 9609 C CA . PRO B 1 542 ? -5.727 26.75 43.844 1 82.44 542 PRO B CA 1
ATOM 9610 C C . PRO B 1 542 ? -6.105 27.453 45.156 1 82.44 542 PRO B C 1
ATOM 9612 O O . PRO B 1 542 ? -6.723 26.844 46.031 1 82.44 542 PRO B O 1
ATOM 9615 N N . ALA B 1 543 ? -5.773 28.719 45.281 1 82.44 543 ALA B N 1
ATOM 9616 C CA . ALA B 1 543 ? -5.992 29.453 46.531 1 82.44 543 ALA B CA 1
ATOM 9617 C C . ALA B 1 543 ? -7.48 29.656 46.781 1 82.44 543 ALA B C 1
ATOM 9619 O O . ALA B 1 543 ? -7.922 29.719 47.938 1 82.44 543 ALA B O 1
ATOM 9620 N N . VAL B 1 544 ? -8.266 29.719 45.719 1 77.38 544 VAL B N 1
ATOM 9621 C CA . VAL B 1 544 ? -9.672 30.094 45.875 1 77.38 544 VAL B CA 1
ATOM 9622 C C . VAL B 1 544 ? -10.562 28.875 45.625 1 77.38 544 VAL B C 1
ATOM 9624 O O . VAL B 1 544 ? -11.75 28.891 45.969 1 77.38 544 VAL B O 1
ATOM 9627 N N . ALA B 1 545 ? -9.875 27.891 45.094 1 72.56 545 ALA B N 1
ATOM 9628 C CA . ALA B 1 545 ? -10.719 26.766 44.75 1 72.56 545 ALA B CA 1
ATOM 9629 C C . ALA B 1 545 ? -11.148 25.984 46 1 72.56 545 ALA B C 1
ATOM 9631 O O . ALA B 1 545 ? -10.328 25.703 46.875 1 72.56 545 ALA B O 1
ATOM 9632 N N . SER B 1 546 ? -12.469 25.875 46.219 1 71.69 546 SER B N 1
ATOM 9633 C CA . SER B 1 546 ? -13.031 25.141 47.344 1 71.69 546 SER B CA 1
ATOM 9634 C C . SER B 1 546 ? -12.547 23.688 47.375 1 71.69 546 SER B C 1
ATOM 9636 O O . SER B 1 546 ? -12.305 23.125 48.438 1 71.69 546 SER B O 1
ATOM 9638 N N . ARG B 1 547 ? -12.469 23.172 46.062 1 79.69 547 ARG B N 1
ATOM 9639 C CA . ARG B 1 547 ? -11.961 21.812 45.906 1 79.69 547 ARG B CA 1
ATOM 9640 C C . ARG B 1 547 ? -10.953 21.734 44.781 1 79.69 547 ARG B C 1
ATOM 9642 O O . ARG B 1 547 ? -10.992 22.547 43.844 1 79.69 547 ARG B O 1
ATOM 9649 N N . PRO B 1 548 ? -10.148 20.797 45.062 1 87.25 548 PRO B N 1
ATOM 9650 C CA . PRO B 1 548 ? -9.188 20.625 44 1 87.25 548 PRO B CA 1
ATOM 9651 C C . PRO B 1 548 ? -9.836 20.141 42.688 1 87.25 548 PRO B C 1
ATOM 9653 O O . PRO B 1 548 ? -10.727 19.297 42.719 1 87.25 548 PRO B O 1
ATOM 9656 N N . TRP B 1 549 ? -9.523 20.797 41.594 1 93.38 549 TRP B N 1
ATOM 9657 C CA . TRP B 1 549 ? -10.031 20.359 40.312 1 93.38 549 TRP B CA 1
ATOM 9658 C C . TRP B 1 549 ? -9.438 19.016 39.906 1 93.38 549 TRP B C 1
ATOM 9660 O O . TRP B 1 549 ? -8.383 18.625 40.406 1 93.38 549 TRP B O 1
ATOM 9670 N N . ILE B 1 550 ? -10.172 18.297 39.062 1 93.88 550 ILE B N 1
ATOM 9671 C CA . ILE B 1 550 ? -9.719 16.953 38.656 1 93.88 550 ILE B CA 1
ATOM 9672 C C . ILE B 1 550 ? -9.555 16.875 37.156 1 93.88 550 ILE B C 1
ATOM 9674 O O . ILE B 1 550 ? -10.375 17.422 36.406 1 93.88 550 ILE B O 1
ATOM 9678 N N . GLN B 1 551 ? -8.469 16.297 36.719 1 95.25 551 GLN B N 1
ATOM 9679 C CA . GLN B 1 551 ? -8.133 16.031 35.344 1 95.25 551 GLN B CA 1
ATOM 9680 C C . GLN B 1 551 ? -7.293 14.766 35.188 1 95.25 551 GLN B C 1
ATOM 9682 O O . GLN B 1 551 ? -6.41 14.508 36 1 95.25 551 GLN B O 1
ATOM 9687 N N . ASP B 1 552 ? -7.625 13.953 34.219 1 95 552 ASP B N 1
ATOM 9688 C CA . ASP B 1 552 ? -6.824 12.758 33.969 1 95 552 ASP B CA 1
ATOM 9689 C C . ASP B 1 552 ? -6.746 12.477 32.469 1 95 552 ASP B C 1
ATOM 9691 O O . ASP B 1 552 ? -7.59 11.766 31.906 1 95 552 ASP B O 1
ATOM 9695 N N . ILE B 1 553 ? -5.688 12.867 31.922 1 95.75 553 ILE B N 1
ATOM 9696 C CA . ILE B 1 553 ? -5.543 12.742 30.469 1 95.75 553 ILE B CA 1
ATOM 9697 C C . ILE B 1 553 ? -4.973 11.367 30.125 1 95.75 553 ILE B C 1
ATOM 9699 O O . ILE B 1 553 ? -5.422 10.719 29.172 1 95.75 553 ILE B O 1
ATOM 9703 N N . GLU B 1 554 ? -4.027 10.828 30.891 1 93.56 554 GLU B N 1
ATOM 9704 C CA . GLU B 1 554 ? -3.32 9.594 30.594 1 93.56 554 GLU B CA 1
ATOM 9705 C C . GLU B 1 554 ? -4.172 8.375 30.922 1 93.56 554 GLU B C 1
ATOM 9707 O O . GLU B 1 554 ? -4.289 7.449 30.125 1 93.56 554 GLU B O 1
ATOM 9712 N N . GLY B 1 555 ? -4.852 8.398 32 1 90.31 555 GLY B N 1
ATOM 9713 C CA . GLY B 1 555 ? -5.535 7.203 32.5 1 90.31 555 GLY B CA 1
ATOM 9714 C C . GLY B 1 555 ? -7.023 7.219 32.219 1 90.31 555 GLY B C 1
ATOM 9715 O O . GLY B 1 555 ? -7.66 6.164 32.125 1 90.31 555 GLY B O 1
ATOM 9716 N N . ALA B 1 556 ? -7.57 8.383 32.062 1 92.31 556 ALA B N 1
ATOM 9717 C CA . ALA B 1 556 ? -9.008 8.531 31.859 1 92.31 556 ALA B CA 1
ATOM 9718 C C . ALA B 1 556 ? -9.797 7.777 32.938 1 92.31 556 ALA B C 1
ATOM 9720 O O . ALA B 1 556 ? -10.758 7.066 32.625 1 92.31 556 ALA B O 1
ATOM 9721 N N . ASN B 1 557 ? -9.352 7.832 34.156 1 92.19 557 ASN B N 1
ATOM 9722 C CA . ASN B 1 557 ? -9.969 7.09 35.25 1 92.19 557 ASN B CA 1
ATOM 9723 C C . ASN B 1 557 ? -11.18 7.832 35.812 1 92.19 557 ASN B C 1
ATOM 9725 O O . ASN B 1 557 ? -11.172 8.234 36.969 1 92.19 557 ASN B O 1
ATOM 9729 N N . ALA B 1 558 ? -12.219 7.852 35.062 1 92.94 558 ALA B N 1
ATOM 9730 C CA . ALA B 1 558 ? -13.438 8.539 35.5 1 92.94 558 ALA B CA 1
ATOM 9731 C C . ALA B 1 558 ? -14.133 7.789 36.625 1 92.94 558 ALA B C 1
ATOM 9733 O O . ALA B 1 558 ? -14.695 8.406 37.531 1 92.94 558 ALA B O 1
ATOM 9734 N N . ARG B 1 559 ? -14.086 6.496 36.625 1 90.25 559 ARG B N 1
ATOM 9735 C CA . ARG B 1 559 ? -14.773 5.68 37.625 1 90.25 559 ARG B CA 1
ATOM 9736 C C . ARG B 1 559 ? -14.273 5.996 39.031 1 90.25 559 ARG B C 1
ATOM 9738 O O . ARG B 1 559 ? -15.07 6.227 39.938 1 90.25 559 ARG B O 1
ATOM 9745 N N . GLU B 1 560 ? -13.062 6.133 39.281 1 89.81 560 GLU B N 1
ATOM 9746 C CA . GLU B 1 560 ? -12.477 6.371 40.594 1 89.81 560 GLU B CA 1
ATOM 9747 C C . GLU B 1 560 ? -12.539 7.848 40.969 1 89.81 560 GLU B C 1
ATOM 9749 O O . GLU B 1 560 ? -12.898 8.188 42.094 1 89.81 560 GLU B O 1
ATOM 9754 N N . LEU B 1 561 ? -12.305 8.695 40.062 1 91.5 561 LEU B N 1
ATOM 9755 C CA . LEU B 1 561 ? -12.148 10.117 40.375 1 91.5 561 LEU B CA 1
ATOM 9756 C C . LEU B 1 561 ? -13.508 10.797 40.5 1 91.5 561 LEU B C 1
ATOM 9758 O O . LEU B 1 561 ? -13.664 11.719 41.312 1 91.5 561 LEU B O 1
ATOM 9762 N N . CYS B 1 562 ? -14.477 10.391 39.688 1 89.69 562 CYS B N 1
ATOM 9763 C CA . CYS B 1 562 ? -15.781 11.039 39.75 1 89.69 562 CYS B CA 1
ATOM 9764 C C . CYS B 1 562 ? -16.625 10.484 40.906 1 89.69 562 CYS B C 1
ATOM 9766 O O . CYS B 1 562 ? -17.5 11.172 41.438 1 89.69 562 CYS B O 1
ATOM 9768 N N . ASN B 1 563 ? -16.531 9.234 41.219 1 77.94 563 ASN B N 1
ATOM 9769 C CA . ASN B 1 563 ? -17.266 8.648 42.344 1 77.94 563 ASN B CA 1
ATOM 9770 C C . ASN B 1 563 ? -16.797 9.219 43.688 1 77.94 563 ASN B C 1
ATOM 9772 O O . ASN B 1 563 ? -17.594 9.383 44.625 1 77.94 563 ASN B O 1
ATOM 9776 N N . THR B 1 564 ? -15.594 9.453 43.781 1 63.94 564 THR B N 1
ATOM 9777 C CA . THR B 1 564 ? -15.062 10.047 45 1 63.94 564 THR B CA 1
ATOM 9778 C C . THR B 1 564 ? -15.516 11.5 45.125 1 63.94 564 THR B C 1
ATOM 9780 O O . THR B 1 564 ? -15.773 11.969 46.25 1 63.94 564 THR B O 1
ATOM 9783 N N . SER B 1 565 ? -15.641 12.141 44.031 1 58 565 SER B N 1
ATOM 9784 C CA . SER B 1 565 ? -16.031 13.547 44.062 1 58 565 SER B CA 1
ATOM 9785 C C . SER B 1 565 ? -17.516 13.695 44.406 1 58 565 SER B C 1
ATOM 9787 O O . SER B 1 565 ? -17.906 14.648 45.062 1 58 565 SER B O 1
ATOM 9789 N N . SER B 1 566 ? -18.391 12.75 43.906 1 57 566 SER B N 1
ATOM 9790 C CA . SER B 1 566 ? -19.828 12.805 44.156 1 57 566 SER B CA 1
ATOM 9791 C C . SER B 1 566 ? -20.156 12.398 45.594 1 57 566 SER B C 1
ATOM 9793 O O . SER B 1 566 ? -21.141 12.875 46.156 1 57 566 SER B O 1
ATOM 9795 N N . SER B 1 567 ? -19.453 11.422 46.188 1 47.06 567 SER B N 1
ATOM 9796 C CA . SER B 1 567 ? -19.828 11.016 47.562 1 47.06 567 SER B CA 1
ATOM 9797 C C . SER B 1 567 ? -19.766 12.195 48.531 1 47.06 567 SER B C 1
ATOM 9799 O O . SER B 1 567 ? -20.516 12.234 49.5 1 47.06 567 SER B O 1
ATOM 9801 N N . LYS B 1 568 ? -18.938 13.172 48.469 1 44.75 568 LYS B N 1
ATOM 9802 C CA . LYS B 1 568 ? -19 14.25 49.438 1 44.75 568 LYS B CA 1
ATOM 9803 C C . LYS B 1 568 ? -20.188 15.18 49.156 1 44.75 568 LYS B C 1
ATOM 9805 O O . LYS B 1 568 ? -20.672 15.875 50.062 1 44.75 568 LYS B O 1
ATOM 9810 N N . ALA B 1 569 ? -20.469 15.391 47.906 1 40.47 569 ALA B N 1
ATOM 9811 C CA . ALA B 1 569 ? -21.609 16.234 47.594 1 40.47 569 ALA B CA 1
ATOM 9812 C C . ALA B 1 569 ? -22.922 15.469 47.812 1 40.47 569 ALA B C 1
ATOM 9814 O O . ALA B 1 569 ? -24 15.961 47.5 1 40.47 569 ALA B O 1
ATOM 9815 N N . ARG B 1 570 ? -22.844 14.258 48.156 1 39.09 570 ARG B N 1
ATOM 9816 C CA . ARG B 1 570 ? -24.094 13.539 48.344 1 39.09 570 ARG B CA 1
ATOM 9817 C C . ARG B 1 570 ? -24.906 14.148 49.469 1 39.09 570 ARG B C 1
ATOM 9819 O O . ARG B 1 570 ? -25.953 13.609 49.875 1 39.09 570 ARG B O 1
ATOM 9826 N N . THR B 1 571 ? -24.25 14.883 50.375 1 33.97 571 THR B N 1
ATOM 9827 C CA . THR B 1 571 ? -25.25 15.125 51.406 1 33.97 571 THR B CA 1
ATOM 9828 C C . THR B 1 571 ? -26.562 15.586 50.781 1 33.97 571 THR B C 1
ATOM 9830 O O . THR B 1 571 ? -27.641 15.164 51.188 1 33.97 571 THR B O 1
ATOM 9833 N N . SER B 1 572 ? -26.734 17.016 50.406 1 32.38 572 SER B N 1
ATOM 9834 C CA . SER B 1 572 ? -28.016 17.688 50.375 1 32.38 572 SER B CA 1
ATOM 9835 C C . SER B 1 572 ? -28.781 17.297 49.094 1 32.38 572 SER B C 1
ATOM 9837 O O . SER B 1 572 ? -29.984 17.562 49 1 32.38 572 SER B O 1
ATOM 9839 N N . VAL B 1 573 ? -28.125 17.406 47.812 1 32.97 573 VAL B N 1
ATOM 9840 C CA . VAL B 1 573 ? -29.047 17.469 46.688 1 32.97 573 VAL B CA 1
ATOM 9841 C C . VAL B 1 573 ? -29.625 16.094 46.406 1 32.97 573 VAL B C 1
ATOM 9843 O O . VAL B 1 573 ? -28.875 15.141 46.156 1 32.97 573 VAL B O 1
ATOM 9846 N N . SER B 1 574 ? -30.625 15.594 47 1 34.28 574 SER B N 1
ATOM 9847 C CA . SER B 1 574 ? -31.625 14.648 46.531 1 34.28 574 SER B CA 1
ATOM 9848 C C . SER B 1 574 ? -31.688 14.602 45.031 1 34.28 574 SER B C 1
ATOM 9850 O O . SER B 1 574 ? -32.375 15.43 44.406 1 34.28 574 SER B O 1
ATOM 9852 N N . ARG B 1 575 ? -30.672 14.469 44.312 1 33.53 575 ARG B N 1
ATOM 9853 C CA . ARG B 1 575 ? -30.734 14.406 42.875 1 33.53 575 ARG B CA 1
ATOM 9854 C C . ARG B 1 575 ? -31.922 13.562 42.406 1 33.53 575 ARG B C 1
ATOM 9856 O O . ARG B 1 575 ? -32.031 12.398 42.781 1 33.53 575 ARG B O 1
ATOM 9863 N N . GLY B 1 576 ? -33 14.133 42.062 1 34.44 576 GLY B N 1
ATOM 9864 C CA . GLY B 1 576 ? -34.25 13.742 41.438 1 34.44 576 GLY B CA 1
ATOM 9865 C C . GLY B 1 576 ? -34.062 12.594 40.469 1 34.44 576 GLY B C 1
ATOM 9866 O O . GLY B 1 576 ? -33.031 12.469 39.812 1 34.44 576 GLY B O 1
ATOM 9867 N N . LYS B 1 577 ? -34.562 11.484 40.688 1 44.09 577 LYS B N 1
ATOM 9868 C CA . LYS B 1 577 ? -34.938 10.461 39.719 1 44.09 577 LYS B CA 1
ATOM 9869 C C . LYS B 1 577 ? -35.094 11.062 38.312 1 44.09 577 LYS B C 1
ATOM 9871 O O . LYS B 1 577 ? -35.906 11.961 38.125 1 44.09 577 LYS B O 1
ATOM 9876 N N . LYS B 1 578 ? -34 11.258 37.531 1 51.22 578 LYS B N 1
ATOM 9877 C CA . LYS B 1 578 ? -34.312 11.664 36.188 1 51.22 578 LYS B CA 1
ATOM 9878 C C . LYS B 1 578 ? -35.688 11.164 35.75 1 51.22 578 LYS B C 1
ATOM 9880 O O . LYS B 1 578 ? -35.969 9.969 35.844 1 51.22 578 LYS B O 1
ATOM 9885 N N . HIS B 1 579 ? -36.625 11.93 35.781 1 65.12 579 HIS B N 1
ATOM 9886 C CA . HIS B 1 579 ? -38 11.688 35.344 1 65.12 579 HIS B CA 1
ATOM 9887 C C . HIS B 1 579 ? -38.031 11.102 33.938 1 65.12 579 HIS B C 1
ATOM 9889 O O . HIS B 1 579 ? -37.25 11.531 33.062 1 65.12 579 HIS B O 1
ATOM 9895 N N . CYS B 1 580 ? -38.344 9.812 33.844 1 79.75 580 CYS B N 1
ATOM 9896 C CA . CYS B 1 580 ? -38.438 9.203 32.531 1 79.75 580 CYS B CA 1
ATOM 9897 C C . CYS B 1 580 ? -39.312 10.047 31.594 1 79.75 580 CYS B C 1
ATOM 9899 O O . CYS B 1 580 ? -40.312 10.609 32.031 1 79.75 580 CYS B O 1
ATOM 9901 N N . GLU B 1 581 ? -38.719 10.422 30.609 1 86.88 581 GLU B N 1
ATOM 9902 C CA . GLU B 1 581 ? -39.438 11.172 29.578 1 86.88 581 GLU B CA 1
ATOM 9903 C C . GLU B 1 581 ? -40.656 10.391 29.047 1 86.88 581 GLU B C 1
ATOM 9905 O O . GLU B 1 581 ? -40.5 9.266 28.562 1 86.88 581 GLU B O 1
ATOM 9910 N N . PRO B 1 582 ? -41.75 10.93 29.25 1 86.62 582 PRO B N 1
ATOM 9911 C CA . PRO B 1 582 ? -42.938 10.219 28.734 1 86.62 582 PRO B CA 1
ATOM 9912 C C . PRO B 1 582 ? -43 10.219 27.203 1 86.62 582 PRO B C 1
ATOM 9914 O O . PRO B 1 582 ? -42.812 11.266 26.578 1 86.62 582 PRO B O 1
ATOM 9917 N N . VAL B 1 583 ? -43.094 9.055 26.672 1 86.5 583 VAL B N 1
ATOM 9918 C CA . VAL B 1 583 ? -43.219 8.914 25.234 1 86.5 583 VAL B CA 1
ATOM 9919 C C . VAL B 1 583 ? -44.531 8.234 24.891 1 86.5 583 VAL B C 1
ATOM 9921 O O . VAL B 1 583 ? -44.906 7.246 25.531 1 86.5 583 VAL B O 1
ATOM 9924 N N . GLN B 1 584 ? -45.25 8.82 24.016 1 83.25 584 GLN B N 1
ATOM 9925 C CA . GLN B 1 584 ? -46.562 8.281 23.625 1 83.25 584 GLN B CA 1
ATOM 9926 C C . GLN B 1 584 ? -46.438 7.355 22.422 1 83.25 584 GLN B C 1
ATOM 9928 O O . GLN B 1 584 ? -45.812 7.703 21.422 1 83.25 584 GLN B O 1
ATOM 9933 N N . PHE B 1 585 ? -46.938 6.199 22.719 1 76.62 585 PHE B N 1
ATOM 9934 C CA . PHE B 1 585 ? -46.938 5.215 21.656 1 76.62 585 PHE B CA 1
ATOM 9935 C C . PHE B 1 585 ? -48.344 4.898 21.203 1 76.62 585 PHE B C 1
ATOM 9937 O O . PHE B 1 585 ? -49.281 4.871 22.016 1 76.62 585 PHE B O 1
ATOM 9944 N N . GLN B 1 586 ? -48.5 4.844 19.859 1 72.19 586 GLN B N 1
ATOM 9945 C CA . GLN B 1 586 ? -49.75 4.305 19.344 1 72.19 586 GLN B CA 1
ATOM 9946 C C . GLN B 1 586 ? -49.75 2.781 19.422 1 72.19 586 GLN B C 1
ATOM 9948 O O . GLN B 1 586 ? -48.719 2.135 19.219 1 72.19 586 GLN B O 1
ATOM 9953 N N . PRO B 1 587 ? -50.938 2.342 19.781 1 64.62 587 PRO B N 1
ATOM 9954 C CA . PRO B 1 587 ? -51 0.882 19.875 1 64.62 587 PRO B CA 1
ATOM 9955 C C . PRO B 1 587 ? -50.625 0.187 18.562 1 64.62 587 PRO B C 1
ATOM 9957 O O . PRO B 1 587 ? -51 0.674 17.484 1 64.62 587 PRO B O 1
ATOM 9960 N N . LEU B 1 588 ? -49.938 -0.756 18.641 1 58.31 588 LEU B N 1
ATOM 9961 C CA . LEU B 1 588 ? -49.625 -1.685 17.562 1 58.31 588 LEU B CA 1
ATOM 9962 C C . LEU B 1 588 ? -48.719 -1.025 16.531 1 58.31 588 LEU B C 1
ATOM 9964 O O . LEU B 1 588 ? -48.781 -1.368 15.344 1 58.31 588 LEU B O 1
ATOM 9968 N N . THR B 1 589 ? -48.156 0.063 17.016 1 65.56 589 THR B N 1
ATOM 9969 C CA . THR B 1 589 ? -47.219 0.685 16.094 1 65.56 589 THR B CA 1
ATOM 9970 C C . THR B 1 589 ? -45.781 0.453 16.562 1 65.56 589 THR B C 1
ATOM 9972 O O . THR B 1 589 ? -45.531 0.126 17.719 1 65.56 589 THR B O 1
ATOM 9975 N N . VAL B 1 590 ? -44.875 0.368 15.594 1 71 590 VAL B N 1
ATOM 9976 C CA . VAL B 1 590 ? -43.438 0.243 15.883 1 71 590 VAL B CA 1
ATOM 9977 C C . VAL B 1 590 ? -42.875 1.611 16.234 1 71 590 VAL B C 1
ATOM 9979 O O . VAL B 1 590 ? -43.062 2.58 15.492 1 71 590 VAL B O 1
ATOM 9982 N N . ASN B 1 591 ? -42.469 1.645 17.516 1 77.12 591 ASN B N 1
ATOM 9983 C CA . ASN B 1 591 ? -41.844 2.883 17.953 1 77.12 591 ASN B CA 1
ATOM 9984 C C . ASN B 1 591 ? -40.344 2.695 18.219 1 77.12 591 ASN B C 1
ATOM 9986 O O . ASN B 1 591 ? -39.875 1.581 18.484 1 77.12 591 ASN B O 1
ATOM 9990 N N . THR B 1 592 ? -39.594 3.727 17.984 1 84.25 592 THR B N 1
ATOM 9991 C CA . THR B 1 592 ? -38.156 3.66 18.219 1 84.25 592 THR B CA 1
ATOM 9992 C C . THR B 1 592 ? -37.75 4.641 19.312 1 84.25 592 THR B C 1
ATOM 9994 O O . THR B 1 592 ? -38.219 5.773 19.359 1 84.25 592 THR B O 1
ATOM 9997 N N . LEU B 1 593 ? -37.094 4.172 20.281 1 88.19 593 LEU B N 1
ATOM 9998 C CA . LEU B 1 593 ? -36.469 5.012 21.297 1 88.19 593 LEU B CA 1
ATOM 9999 C C . LEU B 1 593 ? -35 5.273 20.984 1 88.19 593 LEU B C 1
ATOM 10001 O O . LEU B 1 593 ? -34.25 4.336 20.75 1 88.19 593 LEU B O 1
ATOM 10005 N N . ALA B 1 594 ? -34.688 6.578 20.953 1 89.69 594 ALA B N 1
ATOM 10006 C CA . ALA B 1 594 ? -33.312 6.941 20.594 1 89.69 594 ALA B CA 1
ATOM 10007 C C . ALA B 1 594 ? -32.406 6.887 21.812 1 89.69 594 ALA B C 1
ATOM 10009 O O . ALA B 1 594 ? -32.844 7.086 22.953 1 89.69 594 ALA B O 1
ATOM 10010 N N . CYS B 1 595 ? -31.25 6.422 21.609 1 89.06 595 CYS B N 1
ATOM 10011 C CA . CYS B 1 595 ? -30.172 6.488 22.609 1 89.06 595 CYS B CA 1
ATOM 10012 C C . CYS B 1 595 ? -29.031 7.363 22.125 1 89.06 595 CYS B C 1
ATOM 10014 O O . CYS B 1 595 ? -28.031 6.859 21.609 1 89.06 595 CYS B O 1
ATOM 10016 N N . PRO B 1 596 ? -29.109 8.68 22.328 1 88.19 596 PRO B N 1
ATOM 10017 C CA . PRO B 1 596 ? -28.062 9.586 21.828 1 88.19 596 PRO B CA 1
ATOM 10018 C C . PRO B 1 596 ? -26.797 9.539 22.672 1 88.19 596 PRO B C 1
ATOM 10020 O O . PRO B 1 596 ? -26.797 9.977 23.828 1 88.19 596 PRO B O 1
ATOM 10023 N N . LEU B 1 597 ? -25.781 8.953 22.125 1 90.19 597 LEU B N 1
ATOM 10024 C CA . LEU B 1 597 ? -24.484 8.945 22.812 1 90.19 597 LEU B CA 1
ATOM 10025 C C . LEU B 1 597 ? -23.641 10.141 22.391 1 90.19 597 LEU B C 1
ATOM 10027 O O . LEU B 1 597 ? -23.609 10.508 21.219 1 90.19 597 LEU B O 1
ATOM 10031 N N . LEU B 1 598 ? -23.047 10.719 23.391 1 90.94 598 LEU B N 1
ATOM 10032 C CA . LEU B 1 598 ? -22.109 11.797 23.094 1 90.94 598 LEU B CA 1
ATOM 10033 C C . LEU B 1 598 ? -20.812 11.234 22.516 1 90.94 598 LEU B C 1
ATOM 10035 O O . LEU B 1 598 ? -20.297 11.734 21.5 1 90.94 598 LEU B O 1
ATOM 10039 N N . SER B 1 599 ? -20.344 10.141 23.172 1 94.31 599 SER B N 1
ATOM 10040 C CA . SER B 1 599 ? -19.062 9.562 22.797 1 94.31 599 SER B CA 1
ATOM 10041 C C . SER B 1 599 ? -19.219 8.461 21.766 1 94.31 599 SER B C 1
ATOM 10043 O O . SER B 1 599 ? -20.047 7.555 21.938 1 94.31 599 SER B O 1
ATOM 10045 N N . ASN B 1 600 ? -18.422 8.523 20.688 1 94.12 600 ASN B N 1
ATOM 10046 C CA . ASN B 1 600 ? -18.375 7.461 19.703 1 94.12 600 ASN B CA 1
ATOM 10047 C C . ASN B 1 600 ? -17.656 6.223 20.234 1 94.12 600 ASN B C 1
ATOM 10049 O O . ASN B 1 600 ? -17.734 5.145 19.641 1 94.12 600 ASN B O 1
ATOM 10053 N N . LEU B 1 601 ? -17 6.371 21.328 1 94.5 601 LEU B N 1
ATOM 10054 C CA . LEU B 1 601 ? -16.219 5.273 21.891 1 94.5 601 LEU B CA 1
ATOM 10055 C C . LEU B 1 601 ? -17.016 4.5 22.922 1 94.5 601 LEU B C 1
ATOM 10057 O O . LEU B 1 601 ? -16.578 3.451 23.406 1 94.5 601 LEU B O 1
ATOM 10061 N N . ALA B 1 602 ? -18.141 5 23.188 1 93.94 602 ALA B N 1
ATOM 10062 C CA . ALA B 1 602 ? -18.984 4.363 24.188 1 93.94 602 ALA B CA 1
ATOM 10063 C C . ALA B 1 602 ? -19.844 3.262 23.578 1 93.94 602 ALA B C 1
ATOM 10065 O O . ALA B 1 602 ? -20.141 3.295 22.391 1 93.94 602 ALA B O 1
ATOM 10066 N N . THR B 1 603 ? -20.188 2.348 24.438 1 92.06 603 THR B N 1
ATOM 10067 C CA . THR B 1 603 ? -21.141 1.307 24.062 1 92.06 603 THR B CA 1
ATOM 10068 C C . THR B 1 603 ? -22.5 1.54 24.719 1 92.06 603 THR B C 1
ATOM 10070 O O . THR B 1 603 ? -22.562 2.043 25.844 1 92.06 603 THR B O 1
ATOM 10073 N N . ARG B 1 604 ? -23.531 1.217 24.016 1 91.5 604 ARG B N 1
ATOM 10074 C CA . ARG B 1 604 ? -24.891 1.423 24.5 1 91.5 604 ARG B CA 1
ATOM 10075 C C . ARG B 1 604 ? -25.359 0.225 25.328 1 91.5 604 ARG B C 1
ATOM 10077 O O . ARG B 1 604 ? -25.078 -0.922 24.969 1 91.5 604 ARG B O 1
ATOM 10084 N N . LEU B 1 605 ? -25.984 0.615 26.469 1 89.94 605 LEU B N 1
ATOM 10085 C CA . LEU B 1 605 ? -26.625 -0.392 27.312 1 89.94 605 LEU B CA 1
ATOM 10086 C C . LEU B 1 605 ? -28.078 -0.011 27.594 1 89.94 605 LEU B C 1
ATOM 10088 O O . LEU B 1 605 ? -28.328 1.004 28.25 1 89.94 605 LEU B O 1
ATOM 10092 N N . TRP B 1 606 ? -29.031 -0.784 27.078 1 90.88 606 TRP B N 1
ATOM 10093 C CA . TRP B 1 606 ? -30.438 -0.542 27.328 1 90.88 606 TRP B CA 1
ATOM 10094 C C . TRP B 1 606 ? -30.938 -1.377 28.5 1 90.88 606 TRP B C 1
ATOM 10096 O O . TRP B 1 606 ? -30.656 -2.574 28.578 1 90.88 606 TRP B O 1
ATOM 10106 N N . LEU B 1 607 ? -31.562 -0.665 29.391 1 90 607 LEU B N 1
ATOM 10107 C CA . LEU B 1 607 ? -32.188 -1.352 30.516 1 90 607 LEU B CA 1
ATOM 10108 C C . LEU B 1 607 ? -33.688 -1.157 30.531 1 90 607 LEU B C 1
ATOM 10110 O O . LEU B 1 607 ? -34.188 -0.073 30.203 1 90 607 LEU B O 1
ATOM 10114 N N . HIS B 1 608 ? -34.406 -2.193 30.75 1 88.56 608 HIS B N 1
ATOM 10115 C CA . HIS B 1 608 ? -35.844 -2.152 30.984 1 88.56 608 HIS B CA 1
ATOM 10116 C C . HIS B 1 608 ? -36.156 -2.457 32.438 1 88.56 608 HIS B C 1
ATOM 10118 O O . HIS B 1 608 ? -36 -3.592 32.906 1 88.56 608 HIS B O 1
ATOM 10124 N N . ASN B 1 609 ? -36.625 -1.529 33.062 1 87.44 609 ASN B N 1
ATOM 10125 C CA . ASN B 1 609 ? -36.906 -1.655 34.5 1 87.44 609 ASN B CA 1
ATOM 10126 C C . ASN B 1 609 ? -35.688 -2.232 35.219 1 87.44 609 ASN B C 1
ATOM 10128 O O . ASN B 1 609 ? -35.844 -3.154 36.031 1 87.44 609 ASN B O 1
ATOM 10132 N N . GLY B 1 610 ? -34.531 -1.731 34.812 1 86.69 610 GLY B N 1
ATOM 10133 C CA . GLY B 1 610 ? -33.281 -2.062 35.531 1 86.69 610 GLY B CA 1
ATOM 10134 C C . GLY B 1 610 ? -32.625 -3.316 35 1 86.69 610 GLY B C 1
ATOM 10135 O O . GLY B 1 610 ? -31.531 -3.668 35.438 1 86.69 610 GLY B O 1
ATOM 10136 N N . VAL B 1 611 ? -33.25 -3.959 34.031 1 87.31 611 VAL B N 1
ATOM 10137 C CA . VAL B 1 611 ? -32.688 -5.195 33.5 1 87.31 611 VAL B CA 1
ATOM 10138 C C . VAL B 1 611 ? -32.25 -4.969 32.062 1 87.31 611 VAL B C 1
ATOM 10140 O O . VAL B 1 611 ? -33 -4.348 31.266 1 87.31 611 VAL B O 1
ATOM 10143 N N . PRO B 1 612 ? -31.047 -5.449 31.781 1 88.62 612 PRO B N 1
ATOM 10144 C CA . PRO B 1 612 ? -30.562 -5.289 30.406 1 88.62 612 PRO B CA 1
ATOM 10145 C C . PRO B 1 612 ? -31.5 -5.934 29.375 1 88.62 612 PRO B C 1
ATOM 10147 O O . PRO B 1 612 ? -32.031 -7.012 29.625 1 88.62 612 PRO B O 1
ATOM 10150 N N . ILE B 1 613 ? -31.688 -5.203 28.297 1 81.62 613 ILE B N 1
ATOM 10151 C CA . ILE B 1 613 ? -32.594 -5.668 27.25 1 81.62 613 ILE B CA 1
ATOM 10152 C C . ILE B 1 613 ? -31.859 -6.652 26.328 1 81.62 613 ILE B C 1
ATOM 10154 O O . ILE B 1 613 ? -30.766 -6.371 25.859 1 81.62 613 ILE B O 1
ATOM 10158 N N . ASN B 1 614 ? -32.188 -7.855 26.266 1 65.25 614 ASN B N 1
ATOM 10159 C CA . ASN B 1 614 ? -31.734 -8.852 25.297 1 65.25 614 ASN B CA 1
ATOM 10160 C C . ASN B 1 614 ? -32.656 -8.922 24.094 1 65.25 614 ASN B C 1
ATOM 10162 O O . ASN B 1 614 ? -33.812 -8.445 24.156 1 65.25 614 ASN B O 1
ATOM 10166 N N . ALA B 1 615 ? -32.062 -9.312 22.938 1 56.72 615 ALA B N 1
ATOM 10167 C CA . ALA B 1 615 ? -32.906 -9.492 21.75 1 56.72 615 ALA B CA 1
ATOM 10168 C C . ALA B 1 615 ? -34.156 -10.281 22.078 1 56.72 615 ALA B C 1
ATOM 10170 O O . ALA B 1 615 ? -34.094 -11.398 22.594 1 56.72 615 ALA B O 1
ATOM 10171 N N . SER B 1 616 ? -35.25 -9.617 22.625 1 57.81 616 SER B N 1
ATOM 10172 C CA . SER B 1 616 ? -36.531 -10.281 22.812 1 57.81 616 SER B CA 1
ATOM 10173 C C . SER B 1 616 ? -37.5 -9.953 21.672 1 57.81 616 SER B C 1
ATOM 10175 O O . SER B 1 616 ? -37.188 -9.117 20.812 1 57.81 616 SER B O 1
ATOM 10177 N N . ALA B 1 617 ? -38.562 -10.664 21.578 1 55.94 617 ALA B N 1
ATOM 10178 C CA . ALA B 1 617 ? -39.625 -10.555 20.578 1 55.94 617 ALA B CA 1
ATOM 10179 C C . ALA B 1 617 ? -40.219 -9.148 20.562 1 55.94 617 ALA B C 1
ATOM 10181 O O . ALA B 1 617 ? -40.656 -8.672 19.516 1 55.94 617 ALA B O 1
ATOM 10182 N N . SER B 1 618 ? -40.156 -8.383 21.688 1 61.84 618 SER B N 1
ATOM 10183 C CA . SER B 1 618 ? -40.875 -7.117 21.734 1 61.84 618 SER B CA 1
ATOM 10184 C C . SER B 1 618 ? -39.906 -5.934 21.641 1 61.84 618 SER B C 1
ATOM 10186 O O . SER B 1 618 ? -40.344 -4.809 21.375 1 61.84 618 SER B O 1
ATOM 10188 N N . CYS B 1 619 ? -38.688 -6.215 21.906 1 73.06 619 CYS B N 1
ATOM 10189 C CA . CYS B 1 619 ? -37.719 -5.125 21.859 1 73.06 619 CYS B CA 1
ATOM 10190 C C . CYS B 1 619 ? -36.438 -5.562 21.156 1 73.06 619 CYS B C 1
ATOM 10192 O O . CYS B 1 619 ? -35.969 -6.672 21.375 1 73.06 619 CYS B O 1
ATOM 10194 N N . ARG B 1 620 ? -36.156 -4.711 20.109 1 74.12 620 ARG B N 1
ATOM 10195 C CA . ARG B 1 620 ? -34.906 -5.023 19.406 1 74.12 620 ARG B CA 1
ATOM 10196 C C . ARG B 1 620 ? -34.031 -3.781 19.281 1 74.12 620 ARG B C 1
ATOM 10198 O O . ARG B 1 620 ? -34.531 -2.699 18.953 1 74.12 620 ARG B O 1
ATOM 10205 N N . VAL B 1 621 ? -32.812 -3.99 19.625 1 80.75 621 VAL B N 1
ATOM 10206 C CA . VAL B 1 621 ? -31.844 -2.896 19.422 1 80.75 621 VAL B CA 1
ATOM 10207 C C . VAL B 1 621 ? -31.375 -2.871 17.984 1 80.75 621 VAL B C 1
ATOM 10209 O O . VAL B 1 621 ? -30.875 -3.875 17.469 1 80.75 621 VAL B O 1
ATOM 10212 N N . LEU B 1 622 ? -31.594 -1.78 17.344 1 75.38 622 LEU B N 1
ATOM 10213 C CA . LEU B 1 622 ? -31.172 -1.6 15.953 1 75.38 622 LEU B CA 1
ATOM 10214 C C . LEU B 1 622 ? -29.672 -1.424 15.852 1 75.38 622 LEU B C 1
ATOM 10216 O O . LEU B 1 622 ? -29 -1.213 16.859 1 75.38 622 LEU B O 1
ATOM 10220 N N . SER B 1 623 ? -29.125 -1.574 14.539 1 75.19 623 SER B N 1
ATOM 10221 C CA . SER B 1 623 ? -27.703 -1.366 14.289 1 75.19 623 SER B CA 1
ATOM 10222 C C . SER B 1 623 ? -27.297 0.066 14.617 1 75.19 623 SER B C 1
ATOM 10224 O O . SER B 1 623 ? -26.141 0.324 14.953 1 75.19 623 SER B O 1
ATOM 10226 N N . THR B 1 624 ? -28.281 0.855 14.578 1 77.69 624 THR B N 1
ATOM 10227 C CA . THR B 1 624 ? -28.016 2.254 14.891 1 77.69 624 THR B CA 1
ATOM 10228 C C . THR B 1 624 ? -27.891 2.455 16.391 1 77.69 624 THR B C 1
ATOM 10230 O O . THR B 1 624 ? -27.422 3.494 16.859 1 77.69 624 THR B O 1
ATOM 10233 N N . GLY B 1 625 ? -28.328 1.449 17.141 1 84.5 625 GLY B N 1
ATOM 10234 C CA . GLY B 1 625 ? -28.297 1.524 18.594 1 84.5 625 GLY B CA 1
ATOM 10235 C C . GLY B 1 625 ? -29.656 1.882 19.188 1 84.5 625 GLY B C 1
ATOM 10236 O O . GLY B 1 625 ? -29.844 1.784 20.391 1 84.5 625 GLY B O 1
ATOM 10237 N N . ASP B 1 626 ? -30.594 2.207 18.391 1 87.12 626 ASP B N 1
ATOM 10238 C CA . ASP B 1 626 ? -31.938 2.564 18.859 1 87.12 626 ASP B CA 1
ATOM 10239 C C . ASP B 1 626 ? -32.719 1.319 19.234 1 87.12 626 ASP B C 1
ATOM 10241 O O . ASP B 1 626 ? -32.438 0.22 18.75 1 87.12 626 ASP B O 1
ATOM 10245 N N . LEU B 1 627 ? -33.625 1.597 20.141 1 87 627 LEU B N 1
ATOM 10246 C CA . LEU B 1 627 ? -34.469 0.491 20.594 1 87 627 LEU B CA 1
ATOM 10247 C C . LEU B 1 627 ? -35.812 0.522 19.875 1 87 627 LEU B C 1
ATOM 10249 O O . LEU B 1 627 ? -36.5 1.543 19.891 1 87 627 LEU B O 1
ATOM 10253 N N . LEU B 1 628 ? -36 -0.543 19.234 1 81.44 628 LEU B N 1
ATOM 10254 C CA . LEU B 1 628 ? -37.312 -0.716 18.594 1 81.44 628 LEU B CA 1
ATOM 10255 C C . LEU B 1 628 ? -38.312 -1.385 19.531 1 81.44 628 LEU B C 1
ATOM 10257 O O . LEU B 1 628 ? -38 -2.422 20.125 1 81.44 628 LEU B O 1
ATOM 10261 N N . LEU B 1 629 ? -39.438 -0.642 19.719 1 78.56 629 LEU B N 1
ATOM 10262 C CA . LEU B 1 629 ? -40.469 -1.167 20.578 1 78.56 629 LEU B CA 1
ATOM 10263 C C . LEU B 1 629 ? -41.781 -1.35 19.797 1 78.56 629 LEU B C 1
ATOM 10265 O O . LEU B 1 629 ? -42.125 -0.513 18.969 1 78.56 629 LEU B O 1
ATOM 10269 N N . VAL B 1 630 ? -42.312 -2.584 19.875 1 67.06 630 VAL B N 1
ATOM 10270 C CA . VAL B 1 630 ? -43.625 -2.807 19.297 1 67.06 630 VAL B CA 1
ATOM 10271 C C . VAL B 1 630 ? -44.688 -2.51 20.359 1 67.06 630 VAL B C 1
ATOM 10273 O O . VAL B 1 630 ? -44.594 -2.957 21.5 1 67.06 630 VAL B O 1
ATOM 10276 N N . GLY B 1 631 ? -45.594 -1.506 20.188 1 59.88 631 GLY B N 1
ATOM 10277 C CA . GLY B 1 631 ? -46.656 -1.013 21.062 1 59.88 631 GLY B CA 1
ATOM 10278 C C . GLY B 1 631 ? -47.562 -2.109 21.578 1 59.88 631 GLY B C 1
ATOM 10279 O O . GLY B 1 631 ? -48.25 -2.785 20.781 1 59.88 631 GLY B O 1
ATOM 10280 N N . SER B 1 632 ? -47.188 -2.863 22.5 1 59.34 632 SER B N 1
ATOM 10281 C CA . SER B 1 632 ? -48.219 -3.717 23.062 1 59.34 632 SER B CA 1
ATOM 10282 C C . SER B 1 632 ? -49 -2.998 24.188 1 59.34 632 SER B C 1
ATOM 10284 O O . SER B 1 632 ? -48.5 -2.004 24.719 1 59.34 632 SER B O 1
ATOM 10286 N N . GLN B 1 633 ? -50.375 -3.336 24.391 1 54.53 633 GLN B N 1
ATOM 10287 C CA . GLN B 1 633 ? -51.406 -2.789 25.266 1 54.53 633 GLN B CA 1
ATOM 10288 C C . GLN B 1 633 ? -50.875 -2.602 26.688 1 54.53 633 GLN B C 1
ATOM 10290 O O . GLN B 1 633 ? -51.438 -1.825 27.453 1 54.53 633 GLN B O 1
ATOM 10295 N N . GLN B 1 634 ? -49.844 -3.17 27.141 1 55.22 634 GLN B N 1
ATOM 10296 C CA . GLN B 1 634 ? -49.594 -3.094 28.578 1 55.22 634 GLN B CA 1
ATOM 10297 C C . GLN B 1 634 ? -48.5 -2.086 28.891 1 55.22 634 GLN B C 1
ATOM 10299 O O . GLN B 1 634 ? -47.75 -1.653 28 1 55.22 634 GLN B O 1
ATOM 10304 N N . GLU B 1 635 ? -48.406 -1.589 30.203 1 59.34 635 GLU B N 1
ATOM 10305 C CA . GLU B 1 635 ? -47.438 -0.697 30.828 1 59.34 635 GLU B CA 1
ATOM 10306 C C . GLU B 1 635 ? -46 -1.137 30.5 1 59.34 635 GLU B C 1
ATOM 10308 O O . GLU B 1 635 ? -45.531 -2.156 31.016 1 59.34 635 GLU B O 1
ATOM 10313 N N . LEU B 1 636 ? -45.375 -0.417 29.578 1 71.31 636 LEU B N 1
ATOM 10314 C CA . LEU B 1 636 ? -44.125 -0.885 29.016 1 71.31 636 LEU B CA 1
ATOM 10315 C C . LEU B 1 636 ? -42.969 -0.642 30 1 71.31 636 LEU B C 1
ATOM 10317 O O . LEU B 1 636 ? -41.906 -1.267 29.906 1 71.31 636 LEU B O 1
ATOM 10321 N N . GLY B 1 637 ? -43.312 0.153 31.203 1 83.31 637 GLY B N 1
ATOM 10322 C CA . GLY B 1 637 ? -42.25 0.404 32.156 1 83.31 637 GLY B CA 1
ATOM 10323 C C . GLY B 1 637 ? -41.25 1.436 31.703 1 83.31 637 GLY B C 1
ATOM 10324 O O . GLY B 1 637 ? -41.562 2.266 30.844 1 83.31 637 GLY B O 1
ATOM 10325 N N . GLU B 1 638 ? -40.156 1.434 32.438 1 89.38 638 GLU B N 1
ATOM 10326 C CA . GLU B 1 638 ? -39.094 2.418 32.188 1 89.38 638 GLU B CA 1
ATOM 10327 C C . GLU B 1 638 ? -37.969 1.82 31.344 1 89.38 638 GLU B C 1
ATOM 10329 O O . GLU B 1 638 ? -37.5 0.718 31.625 1 89.38 638 GLU B O 1
ATOM 10334 N N . PHE B 1 639 ? -37.719 2.559 30.281 1 90.5 639 PHE B N 1
ATOM 10335 C CA . PHE B 1 639 ? -36.562 2.197 29.453 1 90.5 639 PHE B CA 1
ATOM 10336 C C . PHE B 1 639 ? -35.438 3.193 29.625 1 90.5 639 PHE B C 1
ATOM 10338 O O . PHE B 1 639 ? -35.625 4.402 29.484 1 90.5 639 PHE B O 1
ATOM 10345 N N . GLN B 1 640 ? -34.281 2.623 30.047 1 91.75 640 GLN B N 1
ATOM 10346 C CA . GLN B 1 640 ? -33.125 3.484 30.25 1 91.75 640 GLN B CA 1
ATOM 10347 C C . GLN B 1 640 ? -32 3.146 29.266 1 91.75 640 GLN B C 1
ATOM 10349 O O . GLN B 1 640 ? -31.766 1.974 28.969 1 91.75 640 GLN B O 1
ATOM 10354 N N . CYS B 1 641 ? -31.469 4.211 28.719 1 92.62 641 CYS B N 1
ATOM 10355 C CA . CYS B 1 641 ? -30.297 4.078 27.875 1 92.62 641 CYS B CA 1
ATOM 10356 C C . CYS B 1 641 ? -29.047 4.555 28.609 1 92.62 641 CYS B C 1
ATOM 10358 O O . CYS B 1 641 ? -29 5.695 29.078 1 92.62 641 CYS B O 1
ATOM 10360 N N . TRP B 1 642 ? -28.047 3.609 28.734 1 91.88 642 TRP B N 1
ATOM 10361 C CA . TRP B 1 642 ? -26.812 3.928 29.422 1 91.88 642 TRP B CA 1
ATOM 10362 C C . TRP B 1 642 ? -25.625 3.893 28.453 1 91.88 642 TRP B C 1
ATOM 10364 O O . TRP B 1 642 ? -25.641 3.143 27.469 1 91.88 642 TRP B O 1
ATOM 10374 N N . SER B 1 643 ? -24.656 4.801 28.766 1 92.81 643 SER B N 1
ATOM 10375 C CA . SER B 1 643 ? -23.391 4.754 28.031 1 92.81 643 SER B CA 1
ATOM 10376 C C . SER B 1 643 ? -22.281 4.145 28.875 1 92.81 643 SER B C 1
ATOM 10378 O O . SER B 1 643 ? -22.172 4.441 30.062 1 92.81 643 SER B O 1
ATOM 10380 N N . LEU B 1 644 ? -21.594 3.203 28.234 1 93 644 LEU B N 1
ATOM 10381 C CA . LEU B 1 644 ? -20.469 2.566 28.891 1 93 644 LEU B CA 1
ATOM 10382 C C . LEU B 1 644 ? -19.156 2.898 28.156 1 93 644 LEU B C 1
ATOM 10384 O O . LEU B 1 644 ? -19.016 2.602 26.969 1 93 644 LEU B O 1
ATOM 10388 N N . GLU B 1 645 ? -18.281 3.568 28.875 1 94.06 645 GLU B N 1
ATOM 10389 C CA . GLU B 1 645 ? -16.984 3.963 28.312 1 94.06 645 GLU B CA 1
ATOM 10390 C C . GLU B 1 645 ? -15.875 3.84 29.359 1 94.06 645 GLU B C 1
ATOM 10392 O O . GLU B 1 645 ? -15.953 4.445 30.422 1 94.06 645 GLU B O 1
ATOM 10397 N N . GLU B 1 646 ? -14.844 3.121 29.109 1 91.56 646 GLU B N 1
ATOM 10398 C CA . GLU B 1 646 ? -13.711 2.916 30.016 1 91.56 646 GLU B CA 1
ATOM 10399 C C . GLU B 1 646 ? -14.188 2.539 31.406 1 91.56 646 GLU B C 1
ATOM 10401 O O . GLU B 1 646 ? -13.75 3.131 32.406 1 91.56 646 GLU B O 1
ATOM 10406 N N . GLY B 1 647 ? -15.203 1.721 31.453 1 88 647 GLY B N 1
ATOM 10407 C CA . GLY B 1 647 ? -15.703 1.202 32.719 1 88 647 GLY B CA 1
ATOM 10408 C C . GLY B 1 647 ? -16.625 2.166 33.438 1 88 647 GLY B C 1
ATOM 10409 O O . GLY B 1 647 ? -17.125 1.865 34.531 1 88 647 GLY B O 1
ATOM 10410 N N . PHE B 1 648 ? -16.844 3.297 32.906 1 91.62 648 PHE B N 1
ATOM 10411 C CA . PHE B 1 648 ? -17.734 4.297 33.5 1 91.62 648 PHE B CA 1
ATOM 10412 C C . PHE B 1 648 ? -19.109 4.254 32.844 1 91.62 648 PHE B C 1
ATOM 10414 O O . PHE B 1 648 ? -19.219 4.215 31.625 1 91.62 648 PHE B O 1
ATOM 10421 N N . ARG B 1 649 ? -20.062 4.25 33.688 1 91.38 649 ARG B N 1
ATOM 10422 C CA . ARG B 1 649 ? -21.438 4.199 33.219 1 91.38 649 ARG B CA 1
ATOM 10423 C C . ARG B 1 649 ? -22.172 5.516 33.469 1 91.38 649 ARG B C 1
ATOM 10425 O O . ARG B 1 649 ? -22 6.113 34.531 1 91.38 649 ARG B O 1
ATOM 10432 N N . GLN B 1 650 ? -22.844 5.957 32.406 1 89.94 650 GLN B N 1
ATOM 10433 C CA . GLN B 1 650 ? -23.609 7.191 32.562 1 89.94 650 GLN B CA 1
ATOM 10434 C C . GLN B 1 650 ? -25 7.062 31.922 1 89.94 650 GLN B C 1
ATOM 10436 O O . GLN B 1 650 ? -25.141 6.469 30.844 1 89.94 650 GLN B O 1
ATOM 10441 N N . LEU B 1 651 ? -25.984 7.555 32.594 1 90.12 651 LEU B N 1
ATOM 10442 C CA . LEU B 1 651 ? -27.328 7.535 32.062 1 90.12 651 LEU B CA 1
ATOM 10443 C C . LEU B 1 651 ? -27.516 8.602 31 1 90.12 651 LEU B C 1
ATOM 10445 O O . LEU B 1 651 ? -27.281 9.789 31.25 1 90.12 651 LEU B O 1
ATOM 10449 N N . GLU B 1 652 ? -27.875 8.211 29.859 1 90.56 652 GLU B N 1
ATOM 10450 C CA . GLU B 1 652 ? -28.031 9.133 28.75 1 90.56 652 GLU B CA 1
ATOM 10451 C C . GLU B 1 652 ? -29.484 9.555 28.562 1 90.56 652 GLU B C 1
ATOM 10453 O O . GLU B 1 652 ? -29.766 10.711 28.25 1 90.56 652 GLU B O 1
ATOM 10458 N N . ALA B 1 653 ? -30.375 8.562 28.688 1 90.88 653 ALA B N 1
ATOM 10459 C CA . ALA B 1 653 ? -31.797 8.828 28.516 1 90.88 653 ALA B CA 1
ATOM 10460 C C . ALA B 1 653 ? -32.625 7.828 29.312 1 90.88 653 ALA B C 1
ATOM 10462 O O . ALA B 1 653 ? -32.188 6.703 29.562 1 90.88 653 ALA B O 1
ATOM 10463 N N . SER B 1 654 ? -33.75 8.32 29.719 1 92 654 SER B N 1
ATOM 10464 C CA . SER B 1 654 ? -34.75 7.5 30.391 1 92 654 SER B CA 1
ATOM 10465 C C . SER B 1 654 ? -36.156 7.754 29.828 1 92 654 SER B C 1
ATOM 10467 O O . SER B 1 654 ? -36.594 8.898 29.75 1 92 654 SER B O 1
ATOM 10469 N N . TYR B 1 655 ? -36.781 6.664 29.328 1 91.25 655 TYR B N 1
ATOM 10470 C CA . TYR B 1 655 ? -38.062 6.793 28.672 1 91.25 655 TYR B CA 1
ATOM 10471 C C . TYR B 1 655 ? -39.156 6.027 29.438 1 91.25 655 TYR B C 1
ATOM 10473 O O . TYR B 1 655 ? -38.875 4.941 29.953 1 91.25 655 TYR B O 1
ATOM 10481 N N . CYS B 1 656 ? -40.312 6.656 29.531 1 89.62 656 CYS B N 1
ATOM 10482 C CA . CYS B 1 656 ? -41.5 5.996 30.062 1 89.62 656 CYS B CA 1
ATOM 10483 C C . CYS B 1 656 ? -42.625 6.02 29.031 1 89.62 656 CYS B C 1
ATOM 10485 O O . CYS B 1 656 ? -43.469 6.918 29.062 1 89.62 656 CYS B O 1
ATOM 10487 N N . PRO B 1 657 ? -42.562 5.02 28.172 1 86.25 657 PRO B N 1
ATOM 10488 C CA . PRO B 1 657 ? -43.594 4.992 27.141 1 86.25 657 PRO B CA 1
ATOM 10489 C C . PRO B 1 657 ? -45 4.668 27.688 1 86.25 657 PRO B C 1
ATOM 10491 O O . PRO B 1 657 ? -45.125 3.859 28.609 1 86.25 657 PRO B O 1
ATOM 10494 N N . LYS B 1 658 ? -46 5.438 27.172 1 81.56 658 LYS B N 1
ATOM 10495 C CA . LYS B 1 658 ? -47.406 5.203 27.484 1 81.56 658 LYS B CA 1
ATOM 10496 C C . LYS B 1 658 ? -48.219 4.977 26.219 1 81.56 658 LYS B C 1
ATOM 10498 O O . LYS B 1 658 ? -48.062 5.684 25.234 1 81.56 658 LYS B O 1
ATOM 10503 N N . VAL B 1 659 ? -49.031 3.963 26.203 1 76.5 659 VAL B N 1
ATOM 10504 C CA . VAL B 1 659 ? -49.875 3.674 25.062 1 76.5 659 VAL B CA 1
ATOM 10505 C C . VAL B 1 659 ? -51.188 4.473 25.172 1 76.5 659 VAL B C 1
ATOM 10507 O O . VAL B 1 659 ? -51.875 4.422 26.203 1 76.5 659 VAL B O 1
ATOM 10510 N N . VAL B 1 660 ? -51.375 5.336 24.234 1 71.25 660 VAL B N 1
ATOM 10511 C CA . VAL B 1 660 ? -52.594 6.109 24.25 1 71.25 660 VAL B CA 1
ATOM 10512 C C . VAL B 1 660 ? -53.656 5.41 23.391 1 71.25 660 VAL B C 1
ATOM 10514 O O . VAL B 1 660 ? -53.375 5.051 22.234 1 71.25 660 VAL B O 1
ATOM 10517 N N . GLU B 1 661 ? -54.719 4.84 23.859 1 57.12 661 GLU B N 1
ATOM 10518 C CA . GLU B 1 661 ? -55.875 4.336 23.125 1 57.12 661 GLU B CA 1
ATOM 10519 C C . GLU B 1 661 ? -56.625 5.469 22.406 1 57.12 661 GLU B C 1
ATOM 10521 O O . GLU B 1 661 ? -56.75 6.57 22.938 1 57.12 661 GLU B O 1
ATOM 10526 N N . ASP B 1 662 ? -56.812 5.492 21.109 1 47.66 662 ASP B N 1
ATOM 10527 C CA . ASP B 1 662 ? -57.75 6.41 20.469 1 47.66 662 ASP B CA 1
ATOM 10528 C C . ASP B 1 662 ? -59.125 6.398 21.172 1 47.66 662 ASP B C 1
ATOM 10530 O O . ASP B 1 662 ? -59.781 5.367 21.203 1 47.66 662 ASP B O 1
ATOM 10534 N N . ALA B 1 663 ? -59.594 7.195 22 1 38.22 663 ALA B N 1
ATOM 10535 C CA . ALA B 1 663 ? -61 7.602 21.969 1 38.22 663 ALA B CA 1
ATOM 10536 C C . ALA B 1 663 ? -61.438 7.941 20.547 1 38.22 663 ALA B C 1
ATOM 10538 O O . ALA B 1 663 ? -60.625 8.344 19.719 1 38.22 663 ALA B O 1
ATOM 10539 N N . VAL B 1 664 ? -62.875 7.871 20.031 1 34.22 664 VAL B N 1
ATOM 10540 C CA . VAL B 1 664 ? -63.5 8.328 18.797 1 34.22 664 VAL B CA 1
ATOM 10541 C C . VAL B 1 664 ? -62.906 9.648 18.344 1 34.22 664 VAL B C 1
ATOM 10543 O O . VAL B 1 664 ? -62.281 10.367 19.141 1 34.22 664 VAL B O 1
ATOM 10546 N N . ALA B 1 665 ? -63.562 10.211 17.062 1 29.94 665 ALA B N 1
ATOM 10547 C CA . ALA B 1 665 ? -63.656 11.195 15.992 1 29.94 665 ALA B CA 1
ATOM 10548 C C . ALA B 1 665 ? -63.844 12.602 16.562 1 29.94 665 ALA B C 1
ATOM 10550 O O . ALA B 1 665 ? -64.062 13.555 15.812 1 29.94 665 ALA B O 1
ATOM 10551 N N . ASN B 1 666 ? -64.25 12.836 17.688 1 26.84 666 ASN B N 1
ATOM 10552 C CA . ASN B 1 666 ? -64.875 14.172 17.578 1 26.84 666 ASN B CA 1
ATOM 10553 C C . ASN B 1 666 ? -63.781 15.242 17.438 1 26.84 666 ASN B C 1
ATOM 10555 O O . ASN B 1 666 ? -64 16.328 16.906 1 26.84 666 ASN B O 1
ATOM 10559 N N . ARG B 1 667 ? -63.031 15.664 18.469 1 24.77 667 ARG B N 1
ATOM 10560 C CA . ARG B 1 667 ? -62.531 17.047 18.406 1 24.77 667 ARG B CA 1
ATOM 10561 C C . ARG B 1 667 ? -61.344 17.156 17.453 1 24.77 667 ARG B C 1
ATOM 10563 O O . ARG B 1 667 ? -60.344 16.5 17.641 1 24.77 667 ARG B O 1
ATOM 10570 N N . ALA B 1 668 ? -61.531 17.688 16.156 1 28.12 668 ALA B N 1
ATOM 10571 C CA . ALA B 1 668 ? -60.75 18.234 15.055 1 28.12 668 ALA B CA 1
ATOM 10572 C C . ALA B 1 668 ? -59.531 19.016 15.586 1 28.12 668 ALA B C 1
ATOM 10574 O O . ALA B 1 668 ? -58.625 19.312 14.836 1 28.12 668 ALA B O 1
ATOM 10575 N N . ASP B 1 669 ? -59.688 19.953 16.625 1 23.38 669 ASP B N 1
ATOM 10576 C CA . ASP B 1 669 ? -58.969 21.219 16.406 1 23.38 669 ASP B CA 1
ATOM 10577 C C . ASP B 1 669 ? -57.5 21.078 16.734 1 23.38 669 ASP B C 1
ATOM 10579 O O . ASP B 1 669 ? -56.688 21.969 16.406 1 23.38 669 ASP B O 1
ATOM 10583 N N . ARG B 1 670 ? -57.094 20.609 18 1 25.66 670 ARG B N 1
ATOM 10584 C CA . ARG B 1 670 ? -55.906 21.328 18.422 1 25.66 670 ARG B CA 1
ATOM 10585 C C . ARG B 1 670 ? -54.656 20.812 17.703 1 25.66 670 ARG B C 1
ATOM 10587 O O . ARG B 1 670 ? -54.562 19.609 17.438 1 25.66 670 ARG B O 1
ATOM 10594 N N . SER B 1 671 ? -53.75 21.719 17.156 1 26.52 671 SER B N 1
ATOM 10595 C CA . SER B 1 671 ? -52.594 21.938 16.328 1 26.52 671 SER B CA 1
ATOM 10596 C C . SER B 1 671 ? -51.344 21.234 16.906 1 26.52 671 SER B C 1
ATOM 10598 O O . SER B 1 671 ? -50.219 21.469 16.453 1 26.52 671 SER B O 1
ATOM 10600 N N . GLY B 1 672 ? -51.438 20.547 18.094 1 24 672 GLY B N 1
ATOM 10601 C CA . GLY B 1 672 ? -50.094 20.438 18.672 1 24 672 GLY B CA 1
ATOM 10602 C C . GLY B 1 672 ? -49.156 19.656 17.781 1 24 672 GLY B C 1
ATOM 10603 O O . GLY B 1 672 ? -49.562 19 16.828 1 24 672 GLY B O 1
ATOM 10604 N N . SER B 1 673 ? -47.812 19.859 18.109 1 27.27 673 SER B N 1
ATOM 10605 C CA . SER B 1 673 ? -46.5 19.531 17.531 1 27.27 673 SER B CA 1
ATOM 10606 C C . SER B 1 673 ? -46.344 18.016 17.406 1 27.27 673 SER B C 1
ATOM 10608 O O . SER B 1 673 ? -46.438 17.297 18.391 1 27.27 673 SER B O 1
ATOM 10610 N N . MET B 1 674 ? -46.844 17.375 16.422 1 28.47 674 MET B N 1
ATOM 10611 C CA . MET B 1 674 ? -46.625 15.977 16.031 1 28.47 674 MET B CA 1
ATOM 10612 C C . MET B 1 674 ? -45.156 15.602 16.094 1 28.47 674 MET B C 1
ATOM 10614 O O . MET B 1 674 ? -44.312 16.359 15.625 1 28.47 674 MET B O 1
ATOM 10618 N N . PRO B 1 675 ? -44.781 14.734 17.094 1 30.41 675 PRO B N 1
ATOM 10619 C CA . PRO B 1 675 ? -43.375 14.305 17.062 1 30.41 675 PRO B CA 1
ATOM 10620 C C . PRO B 1 675 ? -42.938 13.867 15.664 1 30.41 675 PRO B C 1
ATOM 10622 O O . PRO B 1 675 ? -43.75 13.414 14.859 1 30.41 675 PRO B O 1
ATOM 10625 N N . VAL B 1 676 ? -41.875 14.562 15.117 1 29.56 676 VAL B N 1
ATOM 10626 C CA . VAL B 1 676 ? -41.188 14.273 13.859 1 29.56 676 VAL B CA 1
ATOM 10627 C C . VAL B 1 676 ? -40.844 12.789 13.789 1 29.56 676 VAL B C 1
ATOM 10629 O O . VAL B 1 676 ? -40.125 12.266 14.648 1 29.56 676 VAL B O 1
ATOM 10632 N N . ILE B 1 677 ? -41.75 12.055 13.234 1 29.83 677 ILE B N 1
ATOM 10633 C CA . ILE B 1 677 ? -41.438 10.742 12.688 1 29.83 677 ILE B CA 1
ATOM 10634 C C . ILE B 1 677 ? -40.25 10.867 11.703 1 29.83 677 ILE B C 1
ATOM 10636 O O . ILE B 1 677 ? -40.375 11.523 10.664 1 29.83 677 ILE B O 1
ATOM 10640 N N . ILE B 1 678 ? -39.031 11.023 12.18 1 28.03 678 ILE B N 1
ATOM 10641 C CA . ILE B 1 678 ? -37.906 11.117 11.273 1 28.03 678 ILE B CA 1
ATOM 10642 C C . ILE B 1 678 ? -37.844 9.883 10.375 1 28.03 678 ILE B C 1
ATOM 10644 O O . ILE B 1 678 ? -37.781 8.75 10.859 1 28.03 678 ILE B O 1
ATOM 10648 N N . ASN B 1 679 ? -38.5 10.062 9.203 1 24.91 679 ASN B N 1
ATOM 10649 C CA . ASN B 1 679 ? -38.312 9.219 8.023 1 24.91 679 ASN B CA 1
ATOM 10650 C C . ASN B 1 679 ? -36.844 9.133 7.621 1 24.91 679 ASN B C 1
ATOM 10652 O O . ASN B 1 679 ? -36.25 10.117 7.18 1 24.91 679 ASN B O 1
ATOM 10656 N N . THR B 1 680 ? -36.094 8.461 8.367 1 25.61 680 THR B N 1
ATOM 10657 C CA . THR B 1 680 ? -34.688 8.344 8.062 1 25.61 680 THR B CA 1
ATOM 10658 C C . THR B 1 680 ? -34.469 7.711 6.688 1 25.61 680 THR B C 1
ATOM 10660 O O . THR B 1 680 ? -34.375 6.484 6.574 1 25.61 680 THR B O 1
ATOM 10663 N N . SER B 1 681 ? -35.25 8.047 5.656 1 24.67 681 SER B N 1
ATOM 10664 C CA . SER B 1 681 ? -34.969 7.5 4.332 1 24.67 681 SER B CA 1
ATOM 10665 C C . SER B 1 681 ? -33.562 7.855 3.877 1 24.67 681 SER B C 1
ATOM 10667 O O . SER B 1 681 ? -33.125 7.457 2.793 1 24.67 681 SER B O 1
ATOM 10669 N N . ARG B 1 682 ? -33 8.977 4.176 1 27.02 682 ARG B N 1
ATOM 10670 C CA . ARG B 1 682 ? -31.906 9.422 3.322 1 27.02 682 ARG B CA 1
ATOM 10671 C C . ARG B 1 682 ? -30.641 8.625 3.607 1 27.02 682 ARG B C 1
ATOM 10673 O O . ARG B 1 682 ? -29.766 9.086 4.336 1 27.02 682 ARG B O 1
ATOM 10680 N N . LEU B 1 683 ? -30.703 7.5 4.09 1 20.56 683 LEU B N 1
ATOM 10681 C CA . LEU B 1 683 ? -29.359 6.938 4.16 1 20.56 683 LEU B CA 1
ATOM 10682 C C . LEU B 1 683 ? -28.75 6.82 2.768 1 20.56 683 LEU B C 1
ATOM 10684 O O . LEU B 1 683 ? -29.375 6.285 1.852 1 20.56 683 LEU B O 1
ATOM 10688 N N . LYS B 1 684 ? -27.766 7.672 2.34 1 20.86 684 LYS B N 1
ATOM 10689 C CA . LYS B 1 684 ? -26.891 7.688 1.166 1 20.86 684 LYS B CA 1
ATOM 10690 C C . LYS B 1 684 ? -26.438 6.281 0.807 1 20.86 684 LYS B C 1
ATOM 10692 O O . LYS B 1 684 ? -26.047 5.504 1.684 1 20.86 684 LYS B O 1
ATOM 10697 N N . MET B 1 685 ? -26.781 5.773 -0.449 1 19.88 685 MET B N 1
ATOM 10698 C CA . MET B 1 685 ? -25.969 4.949 -1.339 1 19.88 685 MET B CA 1
ATOM 10699 C C . MET B 1 685 ? -24.516 5.426 -1.346 1 19.88 685 MET B C 1
ATOM 10701 O O . MET B 1 685 ? -24.25 6.629 -1.353 1 19.88 685 MET B O 1
#

Nearest PDB structures (foldseek):
  1olz-assembly1_B  TM=9.069E-01  e=2.392E-64  Homo sapiens
  7m0r-assembly1_C  TM=8.955E-01  e=5.933E-52  Mus musculus
  4gz8-assembly1_A  TM=8.999E-01  e=3.547E-49  Mus musculus
  4gza-assembly1_G  TM=9.043E-01  e=6.867E-45  Mus musculus
  1q47-assembly1_B  TM=8.955E-01  e=6.525E-45  Mus musculus